Protein AF-A0A922CLA3-F1 (afdb_monomer_lite)

Structure (mmCIF, N/CA/C/O backbone):
data_AF-A0A922CLA3-F1
#
_entry.id   AF-A0A922CLA3-F1
#
loop_
_atom_site.group_PDB
_atom_site.id
_atom_site.type_symbol
_atom_site.label_atom_id
_atom_site.label_alt_id
_atom_site.label_comp_id
_atom_site.label_asym_id
_atom_site.label_entity_id
_atom_site.label_seq_id
_atom_site.pdbx_PDB_ins_code
_atom_site.Cartn_x
_atom_site.Cartn_y
_atom_site.Cartn_z
_atom_site.occupancy
_atom_site.B_iso_or_equiv
_atom_site.auth_seq_id
_atom_site.auth_comp_id
_atom_site.auth_asym_id
_atom_site.auth_atom_id
_atom_site.pdbx_PDB_model_num
ATOM 1 N N . MET A 1 1 ? 15.092 7.344 -37.671 1.00 90.12 1 MET A N 1
ATOM 2 C CA . MET A 1 1 ? 14.649 6.435 -38.753 1.00 90.12 1 MET A CA 1
ATOM 3 C C . MET A 1 1 ? 13.758 7.236 -39.688 1.00 90.12 1 MET A C 1
ATOM 5 O O . MET A 1 1 ? 13.088 8.133 -39.199 1.00 90.12 1 MET A O 1
ATOM 9 N N . VAL A 1 2 ? 13.781 6.970 -40.990 1.00 88.94 2 VAL A N 1
ATOM 10 C CA . VAL A 1 2 ? 12.986 7.691 -41.993 1.00 88.94 2 VAL A CA 1
ATOM 11 C C . VAL A 1 2 ? 11.979 6.716 -42.583 1.00 88.94 2 VAL A C 1
ATOM 13 O O . VAL A 1 2 ? 12.380 5.687 -43.119 1.00 88.94 2 VAL A O 1
ATOM 16 N N . ILE A 1 3 ? 10.694 7.032 -42.455 1.00 90.81 3 ILE A N 1
ATOM 17 C CA . ILE A 1 3 ? 9.591 6.263 -43.033 1.00 90.81 3 ILE A CA 1
ATOM 18 C C . ILE A 1 3 ? 9.003 7.113 -44.151 1.00 90.81 3 ILE A C 1
ATOM 20 O O . ILE A 1 3 ? 8.610 8.253 -43.905 1.00 90.81 3 ILE A O 1
ATOM 24 N N . THR A 1 4 ? 9.012 6.605 -45.378 1.00 87.69 4 THR A N 1
ATOM 25 C CA . THR A 1 4 ? 8.625 7.393 -46.548 1.00 87.69 4 THR A CA 1
ATOM 26 C C . THR A 1 4 ? 8.202 6.500 -47.709 1.00 87.69 4 THR A C 1
ATOM 28 O O . THR A 1 4 ? 8.642 5.361 -47.817 1.00 87.69 4 THR A O 1
ATOM 31 N N . ASP A 1 5 ? 7.343 7.012 -48.575 1.00 86.06 5 ASP A N 1
ATOM 32 C CA . ASP A 1 5 ? 6.986 6.446 -49.877 1.00 86.06 5 ASP A CA 1
ATOM 33 C C . ASP A 1 5 ? 7.819 7.057 -51.022 1.00 86.06 5 ASP A C 1
ATOM 35 O O . ASP A 1 5 ? 7.966 6.451 -52.085 1.00 86.06 5 ASP A O 1
ATOM 39 N N . TYR A 1 6 ? 8.399 8.245 -50.807 1.00 81.94 6 TYR A N 1
ATOM 40 C CA . TYR A 1 6 ? 9.125 8.999 -51.820 1.00 81.94 6 TYR A CA 1
ATOM 41 C C . TYR A 1 6 ? 10.128 10.000 -51.234 1.00 81.94 6 TYR A C 1
ATOM 43 O O . TYR A 1 6 ? 9.833 10.743 -50.299 1.00 81.94 6 TYR A O 1
ATOM 51 N N . VAL A 1 7 ? 11.293 10.123 -51.879 1.00 77.69 7 VAL A N 1
ATOM 52 C CA . VAL A 1 7 ? 12.273 11.166 -51.555 1.00 77.69 7 VAL A CA 1
ATOM 53 C C . VAL A 1 7 ? 12.514 12.085 -52.761 1.00 77.69 7 VAL A C 1
ATOM 55 O O . VAL A 1 7 ? 12.816 11.591 -53.852 1.00 77.69 7 VAL A O 1
ATOM 58 N N . PRO A 1 8 ? 12.421 13.422 -52.583 1.00 67.88 8 PRO A N 1
ATOM 59 C CA . PRO A 1 8 ? 12.459 14.390 -53.683 1.00 67.88 8 PRO A CA 1
ATOM 60 C C . PRO A 1 8 ? 13.831 14.583 -54.350 1.00 67.88 8 PRO A C 1
ATOM 62 O O . PRO A 1 8 ? 13.905 15.296 -55.348 1.00 67.88 8 PRO A O 1
ATOM 65 N N . GLY A 1 9 ? 14.912 13.974 -53.845 1.00 72.88 9 GLY A N 1
ATOM 66 C CA . GLY A 1 9 ? 16.235 14.048 -54.472 1.00 72.88 9 GLY A CA 1
ATOM 67 C C . GLY A 1 9 ? 17.403 13.653 -53.562 1.00 72.88 9 GLY A C 1
ATOM 68 O O . GLY A 1 9 ? 17.223 13.048 -52.506 1.00 72.88 9 GLY A O 1
ATOM 69 N N . ASN A 1 10 ? 18.622 14.003 -53.983 1.00 72.12 10 ASN A N 1
ATOM 70 C CA . ASN A 1 10 ? 19.859 13.679 -53.271 1.00 72.12 10 ASN A CA 1
ATOM 71 C C . ASN A 1 10 ? 20.066 14.585 -52.035 1.00 72.12 10 ASN A C 1
ATOM 73 O O . ASN A 1 10 ? 20.251 15.790 -52.174 1.00 72.12 10 ASN A O 1
ATOM 77 N N . LEU A 1 11 ? 20.083 13.992 -50.834 1.00 81.19 11 LEU A N 1
ATOM 78 C CA . LEU A 1 11 ? 20.266 14.675 -49.540 1.00 81.19 11 LEU A CA 1
ATOM 79 C C . LEU A 1 11 ? 21.704 14.577 -48.984 1.00 81.19 11 LEU A C 1
ATOM 81 O O . LEU A 1 11 ? 21.925 14.784 -47.790 1.00 81.19 11 LEU A O 1
ATOM 85 N N . THR A 1 12 ? 22.695 14.249 -49.821 1.00 80.50 12 THR A N 1
ATOM 86 C CA . THR A 1 12 ? 24.090 14.033 -49.379 1.00 80.50 12 THR A CA 1
ATOM 87 C C . THR A 1 12 ? 24.672 15.245 -48.642 1.00 80.50 12 THR A C 1
ATOM 89 O O . THR A 1 12 ? 25.288 15.064 -47.596 1.00 80.50 12 THR A O 1
ATOM 92 N N . GLU A 1 13 ? 24.393 16.471 -49.098 1.00 84.00 13 GLU A N 1
ATOM 93 C CA . GLU A 1 13 ? 24.875 17.710 -48.459 1.00 84.00 13 GLU A CA 1
ATOM 94 C C . GLU A 1 13 ? 24.418 17.834 -46.993 1.00 84.00 13 GLU A C 1
ATOM 96 O O . GLU A 1 13 ? 25.174 18.274 -46.125 1.00 84.00 13 GLU A O 1
ATOM 101 N N . VAL A 1 14 ? 23.199 17.379 -46.680 1.00 85.88 14 VAL A N 1
ATOM 102 C CA . VAL A 1 14 ? 22.668 17.383 -45.309 1.00 85.88 14 VAL A CA 1
ATOM 103 C C . VAL A 1 14 ? 23.464 16.419 -44.430 1.00 85.88 14 VAL A C 1
ATOM 105 O O . VAL A 1 14 ? 23.869 16.776 -43.324 1.00 85.88 14 VAL A O 1
ATOM 108 N N . PHE A 1 15 ? 23.739 15.207 -44.916 1.00 87.06 15 PHE A N 1
ATOM 109 C CA . PHE A 1 15 ? 24.507 14.223 -44.153 1.00 87.06 15 PHE A CA 1
ATOM 110 C C . PHE A 1 15 ? 25.978 14.608 -44.008 1.00 87.06 15 PHE A C 1
ATOM 112 O O . PHE A 1 15 ? 26.558 14.368 -42.952 1.00 87.06 15 PHE A O 1
ATOM 119 N N . GLU A 1 16 ? 26.576 15.233 -45.021 1.00 85.44 16 GLU A N 1
ATOM 120 C CA . GLU A 1 16 ? 27.942 15.755 -44.943 1.00 85.44 16 GLU A CA 1
ATOM 121 C C . GLU A 1 16 ? 28.070 16.883 -43.921 1.00 85.44 16 GLU A C 1
ATOM 123 O O . GLU A 1 16 ? 29.053 16.931 -43.187 1.00 85.44 16 GLU A O 1
ATOM 128 N N . LYS A 1 17 ? 27.063 17.755 -43.817 1.00 86.81 17 LYS A N 1
ATOM 129 C CA . LYS A 1 17 ? 27.070 18.866 -42.864 1.00 86.81 17 LYS A CA 1
ATOM 130 C C . LYS A 1 17 ? 26.775 18.440 -41.424 1.00 86.81 17 LYS A C 1
ATOM 132 O O . LYS A 1 17 ? 27.372 18.990 -40.506 1.00 86.81 17 LYS A O 1
ATOM 137 N N . TYR A 1 18 ? 25.835 17.514 -41.223 1.00 87.06 18 TYR A N 1
ATOM 138 C CA . TYR A 1 18 ? 25.288 17.204 -39.892 1.00 87.06 18 TYR A CA 1
ATOM 139 C C . TYR A 1 18 ? 25.674 15.824 -39.339 1.00 87.06 18 TYR A C 1
ATOM 141 O O . TYR A 1 18 ? 25.479 15.582 -38.154 1.00 87.06 18 TYR A O 1
ATOM 149 N N . ASN A 1 19 ? 26.198 14.907 -40.160 1.00 86.88 19 ASN A N 1
ATOM 150 C CA . ASN A 1 19 ? 26.481 13.519 -39.763 1.00 86.88 19 ASN A CA 1
ATOM 151 C C . ASN A 1 19 ? 27.881 13.035 -40.194 1.00 86.88 19 ASN A C 1
ATOM 153 O O . ASN A 1 19 ? 28.112 11.840 -40.433 1.00 86.88 19 ASN A O 1
ATOM 157 N N . ARG A 1 20 ? 28.819 13.975 -40.347 1.00 87.19 20 ARG A N 1
ATOM 158 C CA . ARG A 1 20 ? 30.242 13.723 -40.592 1.00 87.19 20 ARG A CA 1
ATOM 159 C C . ARG A 1 20 ? 31.055 14.612 -39.664 1.00 87.19 20 ARG A C 1
ATOM 161 O O . ARG A 1 20 ? 31.146 15.816 -39.867 1.00 87.19 20 ARG A O 1
ATOM 168 N N . GLU A 1 21 ? 31.671 14.006 -38.662 1.00 82.50 21 GLU A N 1
ATOM 169 C CA . GLU A 1 21 ? 32.607 14.688 -37.769 1.00 82.50 21 GLU A CA 1
ATOM 170 C C . GLU A 1 21 ? 34.016 14.165 -38.039 1.00 82.50 21 GLU A C 1
ATOM 172 O O . GLU A 1 21 ? 34.193 12.983 -38.316 1.00 82.50 21 GLU A O 1
ATOM 177 N N . VAL A 1 22 ? 35.039 15.017 -38.001 1.00 79.50 22 VAL A N 1
ATOM 178 C CA . VAL A 1 22 ? 36.434 14.573 -38.155 1.00 79.50 22 VAL A CA 1
ATOM 179 C C . VAL A 1 22 ? 37.109 14.668 -36.795 1.00 79.50 22 VAL A C 1
ATOM 181 O O . VAL A 1 22 ? 37.394 15.763 -36.323 1.00 79.50 22 VAL A O 1
ATOM 184 N N . ILE A 1 23 ? 37.363 13.515 -36.177 1.00 76.50 23 ILE A N 1
ATOM 185 C CA . ILE A 1 23 ? 38.057 13.390 -34.889 1.00 76.50 23 ILE A CA 1
ATOM 186 C C . ILE A 1 23 ? 39.348 12.607 -35.154 1.00 76.50 23 ILE A C 1
ATOM 188 O O . ILE A 1 23 ? 39.311 11.548 -35.782 1.00 76.50 23 ILE A O 1
ATOM 192 N N . ASP A 1 24 ? 40.501 13.155 -34.761 1.00 72.31 24 ASP A N 1
ATOM 193 C CA . ASP A 1 24 ? 41.833 12.551 -34.953 1.00 72.31 24 ASP A CA 1
ATOM 194 C C . ASP A 1 24 ? 42.132 12.084 -36.394 1.00 72.31 24 ASP A C 1
ATOM 196 O O . ASP A 1 24 ? 42.705 11.020 -36.635 1.00 72.31 24 ASP A O 1
ATOM 200 N N . GLY A 1 25 ? 41.707 12.867 -37.392 1.00 73.19 25 GLY A N 1
ATOM 201 C CA . GLY A 1 25 ? 41.922 12.558 -38.813 1.00 73.19 25 GLY A CA 1
ATOM 202 C C . GLY A 1 25 ? 41.062 11.409 -39.360 1.00 73.19 25 GLY A C 1
ATOM 203 O O . GLY A 1 25 ? 41.213 11.035 -40.523 1.00 73.19 25 GLY A O 1
ATOM 204 N N . LYS A 1 26 ? 40.133 10.865 -38.563 1.00 72.94 26 LYS A N 1
ATOM 205 C CA . LYS A 1 26 ? 39.146 9.865 -38.983 1.00 72.94 26 LYS A CA 1
ATOM 206 C C . LYS A 1 26 ? 37.756 10.499 -39.075 1.00 72.94 26 LYS A C 1
ATOM 208 O O . LYS A 1 26 ? 37.297 11.158 -38.149 1.00 72.94 26 LYS A O 1
ATOM 213 N N . THR A 1 27 ? 37.043 10.234 -40.170 1.00 76.56 27 THR A N 1
ATOM 214 C CA . THR A 1 27 ? 35.623 10.601 -40.293 1.00 76.56 27 THR A CA 1
ATOM 215 C C . THR A 1 27 ? 34.768 9.696 -39.407 1.00 76.56 27 THR A C 1
ATOM 217 O O . THR A 1 27 ? 34.723 8.481 -39.618 1.00 76.56 27 THR A O 1
ATOM 220 N N . TYR A 1 28 ? 34.115 10.280 -38.416 1.00 79.88 28 TYR A N 1
ATOM 221 C CA . TYR A 1 28 ? 33.148 9.687 -37.509 1.00 79.88 28 TYR A CA 1
ATOM 222 C C . TYR A 1 28 ? 31.722 9.970 -38.004 1.00 79.88 28 TYR A C 1
ATOM 224 O O . TYR A 1 28 ? 31.437 11.039 -38.545 1.00 79.88 28 TYR A O 1
ATOM 232 N N . ILE A 1 29 ? 30.841 8.978 -37.864 1.00 84.06 29 ILE A N 1
ATOM 233 C CA . ILE A 1 29 ? 29.429 9.062 -38.259 1.00 84.06 29 ILE A CA 1
ATOM 234 C C . ILE A 1 29 ? 28.610 8.815 -36.987 1.00 84.06 29 ILE A C 1
ATOM 236 O O . ILE A 1 29 ? 28.449 7.649 -36.618 1.00 84.06 29 ILE A O 1
ATOM 240 N N . PRO A 1 30 ? 28.157 9.872 -36.289 1.00 82.25 30 PRO A N 1
ATOM 241 C CA . PRO A 1 30 ? 27.473 9.737 -35.003 1.00 82.25 30 PRO A CA 1
ATOM 242 C C . PRO A 1 30 ? 26.071 9.125 -35.121 1.00 82.25 30 PRO A C 1
ATOM 244 O O . PRO A 1 30 ? 25.646 8.380 -34.240 1.00 82.25 30 PRO A O 1
ATOM 247 N N . VAL A 1 31 ? 25.342 9.426 -36.199 1.00 88.50 31 VAL A N 1
ATOM 248 C CA . VAL A 1 31 ? 23.928 9.069 -36.356 1.00 88.50 31 VAL A CA 1
ATOM 249 C C . VAL A 1 31 ? 23.759 7.960 -37.390 1.00 88.50 31 VAL A C 1
ATOM 251 O O . VAL A 1 31 ? 24.240 8.054 -38.521 1.00 88.50 31 VAL A O 1
ATOM 254 N N . ARG A 1 32 ? 23.003 6.921 -37.022 1.00 88.69 32 ARG A N 1
ATOM 255 C CA . ARG A 1 32 ? 22.585 5.853 -37.938 1.00 88.69 32 ARG A CA 1
ATOM 256 C C . ARG A 1 32 ? 21.263 6.203 -38.610 1.00 88.69 32 ARG A C 1
ATOM 258 O O . ARG A 1 32 ? 20.298 6.559 -37.932 1.00 88.69 32 ARG A O 1
ATOM 265 N N . VAL A 1 33 ? 21.186 6.055 -39.931 1.00 89.19 33 VAL A N 1
ATOM 266 C CA . VAL A 1 33 ? 19.959 6.355 -40.692 1.00 89.19 33 VAL A CA 1
ATOM 267 C C . VAL A 1 33 ? 19.370 5.072 -41.258 1.00 89.19 33 VAL A C 1
ATOM 269 O O . VAL A 1 33 ? 19.901 4.494 -42.195 1.00 89.19 33 VAL A O 1
ATOM 272 N N . PHE A 1 34 ? 18.249 4.637 -40.690 1.00 90.75 34 PHE A N 1
ATOM 273 C CA . PHE A 1 34 ? 17.437 3.545 -41.227 1.00 90.75 34 PHE A CA 1
ATOM 274 C C . PHE A 1 34 ? 16.342 4.117 -42.113 1.00 90.75 34 PHE A C 1
ATOM 276 O O . PHE A 1 34 ? 15.695 5.086 -41.706 1.00 90.75 34 PHE A O 1
ATOM 283 N N . THR A 1 35 ? 16.130 3.521 -43.280 1.00 89.25 35 THR A N 1
ATOM 284 C CA . THR A 1 35 ? 15.131 3.974 -44.251 1.00 89.25 35 THR A CA 1
ATOM 285 C C . THR A 1 35 ? 14.123 2.866 -44.524 1.00 89.25 35 THR A C 1
ATOM 287 O O . THR A 1 35 ? 14.508 1.790 -44.990 1.00 89.25 35 THR A O 1
ATOM 290 N N . TYR A 1 36 ? 12.851 3.157 -44.265 1.00 89.75 36 TYR A N 1
ATOM 291 C CA . TYR A 1 36 ? 11.713 2.282 -44.515 1.00 89.75 36 TYR A CA 1
ATOM 292 C C . TYR A 1 36 ? 10.907 2.848 -45.675 1.00 89.75 36 TYR A C 1
ATOM 294 O O . TYR A 1 36 ? 10.292 3.909 -45.548 1.00 89.75 36 TYR A O 1
ATOM 302 N N . LEU A 1 37 ? 10.947 2.146 -46.802 1.00 88.00 37 LEU A N 1
ATOM 303 C CA . LEU A 1 37 ? 10.179 2.476 -47.989 1.00 88.00 37 LEU A CA 1
ATOM 304 C C . LEU A 1 37 ? 8.825 1.776 -47.910 1.00 88.00 37 LEU A C 1
ATOM 306 O O . LEU A 1 37 ? 8.794 0.548 -47.876 1.00 88.00 37 LEU A O 1
ATOM 310 N N . ILE A 1 38 ? 7.729 2.528 -47.844 1.00 89.06 38 ILE A N 1
ATOM 311 C CA . ILE A 1 38 ? 6.375 1.967 -47.748 1.00 89.06 38 ILE A CA 1
ATOM 312 C C . ILE A 1 38 ? 5.672 2.088 -49.096 1.00 89.06 38 ILE A C 1
ATOM 314 O O . ILE A 1 38 ? 5.647 3.159 -49.694 1.00 89.06 38 ILE A O 1
ATOM 318 N N . GLY A 1 39 ? 5.051 0.998 -49.540 1.00 80.19 39 GLY A N 1
ATOM 319 C CA . GLY A 1 39 ? 4.170 0.991 -50.704 1.00 80.19 39 GLY A CA 1
ATOM 320 C C . GLY A 1 39 ? 4.643 0.067 -51.821 1.00 80.19 39 GLY A C 1
ATOM 321 O O . GLY A 1 39 ? 5.803 -0.340 -51.898 1.00 80.19 39 GLY A O 1
ATOM 322 N N . LYS A 1 40 ? 3.705 -0.297 -52.699 1.00 76.19 40 LYS A N 1
ATOM 323 C CA . LYS A 1 40 ? 3.958 -1.215 -53.821 1.00 76.19 40 LYS A CA 1
ATOM 324 C C . LYS A 1 40 ? 4.574 -0.512 -55.030 1.00 76.19 40 LYS A C 1
ATOM 326 O O . LYS A 1 40 ? 5.424 -1.089 -55.697 1.00 76.19 40 LYS A O 1
ATOM 331 N N . GLU A 1 41 ? 4.168 0.729 -55.282 1.00 69.19 41 GLU A N 1
ATOM 332 C CA . GLU A 1 41 ? 4.629 1.544 -56.406 1.00 69.19 41 GLU A CA 1
ATOM 333 C C . GLU A 1 41 ? 5.439 2.718 -55.872 1.00 69.19 41 GLU A C 1
ATOM 335 O O . GLU A 1 41 ? 4.895 3.741 -55.470 1.00 69.19 41 GLU A O 1
ATOM 340 N N . VAL A 1 42 ? 6.754 2.535 -55.827 1.00 69.25 42 VAL A N 1
ATOM 341 C CA . VAL A 1 42 ? 7.683 3.496 -55.234 1.00 69.25 42 VAL A CA 1
ATOM 342 C C . VAL A 1 42 ? 8.764 3.860 -56.243 1.00 69.25 42 VAL A C 1
ATOM 344 O O . VAL A 1 42 ? 9.304 3.004 -56.944 1.00 69.25 42 VAL A O 1
ATOM 347 N N . THR A 1 43 ? 9.078 5.148 -56.331 1.00 68.06 43 THR A N 1
ATOM 348 C CA . THR A 1 43 ? 10.138 5.683 -57.195 1.00 68.06 43 THR A CA 1
ATOM 349 C C . THR A 1 43 ? 11.346 6.092 -56.352 1.00 68.06 43 THR A C 1
ATOM 351 O O . THR A 1 43 ? 11.192 6.429 -55.182 1.00 68.06 43 THR A O 1
ATOM 354 N N . ASN A 1 44 ? 12.544 6.110 -56.944 1.00 71.94 44 ASN A N 1
ATOM 355 C CA . ASN A 1 44 ? 13.799 6.516 -56.283 1.00 71.94 44 ASN A CA 1
ATOM 356 C C . ASN A 1 44 ? 14.266 5.587 -55.135 1.00 71.94 44 ASN A C 1
ATOM 358 O O . ASN A 1 44 ? 14.768 6.030 -54.100 1.00 71.94 44 ASN A O 1
ATOM 362 N N . VAL A 1 45 ? 14.121 4.266 -55.318 1.00 79.19 45 VAL A N 1
ATOM 363 C CA . VAL A 1 45 ? 14.573 3.240 -54.350 1.00 79.19 45 VAL A CA 1
ATOM 364 C C . VAL A 1 45 ? 16.080 3.335 -54.084 1.00 79.19 45 VAL A C 1
ATOM 366 O O . VAL A 1 45 ? 16.536 3.158 -52.953 1.00 79.19 45 VAL A O 1
ATOM 369 N N . ASN A 1 46 ? 16.864 3.631 -55.125 1.00 79.88 46 ASN A N 1
ATOM 370 C CA . ASN A 1 46 ? 18.319 3.682 -55.038 1.00 79.88 46 ASN A CA 1
ATOM 371 C C . ASN A 1 46 ? 18.783 4.818 -54.130 1.00 79.88 46 ASN A C 1
ATOM 373 O O . ASN A 1 46 ? 19.657 4.610 -53.298 1.00 79.88 46 ASN A O 1
ATOM 377 N N . GLU A 1 47 ? 18.191 5.998 -54.253 1.00 80.69 47 GLU A N 1
ATOM 378 C CA . GLU A 1 47 ? 18.512 7.181 -53.465 1.00 80.69 47 GLU A CA 1
ATOM 379 C C . GLU A 1 47 ? 18.256 6.919 -51.981 1.00 80.69 47 GLU A C 1
ATOM 381 O O . GLU A 1 47 ? 19.129 7.164 -51.152 1.00 80.69 47 GLU A O 1
ATOM 386 N N . ILE A 1 48 ? 17.102 6.336 -51.651 1.00 82.00 48 ILE A N 1
ATOM 387 C CA . ILE A 1 48 ? 16.724 5.975 -50.278 1.00 82.00 48 ILE A CA 1
ATOM 388 C C . ILE A 1 48 ? 17.687 4.928 -49.711 1.00 82.00 48 ILE A C 1
ATOM 390 O O . ILE A 1 48 ? 18.187 5.067 -48.593 1.00 82.00 48 ILE A O 1
ATOM 394 N N . ARG A 1 49 ? 18.020 3.909 -50.506 1.00 83.88 49 ARG A N 1
ATOM 395 C CA . ARG A 1 49 ? 19.002 2.894 -50.128 1.00 83.88 49 ARG A CA 1
ATOM 396 C C . ARG A 1 49 ? 20.375 3.512 -49.872 1.00 83.88 49 ARG A C 1
ATOM 398 O O . ARG A 1 49 ? 20.978 3.246 -48.835 1.00 83.88 49 ARG A O 1
ATOM 405 N N . TRP A 1 50 ? 20.842 4.385 -50.763 1.00 83.69 50 TRP A N 1
ATOM 406 C CA . TRP A 1 50 ? 22.100 5.115 -50.613 1.00 83.69 50 TRP A CA 1
ATOM 407 C C . TRP A 1 50 ? 22.140 5.934 -49.320 1.00 83.69 50 TRP A C 1
ATOM 409 O O . TRP A 1 50 ? 23.163 5.924 -48.635 1.00 83.69 50 TRP A O 1
ATOM 419 N N . MET A 1 51 ? 21.033 6.573 -48.929 1.00 84.69 51 MET A N 1
ATOM 420 C CA . MET A 1 51 ? 20.945 7.309 -47.662 1.00 84.69 51 MET A CA 1
ATOM 421 C C . MET A 1 51 ? 21.178 6.410 -46.446 1.00 84.69 51 MET A C 1
ATOM 423 O O . MET A 1 51 ? 21.906 6.807 -45.533 1.00 84.69 51 MET A O 1
ATOM 427 N N . ALA A 1 52 ? 20.619 5.198 -46.431 1.00 86.69 52 ALA A N 1
ATOM 428 C CA . ALA A 1 52 ? 20.873 4.248 -45.352 1.00 86.69 52 ALA A CA 1
ATOM 429 C C . ALA A 1 52 ? 22.316 3.728 -45.364 1.00 86.69 52 ALA A C 1
ATOM 431 O O . ALA A 1 52 ? 22.980 3.718 -44.321 1.00 86.69 52 ALA A O 1
ATOM 432 N N . CYS A 1 53 ? 22.833 3.348 -46.537 1.00 83.69 53 CYS A N 1
ATOM 433 C CA . CYS A 1 53 ? 24.170 2.766 -46.654 1.00 83.69 53 CYS A CA 1
ATOM 434 C C . CYS A 1 53 ? 25.272 3.769 -46.278 1.00 83.69 53 CYS A C 1
ATOM 436 O O . CYS A 1 53 ? 26.205 3.421 -45.554 1.00 83.69 53 CYS A O 1
ATOM 438 N N . LEU A 1 54 ? 25.146 5.034 -46.697 1.00 84.00 54 LEU A N 1
ATOM 439 C CA . LEU A 1 54 ? 26.107 6.091 -46.360 1.00 84.00 54 LEU A CA 1
ATOM 440 C C . LEU A 1 54 ? 26.153 6.399 -44.860 1.00 84.00 54 LEU A C 1
ATOM 442 O O . LEU A 1 54 ? 27.155 6.919 -44.374 1.00 84.00 54 LEU A O 1
ATOM 446 N N . ASN A 1 55 ? 25.089 6.102 -44.121 1.00 86.00 55 ASN A N 1
ATOM 447 C CA . ASN A 1 55 ? 24.955 6.438 -42.708 1.00 86.00 55 ASN A CA 1
ATOM 448 C C . ASN A 1 55 ? 24.884 5.193 -41.813 1.00 86.00 55 ASN A C 1
ATOM 450 O O . ASN A 1 55 ? 24.276 5.245 -40.747 1.00 86.00 55 ASN A O 1
ATOM 454 N N . ARG A 1 56 ? 25.493 4.072 -42.233 1.00 83.56 56 ARG A N 1
ATOM 455 C CA . ARG A 1 56 ? 25.627 2.834 -41.431 1.00 83.56 56 ARG A CA 1
ATOM 456 C C . ARG A 1 56 ? 24.305 2.297 -40.864 1.00 83.56 56 ARG A C 1
ATOM 458 O O . ARG A 1 56 ? 24.275 1.714 -39.776 1.00 83.56 56 ARG A O 1
ATOM 465 N N . GLY A 1 57 ? 23.208 2.543 -41.570 1.00 86.44 57 GLY A N 1
ATOM 466 C CA . GLY A 1 57 ? 21.902 2.015 -41.213 1.00 86.44 57 GLY A CA 1
ATOM 467 C C . GLY A 1 57 ? 21.533 0.806 -42.057 1.00 86.44 57 GLY A C 1
ATOM 468 O O . GLY A 1 57 ? 22.390 0.051 -42.519 1.00 86.44 57 GLY A O 1
ATOM 469 N N . TYR A 1 58 ? 20.231 0.627 -42.246 1.00 86.94 58 TYR A N 1
ATOM 470 C CA . TYR A 1 58 ? 19.673 -0.468 -43.025 1.00 86.94 58 TYR A CA 1
ATOM 471 C C . TYR A 1 58 ? 18.499 0.029 -43.864 1.00 86.94 58 TYR A C 1
ATOM 473 O O . TYR A 1 58 ? 17.717 0.870 -43.410 1.00 86.94 58 TYR A O 1
ATOM 481 N N . PHE A 1 59 ? 18.410 -0.488 -45.087 1.00 88.06 59 PHE A N 1
ATOM 482 C CA . PHE A 1 59 ? 17.309 -0.233 -46.005 1.00 88.06 59 PHE A CA 1
ATOM 483 C C . PHE A 1 59 ? 16.304 -1.380 -45.934 1.00 88.06 59 PHE A C 1
ATOM 485 O O . PHE A 1 59 ? 16.693 -2.550 -45.953 1.00 88.06 59 PHE A O 1
ATOM 492 N N . VAL A 1 60 ? 15.025 -1.024 -45.868 1.00 87.50 60 VAL A N 1
ATOM 493 C CA . VAL A 1 60 ? 13.906 -1.953 -45.762 1.00 87.50 60 VAL A CA 1
ATOM 494 C C . VAL A 1 60 ? 12.776 -1.473 -46.670 1.00 87.50 60 VAL A C 1
ATOM 496 O O . VAL A 1 60 ? 12.372 -0.315 -46.588 1.00 87.50 60 VAL A O 1
ATOM 499 N N . HIS A 1 61 ? 12.247 -2.364 -47.508 1.00 87.12 61 HIS A N 1
ATOM 500 C CA . HIS A 1 61 ? 11.039 -2.120 -48.300 1.00 87.12 61 HIS A CA 1
ATOM 501 C C . HIS A 1 61 ? 9.880 -2.906 -47.683 1.00 87.12 61 HIS A C 1
ATOM 503 O O . HIS A 1 61 ? 10.001 -4.109 -47.471 1.00 87.12 61 HIS A O 1
ATOM 509 N N . ILE A 1 62 ? 8.799 -2.203 -47.348 1.00 86.94 62 ILE A N 1
ATOM 510 C CA . ILE A 1 62 ? 7.560 -2.737 -46.785 1.00 86.94 62 ILE A CA 1
ATOM 511 C C . ILE A 1 62 ? 6.472 -2.628 -47.858 1.00 86.94 62 ILE A C 1
ATOM 513 O O . ILE A 1 62 ? 6.013 -1.529 -48.189 1.00 86.94 62 ILE A O 1
ATOM 517 N N . HIS A 1 63 ? 6.050 -3.765 -48.408 1.00 84.69 63 HIS A N 1
ATOM 518 C CA . HIS A 1 63 ? 5.017 -3.805 -49.447 1.00 84.69 63 HIS A CA 1
ATOM 519 C C . HIS A 1 63 ? 3.598 -3.911 -48.879 1.00 84.69 63 HIS A C 1
ATOM 521 O O . HIS A 1 63 ? 2.628 -3.555 -49.559 1.00 84.69 63 HIS A O 1
ATOM 527 N N . SER A 1 64 ? 3.475 -4.439 -47.663 1.00 83.88 64 SER A N 1
ATOM 528 C CA . SER A 1 64 ? 2.217 -4.827 -47.033 1.00 83.88 64 SER A CA 1
ATOM 529 C C . SER A 1 64 ? 2.273 -4.639 -45.514 1.00 83.88 64 SER A C 1
ATOM 531 O O . SER A 1 64 ? 3.347 -4.467 -44.936 1.00 83.88 64 SER A O 1
ATOM 533 N N . VAL A 1 65 ? 1.111 -4.646 -44.856 1.00 86.50 65 VAL A N 1
ATOM 534 C CA . VAL A 1 65 ? 1.024 -4.461 -43.396 1.00 86.50 65 VAL A CA 1
ATOM 535 C C . VAL A 1 65 ? 1.574 -5.690 -42.666 1.00 86.50 65 VAL A C 1
ATOM 537 O O . VAL A 1 65 ? 2.204 -5.559 -41.621 1.00 86.50 65 VAL A O 1
ATOM 540 N N . GLU A 1 66 ? 1.415 -6.876 -43.253 1.00 84.88 66 GLU A N 1
ATOM 541 C CA . GLU A 1 66 ? 1.878 -8.151 -42.700 1.00 84.88 66 GLU A CA 1
ATOM 542 C C . GLU A 1 66 ? 3.412 -8.222 -42.612 1.00 84.88 66 GLU A C 1
ATOM 544 O O . GLU A 1 66 ? 3.962 -8.843 -41.704 1.00 84.88 66 GLU A O 1
ATOM 549 N N . GLU A 1 67 ? 4.121 -7.545 -43.519 1.00 83.81 67 GLU A N 1
ATOM 550 C CA . GLU A 1 67 ? 5.585 -7.485 -43.514 1.00 83.81 67 GLU A CA 1
ATOM 551 C C . GLU A 1 67 ? 6.147 -6.553 -42.431 1.00 83.81 67 GLU A C 1
ATOM 553 O O . GLU A 1 67 ? 7.301 -6.722 -42.030 1.00 83.81 67 GLU A O 1
ATOM 558 N N . VAL A 1 68 ? 5.363 -5.584 -41.935 1.00 86.38 68 VAL A N 1
ATOM 559 C CA . VAL A 1 68 ? 5.836 -4.511 -41.037 1.00 86.38 68 VAL A CA 1
ATOM 560 C C . VAL A 1 68 ? 6.572 -5.082 -39.830 1.00 86.38 68 VAL A C 1
ATOM 562 O O . VAL A 1 68 ? 7.695 -4.669 -39.548 1.00 86.38 68 VAL A O 1
ATOM 565 N N . GLN A 1 69 ? 5.985 -6.067 -39.147 1.00 85.00 69 GLN A N 1
ATOM 566 C CA . GLN A 1 69 ? 6.560 -6.624 -37.922 1.00 85.00 69 GLN A CA 1
ATOM 567 C C . GLN A 1 69 ? 7.935 -7.263 -38.170 1.00 85.00 69 GLN A C 1
ATOM 569 O O . GLN A 1 69 ? 8.884 -7.006 -37.431 1.00 85.00 69 GLN A O 1
ATOM 574 N N . GLN A 1 70 ? 8.077 -8.048 -39.239 1.00 84.94 70 GLN A N 1
ATOM 575 C CA . GLN A 1 70 ? 9.338 -8.719 -39.571 1.00 84.94 70 GLN A CA 1
ATOM 576 C C . GLN A 1 70 ? 10.397 -7.739 -40.082 1.00 84.94 70 GLN A C 1
ATOM 578 O O . GLN A 1 70 ? 11.586 -7.881 -39.798 1.00 84.94 70 GLN A O 1
ATOM 583 N N . GLN A 1 71 ? 9.970 -6.751 -40.863 1.00 85.50 71 GLN A N 1
ATOM 584 C CA . GLN A 1 71 ? 10.844 -5.797 -41.531 1.00 85.50 71 GLN A CA 1
ATOM 585 C C . GLN A 1 71 ? 11.377 -4.729 -40.570 1.00 85.50 71 GLN A C 1
ATOM 587 O O . GLN A 1 71 ? 12.561 -4.392 -40.630 1.00 85.50 71 GLN A O 1
ATOM 592 N N . VAL A 1 72 ? 10.541 -4.243 -39.646 1.00 87.25 72 VAL A N 1
ATOM 593 C CA . VAL A 1 72 ? 10.939 -3.250 -38.641 1.00 87.25 72 VAL A CA 1
ATOM 594 C C . VAL A 1 72 ? 11.985 -3.822 -37.695 1.00 87.25 72 VAL A C 1
ATOM 596 O O . VAL A 1 72 ? 12.965 -3.136 -37.449 1.00 87.25 72 VAL A O 1
ATOM 599 N N . LEU A 1 73 ? 11.868 -5.078 -37.242 1.00 86.12 73 LEU A N 1
ATOM 600 C CA . LEU A 1 73 ? 12.801 -5.692 -36.278 1.00 86.12 73 LEU A CA 1
ATOM 601 C C . LEU A 1 73 ? 14.239 -5.883 -36.803 1.00 86.12 73 LEU A C 1
ATOM 603 O O . LEU A 1 73 ? 15.170 -6.028 -36.008 1.00 86.12 73 LEU A O 1
ATOM 607 N N . LYS A 1 74 ? 14.473 -5.810 -38.122 1.00 84.69 74 LYS A N 1
ATOM 608 C CA . LYS A 1 74 ? 15.807 -6.008 -38.730 1.00 84.69 74 LYS A CA 1
ATOM 609 C C . LYS A 1 74 ? 16.855 -4.984 -38.289 1.00 84.69 74 LYS A C 1
ATOM 611 O O . LYS A 1 74 ? 18.052 -5.264 -38.373 1.00 84.69 74 LYS A O 1
ATOM 616 N N . TYR A 1 75 ? 16.440 -3.815 -37.798 1.00 87.31 75 TYR A N 1
ATOM 617 C CA . TYR A 1 75 ? 17.366 -2.796 -37.295 1.00 87.31 75 TYR A CA 1
ATOM 618 C C . TYR A 1 75 ? 18.207 -3.277 -36.098 1.00 87.31 75 TYR A C 1
ATOM 620 O O . TYR A 1 75 ? 19.342 -2.821 -35.944 1.00 87.31 75 TYR A O 1
ATOM 628 N N . ILE A 1 76 ? 17.693 -4.221 -35.294 1.00 88.19 76 ILE A N 1
ATOM 629 C CA . ILE A 1 76 ? 18.361 -4.755 -34.094 1.00 88.19 76 ILE A CA 1
ATOM 630 C C . ILE A 1 76 ? 19.707 -5.379 -34.465 1.00 88.19 76 ILE A C 1
ATOM 632 O O . ILE A 1 76 ? 20.722 -5.065 -33.845 1.00 88.19 76 ILE A O 1
ATOM 636 N N . ASN A 1 77 ? 19.749 -6.172 -35.540 1.00 83.94 77 ASN A N 1
ATOM 637 C CA . ASN A 1 77 ? 20.981 -6.807 -36.014 1.00 83.94 77 ASN A CA 1
ATOM 638 C C . ASN A 1 77 ? 22.055 -5.786 -36.403 1.00 83.94 77 ASN A C 1
ATOM 640 O O . ASN A 1 77 ? 23.240 -6.053 -36.239 1.00 83.94 77 ASN A O 1
ATOM 644 N N . VAL A 1 78 ? 21.663 -4.605 -36.890 1.00 84.88 78 VAL A N 1
ATOM 645 C CA . VAL A 1 78 ? 22.607 -3.539 -37.255 1.00 84.88 78 VAL A CA 1
ATOM 646 C C . VAL A 1 78 ? 23.090 -2.772 -36.028 1.00 84.88 78 VAL A C 1
ATOM 648 O O . VAL A 1 78 ? 24.277 -2.466 -35.944 1.00 84.88 78 VAL A O 1
ATOM 651 N N . ILE A 1 79 ? 22.203 -2.489 -35.069 1.00 87.62 79 ILE A N 1
ATOM 652 C CA . ILE A 1 79 ? 22.574 -1.832 -33.805 1.00 87.62 79 ILE A CA 1
ATOM 653 C C . ILE A 1 79 ? 23.463 -2.737 -32.948 1.00 87.62 79 ILE A C 1
ATOM 655 O O . ILE A 1 79 ? 24.342 -2.230 -32.261 1.00 87.62 79 ILE A O 1
ATOM 659 N N . ALA A 1 80 ? 23.290 -4.058 -33.017 1.00 85.75 80 ALA A N 1
ATOM 660 C CA . ALA A 1 80 ? 24.102 -5.002 -32.259 1.00 85.75 80 ALA A CA 1
ATOM 661 C C . ALA A 1 80 ? 25.563 -5.077 -32.745 1.00 85.75 80 ALA A C 1
ATOM 663 O O . ALA A 1 80 ? 26.435 -5.393 -31.943 1.00 85.75 80 ALA A O 1
ATOM 664 N N . ARG A 1 81 ? 25.870 -4.756 -34.015 1.00 84.50 81 ARG A N 1
ATOM 665 C CA . ARG A 1 81 ? 27.208 -4.949 -34.628 1.00 84.50 81 ARG A CA 1
ATOM 666 C C . ARG A 1 81 ? 28.389 -4.447 -33.781 1.00 84.50 81 ARG A C 1
ATOM 668 O O . ARG A 1 81 ? 29.341 -5.212 -33.635 1.00 84.50 81 ARG A O 1
ATOM 675 N N . PRO A 1 82 ? 28.386 -3.224 -33.208 1.00 85.06 82 PRO A N 1
ATOM 676 C CA . PRO A 1 82 ? 29.498 -2.751 -32.383 1.00 85.06 82 PRO A CA 1
ATOM 677 C C . PRO A 1 82 ? 29.730 -3.614 -31.143 1.00 85.06 82 PRO A C 1
ATOM 679 O O . PRO A 1 82 ? 30.878 -3.871 -30.796 1.00 85.06 82 PRO A O 1
ATOM 682 N N . MET A 1 83 ? 28.651 -4.091 -30.516 1.00 84.69 83 MET A N 1
ATOM 683 C CA . MET A 1 83 ? 28.712 -4.981 -29.357 1.00 84.69 83 MET A CA 1
ATOM 684 C C . MET A 1 83 ? 29.355 -6.320 -29.729 1.00 84.69 83 MET A C 1
ATOM 686 O O . MET A 1 83 ? 30.209 -6.807 -28.998 1.00 84.69 83 MET A O 1
ATOM 690 N N . ILE A 1 84 ? 29.014 -6.881 -30.894 1.00 82.88 84 ILE A N 1
ATOM 691 C CA . ILE A 1 84 ? 29.601 -8.155 -31.334 1.00 82.88 84 ILE A CA 1
ATOM 692 C C . ILE A 1 84 ? 31.077 -7.996 -31.723 1.00 82.88 84 ILE A C 1
ATOM 694 O O . ILE A 1 84 ? 31.912 -8.846 -31.416 1.00 82.88 84 ILE A O 1
ATOM 698 N N . LEU A 1 85 ? 31.415 -6.889 -32.391 1.00 81.50 85 LEU A N 1
ATOM 699 C CA . LEU A 1 85 ? 32.775 -6.601 -32.857 1.00 81.50 85 LEU A CA 1
ATOM 700 C C . LEU A 1 85 ? 33.768 -6.314 -31.725 1.00 81.50 85 LEU A C 1
ATOM 702 O O . LEU A 1 85 ? 34.964 -6.546 -31.918 1.00 81.50 85 LEU A O 1
ATOM 706 N N . GLU A 1 86 ? 33.288 -5.829 -30.577 1.00 82.56 86 GLU A N 1
ATOM 707 C CA . GLU A 1 86 ? 34.097 -5.649 -29.367 1.00 82.56 86 GLU A CA 1
ATOM 708 C C . GLU A 1 86 ? 34.691 -6.987 -28.887 1.00 82.56 86 GLU A C 1
ATOM 710 O O . GLU A 1 86 ? 35.785 -7.010 -28.320 1.00 82.56 86 GLU A O 1
ATOM 715 N N . GLY A 1 87 ? 34.001 -8.109 -29.138 1.00 74.38 87 GLY A N 1
ATOM 716 C CA . GLY A 1 87 ? 34.473 -9.456 -28.801 1.00 74.38 87 GLY A CA 1
ATOM 717 C C . GLY A 1 87 ? 34.607 -9.716 -27.297 1.00 74.38 87 GLY A C 1
ATOM 718 O O . GLY A 1 87 ? 35.350 -10.611 -26.895 1.00 74.38 87 GLY A O 1
ATOM 719 N N . LYS A 1 88 ? 33.929 -8.913 -26.470 1.00 78.00 88 LYS A N 1
ATOM 720 C CA . LYS A 1 88 ? 33.813 -9.098 -25.019 1.00 78.00 88 LYS A CA 1
ATOM 721 C C . LYS A 1 88 ? 32.445 -9.676 -24.688 1.00 78.00 88 LYS A C 1
ATOM 723 O O . LYS A 1 88 ? 31.463 -9.332 -25.341 1.00 78.00 88 LYS A O 1
ATOM 728 N N . ASP A 1 89 ? 32.388 -10.493 -23.641 1.00 73.75 89 ASP A N 1
ATOM 729 C CA . ASP A 1 89 ? 31.117 -10.978 -23.110 1.00 73.75 89 ASP A CA 1
ATOM 730 C C . ASP A 1 89 ? 30.286 -9.784 -22.604 1.00 73.75 89 ASP A C 1
ATOM 732 O O . ASP A 1 89 ? 30.765 -9.032 -21.746 1.00 73.75 89 ASP A O 1
ATOM 736 N N . PRO A 1 90 ? 29.069 -9.570 -23.132 1.00 76.38 90 PRO A N 1
ATOM 737 C CA . PRO A 1 90 ? 28.211 -8.488 -22.680 1.00 76.38 90 PRO A CA 1
ATOM 738 C C . PRO A 1 90 ? 27.664 -8.794 -21.279 1.00 76.38 90 PRO A C 1
ATOM 740 O O . PRO A 1 90 ? 27.449 -9.964 -20.938 1.00 76.38 90 PRO A O 1
ATOM 743 N N . PRO A 1 91 ? 27.423 -7.760 -20.454 1.00 77.88 91 PRO A N 1
ATOM 744 C CA . PRO A 1 91 ? 26.839 -7.959 -19.139 1.00 77.88 91 PRO A CA 1
ATOM 745 C C . PRO A 1 91 ? 25.397 -8.488 -19.253 1.00 77.88 91 PRO A C 1
ATOM 747 O O . PRO A 1 91 ? 24.676 -8.124 -20.190 1.00 77.88 91 PRO A O 1
ATOM 750 N N . PRO A 1 92 ? 24.943 -9.325 -18.302 1.00 85.50 92 PRO A N 1
ATOM 751 C CA . PRO A 1 92 ? 23.544 -9.725 -18.230 1.00 85.50 92 PRO A CA 1
ATOM 752 C C . PRO A 1 92 ? 22.662 -8.495 -18.001 1.00 85.50 92 PRO A C 1
ATOM 754 O O . PRO A 1 92 ? 22.949 -7.659 -17.144 1.00 85.50 92 PRO A O 1
ATOM 757 N N . THR A 1 93 ? 21.583 -8.384 -18.771 1.00 87.62 93 THR A N 1
ATOM 758 C CA . THR A 1 93 ? 20.641 -7.262 -18.677 1.00 87.62 93 THR A CA 1
ATOM 759 C C . THR A 1 93 ? 19.333 -7.730 -18.062 1.00 87.62 93 THR A C 1
ATOM 761 O O . THR A 1 93 ? 18.821 -8.780 -18.439 1.00 87.62 93 THR A O 1
ATOM 764 N N . TRP A 1 94 ? 18.794 -6.943 -17.134 1.00 90.00 94 TRP A N 1
ATOM 765 C CA . TRP A 1 94 ? 17.523 -7.222 -16.469 1.00 90.00 94 TRP A CA 1
ATOM 766 C C . TRP A 1 94 ? 16.404 -6.386 -17.084 1.00 90.00 94 TRP A C 1
ATOM 768 O O . TRP A 1 94 ? 16.599 -5.200 -17.366 1.00 90.00 94 TRP A O 1
ATOM 778 N N . THR A 1 95 ? 15.233 -6.986 -17.277 1.00 90.31 95 THR A N 1
ATOM 779 C CA . THR A 1 95 ? 14.019 -6.255 -17.651 1.00 90.31 95 THR A CA 1
ATOM 780 C C . THR A 1 95 ? 13.348 -5.646 -16.421 1.00 90.31 95 THR A C 1
ATOM 782 O O . THR A 1 95 ? 13.554 -6.092 -15.292 1.00 90.31 95 THR A O 1
ATOM 785 N N . HIS A 1 96 ? 12.489 -4.649 -16.637 1.00 89.38 96 HIS A N 1
ATOM 786 C CA . HIS A 1 96 ? 11.513 -4.246 -15.615 1.00 89.38 96 HIS A CA 1
ATOM 787 C C . HIS A 1 96 ? 10.489 -5.369 -15.380 1.00 89.38 96 HIS A C 1
ATOM 789 O O . HIS A 1 96 ? 10.529 -6.399 -16.065 1.00 89.38 96 HIS A O 1
ATOM 795 N N . ALA A 1 97 ? 9.589 -5.166 -14.416 1.00 88.19 97 ALA A N 1
ATOM 796 C CA . ALA A 1 97 ? 8.491 -6.089 -14.151 1.00 88.19 97 ALA A CA 1
ATOM 797 C C . ALA A 1 97 ? 7.673 -6.346 -15.428 1.00 88.19 97 ALA A C 1
ATOM 799 O O . ALA A 1 97 ? 7.319 -5.416 -16.155 1.00 88.19 97 ALA A O 1
ATOM 800 N N . ASN A 1 98 ? 7.392 -7.613 -15.705 1.00 87.06 98 ASN A N 1
ATOM 801 C CA . ASN A 1 98 ? 6.559 -8.063 -16.812 1.00 87.06 98 ASN A CA 1
ATOM 802 C C . ASN A 1 98 ? 5.717 -9.264 -16.363 1.00 87.06 98 ASN A C 1
ATOM 804 O O . ASN A 1 98 ? 6.015 -9.878 -15.343 1.00 87.06 98 ASN A O 1
ATOM 808 N N . ILE A 1 99 ? 4.683 -9.622 -17.118 1.00 81.62 99 ILE A N 1
ATOM 809 C CA . ILE A 1 99 ? 3.853 -10.795 -16.825 1.00 81.62 99 ILE A CA 1
ATOM 810 C C . ILE A 1 99 ? 4.290 -11.960 -17.693 1.00 81.62 99 ILE A C 1
ATOM 812 O O . ILE A 1 99 ? 4.385 -11.832 -18.916 1.00 81.62 99 ILE A O 1
ATOM 816 N N . ASP A 1 100 ? 4.438 -13.124 -17.070 1.00 75.94 100 ASP A N 1
ATOM 817 C CA . ASP A 1 100 ? 4.509 -14.383 -17.798 1.00 75.94 100 ASP A CA 1
ATOM 818 C C . ASP A 1 100 ? 3.138 -15.084 -17.817 1.00 75.94 100 ASP A C 1
ATOM 820 O O . ASP A 1 100 ? 2.729 -15.781 -16.881 1.00 75.94 100 ASP A O 1
ATOM 824 N N . TYR A 1 101 ? 2.418 -14.919 -18.931 1.00 66.94 101 TYR A N 1
ATOM 825 C CA . TYR A 1 101 ? 1.139 -15.595 -19.177 1.00 66.94 101 TYR A CA 1
ATOM 826 C C . TYR A 1 101 ? 1.289 -17.117 -19.357 1.00 66.94 101 TYR A C 1
ATOM 828 O O . TYR A 1 101 ? 0.337 -17.873 -19.134 1.00 66.94 101 TYR A O 1
ATOM 836 N N . THR A 1 102 ? 2.473 -17.598 -19.744 1.00 65.44 102 THR A N 1
ATOM 837 C CA . THR A 1 102 ? 2.723 -19.028 -19.973 1.00 65.44 102 THR A CA 1
ATOM 838 C C . THR A 1 102 ? 2.926 -19.788 -18.665 1.00 65.44 102 THR A C 1
ATOM 840 O O . THR A 1 102 ? 2.462 -20.926 -18.546 1.00 65.44 102 THR A O 1
ATOM 843 N N . ARG A 1 103 ? 3.495 -19.134 -17.638 1.00 60.47 103 ARG A N 1
ATOM 844 C CA . ARG A 1 103 ? 3.657 -19.678 -16.278 1.00 60.47 103 ARG A CA 1
ATOM 845 C C . ARG A 1 103 ? 2.363 -20.261 -15.730 1.00 60.47 103 ARG A C 1
ATOM 847 O O . ARG A 1 103 ? 2.347 -21.341 -15.155 1.00 60.47 103 ARG A O 1
ATOM 854 N N . THR A 1 104 ? 1.260 -19.549 -15.923 1.00 54.78 104 THR A N 1
ATOM 855 C CA . THR A 1 104 ? -0.007 -19.875 -15.255 1.00 54.78 104 THR A CA 1
ATOM 856 C C . THR A 1 104 ? -0.877 -20.850 -16.022 1.00 54.78 104 THR A C 1
ATOM 858 O O . THR A 1 104 ? -1.522 -21.702 -15.417 1.00 54.78 104 THR A O 1
ATOM 861 N N . THR A 1 105 ? -0.829 -20.810 -17.350 1.00 55.00 105 THR A N 1
ATOM 862 C CA . THR A 1 105 ? -1.565 -21.758 -18.192 1.00 55.00 105 THR A CA 1
ATOM 863 C C . THR A 1 105 ? -0.963 -23.164 -18.147 1.00 55.00 105 THR A C 1
ATOM 865 O O . THR A 1 105 ? -1.720 -24.136 -18.113 1.00 55.00 105 THR A O 1
ATOM 868 N N . HIS A 1 106 ? 0.369 -23.288 -18.084 1.00 53.25 106 HIS A N 1
ATOM 869 C CA . HIS A 1 106 ? 1.056 -24.584 -18.104 1.00 53.25 106 HIS A CA 1
ATOM 870 C C . HIS A 1 106 ? 1.375 -25.185 -16.728 1.00 53.25 106 HIS A C 1
ATOM 872 O O . HIS A 1 106 ? 1.338 -26.409 -16.614 1.00 53.25 106 HIS A O 1
ATOM 878 N N . TRP A 1 107 ? 1.672 -24.374 -15.704 1.00 52.59 107 TRP A N 1
ATOM 879 C CA . TRP A 1 107 ? 2.242 -24.868 -14.437 1.00 52.59 107 TRP A CA 1
ATOM 880 C C . TRP A 1 107 ? 1.344 -24.681 -13.203 1.00 52.59 107 TRP A C 1
ATOM 882 O O . TRP A 1 107 ? 1.796 -24.951 -12.099 1.00 52.59 107 TRP A O 1
ATOM 892 N N . ASP A 1 108 ? 0.095 -24.224 -13.374 1.00 53.19 108 ASP A N 1
ATOM 893 C CA . ASP A 1 108 ? -0.905 -24.061 -12.292 1.00 53.19 108 ASP A CA 1
ATOM 894 C C . ASP A 1 108 ? -0.407 -23.273 -11.060 1.00 53.19 108 ASP A C 1
ATOM 896 O O . ASP A 1 108 ? -0.861 -23.465 -9.938 1.00 53.19 108 ASP A O 1
ATOM 900 N N . VAL A 1 109 ? 0.534 -22.344 -11.266 1.00 52.53 109 VAL A N 1
ATOM 901 C CA . VAL A 1 109 ? 1.224 -21.632 -10.170 1.00 52.53 109 VAL A CA 1
ATOM 902 C C . VAL A 1 109 ? 0.353 -20.567 -9.490 1.00 52.53 109 VAL A C 1
ATOM 904 O O . VAL A 1 109 ? 0.779 -19.967 -8.513 1.00 52.53 109 VAL A O 1
ATOM 907 N N . SER A 1 110 ? -0.850 -20.303 -10.004 1.00 50.44 110 SER A N 1
ATOM 908 C CA . SER A 1 110 ? -1.810 -19.379 -9.398 1.00 50.44 110 SER A CA 1
ATOM 909 C C . SER A 1 110 ? -3.182 -20.053 -9.343 1.00 50.44 110 SER A C 1
ATOM 911 O O . SER A 1 110 ? -3.595 -20.639 -10.350 1.00 50.44 110 SER A O 1
ATOM 913 N N . PRO A 1 111 ? -3.903 -19.963 -8.207 1.00 49.59 111 PRO A N 1
ATOM 914 C CA . PRO A 1 111 ? -5.232 -20.553 -8.059 1.00 49.59 111 PRO A CA 1
ATOM 915 C C . PRO A 1 111 ? -6.259 -19.981 -9.051 1.00 49.59 111 PRO A C 1
ATOM 917 O O . PRO A 1 111 ? -7.263 -20.639 -9.321 1.00 49.59 111 PRO A O 1
ATOM 920 N N . ASP A 1 112 ? -6.004 -18.798 -9.628 1.00 53.84 112 ASP A N 1
ATOM 921 C CA . ASP A 1 112 ? -6.848 -18.168 -10.647 1.00 53.84 112 ASP A CA 1
ATOM 922 C C . ASP A 1 112 ? -6.111 -18.124 -12.005 1.00 53.84 112 ASP A C 1
ATOM 924 O O . ASP A 1 112 ? -5.428 -17.164 -12.391 1.00 53.84 112 ASP A O 1
ATOM 928 N N . LYS A 1 113 ? -6.235 -19.222 -12.762 1.00 53.38 113 LYS A N 1
ATOM 929 C CA . LYS A 1 113 ? -5.609 -19.401 -14.087 1.00 53.38 113 LYS A CA 1
ATOM 930 C C . LYS A 1 113 ? -5.960 -18.272 -15.064 1.00 53.38 113 LYS A C 1
ATOM 932 O O . LYS A 1 113 ? -5.101 -17.851 -15.838 1.00 53.38 113 LYS A O 1
ATOM 937 N N . ASP A 1 114 ? -7.173 -17.730 -14.955 1.00 53.38 114 ASP A N 1
ATOM 938 C CA . ASP A 1 114 ? -7.762 -16.794 -15.917 1.00 53.38 114 ASP A CA 1
ATOM 939 C C . ASP A 1 114 ? -7.567 -15.302 -15.582 1.00 53.38 114 ASP A C 1
ATOM 941 O O . ASP A 1 114 ? -7.882 -14.455 -16.420 1.00 53.38 114 ASP A O 1
ATOM 945 N N . LYS A 1 115 ? -7.036 -14.942 -14.401 1.00 54.84 115 LYS A N 1
ATOM 946 C CA . LYS A 1 115 ? -6.832 -13.530 -14.012 1.00 54.84 115 LYS A CA 1
ATOM 947 C C . LYS A 1 115 ? -5.357 -13.145 -13.989 1.00 54.84 115 LYS A C 1
ATOM 949 O O . LYS A 1 115 ? -4.573 -13.903 -13.432 1.00 54.84 115 LYS A O 1
ATOM 954 N N . PRO A 1 116 ? -4.928 -12.019 -14.580 1.00 56.44 116 PRO A N 1
ATOM 955 C CA . PRO A 1 116 ? -3.584 -11.504 -14.342 1.00 56.44 116 PRO A CA 1
ATOM 956 C C . PRO A 1 116 ? -3.478 -11.099 -12.862 1.00 56.44 116 PRO A C 1
ATOM 958 O O . PRO A 1 116 ? -4.310 -10.335 -12.387 1.00 56.44 116 PRO A O 1
ATOM 961 N N . ASP A 1 117 ? -2.508 -11.655 -12.140 1.00 63.66 117 ASP A N 1
ATOM 962 C CA . ASP A 1 117 ? -2.328 -11.465 -10.693 1.00 63.66 117 ASP A CA 1
ATOM 963 C C . ASP A 1 117 ? -0.865 -11.099 -10.395 1.00 63.66 117 ASP A C 1
ATOM 965 O O . ASP A 1 117 ? 0.013 -11.356 -11.227 1.00 63.66 117 ASP A O 1
ATOM 969 N N . GLU A 1 118 ? -0.596 -10.518 -9.228 1.00 63.50 118 GLU A N 1
ATOM 970 C CA . GLU A 1 118 ? 0.732 -10.098 -8.749 1.00 63.50 118 GLU A CA 1
ATOM 971 C C . GLU A 1 118 ? 1.724 -11.253 -8.717 1.00 63.50 118 GLU A C 1
ATOM 973 O O . GLU A 1 118 ? 2.875 -11.110 -9.139 1.00 63.50 118 GLU A O 1
ATOM 978 N N . ASP A 1 119 ? 1.234 -12.443 -8.379 1.00 64.75 119 ASP A N 1
ATOM 979 C CA . ASP A 1 119 ? 1.992 -13.689 -8.415 1.00 64.75 119 ASP A CA 1
ATOM 980 C C . ASP A 1 119 ? 2.534 -14.022 -9.812 1.00 64.75 119 ASP A C 1
ATOM 982 O O . ASP A 1 119 ? 3.433 -14.850 -9.959 1.00 64.75 119 ASP A O 1
ATOM 986 N N . LYS A 1 120 ? 2.011 -13.414 -10.882 1.00 72.19 120 LYS A N 1
ATOM 987 C CA . LYS A 1 120 ? 2.441 -13.665 -12.268 1.00 72.19 120 LYS A CA 1
ATOM 988 C C . LYS A 1 120 ? 3.558 -12.726 -12.726 1.00 72.19 120 LYS A C 1
ATOM 990 O O . LYS A 1 120 ? 4.049 -12.891 -13.845 1.00 72.19 120 LYS A O 1
ATOM 995 N N . LEU A 1 121 ? 3.967 -11.773 -11.888 1.00 84.50 121 LEU A N 1
ATOM 996 C CA . LEU A 1 121 ? 5.017 -10.823 -12.224 1.00 84.50 121 LEU A CA 1
ATOM 997 C C . LEU A 1 121 ? 6.405 -11.462 -12.151 1.00 84.50 121 LEU A C 1
ATOM 999 O O . LEU A 1 121 ? 6.785 -12.128 -11.183 1.00 84.50 121 LEU A O 1
ATOM 1003 N N . VAL A 1 122 ? 7.187 -11.215 -13.194 1.00 88.94 122 VAL A N 1
ATOM 1004 C CA . VAL A 1 122 ? 8.552 -11.695 -13.373 1.00 88.94 122 VAL A CA 1
ATOM 1005 C C . VAL A 1 122 ? 9.463 -10.555 -13.826 1.00 88.94 122 VAL A C 1
ATOM 1007 O O . VAL A 1 122 ? 9.034 -9.587 -14.453 1.00 88.94 122 VAL A O 1
ATOM 1010 N N . THR A 1 123 ? 10.749 -10.682 -13.531 1.00 91.75 123 THR A N 1
ATOM 1011 C CA . THR A 1 123 ? 11.821 -9.937 -14.197 1.00 91.75 123 THR A CA 1
ATOM 1012 C C . THR A 1 123 ? 12.712 -10.933 -14.930 1.00 91.75 123 THR A C 1
ATOM 1014 O O . THR A 1 123 ? 13.025 -12.000 -14.401 1.00 91.75 123 THR A O 1
ATOM 1017 N N . SER A 1 124 ? 13.103 -10.617 -16.159 1.00 91.56 124 SER A N 1
ATOM 1018 C CA . SER A 1 124 ? 13.879 -11.513 -17.012 1.00 91.56 124 SER A CA 1
ATOM 1019 C C . SER A 1 124 ? 15.332 -11.062 -17.069 1.00 91.56 124 SER A C 1
ATOM 1021 O O . SER A 1 124 ? 15.624 -9.883 -17.288 1.00 91.56 124 SER A O 1
ATOM 1023 N N . VAL A 1 125 ? 16.258 -12.008 -16.929 1.00 91.75 125 VAL A N 1
ATOM 1024 C CA . VAL A 1 125 ? 17.693 -11.786 -17.156 1.00 91.75 125 VAL A CA 1
ATOM 1025 C C . VAL A 1 125 ? 18.048 -12.296 -18.535 1.00 91.75 125 VAL A C 1
ATOM 1027 O O . VAL A 1 125 ? 17.834 -13.471 -18.816 1.00 91.75 125 VAL A O 1
ATOM 1030 N N . ALA A 1 126 ? 18.622 -11.443 -19.376 1.00 90.94 126 ALA A N 1
ATOM 1031 C CA . ALA A 1 126 ? 18.911 -11.743 -20.770 1.00 90.94 126 ALA A CA 1
ATOM 1032 C C . ALA A 1 126 ? 20.393 -11.551 -21.126 1.00 90.94 126 ALA A C 1
ATOM 1034 O O . ALA A 1 126 ? 21.041 -10.597 -20.684 1.00 90.94 126 ALA A O 1
ATOM 1035 N N . ILE A 1 127 ? 20.918 -12.448 -21.967 1.00 88.94 127 ILE A N 1
ATOM 1036 C CA . ILE A 1 127 ? 22.263 -12.390 -22.555 1.00 88.94 127 ILE A CA 1
ATOM 1037 C C . ILE A 1 127 ? 22.155 -12.658 -24.068 1.00 88.94 127 ILE A C 1
ATOM 1039 O O . ILE A 1 127 ? 21.545 -13.651 -24.475 1.00 88.94 127 ILE A O 1
ATOM 1043 N N . PRO A 1 128 ? 22.739 -11.808 -24.931 1.00 88.38 128 PRO A N 1
ATOM 1044 C CA . PRO A 1 128 ? 22.758 -12.046 -26.372 1.00 88.38 128 PRO A CA 1
ATOM 1045 C C . PRO A 1 128 ? 23.762 -13.147 -26.758 1.00 88.38 128 PRO A C 1
ATOM 1047 O O . PRO A 1 128 ? 24.852 -13.249 -26.196 1.00 88.38 128 PRO A O 1
ATOM 1050 N N . ALA A 1 129 ? 23.403 -13.949 -27.760 1.00 87.12 129 ALA A N 1
ATOM 1051 C CA . ALA A 1 129 ? 24.246 -14.977 -28.358 1.00 87.12 129 ALA A CA 1
ATOM 1052 C C . ALA A 1 129 ? 24.710 -14.540 -29.752 1.00 87.12 129 ALA A C 1
ATOM 1054 O O . ALA A 1 129 ? 23.908 -14.108 -30.584 1.00 87.12 129 ALA A O 1
ATOM 1055 N N . PHE A 1 130 ? 26.006 -14.674 -30.020 1.00 83.88 130 PHE A N 1
ATOM 1056 C CA . PHE A 1 130 ? 26.626 -14.193 -31.251 1.00 83.88 130 PHE A CA 1
ATOM 1057 C C . PHE A 1 130 ? 27.211 -15.325 -32.082 1.00 83.88 130 PHE A C 1
ATOM 1059 O O . PHE A 1 130 ? 27.736 -16.299 -31.540 1.00 83.88 130 PHE A O 1
ATOM 1066 N N . ASP A 1 131 ? 27.179 -15.154 -33.401 1.00 79.56 131 ASP A N 1
ATOM 1067 C CA . ASP A 1 131 ? 27.911 -16.012 -34.323 1.00 79.56 131 ASP A CA 1
ATOM 1068 C C . ASP A 1 131 ? 29.303 -15.433 -34.591 1.00 79.56 131 ASP A C 1
ATOM 1070 O O . ASP A 1 131 ? 29.466 -14.451 -35.318 1.00 79.56 131 ASP A O 1
ATOM 1074 N N . TYR A 1 132 ? 30.318 -16.058 -33.997 1.00 70.50 132 TYR A N 1
ATOM 1075 C CA . TYR A 1 132 ? 31.722 -15.723 -34.242 1.00 70.50 132 TYR A CA 1
ATOM 1076 C C . TYR A 1 132 ? 32.348 -16.533 -35.392 1.00 70.50 132 TYR A C 1
ATOM 1078 O O . TYR A 1 132 ? 33.479 -16.250 -35.793 1.00 70.50 132 TYR A O 1
ATOM 1086 N N . GLY A 1 133 ? 31.666 -17.573 -35.886 1.00 59.88 133 GLY A N 1
ATOM 1087 C CA . GLY A 1 133 ? 32.263 -18.640 -36.690 1.00 59.88 133 GLY A CA 1
ATOM 1088 C C . GLY A 1 133 ? 31.981 -18.566 -38.189 1.00 59.88 133 GLY A C 1
ATOM 1089 O O . GLY A 1 133 ? 32.830 -18.985 -38.974 1.00 59.88 133 GLY A O 1
ATOM 1090 N N . SER A 1 134 ? 30.833 -18.032 -38.609 1.00 53.88 134 SER A N 1
ATOM 1091 C CA . SER A 1 134 ? 30.352 -18.268 -39.979 1.00 53.88 134 SER A CA 1
ATOM 1092 C C . SER A 1 134 ? 31.043 -17.433 -41.074 1.00 53.88 134 SER A C 1
ATOM 1094 O O . SER A 1 134 ? 31.161 -17.901 -42.202 1.00 53.88 134 SER A O 1
ATOM 1096 N N . ASN A 1 135 ? 31.612 -16.248 -40.784 1.00 52.78 135 ASN A N 1
ATOM 1097 C CA . ASN A 1 135 ? 32.032 -15.318 -41.853 1.00 52.78 135 ASN A CA 1
ATOM 1098 C C . ASN A 1 135 ? 33.388 -14.600 -41.672 1.00 52.78 135 ASN A C 1
ATOM 1100 O O . ASN A 1 135 ? 33.495 -13.387 -41.863 1.00 52.78 135 ASN A O 1
ATOM 1104 N N . GLN A 1 136 ? 34.489 -15.338 -41.462 1.00 52.38 136 GLN A N 1
ATOM 1105 C CA . GLN A 1 136 ? 35.847 -14.756 -41.585 1.00 52.38 136 GLN A CA 1
ATOM 1106 C C . GLN A 1 136 ? 36.154 -14.173 -42.984 1.00 52.38 136 GLN A C 1
ATOM 1108 O O . GLN A 1 136 ? 37.062 -13.356 -43.122 1.00 52.38 136 GLN A O 1
ATOM 1113 N N . LYS A 1 137 ? 35.411 -14.570 -44.030 1.00 50.38 137 LYS A N 1
ATOM 1114 C CA . LYS A 1 137 ? 35.615 -14.104 -45.416 1.00 50.38 137 LYS A CA 1
ATOM 1115 C C . LYS A 1 137 ? 34.791 -12.867 -45.804 1.00 50.38 137 LYS A C 1
ATOM 1117 O O . LYS A 1 137 ? 35.168 -12.195 -46.758 1.00 50.38 137 LYS A O 1
ATOM 1122 N N . GLN A 1 138 ? 33.704 -12.558 -45.088 1.00 52.88 138 GLN A N 1
ATOM 1123 C CA . GLN A 1 138 ? 32.760 -11.481 -45.441 1.00 52.88 138 GLN A CA 1
ATOM 1124 C C . GLN A 1 138 ? 32.697 -10.339 -44.411 1.00 52.88 138 GLN A C 1
ATOM 1126 O O . GLN A 1 138 ? 32.026 -9.343 -44.665 1.00 52.88 138 GLN A O 1
ATOM 1131 N N . ASN A 1 139 ? 33.420 -10.445 -43.283 1.00 56.31 139 ASN A N 1
ATOM 1132 C CA . ASN A 1 139 ? 33.350 -9.500 -42.154 1.00 56.31 139 ASN A CA 1
ATOM 1133 C C . ASN A 1 139 ? 31.911 -9.245 -41.661 1.00 56.31 139 ASN A C 1
ATOM 1135 O O . ASN A 1 139 ? 31.653 -8.201 -41.071 1.00 56.31 139 ASN A O 1
ATOM 1139 N N . ASP A 1 140 ? 30.976 -10.166 -41.903 1.00 61.62 140 ASP A N 1
ATOM 1140 C CA . ASP A 1 140 ? 29.602 -10.025 -41.431 1.00 61.62 140 ASP A CA 1
ATOM 1141 C C . ASP A 1 140 ? 29.457 -10.703 -40.074 1.00 61.62 140 ASP A C 1
ATOM 1143 O O . ASP A 1 140 ? 29.981 -11.797 -39.852 1.00 61.62 140 ASP A O 1
ATOM 1147 N N . VAL A 1 141 ? 28.788 -10.018 -39.155 1.00 67.31 141 VAL A N 1
ATOM 1148 C CA . VAL A 1 141 ? 28.681 -10.425 -37.758 1.00 67.31 141 VAL A CA 1
ATOM 1149 C C . VAL A 1 141 ? 27.221 -10.317 -37.350 1.00 67.31 141 VAL A C 1
ATOM 1151 O O . VAL A 1 141 ? 26.614 -9.252 -37.485 1.00 67.31 141 VAL A O 1
ATOM 1154 N N . ILE A 1 142 ? 26.654 -11.431 -36.886 1.00 74.56 142 ILE A N 1
ATOM 1155 C CA . ILE A 1 142 ? 25.209 -11.598 -36.720 1.00 74.56 142 ILE A CA 1
ATOM 1156 C C . ILE A 1 142 ? 24.884 -11.966 -35.268 1.00 74.56 142 ILE A C 1
ATOM 1158 O O . ILE A 1 142 ? 25.574 -12.763 -34.627 1.00 74.56 142 ILE A O 1
ATOM 1162 N N . LEU A 1 143 ? 23.810 -11.365 -34.756 1.00 83.56 143 LEU A N 1
ATOM 1163 C CA . LEU A 1 143 ? 23.154 -11.775 -33.520 1.00 83.56 143 LEU A CA 1
ATOM 1164 C C . LEU A 1 143 ? 22.334 -13.042 -33.809 1.00 83.56 143 LEU A C 1
ATOM 1166 O O . LEU A 1 143 ? 21.394 -12.988 -34.598 1.00 83.56 143 LEU A O 1
ATOM 1170 N N . LEU A 1 144 ? 22.683 -14.168 -33.184 1.00 85.56 144 LEU A N 1
ATOM 1171 C CA . LEU A 1 144 ? 21.935 -15.426 -33.322 1.00 85.56 144 LEU A CA 1
ATOM 1172 C C . LEU A 1 144 ? 20.588 -15.351 -32.603 1.00 85.56 144 LEU A C 1
ATOM 1174 O O . LEU A 1 144 ? 19.587 -15.872 -33.085 1.00 85.56 144 LEU A O 1
ATOM 1178 N N . GLY A 1 145 ? 20.575 -14.706 -31.438 1.00 87.69 145 GLY A N 1
ATOM 1179 C CA . GLY A 1 145 ? 19.393 -14.570 -30.602 1.00 87.69 145 GLY A CA 1
ATOM 1180 C C . GLY A 1 145 ? 19.743 -14.073 -29.207 1.00 87.69 145 GLY A C 1
ATOM 1181 O O . GLY A 1 145 ? 20.860 -13.622 -28.951 1.00 87.69 145 GLY A O 1
ATOM 1182 N N . VAL A 1 146 ? 18.778 -14.164 -28.298 1.00 89.31 146 VAL A N 1
ATOM 1183 C CA . VAL A 1 146 ? 18.927 -13.787 -26.891 1.00 89.31 146 VAL A CA 1
ATOM 1184 C C . VAL A 1 146 ? 18.487 -14.968 -26.041 1.00 89.31 146 VAL A C 1
ATOM 1186 O O . VAL A 1 146 ? 17.397 -15.498 -26.239 1.00 89.31 146 VAL A O 1
ATOM 1189 N N . ALA A 1 147 ? 19.342 -15.389 -25.114 1.00 90.81 147 ALA A N 1
ATOM 1190 C CA . ALA A 1 147 ? 18.984 -16.354 -24.087 1.00 90.81 147 ALA A CA 1
ATOM 1191 C C . ALA A 1 147 ? 18.501 -15.588 -22.854 1.00 90.81 147 ALA A C 1
ATOM 1193 O O . ALA A 1 147 ? 19.177 -14.659 -22.410 1.00 90.81 147 ALA A O 1
ATOM 1194 N N . GLY A 1 148 ? 17.344 -15.968 -22.318 1.00 90.50 148 GLY A N 1
ATOM 1195 C CA . GLY A 1 148 ? 16.754 -15.336 -21.145 1.00 90.50 148 GLY A CA 1
ATOM 1196 C C . GLY A 1 148 ? 16.269 -16.356 -20.123 1.00 90.50 148 GLY A C 1
ATOM 1197 O O . GLY A 1 148 ? 15.967 -17.493 -20.480 1.00 90.50 148 GLY A O 1
ATOM 1198 N N . THR A 1 149 ? 16.209 -15.949 -18.859 1.00 89.06 149 THR A N 1
ATOM 1199 C CA . THR A 1 149 ? 15.550 -16.700 -17.785 1.00 89.06 149 THR A CA 1
ATOM 1200 C C . THR A 1 149 ? 14.702 -15.756 -16.946 1.00 89.06 149 THR A C 1
ATOM 1202 O O . THR A 1 149 ? 15.144 -14.648 -16.634 1.00 89.06 149 THR A O 1
ATOM 1205 N N . ASP A 1 150 ? 13.516 -16.212 -16.556 1.00 88.44 150 ASP A N 1
ATOM 1206 C CA . ASP A 1 150 ? 12.577 -15.425 -15.760 1.00 88.44 150 ASP A CA 1
ATOM 1207 C C . ASP A 1 150 ? 12.769 -15.683 -14.267 1.00 88.44 150 ASP A C 1
ATOM 1209 O O . ASP A 1 150 ? 12.998 -16.812 -13.826 1.00 88.44 150 ASP A O 1
ATOM 1213 N N . VAL A 1 151 ? 12.678 -14.612 -13.485 1.00 87.81 151 VAL A N 1
ATOM 1214 C CA . VAL A 1 151 ? 12.756 -14.621 -12.026 1.00 87.81 151 VAL A CA 1
ATOM 1215 C C . VAL A 1 151 ? 11.441 -14.055 -11.484 1.00 87.81 151 VAL A C 1
ATOM 1217 O O . VAL A 1 151 ? 11.162 -12.876 -11.708 1.00 87.81 151 VAL A O 1
ATOM 1220 N N . PRO A 1 152 ? 10.622 -14.856 -10.777 1.00 86.31 152 PRO A N 1
ATOM 1221 C CA . PRO A 1 152 ? 9.396 -14.366 -10.152 1.00 86.31 152 PRO A CA 1
ATOM 1222 C C . PRO A 1 152 ? 9.684 -13.272 -9.124 1.00 86.31 152 PRO A C 1
ATOM 1224 O O . PRO A 1 152 ? 10.582 -13.430 -8.293 1.00 86.31 152 PRO A O 1
ATOM 1227 N N . ILE A 1 153 ? 8.906 -12.188 -9.153 1.00 88.19 153 ILE A N 1
ATOM 1228 C CA . ILE A 1 153 ? 9.060 -11.083 -8.196 1.00 88.19 153 ILE A CA 1
ATOM 1229 C C . ILE A 1 153 ? 8.725 -11.547 -6.776 1.00 88.19 153 ILE A C 1
ATOM 1231 O O . ILE A 1 153 ? 9.445 -11.192 -5.850 1.00 88.19 153 ILE A O 1
ATOM 1235 N N . ASP A 1 154 ? 7.732 -12.423 -6.608 1.00 81.75 154 ASP A N 1
ATOM 1236 C CA . ASP A 1 154 ? 7.410 -13.054 -5.319 1.00 81.75 154 ASP A CA 1
ATOM 1237 C C . ASP A 1 154 ? 8.625 -13.775 -4.691 1.00 81.75 154 ASP A C 1
ATOM 1239 O O . ASP A 1 154 ? 8.912 -13.646 -3.500 1.00 81.75 154 ASP A O 1
ATOM 1243 N N . SER A 1 155 ? 9.436 -14.461 -5.503 1.00 81.62 155 SER A N 1
ATOM 1244 C CA . SER A 1 155 ? 10.673 -15.084 -5.016 1.00 81.62 155 SER A CA 1
ATOM 1245 C C . SER A 1 155 ? 11.684 -14.053 -4.510 1.00 81.62 155 SER A C 1
ATOM 1247 O O . SER A 1 155 ? 12.419 -14.342 -3.570 1.00 81.62 155 SER A O 1
ATOM 1249 N N . ILE A 1 156 ? 11.731 -12.858 -5.110 1.00 86.69 156 ILE A N 1
ATOM 1250 C CA . ILE A 1 156 ? 12.580 -11.745 -4.660 1.00 86.69 156 ILE A CA 1
ATOM 1251 C C . ILE A 1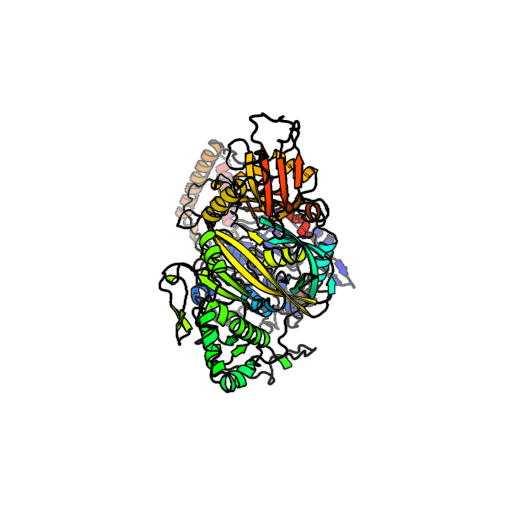 156 ? 12.002 -11.129 -3.377 1.00 86.69 156 ILE A C 1
ATOM 1253 O O . ILE A 1 156 ? 12.753 -10.872 -2.438 1.00 86.69 156 ILE A O 1
ATOM 1257 N N . ALA A 1 157 ? 10.680 -10.954 -3.305 1.00 84.81 157 ALA A N 1
ATOM 1258 C CA . ALA A 1 157 ? 9.966 -10.438 -2.137 1.00 84.81 157 ALA A CA 1
ATOM 1259 C C . ALA A 1 157 ? 10.254 -11.270 -0.881 1.00 84.81 157 ALA A C 1
ATOM 1261 O O . ALA A 1 157 ? 10.614 -10.733 0.167 1.00 84.81 157 ALA A O 1
ATOM 1262 N N . LYS A 1 158 ? 10.207 -12.599 -1.015 1.00 81.12 158 LYS A N 1
ATOM 1263 C CA . LYS A 1 158 ? 10.518 -13.550 0.061 1.00 81.12 158 LYS A CA 1
ATOM 1264 C C . LYS A 1 158 ? 11.947 -13.412 0.605 1.00 81.12 158 LYS A C 1
ATOM 1266 O O . LYS A 1 158 ? 12.175 -13.681 1.784 1.00 81.12 158 LYS A O 1
ATOM 1271 N N . LEU A 1 159 ? 12.905 -12.970 -0.216 1.00 83.00 159 LEU A N 1
ATOM 1272 C CA . LEU A 1 159 ? 14.292 -12.725 0.208 1.00 83.00 159 LEU A CA 1
ATOM 1273 C C . LEU A 1 159 ? 14.470 -11.405 0.959 1.00 83.00 159 LEU A C 1
ATOM 1275 O O . LEU A 1 159 ? 15.461 -11.249 1.665 1.00 83.00 159 LEU A O 1
ATOM 1279 N N . ALA A 1 160 ? 13.526 -10.472 0.838 1.00 81.38 160 ALA A N 1
ATOM 1280 C CA . ALA A 1 160 ? 13.590 -9.182 1.515 1.00 81.38 160 ALA A CA 1
ATOM 1281 C C . ALA A 1 160 ? 13.210 -9.248 3.011 1.00 81.38 160 ALA A C 1
ATOM 1283 O O . ALA A 1 160 ? 13.232 -8.222 3.683 1.00 81.38 160 ALA A O 1
ATOM 1284 N N . GLN A 1 161 ? 12.869 -10.445 3.515 1.00 79.50 161 GLN A N 1
ATOM 1285 C CA . GLN A 1 161 ? 12.573 -10.773 4.919 1.00 79.50 161 GLN A CA 1
ATOM 1286 C C . GLN A 1 161 ? 11.702 -9.729 5.659 1.00 79.50 161 GLN A C 1
ATOM 1288 O O . GLN A 1 161 ? 12.148 -9.158 6.654 1.00 79.50 161 GLN A O 1
ATOM 1293 N N . PRO A 1 162 ? 10.432 -9.515 5.246 1.00 79.06 162 PRO A N 1
ATOM 1294 C CA . PRO A 1 162 ? 9.560 -8.493 5.845 1.00 79.06 162 PRO A CA 1
ATOM 1295 C C . PRO A 1 162 ? 9.406 -8.604 7.369 1.00 79.06 162 PRO A C 1
ATOM 1297 O O . PRO A 1 162 ? 9.371 -7.596 8.065 1.00 79.06 162 PRO A O 1
ATOM 1300 N N . HIS A 1 163 ? 9.393 -9.830 7.900 1.00 83.62 163 HIS A N 1
ATOM 1301 C CA . HIS A 1 163 ? 9.259 -10.099 9.335 1.00 83.62 163 HIS A CA 1
ATOM 1302 C C . HIS A 1 163 ? 10.350 -9.460 10.211 1.00 83.62 163 HIS A C 1
ATOM 1304 O O . HIS A 1 163 ? 10.072 -9.126 11.358 1.00 83.62 163 HIS A O 1
ATOM 1310 N N . GLN A 1 164 ? 11.563 -9.250 9.684 1.00 85.12 164 GLN A N 1
ATOM 1311 C CA . GLN A 1 164 ? 12.659 -8.607 10.424 1.00 85.12 164 GLN A CA 1
ATOM 1312 C C . GLN A 1 164 ? 12.516 -7.082 10.492 1.00 85.12 164 GLN A C 1
ATOM 1314 O O . GLN A 1 164 ? 13.054 -6.446 11.392 1.00 85.12 164 GLN A O 1
ATOM 1319 N N . LEU A 1 165 ? 11.795 -6.479 9.540 1.00 88.12 165 LEU A N 1
ATOM 1320 C CA . LEU A 1 165 ? 11.584 -5.028 9.488 1.00 88.12 165 LEU A CA 1
ATOM 1321 C C . LEU A 1 165 ? 10.549 -4.560 10.520 1.00 88.12 165 LEU A C 1
ATOM 1323 O O . LEU A 1 165 ? 10.489 -3.375 10.847 1.00 88.12 165 LEU A O 1
ATOM 1327 N N . GLY A 1 166 ? 9.741 -5.492 11.031 1.00 87.38 166 GLY A N 1
ATOM 1328 C CA . GLY A 1 166 ? 8.684 -5.216 11.989 1.00 87.38 166 GLY A CA 1
ATOM 1329 C C . GLY A 1 166 ? 7.491 -4.473 11.383 1.00 87.38 166 GLY A C 1
ATOM 1330 O O . GLY A 1 166 ? 7.321 -4.342 10.174 1.00 87.38 166 GLY A O 1
ATOM 1331 N N . VAL A 1 167 ? 6.612 -4.000 12.260 1.00 89.94 167 VAL A N 1
ATOM 1332 C CA . VAL A 1 167 ? 5.341 -3.365 11.882 1.00 89.94 167 VAL A CA 1
ATOM 1333 C C . VAL A 1 167 ? 5.612 -1.988 11.284 1.00 89.94 167 VAL A C 1
ATOM 1335 O O . VAL A 1 167 ? 6.459 -1.259 11.791 1.00 89.94 167 VAL A O 1
ATOM 1338 N N . ASN A 1 168 ? 4.880 -1.602 10.236 1.00 91.50 168 ASN A N 1
ATOM 1339 C CA . ASN A 1 168 ? 5.056 -0.339 9.496 1.00 91.50 168 ASN A CA 1
ATOM 1340 C C . ASN A 1 168 ? 6.441 -0.149 8.839 1.00 91.50 168 ASN A C 1
ATOM 1342 O O . ASN A 1 168 ? 6.633 0.839 8.130 1.00 91.50 168 ASN A O 1
ATOM 1346 N N . GLY A 1 169 ? 7.379 -1.080 9.033 1.00 92.06 169 GLY A N 1
ATOM 1347 C CA . GLY A 1 169 ? 8.616 -1.176 8.275 1.00 92.06 169 GLY A CA 1
ATOM 1348 C C . GLY A 1 169 ? 8.388 -1.935 6.971 1.00 92.06 169 GLY A C 1
ATOM 1349 O O . GLY A 1 169 ? 7.571 -2.851 6.907 1.00 92.06 169 GLY A O 1
ATOM 1350 N N . TYR A 1 170 ? 9.079 -1.541 5.908 1.00 92.31 170 TYR A N 1
ATOM 1351 C CA . TYR A 1 170 ? 8.956 -2.200 4.609 1.00 92.31 170 TYR A CA 1
ATOM 1352 C C . TYR A 1 170 ? 10.226 -2.065 3.782 1.00 92.31 170 TYR A C 1
ATOM 1354 O O . TYR A 1 170 ? 11.039 -1.157 3.972 1.00 92.31 170 TYR A O 1
ATOM 1362 N N . SER A 1 171 ? 10.393 -2.998 2.853 1.00 93.75 171 SER A N 1
ATOM 1363 C CA . SER A 1 171 ? 11.455 -2.980 1.859 1.00 93.75 171 SER A CA 1
ATOM 1364 C C . SER A 1 171 ? 10.890 -2.626 0.493 1.00 93.75 171 SER A C 1
ATOM 1366 O O . SER A 1 171 ? 9.705 -2.809 0.210 1.00 93.75 171 SER A O 1
ATOM 1368 N N . PHE A 1 172 ? 11.753 -2.097 -0.360 1.00 94.62 172 PHE A N 1
ATOM 1369 C CA . PHE A 1 172 ? 11.411 -1.766 -1.728 1.00 94.62 172 PHE A CA 1
ATOM 1370 C C . PHE A 1 172 ? 12.626 -1.900 -2.639 1.00 94.62 172 PHE A C 1
ATOM 1372 O O . PHE A 1 172 ? 13.778 -1.796 -2.209 1.00 94.62 172 PHE A O 1
ATOM 1379 N N . ILE A 1 173 ? 12.371 -2.142 -3.922 1.00 94.88 173 ILE A N 1
ATOM 1380 C CA . ILE A 1 173 ? 13.416 -2.288 -4.937 1.00 94.88 173 ILE A CA 1
ATOM 1381 C C . ILE A 1 173 ? 13.117 -1.342 -6.091 1.00 94.88 173 ILE A C 1
ATOM 1383 O O . ILE A 1 173 ? 12.011 -1.330 -6.630 1.00 94.88 173 ILE A O 1
ATOM 1387 N N . VAL A 1 174 ? 14.127 -0.568 -6.480 1.00 95.00 174 VAL A N 1
ATOM 1388 C CA . VAL A 1 174 ? 14.042 0.461 -7.519 1.00 95.00 174 VAL A CA 1
ATOM 1389 C C . VAL A 1 174 ? 15.037 0.156 -8.633 1.00 95.00 174 VAL A C 1
ATOM 1391 O O . VAL A 1 174 ? 16.180 -0.223 -8.385 1.00 95.00 174 VAL A O 1
ATOM 1394 N N . SER A 1 175 ? 14.619 0.335 -9.880 1.00 93.88 175 SER A N 1
ATOM 1395 C CA . SER A 1 175 ? 15.486 0.232 -11.056 1.00 93.88 175 SER A CA 1
ATOM 1396 C C . SER A 1 175 ? 16.393 1.454 -11.239 1.00 93.88 175 SER A C 1
ATOM 1398 O O . SER A 1 175 ? 16.170 2.532 -10.689 1.00 93.88 175 SER A O 1
ATOM 1400 N N . ASN A 1 176 ? 17.380 1.331 -12.126 1.00 91.50 176 ASN A N 1
ATOM 1401 C CA . ASN A 1 176 ? 18.238 2.431 -12.582 1.00 91.50 176 ASN A CA 1
ATOM 1402 C C . ASN A 1 176 ? 17.477 3.588 -13.271 1.00 91.50 176 ASN A C 1
ATOM 1404 O O . ASN A 1 176 ? 18.068 4.637 -13.534 1.00 91.50 176 ASN A O 1
ATOM 1408 N N . ASN A 1 177 ? 16.191 3.406 -13.585 1.00 91.94 177 ASN A N 1
ATOM 1409 C CA . ASN A 1 177 ? 15.326 4.454 -14.126 1.00 91.94 177 ASN A CA 1
ATOM 1410 C C . ASN A 1 177 ? 14.486 5.160 -13.054 1.00 91.94 177 ASN A C 1
ATOM 1412 O O . ASN A 1 177 ? 13.976 6.241 -13.341 1.00 91.94 177 ASN A O 1
ATOM 1416 N N . GLY A 1 178 ? 14.368 4.590 -11.851 1.00 92.94 178 GLY A N 1
ATOM 1417 C CA . GLY A 1 178 ? 13.462 5.051 -10.792 1.00 92.94 178 GLY A CA 1
ATOM 1418 C C . GLY A 1 178 ? 12.157 4.257 -10.681 1.00 92.94 178 GLY A C 1
ATOM 1419 O O . GLY A 1 178 ? 11.389 4.510 -9.761 1.00 92.94 178 GLY A O 1
ATOM 1420 N N . TYR A 1 179 ? 11.918 3.285 -11.570 1.00 94.06 179 TYR A N 1
ATOM 1421 C CA . TYR A 1 179 ? 10.718 2.443 -11.522 1.00 94.06 179 TYR A CA 1
ATOM 1422 C C . TYR A 1 179 ? 10.791 1.398 -10.416 1.00 94.06 179 TYR A C 1
ATOM 1424 O O . TYR A 1 179 ? 11.862 0.825 -10.186 1.00 94.06 179 TYR A O 1
ATOM 1432 N N . LEU A 1 180 ? 9.654 1.140 -9.782 1.00 93.50 180 LEU A N 1
ATOM 1433 C CA . LEU A 1 180 ? 9.500 0.150 -8.727 1.00 93.50 180 LEU A CA 1
ATOM 1434 C C . LEU A 1 180 ? 9.458 -1.264 -9.306 1.00 93.50 180 LEU A C 1
ATOM 1436 O O . LEU A 1 180 ? 8.716 -1.553 -10.240 1.00 93.50 180 LEU A O 1
ATOM 1440 N N . LEU A 1 181 ? 10.259 -2.149 -8.720 1.00 92.00 181 LEU A N 1
ATOM 1441 C CA . LEU A 1 181 ? 10.129 -3.593 -8.900 1.00 92.00 181 LEU A CA 1
ATOM 1442 C C . LEU A 1 181 ? 9.298 -4.210 -7.767 1.00 92.00 181 LEU A C 1
ATOM 1444 O O . LEU A 1 181 ? 8.564 -5.162 -7.999 1.00 92.00 181 LEU A O 1
ATOM 1448 N N . LEU A 1 182 ? 9.432 -3.672 -6.551 1.00 90.62 182 LEU A N 1
ATOM 1449 C CA . LEU A 1 182 ? 8.743 -4.148 -5.354 1.00 90.62 182 LEU A CA 1
ATOM 1450 C C . LEU A 1 182 ? 8.455 -2.977 -4.415 1.00 90.62 182 LEU A C 1
ATOM 1452 O O . LEU A 1 182 ? 9.365 -2.197 -4.125 1.00 90.62 182 LEU A O 1
ATOM 1456 N N . HIS A 1 183 ? 7.208 -2.868 -3.953 1.00 92.00 183 HIS A N 1
ATOM 1457 C CA . HIS A 1 183 ? 6.761 -1.917 -2.934 1.00 92.00 183 HIS A CA 1
ATOM 1458 C C . HIS A 1 183 ? 5.386 -2.345 -2.378 1.00 92.00 183 HIS A C 1
ATOM 1460 O O . HIS A 1 183 ? 4.535 -2.699 -3.190 1.00 92.00 183 HIS A O 1
ATOM 1466 N N . PRO A 1 184 ? 5.093 -2.234 -1.065 1.00 89.00 184 PRO A N 1
ATOM 1467 C CA . PRO A 1 184 ? 3.779 -2.617 -0.508 1.00 89.00 184 PRO A CA 1
ATOM 1468 C C . PRO A 1 184 ? 2.582 -1.811 -1.036 1.00 89.00 184 PRO A C 1
ATOM 1470 O O . PRO A 1 184 ? 1.436 -2.216 -0.901 1.00 89.00 184 PRO A O 1
ATOM 1473 N N . LEU A 1 185 ? 2.854 -0.623 -1.573 1.00 90.44 185 LEU A N 1
ATOM 1474 C CA . LEU A 1 185 ? 1.854 0.316 -2.099 1.00 90.44 185 LEU A CA 1
ATOM 1475 C C . LEU A 1 185 ? 1.835 0.367 -3.640 1.00 90.44 185 LEU A C 1
ATOM 1477 O O . LEU A 1 185 ? 1.192 1.242 -4.222 1.00 90.44 185 LEU A O 1
ATOM 1481 N N . LEU A 1 186 ? 2.568 -0.527 -4.311 1.00 90.19 186 LEU A N 1
ATOM 1482 C CA . LEU A 1 186 ? 2.473 -0.697 -5.760 1.00 90.19 186 LEU A CA 1
ATOM 1483 C C . LEU A 1 186 ? 1.168 -1.439 -6.072 1.00 90.19 186 LEU A C 1
ATOM 1485 O O . LEU A 1 186 ? 0.963 -2.542 -5.584 1.00 90.19 186 LEU A O 1
ATOM 1489 N N . ILE A 1 187 ? 0.296 -0.836 -6.877 1.00 87.62 187 ILE A N 1
ATOM 1490 C CA . ILE A 1 187 ? -0.981 -1.419 -7.289 1.00 87.62 187 ILE A CA 1
ATOM 1491 C C . ILE A 1 187 ? -0.824 -1.895 -8.724 1.00 87.62 187 ILE A C 1
ATOM 1493 O O . ILE A 1 187 ? -0.692 -1.101 -9.653 1.00 87.62 187 ILE A O 1
ATOM 1497 N N . THR A 1 188 ? -0.859 -3.204 -8.919 1.00 82.44 188 THR A N 1
ATOM 1498 C CA . THR A 1 188 ? -0.653 -3.789 -10.249 1.00 82.44 188 THR A CA 1
ATOM 1499 C C . THR A 1 188 ? -1.977 -4.143 -10.925 1.00 82.44 188 THR A C 1
ATOM 1501 O O . THR A 1 188 ? -2.076 -4.115 -12.154 1.00 82.44 188 THR A O 1
ATOM 1504 N N . THR A 1 189 ? -3.021 -4.419 -10.135 1.00 82.06 189 THR A N 1
ATOM 1505 C CA . THR A 1 189 ? -4.349 -4.804 -10.617 1.00 82.06 189 THR A CA 1
ATOM 1506 C C . THR A 1 189 ? -5.453 -3.964 -9.973 1.00 82.06 189 THR A C 1
ATOM 1508 O O . THR A 1 189 ? -5.407 -3.627 -8.792 1.00 82.06 189 THR A O 1
ATOM 1511 N N . ILE A 1 190 ? -6.472 -3.611 -10.759 1.00 81.25 190 ILE A N 1
ATOM 1512 C CA . ILE A 1 190 ? -7.714 -2.970 -10.304 1.00 81.25 190 ILE A CA 1
ATOM 1513 C C . ILE A 1 190 ? -8.884 -3.746 -10.909 1.00 81.25 190 ILE A C 1
ATOM 1515 O O . ILE A 1 190 ? -8.877 -4.063 -12.095 1.00 81.25 190 ILE A O 1
ATOM 1519 N N . ASN A 1 191 ? -9.892 -4.092 -10.100 1.00 77.81 191 ASN A N 1
ATOM 1520 C CA . ASN A 1 191 ? -11.039 -4.921 -10.514 1.00 77.81 191 ASN A CA 1
ATOM 1521 C C . ASN A 1 191 ? -10.655 -6.280 -11.141 1.00 77.81 191 ASN A C 1
ATOM 1523 O O . ASN A 1 191 ? -11.418 -6.857 -11.913 1.00 77.81 191 ASN A O 1
ATOM 1527 N N . GLY A 1 192 ? -9.476 -6.818 -10.804 1.00 71.88 192 GLY A N 1
ATOM 1528 C CA . GLY A 1 192 ? -8.948 -8.045 -11.415 1.00 71.88 192 GLY A CA 1
ATOM 1529 C C . GLY A 1 192 ? -8.453 -7.865 -12.855 1.00 71.88 192 GLY A C 1
ATOM 1530 O O . GLY A 1 192 ? -8.246 -8.857 -13.554 1.00 71.88 192 GLY A O 1
ATOM 1531 N N . VAL A 1 193 ? -8.277 -6.618 -13.298 1.00 78.62 193 VAL A N 1
ATOM 1532 C CA . VAL A 1 193 ? -7.652 -6.238 -14.566 1.00 78.62 193 VAL A CA 1
ATOM 1533 C C . VAL A 1 193 ? -6.310 -5.588 -14.259 1.00 78.62 193 VAL A C 1
ATOM 1535 O O . VAL A 1 193 ? -6.191 -4.780 -13.339 1.00 78.62 193 VAL A O 1
ATOM 1538 N N . MET A 1 194 ? -5.283 -5.958 -15.014 1.00 77.19 194 MET A N 1
ATOM 1539 C CA . MET A 1 194 ? -3.963 -5.372 -14.842 1.00 77.19 194 MET A CA 1
ATOM 1540 C C . MET A 1 194 ? -3.933 -3.940 -15.366 1.00 77.19 194 MET A C 1
ATOM 1542 O O . MET A 1 194 ? -4.485 -3.660 -16.428 1.00 77.19 194 MET A O 1
ATOM 1546 N N . GLN A 1 195 ? -3.285 -3.045 -14.627 1.00 82.50 195 GLN A N 1
ATOM 1547 C CA . GLN A 1 195 ? -3.062 -1.683 -15.101 1.00 82.50 195 GLN A CA 1
ATOM 1548 C C . GLN A 1 195 ? -2.108 -1.687 -16.298 1.00 82.50 195 GLN A C 1
ATOM 1550 O O . GLN A 1 195 ? -1.188 -2.493 -16.333 1.00 82.50 195 GLN A O 1
ATOM 1555 N N . ASP A 1 196 ? -2.249 -0.755 -17.239 1.00 81.19 196 ASP A N 1
ATOM 1556 C CA . ASP A 1 196 ? -1.349 -0.676 -18.401 1.00 81.19 196 ASP A CA 1
ATOM 1557 C C . ASP A 1 196 ? 0.065 -0.181 -18.036 1.00 81.19 196 ASP A C 1
ATOM 1559 O O . ASP A 1 196 ? 1.049 -0.536 -18.683 1.00 81.19 196 ASP A O 1
ATOM 1563 N N . ASN A 1 197 ? 0.186 0.642 -16.990 1.00 84.50 197 ASN A N 1
ATOM 1564 C CA . ASN A 1 197 ? 1.421 1.326 -16.591 1.00 84.50 197 ASN A CA 1
ATOM 1565 C C . ASN A 1 197 ? 2.151 0.681 -15.399 1.00 84.50 197 ASN A C 1
ATOM 1567 O O . ASN A 1 197 ? 3.121 1.271 -14.915 1.00 84.50 197 ASN A O 1
ATOM 1571 N N . TYR A 1 198 ? 1.737 -0.512 -14.955 1.00 84.56 198 TYR A N 1
ATOM 1572 C CA . TYR A 1 198 ? 2.288 -1.223 -13.788 1.00 84.56 198 TYR A CA 1
ATOM 1573 C C . TYR A 1 198 ? 3.826 -1.338 -13.784 1.00 84.56 198 TYR A C 1
ATOM 1575 O O . TYR A 1 198 ? 4.458 -1.260 -12.736 1.00 84.56 198 TYR A O 1
ATOM 1583 N N . ASN A 1 199 ? 4.452 -1.479 -14.958 1.00 87.75 199 ASN A N 1
ATOM 1584 C CA . ASN A 1 199 ? 5.903 -1.647 -15.117 1.00 87.75 199 ASN A CA 1
ATOM 1585 C C . ASN A 1 199 ? 6.703 -0.329 -15.157 1.00 87.75 199 ASN A C 1
ATOM 1587 O O . ASN A 1 199 ? 7.925 -0.347 -15.326 1.00 87.75 199 ASN A O 1
ATOM 1591 N N . SER A 1 200 ? 6.015 0.808 -15.056 1.00 88.88 200 SER A N 1
ATOM 1592 C CA . SER A 1 200 ? 6.577 2.152 -15.231 1.00 88.88 200 SER A CA 1
ATOM 1593 C C . SER A 1 200 ? 6.247 3.105 -14.081 1.00 88.88 200 SER A C 1
ATOM 1595 O O . SER A 1 200 ? 6.520 4.299 -14.192 1.00 88.88 200 SER A O 1
ATOM 1597 N N . VAL A 1 201 ? 5.693 2.580 -12.982 1.00 91.75 201 VAL A N 1
ATOM 1598 C CA . VAL A 1 201 ? 5.409 3.351 -11.766 1.00 91.75 201 VAL A CA 1
ATOM 1599 C C . VAL A 1 201 ? 6.727 3.751 -11.105 1.00 91.75 201 VAL A C 1
ATOM 1601 O O . VAL A 1 201 ? 7.555 2.897 -10.770 1.00 91.75 201 VAL A O 1
ATOM 1604 N N . ASP A 1 202 ? 6.952 5.053 -10.945 1.00 93.44 202 ASP A N 1
ATOM 1605 C CA . ASP A 1 202 ? 8.154 5.596 -10.309 1.00 93.44 202 ASP A CA 1
ATOM 1606 C C . ASP A 1 202 ? 8.040 5.560 -8.779 1.00 93.44 202 ASP A C 1
ATOM 1608 O O . ASP A 1 202 ? 6.957 5.692 -8.212 1.00 93.44 202 ASP A O 1
ATOM 1612 N N . PHE A 1 203 ? 9.175 5.454 -8.090 1.00 94.00 203 PHE A N 1
ATOM 1613 C CA . PHE A 1 203 ? 9.256 5.536 -6.630 1.00 94.00 203 PHE A CA 1
ATOM 1614 C C . PHE A 1 203 ? 8.526 6.765 -6.056 1.00 94.00 203 PHE A C 1
ATOM 1616 O O . PHE A 1 203 ? 7.846 6.668 -5.036 1.00 94.00 203 PHE A O 1
ATOM 1623 N N . VAL A 1 204 ? 8.610 7.913 -6.736 1.00 93.00 204 VAL A N 1
ATOM 1624 C CA . VAL A 1 204 ? 7.978 9.170 -6.283 1.00 93.00 204 VAL A CA 1
ATOM 1625 C C . VAL A 1 204 ? 6.463 9.222 -6.474 1.00 93.00 204 VAL A C 1
ATOM 1627 O O . VAL A 1 204 ? 5.822 10.148 -5.990 1.00 93.00 204 VAL A O 1
ATOM 1630 N N . GLU A 1 205 ? 5.887 8.270 -7.208 1.00 90.88 205 GLU A N 1
ATOM 1631 C CA . GLU A 1 205 ? 4.435 8.140 -7.373 1.00 90.88 205 GLU A CA 1
ATOM 1632 C C . GLU A 1 205 ? 3.797 7.322 -6.244 1.00 90.88 205 GLU A C 1
ATOM 1634 O O . GLU A 1 205 ? 2.574 7.239 -6.147 1.00 90.88 205 GLU A O 1
ATOM 1639 N N . VAL A 1 206 ? 4.613 6.705 -5.394 1.00 92.25 206 VAL A N 1
ATOM 1640 C CA . VAL A 1 206 ? 4.140 5.836 -4.319 1.00 92.25 206 VAL A CA 1
ATOM 1641 C C . VAL A 1 206 ? 4.514 6.413 -2.960 1.00 92.25 206 VAL A C 1
ATOM 1643 O O . VAL A 1 206 ? 3.653 6.536 -2.092 1.00 92.25 206 VAL A O 1
ATOM 1646 N N . GLU A 1 207 ? 5.766 6.840 -2.793 1.00 91.06 207 GLU A N 1
ATOM 1647 C CA . GLU A 1 207 ? 6.242 7.433 -1.544 1.00 91.06 207 GLU A CA 1
ATOM 1648 C C . GLU A 1 207 ? 5.902 8.920 -1.422 1.00 91.06 207 GLU A C 1
ATOM 1650 O O . GLU A 1 207 ? 6.318 9.742 -2.243 1.00 91.06 207 GLU A O 1
ATOM 1655 N N . GLN A 1 208 ? 5.179 9.277 -0.355 1.00 89.50 208 GLN A N 1
ATOM 1656 C CA . GLN A 1 208 ? 4.692 10.638 -0.109 1.00 89.50 208 GLN A CA 1
ATOM 1657 C C . GLN A 1 208 ? 5.274 11.230 1.179 1.00 89.50 208 GLN A C 1
ATOM 1659 O O . GLN A 1 208 ? 5.008 10.777 2.294 1.00 89.50 208 GLN A O 1
ATOM 1664 N N . VAL A 1 209 ? 6.065 12.291 1.016 1.00 90.19 209 VAL A N 1
ATOM 1665 C CA . VAL A 1 209 ? 6.665 13.068 2.110 1.00 90.19 209 VAL A CA 1
ATOM 1666 C C . VAL A 1 209 ? 5.714 14.194 2.522 1.00 90.19 209 VAL A C 1
ATOM 1668 O O . VAL A 1 209 ? 5.053 14.794 1.683 1.00 90.19 209 VAL A O 1
ATOM 1671 N N . ASP A 1 210 ? 5.666 14.506 3.817 1.00 89.69 210 ASP A N 1
ATOM 1672 C CA . ASP A 1 210 ? 4.893 15.629 4.368 1.00 89.69 210 ASP A CA 1
ATOM 1673 C C . ASP A 1 210 ? 5.643 16.960 4.154 1.00 89.69 210 ASP A C 1
ATOM 1675 O O . ASP A 1 210 ? 6.269 17.500 5.074 1.00 89.69 210 ASP A O 1
ATOM 1679 N N . ASP A 1 211 ? 5.665 17.452 2.910 1.00 86.44 211 ASP A N 1
ATOM 1680 C CA . ASP A 1 211 ? 6.315 18.710 2.509 1.00 86.44 211 ASP A CA 1
ATOM 1681 C C . ASP A 1 211 ? 5.331 19.839 2.144 1.00 86.44 211 ASP A C 1
ATOM 1683 O O . ASP A 1 211 ? 5.755 20.973 1.901 1.00 86.44 211 ASP A O 1
ATOM 1687 N N . GLY A 1 212 ? 4.027 19.546 2.151 1.00 82.88 212 GLY A N 1
ATOM 1688 C CA . GLY A 1 212 ? 2.955 20.487 1.826 1.00 82.88 212 GLY A CA 1
ATOM 1689 C C . GLY A 1 212 ? 2.915 20.917 0.358 1.00 82.88 212 GLY A C 1
ATOM 1690 O O . GLY A 1 212 ? 2.287 21.932 0.049 1.00 82.88 212 GLY A O 1
ATOM 1691 N N . LYS A 1 213 ? 3.603 20.200 -0.539 1.00 87.06 213 LYS A N 1
ATOM 1692 C CA . LYS A 1 213 ? 3.575 20.476 -1.978 1.00 87.06 213 LYS A CA 1
ATOM 1693 C C . LYS A 1 213 ? 2.352 19.862 -2.654 1.00 87.06 213 LYS A C 1
ATOM 1695 O O . LYS A 1 213 ? 1.727 18.935 -2.142 1.00 87.06 213 LYS A O 1
ATOM 1700 N N . GLY A 1 214 ? 1.993 20.425 -3.807 1.00 84.38 214 GLY A N 1
ATOM 1701 C CA . GLY A 1 214 ? 0.849 19.970 -4.588 1.00 84.38 214 GLY A CA 1
ATOM 1702 C C . GLY A 1 214 ? 1.121 18.703 -5.404 1.00 84.38 214 GLY A C 1
ATOM 1703 O O . GLY A 1 214 ? 2.210 18.128 -5.399 1.00 84.38 214 GLY A O 1
ATOM 1704 N N . SER A 1 215 ? 0.111 18.294 -6.172 1.00 84.62 215 SER A N 1
ATOM 1705 C CA . SER A 1 215 ? 0.199 17.160 -7.098 1.00 84.62 215 SER A CA 1
ATOM 1706 C C . SER A 1 215 ? 1.390 17.303 -8.050 1.00 84.62 215 SER A C 1
ATOM 1708 O O . SER A 1 215 ? 1.529 18.330 -8.711 1.00 84.62 215 SER A O 1
ATOM 1710 N N . ARG A 1 216 ? 2.200 16.244 -8.181 1.00 85.88 216 ARG A N 1
ATOM 1711 C CA . ARG A 1 216 ? 3.391 16.162 -9.054 1.00 85.88 216 ARG A CA 1
ATOM 1712 C C . ARG A 1 216 ? 4.486 17.207 -8.762 1.00 85.88 216 ARG A C 1
ATOM 1714 O O . ARG A 1 216 ? 5.448 17.304 -9.520 1.00 85.88 216 ARG A O 1
ATOM 1721 N N . GLU A 1 217 ? 4.411 17.934 -7.648 1.00 88.06 217 GLU A N 1
ATOM 1722 C CA . GLU A 1 217 ? 5.456 18.859 -7.205 1.00 88.06 217 GLU A CA 1
ATOM 1723 C C . GLU A 1 217 ? 6.375 18.178 -6.187 1.00 88.06 217 GLU A C 1
ATOM 1725 O O . GLU A 1 217 ? 6.078 18.082 -5.003 1.00 88.06 217 GLU A O 1
ATOM 1730 N N . LEU A 1 218 ? 7.533 17.701 -6.639 1.00 88.31 218 LEU A N 1
ATOM 1731 C CA . LEU A 1 218 ? 8.409 16.895 -5.787 1.00 88.31 218 LEU A CA 1
ATOM 1732 C C . LEU A 1 218 ? 9.205 17.739 -4.774 1.00 88.31 218 LEU A C 1
ATOM 1734 O O . LEU A 1 218 ? 9.856 18.733 -5.123 1.00 88.31 218 LEU A O 1
ATOM 1738 N N . GLY A 1 219 ? 9.202 17.320 -3.509 1.00 88.94 219 GLY A N 1
ATOM 1739 C CA . GLY A 1 219 ? 10.077 17.810 -2.441 1.00 88.94 219 GLY A CA 1
ATOM 1740 C C . GLY A 1 219 ? 11.566 17.576 -2.694 1.00 88.94 219 GLY A C 1
ATOM 1741 O O . GLY A 1 219 ? 11.954 16.648 -3.396 1.00 88.94 219 GLY A O 1
ATOM 1742 N N . GLU A 1 220 ? 12.427 18.380 -2.069 1.00 90.88 220 GLU A N 1
ATOM 1743 C CA . GLU A 1 220 ? 13.884 18.172 -2.149 1.00 90.88 220 GLU A CA 1
ATOM 1744 C C . GLU A 1 220 ? 14.295 16.832 -1.513 1.00 90.88 220 GLU A C 1
ATOM 1746 O O . GLU A 1 220 ? 15.119 16.107 -2.061 1.00 90.88 220 GLU A O 1
ATOM 1751 N N . GLN A 1 221 ? 13.656 16.455 -0.397 1.00 91.31 221 GLN A N 1
ATOM 1752 C CA . GLN A 1 221 ? 13.948 15.207 0.318 1.00 91.31 221 GLN A CA 1
ATOM 1753 C C . GLN A 1 221 ? 13.657 13.965 -0.533 1.00 91.31 221 GLN A C 1
ATOM 1755 O O . GLN A 1 221 ? 14.502 13.077 -0.625 1.00 91.31 221 GLN A O 1
ATOM 1760 N N . ILE A 1 222 ? 12.489 13.913 -1.185 1.00 92.00 222 ILE A N 1
ATOM 1761 C CA . ILE A 1 222 ? 12.110 12.772 -2.028 1.00 92.00 222 ILE A CA 1
ATOM 1762 C C . ILE A 1 222 ? 12.950 12.720 -3.313 1.00 92.00 222 ILE A C 1
ATOM 1764 O O . ILE A 1 222 ? 13.353 11.639 -3.744 1.00 92.00 222 ILE A O 1
ATOM 1768 N N . GLN A 1 223 ? 13.292 13.878 -3.892 1.00 92.38 223 GLN A N 1
ATOM 1769 C CA . GLN A 1 223 ? 14.187 13.952 -5.049 1.00 92.38 223 GLN A CA 1
ATOM 1770 C C . GLN A 1 223 ? 15.585 13.425 -4.723 1.00 92.38 223 GLN A C 1
ATOM 1772 O O . GLN A 1 223 ? 16.142 12.666 -5.517 1.00 92.38 223 GLN A O 1
ATOM 1777 N N . GLU A 1 224 ? 16.143 13.790 -3.567 1.00 93.19 224 GLU A N 1
ATOM 1778 C CA . GLU A 1 224 ? 17.469 13.332 -3.147 1.00 93.19 224 GLU A CA 1
ATOM 1779 C C . GLU A 1 224 ? 17.478 11.838 -2.800 1.00 93.19 224 GLU A C 1
ATOM 1781 O O . GLU A 1 224 ? 18.392 11.113 -3.207 1.00 93.19 224 GLU A O 1
ATOM 1786 N N . LEU A 1 225 ? 16.425 11.347 -2.136 1.00 93.44 225 LEU A N 1
ATOM 1787 C CA . LEU A 1 225 ? 16.249 9.921 -1.858 1.00 93.44 225 LEU A CA 1
ATOM 1788 C C . LEU A 1 225 ? 16.193 9.115 -3.162 1.00 93.44 225 LEU A C 1
ATOM 1790 O O . LEU A 1 225 ? 16.975 8.182 -3.362 1.00 93.44 225 LEU A O 1
ATOM 1794 N N . ARG A 1 226 ? 15.344 9.536 -4.107 1.00 94.62 226 ARG A N 1
ATOM 1795 C CA . ARG A 1 226 ? 15.238 8.922 -5.436 1.00 94.62 226 ARG A CA 1
ATOM 1796 C C . ARG A 1 226 ? 16.562 8.989 -6.199 1.00 94.62 226 ARG A C 1
ATOM 1798 O O . ARG A 1 226 ? 16.962 8.010 -6.826 1.00 94.62 226 ARG A O 1
ATOM 1805 N N . ARG A 1 227 ? 17.260 10.130 -6.168 1.00 94.44 227 ARG A N 1
ATOM 1806 C CA . ARG A 1 227 ? 18.566 10.308 -6.824 1.00 94.44 227 ARG A CA 1
ATOM 1807 C C . ARG A 1 227 ? 19.590 9.318 -6.280 1.00 94.44 227 ARG A C 1
ATOM 1809 O O . ARG A 1 227 ? 20.307 8.707 -7.072 1.00 94.44 227 ARG A O 1
ATOM 1816 N N . SER A 1 228 ? 19.642 9.152 -4.964 1.00 94.38 228 SER A N 1
ATOM 1817 C CA . SER A 1 228 ? 20.568 8.234 -4.300 1.00 94.38 228 SER A CA 1
ATOM 1818 C C . SER A 1 228 ? 20.285 6.777 -4.673 1.00 94.38 228 SER A C 1
ATOM 1820 O O . SER A 1 228 ? 21.209 6.054 -5.052 1.00 94.38 228 SER A O 1
ATOM 1822 N N . LEU A 1 229 ? 19.006 6.385 -4.691 1.00 94.50 229 LEU A N 1
ATOM 1823 C CA . LEU A 1 229 ? 18.547 5.066 -5.139 1.00 94.50 229 LEU A CA 1
ATOM 1824 C C . LEU A 1 229 ? 18.931 4.791 -6.597 1.00 94.50 229 LEU A C 1
ATOM 1826 O O . LEU A 1 229 ? 19.542 3.767 -6.898 1.00 94.50 229 LEU A O 1
ATOM 1830 N N . VAL A 1 230 ? 18.639 5.724 -7.505 1.00 94.62 230 VAL A N 1
ATOM 1831 C CA . VAL A 1 230 ? 18.919 5.570 -8.941 1.00 94.62 230 VAL A CA 1
ATOM 1832 C C . VAL A 1 230 ? 20.415 5.526 -9.239 1.00 94.62 230 VAL A C 1
ATOM 1834 O O . VAL A 1 230 ? 20.858 4.734 -10.073 1.00 94.62 230 VAL A O 1
ATOM 1837 N N . MET A 1 231 ? 21.210 6.361 -8.567 1.00 92.88 231 MET A N 1
ATOM 1838 C CA . MET A 1 231 ? 22.663 6.349 -8.734 1.00 92.88 231 MET A CA 1
ATOM 1839 C C . MET A 1 231 ? 23.319 5.119 -8.094 1.00 92.88 231 MET A C 1
ATOM 1841 O O . MET A 1 231 ? 24.441 4.781 -8.472 1.00 92.88 231 MET A O 1
ATOM 1845 N N . GLY A 1 232 ? 22.616 4.416 -7.201 1.00 89.81 232 GLY A N 1
ATOM 1846 C CA . GLY A 1 232 ? 23.145 3.267 -6.468 1.00 89.81 232 GLY A CA 1
ATOM 1847 C C . GLY A 1 232 ? 24.169 3.679 -5.414 1.00 89.81 232 GLY A C 1
ATOM 1848 O O . GLY A 1 232 ? 25.184 3.012 -5.250 1.00 89.81 232 GLY A O 1
ATOM 1849 N N . ILE A 1 233 ? 23.942 4.817 -4.756 1.00 91.25 233 ILE A N 1
ATOM 1850 C CA . ILE A 1 233 ? 24.796 5.296 -3.667 1.00 91.25 233 ILE A CA 1
ATOM 1851 C C . ILE A 1 233 ? 24.411 4.541 -2.397 1.00 91.25 233 ILE A C 1
ATOM 1853 O O . ILE A 1 233 ? 23.239 4.505 -2.042 1.00 91.25 233 ILE A O 1
ATOM 1857 N N . ASP A 1 234 ? 25.393 3.979 -1.698 1.00 93.12 234 ASP A N 1
ATOM 1858 C CA . ASP A 1 234 ? 25.180 3.384 -0.380 1.00 93.12 234 ASP A CA 1
ATOM 1859 C C . ASP A 1 234 ? 25.008 4.502 0.658 1.00 93.12 234 ASP A C 1
ATOM 1861 O O . ASP A 1 234 ? 25.886 5.358 0.808 1.00 93.12 234 ASP A O 1
ATOM 1865 N N . GLY A 1 235 ? 23.894 4.506 1.388 1.00 93.75 235 GLY A N 1
ATOM 1866 C CA . GLY A 1 235 ? 23.628 5.570 2.349 1.00 93.75 235 GLY A CA 1
ATOM 1867 C C . GLY A 1 235 ? 22.373 5.378 3.186 1.00 93.75 235 GLY A C 1
ATOM 1868 O O . GLY A 1 235 ? 21.682 4.360 3.122 1.00 93.75 235 GLY A O 1
ATOM 1869 N N . ASN A 1 236 ? 22.105 6.386 4.010 1.00 95.00 236 ASN A N 1
ATOM 1870 C CA . ASN A 1 236 ? 20.894 6.482 4.804 1.00 95.00 236 ASN A CA 1
ATOM 1871 C C . ASN A 1 236 ? 20.362 7.918 4.833 1.00 95.00 236 ASN A C 1
ATOM 1873 O O . ASN A 1 236 ? 21.100 8.891 4.675 1.00 95.00 236 ASN A O 1
ATOM 1877 N N . MET A 1 237 ? 19.059 8.044 5.045 1.00 94.56 237 MET A N 1
ATOM 1878 C CA . MET A 1 237 ? 18.365 9.310 5.241 1.00 94.56 237 MET A CA 1
ATOM 1879 C C . MET A 1 237 ? 17.439 9.155 6.438 1.00 94.56 237 MET A C 1
ATOM 1881 O O . MET A 1 237 ? 16.518 8.349 6.415 1.00 94.56 237 MET A O 1
ATOM 1885 N N . THR A 1 238 ? 17.703 9.915 7.498 1.00 93.19 238 THR A N 1
ATOM 1886 C CA . THR A 1 238 ? 16.955 9.801 8.756 1.00 93.19 238 THR A CA 1
ATOM 1887 C C . THR A 1 238 ? 15.986 10.961 8.938 1.00 93.19 238 THR A C 1
ATOM 1889 O O . THR A 1 238 ? 16.204 12.058 8.416 1.00 93.19 238 THR A O 1
ATOM 1892 N N . LYS A 1 239 ? 14.947 10.750 9.749 1.00 92.44 239 LYS A N 1
ATOM 1893 C CA . LYS A 1 239 ? 13.941 11.755 10.140 1.00 92.44 239 LYS A CA 1
ATOM 1894 C C . LYS A 1 239 ? 13.115 12.294 8.971 1.00 92.44 239 LYS A C 1
ATOM 1896 O O . LYS A 1 239 ? 12.699 13.456 9.004 1.00 92.44 239 LYS A O 1
ATOM 1901 N N . ILE A 1 240 ? 12.865 11.467 7.963 1.00 93.62 240 ILE A N 1
ATOM 1902 C CA . ILE A 1 240 ? 11.989 11.839 6.854 1.00 93.62 240 ILE A CA 1
ATOM 1903 C C . ILE A 1 240 ? 10.551 11.782 7.354 1.00 93.62 240 ILE A C 1
ATOM 1905 O O . ILE A 1 240 ? 10.120 10.774 7.913 1.00 93.62 240 ILE A O 1
ATOM 1909 N N . LYS A 1 241 ? 9.823 12.891 7.213 1.00 93.38 241 LYS A N 1
ATOM 1910 C CA . LYS A 1 241 ? 8.409 12.959 7.590 1.00 93.38 241 LYS A CA 1
ATOM 1911 C C . LYS A 1 241 ? 7.587 12.382 6.448 1.00 93.38 241 LYS A C 1
ATOM 1913 O O . LYS A 1 241 ? 7.576 12.955 5.364 1.00 93.38 241 LYS A O 1
ATOM 1918 N N . VAL A 1 242 ? 6.931 11.259 6.692 1.00 92.19 242 VAL A N 1
ATOM 1919 C CA . VAL A 1 242 ? 6.150 10.531 5.691 1.00 92.19 242 VAL A CA 1
ATOM 1920 C C . VAL A 1 242 ? 4.676 10.618 6.063 1.00 92.19 242 VAL A C 1
ATOM 1922 O O . VAL A 1 242 ? 4.306 10.545 7.243 1.00 92.19 242 VAL A O 1
ATOM 1925 N N . LEU A 1 243 ? 3.839 10.783 5.045 1.00 91.62 243 LEU A N 1
ATOM 1926 C CA . LEU A 1 243 ? 2.394 10.671 5.156 1.00 91.62 243 LEU A CA 1
ATOM 1927 C C . LEU A 1 243 ? 2.014 9.192 5.048 1.00 91.62 243 LEU A C 1
ATOM 1929 O O . LEU A 1 243 ? 1.795 8.670 3.959 1.00 91.62 243 LEU A O 1
ATOM 1933 N N . TYR A 1 244 ? 1.959 8.503 6.188 1.00 91.88 244 TYR A N 1
ATOM 1934 C CA . TYR A 1 244 ? 1.640 7.080 6.216 1.00 91.88 244 TYR A CA 1
ATOM 1935 C C . TYR A 1 244 ? 0.133 6.875 6.154 1.00 91.88 244 TYR A C 1
ATOM 1937 O O . TYR A 1 244 ? -0.581 7.109 7.133 1.00 91.88 244 TYR A O 1
ATOM 1945 N N . HIS A 1 245 ? -0.349 6.450 4.992 1.00 91.50 245 HIS A N 1
ATOM 1946 C CA . HIS A 1 245 ? -1.745 6.101 4.789 1.00 91.50 245 HIS A CA 1
ATOM 1947 C C . HIS A 1 245 ? -1.963 4.590 4.916 1.00 91.50 245 HIS A C 1
ATOM 1949 O O . HIS A 1 245 ? -1.152 3.778 4.474 1.00 91.50 245 HIS A O 1
ATOM 1955 N N . TYR A 1 246 ? -3.096 4.203 5.488 1.00 89.38 246 TYR A N 1
ATOM 1956 C CA . TYR A 1 246 ? -3.512 2.809 5.634 1.00 89.38 246 TYR A CA 1
ATOM 1957 C C . TYR A 1 246 ? -5.029 2.696 5.461 1.00 89.38 246 TYR A C 1
ATOM 1959 O O . TYR A 1 246 ? -5.720 3.710 5.318 1.00 89.38 246 TYR A O 1
ATOM 1967 N N . ASP A 1 247 ? -5.538 1.461 5.427 1.00 86.56 247 ASP A N 1
ATOM 1968 C CA . ASP A 1 247 ? -6.964 1.185 5.210 1.00 86.56 247 ASP A CA 1
ATOM 1969 C C . ASP A 1 247 ? -7.453 1.760 3.864 1.00 86.56 247 ASP A C 1
ATOM 1971 O O . ASP A 1 247 ? -8.355 2.587 3.809 1.00 86.56 247 ASP A O 1
ATOM 1975 N N . ASN A 1 248 ? -6.769 1.401 2.767 1.00 85.38 248 ASN A N 1
ATOM 1976 C CA . ASN A 1 248 ? -7.082 1.846 1.399 1.00 85.38 248 ASN A CA 1
ATOM 1977 C C . ASN A 1 248 ? -7.159 3.379 1.232 1.00 85.38 248 ASN A C 1
ATOM 1979 O O . ASN A 1 248 ? -8.111 3.906 0.656 1.00 85.38 248 ASN A O 1
ATOM 1983 N N . MET A 1 249 ? -6.163 4.102 1.762 1.00 87.44 249 MET A N 1
ATOM 1984 C CA . MET A 1 249 ? -6.104 5.575 1.754 1.00 87.44 249 MET A CA 1
ATOM 1985 C C . MET A 1 249 ? -7.310 6.248 2.437 1.00 87.44 249 MET A C 1
ATOM 1987 O O . MET A 1 249 ? -7.714 7.346 2.057 1.00 87.44 249 MET A O 1
ATOM 1991 N N . ARG A 1 250 ? -7.902 5.612 3.456 1.00 89.25 250 ARG A N 1
ATOM 1992 C CA . ARG A 1 250 ? -8.985 6.209 4.259 1.00 89.25 250 ARG A CA 1
ATOM 1993 C C . ARG A 1 250 ? -8.483 6.854 5.537 1.00 89.25 250 ARG A C 1
ATOM 1995 O O . ARG A 1 250 ? -9.069 7.847 5.965 1.00 89.25 250 ARG A O 1
ATOM 2002 N N . ARG A 1 251 ? -7.410 6.324 6.123 1.00 91.12 251 ARG A N 1
ATOM 2003 C CA . ARG A 1 251 ? -6.772 6.846 7.335 1.00 91.12 251 ARG A CA 1
ATOM 2004 C C . ARG A 1 251 ? -5.331 7.237 7.054 1.00 91.12 251 ARG A C 1
ATOM 2006 O O . ARG A 1 251 ? -4.681 6.670 6.177 1.00 91.12 251 ARG A O 1
ATOM 2013 N N . ILE A 1 252 ? -4.838 8.209 7.812 1.00 92.62 252 ILE A N 1
ATOM 2014 C CA . ILE A 1 252 ? -3.486 8.738 7.663 1.00 92.62 252 ILE A CA 1
ATOM 2015 C C . ILE A 1 252 ? -2.867 9.062 9.016 1.00 92.62 252 ILE A C 1
ATOM 2017 O O . ILE A 1 252 ? -3.555 9.387 9.984 1.00 92.62 252 ILE A O 1
ATOM 2021 N N . SER A 1 253 ? -1.548 8.965 9.098 1.00 91.12 253 SER A N 1
ATOM 2022 C CA . SER A 1 253 ? -0.770 9.361 10.263 1.00 91.12 253 SER A CA 1
ATOM 2023 C C . SER A 1 253 ? 0.543 9.999 9.829 1.00 91.12 253 SER A C 1
ATOM 2025 O O . SER A 1 253 ? 1.199 9.540 8.895 1.00 91.12 253 SER A O 1
ATOM 2027 N N . ARG A 1 254 ? 0.943 11.067 10.526 1.00 91.56 254 ARG A N 1
ATOM 2028 C CA . ARG A 1 254 ? 2.255 11.694 10.336 1.00 91.56 254 ARG A CA 1
ATOM 2029 C C . ARG A 1 254 ? 3.301 10.903 11.103 1.00 91.56 254 ARG A C 1
ATOM 2031 O O . ARG A 1 254 ? 3.311 10.915 12.335 1.00 91.56 254 ARG A O 1
ATOM 2038 N N . VAL A 1 255 ? 4.190 10.241 10.379 1.00 91.75 255 VAL A N 1
ATOM 2039 C CA . VAL A 1 255 ? 5.237 9.393 10.959 1.00 91.75 255 VAL A CA 1
ATOM 2040 C C . VAL A 1 255 ? 6.618 9.848 10.505 1.00 91.75 255 VAL A C 1
ATOM 2042 O O . VAL A 1 255 ? 6.771 10.582 9.529 1.00 91.75 255 VAL A O 1
ATOM 2045 N N . GLN A 1 256 ? 7.644 9.442 11.251 1.00 93.62 256 GLN A N 1
ATOM 2046 C CA . GLN A 1 256 ? 9.039 9.677 10.886 1.00 93.62 256 GLN A CA 1
ATOM 2047 C C . GLN A 1 256 ? 9.705 8.350 10.571 1.00 93.62 256 GLN A C 1
ATOM 2049 O O . GLN A 1 256 ? 9.749 7.469 11.433 1.00 93.62 256 GLN A O 1
ATOM 2054 N N . HIS A 1 257 ? 10.214 8.234 9.351 1.00 94.06 257 HIS A N 1
ATOM 2055 C CA . HIS A 1 257 ? 10.902 7.048 8.867 1.00 94.06 257 HIS A CA 1
ATOM 2056 C C . HIS A 1 257 ? 12.387 7.341 8.653 1.00 94.06 257 HIS A C 1
ATOM 2058 O O . HIS A 1 257 ? 12.787 8.455 8.288 1.00 94.06 257 HIS A O 1
ATOM 2064 N N . ASP A 1 258 ? 13.188 6.313 8.894 1.00 95.06 258 ASP A N 1
ATOM 2065 C CA . ASP A 1 258 ? 14.603 6.259 8.579 1.00 95.06 258 ASP A CA 1
ATOM 2066 C C . ASP A 1 258 ? 14.788 5.295 7.399 1.00 95.06 258 ASP A C 1
ATOM 2068 O O . ASP A 1 258 ? 14.441 4.116 7.470 1.00 95.06 258 ASP A O 1
ATOM 2072 N N . TYR A 1 259 ? 15.305 5.825 6.292 1.00 95.12 259 TYR A N 1
ATOM 2073 C CA . TYR A 1 259 ? 15.545 5.099 5.052 1.00 95.12 259 TYR A CA 1
ATOM 2074 C C . TYR A 1 259 ? 17.000 4.654 4.972 1.00 95.12 259 TYR A C 1
ATOM 2076 O O . TYR A 1 259 ? 17.914 5.462 5.156 1.00 95.12 259 TYR A O 1
ATOM 2084 N N . PHE A 1 260 ? 17.223 3.395 4.616 1.00 94.81 260 PHE A N 1
ATOM 2085 C CA . PHE A 1 260 ? 18.546 2.846 4.326 1.00 94.81 260 PHE A CA 1
ATOM 2086 C C . PHE A 1 260 ? 18.515 2.230 2.938 1.00 94.81 260 PHE A C 1
ATOM 2088 O O . PHE A 1 260 ? 17.578 1.509 2.610 1.00 94.81 260 PHE A O 1
ATOM 2095 N N . PHE A 1 261 ? 19.514 2.514 2.109 1.00 94.81 261 PHE A N 1
ATOM 2096 C CA . PHE A 1 261 ? 19.509 2.063 0.723 1.00 94.81 261 PHE A CA 1
ATOM 2097 C C . PHE A 1 261 ? 20.909 1.733 0.213 1.00 94.81 261 PHE A C 1
ATOM 2099 O O . PHE A 1 261 ? 21.918 2.281 0.669 1.00 94.81 261 PHE A O 1
ATOM 2106 N N . LYS A 1 262 ? 20.958 0.788 -0.727 1.00 94.00 262 LYS A N 1
ATOM 2107 C CA . LYS A 1 262 ? 22.189 0.211 -1.267 1.00 94.00 262 LYS A CA 1
ATOM 2108 C C . LYS A 1 262 ? 21.968 -0.368 -2.662 1.00 94.00 262 LYS A C 1
ATOM 2110 O O . LYS A 1 262 ? 20.902 -0.911 -2.959 1.00 94.00 262 LYS A O 1
ATOM 2115 N N . GLN A 1 263 ? 22.987 -0.299 -3.519 1.00 92.38 263 GLN A N 1
ATOM 2116 C CA . GLN A 1 263 ? 22.942 -0.969 -4.819 1.00 92.38 263 GLN A CA 1
ATOM 2117 C C . GLN A 1 263 ? 23.054 -2.495 -4.681 1.00 92.38 263 GLN A C 1
ATOM 2119 O O . GLN A 1 263 ? 23.921 -3.014 -3.972 1.00 92.38 263 GLN A O 1
ATOM 2124 N N . LEU A 1 264 ? 22.244 -3.222 -5.453 1.00 89.88 264 LEU A N 1
ATOM 2125 C CA . LEU A 1 264 ? 22.384 -4.664 -5.632 1.00 89.88 264 LEU A CA 1
ATOM 2126 C C . LEU A 1 264 ? 23.448 -4.952 -6.705 1.00 89.88 264 LEU A C 1
ATOM 2128 O O . LEU A 1 264 ? 23.217 -4.792 -7.907 1.00 89.88 264 LEU A O 1
ATOM 2132 N N . VAL A 1 265 ? 24.642 -5.353 -6.261 1.00 85.44 265 VAL A N 1
ATOM 2133 C CA . VAL A 1 265 ? 25.813 -5.595 -7.123 1.00 85.44 265 VAL A CA 1
ATOM 2134 C C . VAL A 1 265 ? 25.501 -6.635 -8.206 1.00 85.44 265 VAL A C 1
ATOM 2136 O O . VAL A 1 265 ? 24.960 -7.698 -7.919 1.00 85.44 265 VAL A O 1
ATOM 2139 N N . GLY A 1 266 ? 25.870 -6.341 -9.458 1.00 81.69 266 GLY A N 1
ATOM 2140 C CA . GLY A 1 266 ? 25.604 -7.216 -10.610 1.00 81.69 266 GLY A CA 1
ATOM 2141 C C . GLY A 1 266 ? 24.198 -7.078 -11.206 1.00 81.69 266 GLY A C 1
ATOM 2142 O O . GLY A 1 266 ? 23.855 -7.804 -12.139 1.00 81.69 266 GLY A O 1
ATOM 2143 N N . THR A 1 267 ? 23.391 -6.143 -10.700 1.00 88.06 267 THR A N 1
ATOM 2144 C CA . THR A 1 267 ? 22.061 -5.823 -11.230 1.00 88.06 267 THR A CA 1
ATOM 2145 C C . THR A 1 267 ? 21.906 -4.306 -11.417 1.00 88.06 267 THR A C 1
ATOM 2147 O O . THR A 1 267 ? 22.643 -3.524 -10.801 1.00 88.06 267 THR A O 1
ATOM 2150 N N . PRO A 1 268 ? 20.951 -3.846 -12.248 1.00 89.44 268 PRO A N 1
ATOM 2151 C CA . PRO A 1 268 ? 20.645 -2.422 -12.360 1.00 89.44 268 PRO A CA 1
ATOM 2152 C C . PRO A 1 268 ? 19.835 -1.883 -11.173 1.00 89.44 268 PRO A C 1
ATOM 2154 O O . PRO A 1 268 ? 19.586 -0.677 -11.126 1.00 89.44 268 PRO A O 1
ATOM 2157 N N . PHE A 1 269 ? 19.424 -2.748 -10.244 1.00 92.88 269 PHE A N 1
ATOM 2158 C CA . PHE A 1 269 ? 18.527 -2.420 -9.147 1.00 92.88 269 PHE A CA 1
ATOM 2159 C C . PHE A 1 269 ? 19.268 -1.904 -7.909 1.00 92.88 269 PHE A C 1
ATOM 2161 O O . PHE A 1 269 ? 20.427 -2.240 -7.643 1.00 92.88 269 PHE A O 1
ATOM 2168 N N . SER A 1 270 ? 18.551 -1.116 -7.121 1.00 94.50 270 SER A N 1
ATOM 2169 C CA . SER A 1 270 ? 18.924 -0.690 -5.778 1.00 94.50 270 SER A CA 1
ATOM 2170 C C . SER A 1 270 ? 17.812 -1.091 -4.818 1.00 94.50 270 SER A C 1
ATOM 2172 O O . SER A 1 270 ? 16.633 -0.989 -5.155 1.00 94.50 270 SER A O 1
ATOM 2174 N N . MET A 1 271 ? 18.184 -1.551 -3.630 1.00 94.06 271 MET A N 1
ATOM 2175 C CA . MET A 1 271 ? 17.249 -1.928 -2.575 1.00 94.06 271 MET A CA 1
ATOM 2176 C C . MET A 1 271 ? 17.227 -0.840 -1.508 1.00 94.06 271 MET A C 1
ATOM 2178 O O . MET A 1 271 ? 18.273 -0.289 -1.154 1.00 94.06 271 MET A O 1
ATOM 2182 N N . GLY A 1 272 ? 16.038 -0.548 -0.997 1.00 94.12 272 GLY A N 1
ATOM 2183 C CA . GLY A 1 272 ? 15.828 0.311 0.153 1.00 94.12 272 GLY A CA 1
ATOM 2184 C C . GLY A 1 272 ? 14.996 -0.386 1.223 1.00 94.12 272 GLY A C 1
ATOM 2185 O O . GLY A 1 272 ? 14.186 -1.265 0.928 1.00 94.12 272 GLY A O 1
ATOM 2186 N N . ILE A 1 273 ? 15.209 0.013 2.470 1.00 94.38 273 ILE A N 1
ATOM 2187 C CA . ILE A 1 273 ? 14.360 -0.317 3.613 1.00 94.38 273 ILE A CA 1
ATOM 2188 C C . ILE A 1 273 ? 13.939 0.979 4.299 1.00 94.38 273 ILE A C 1
ATOM 2190 O O . ILE A 1 273 ? 14.718 1.932 4.382 1.00 94.38 273 ILE A O 1
ATOM 2194 N N . SER A 1 274 ? 12.701 1.005 4.769 1.00 94.00 274 SER A N 1
ATOM 2195 C CA . SER A 1 274 ? 12.075 2.117 5.474 1.00 94.00 274 SER A CA 1
ATOM 2196 C C . SER A 1 274 ? 11.673 1.618 6.856 1.00 94.00 274 SER A C 1
ATOM 2198 O O . SER A 1 274 ? 10.903 0.663 6.953 1.00 94.00 274 SER A O 1
ATOM 2200 N N . LEU A 1 275 ? 12.228 2.213 7.916 1.00 94.12 275 LEU A N 1
ATOM 2201 C CA . LEU A 1 275 ? 11.983 1.805 9.302 1.00 94.12 275 LEU A CA 1
ATOM 2202 C C . LEU A 1 275 ? 11.386 2.957 10.127 1.00 94.12 275 LEU A C 1
ATOM 2204 O O . LEU A 1 275 ? 11.888 4.084 10.058 1.00 94.12 275 LEU A O 1
ATOM 2208 N N . PRO A 1 276 ? 10.353 2.711 10.951 1.00 93.25 276 PRO A N 1
ATOM 2209 C CA . PRO A 1 276 ? 9.790 3.731 11.829 1.00 93.25 276 PRO A CA 1
ATOM 2210 C C . PRO A 1 276 ? 10.728 4.048 13.007 1.00 93.25 276 PRO A C 1
ATOM 2212 O O . PRO A 1 276 ? 11.102 3.179 13.791 1.00 93.25 276 PRO A O 1
ATOM 2215 N N . ARG A 1 277 ? 11.046 5.331 13.210 1.00 88.19 277 ARG A N 1
ATOM 2216 C CA . ARG A 1 277 ? 12.141 5.808 14.086 1.00 88.19 277 ARG A CA 1
ATOM 2217 C C . ARG A 1 277 ? 12.007 5.552 15.604 1.00 88.19 277 ARG A C 1
ATOM 2219 O O . ARG A 1 277 ? 12.904 5.908 16.361 1.00 88.19 277 ARG A O 1
ATOM 2226 N N . ARG A 1 278 ? 10.878 5.034 16.090 1.00 84.75 278 ARG A N 1
ATOM 2227 C CA . ARG A 1 278 ? 10.643 4.844 17.539 1.00 84.75 278 ARG A CA 1
ATOM 2228 C C . ARG A 1 278 ? 10.626 3.391 18.004 1.00 84.75 278 ARG A C 1
ATOM 2230 O O . ARG A 1 278 ? 10.793 3.165 19.192 1.00 84.75 278 ARG A O 1
ATOM 2237 N N . TYR A 1 279 ? 10.325 2.466 17.103 1.00 87.94 279 TYR A N 1
ATOM 2238 C CA . TYR A 1 279 ? 10.122 1.054 17.435 1.00 87.94 279 TYR A CA 1
ATOM 2239 C C . TYR A 1 279 ? 10.566 0.110 16.310 1.00 87.94 279 TYR A C 1
ATOM 2241 O O . TYR A 1 279 ? 10.412 -1.100 16.437 1.00 87.94 279 TYR A O 1
ATOM 2249 N N . GLY A 1 280 ? 11.051 0.652 15.186 1.00 85.69 280 GLY A N 1
ATOM 2250 C CA . GLY A 1 280 ? 11.539 -0.119 14.044 1.00 85.69 280 GLY A CA 1
ATOM 2251 C C . GLY A 1 280 ? 13.047 -0.361 14.068 1.00 85.69 280 GLY A C 1
ATOM 2252 O O . GLY A 1 280 ? 13.549 -1.100 13.233 1.00 85.69 280 GLY A O 1
ATOM 2253 N N . ASP A 1 281 ? 13.784 0.259 14.994 1.00 85.38 281 ASP A N 1
ATOM 2254 C CA . ASP A 1 281 ? 15.224 0.056 15.191 1.00 85.38 281 ASP A CA 1
ATOM 2255 C C . ASP A 1 281 ? 15.547 -1.086 16.170 1.00 85.38 281 ASP A C 1
ATOM 2257 O O . ASP A 1 281 ? 16.717 -1.426 16.362 1.00 85.38 281 ASP A O 1
ATOM 2261 N N . THR A 1 282 ? 14.524 -1.693 16.776 1.00 85.88 282 THR A N 1
ATOM 2262 C CA . THR A 1 282 ? 14.660 -2.724 17.805 1.00 85.88 282 THR A CA 1
ATOM 2263 C C . THR A 1 282 ? 13.821 -3.956 17.487 1.00 85.88 282 THR A C 1
ATOM 2265 O O . THR A 1 282 ? 12.609 -3.876 17.297 1.00 85.88 282 THR A O 1
ATOM 2268 N N . GLU A 1 283 ? 14.456 -5.127 17.503 1.00 83.44 283 GLU A N 1
ATOM 2269 C CA . GLU A 1 283 ? 13.813 -6.425 17.275 1.00 83.44 283 GLU A CA 1
ATOM 2270 C C . GLU A 1 283 ? 13.718 -7.237 18.576 1.00 83.44 283 GLU A C 1
ATOM 2272 O O . GLU A 1 283 ? 14.584 -7.164 19.455 1.00 83.44 283 GLU A O 1
ATOM 2277 N N . LEU A 1 284 ? 12.664 -8.048 18.694 1.00 80.19 284 LEU A N 1
ATOM 2278 C CA . LEU A 1 284 ? 12.492 -8.987 19.798 1.00 80.19 284 LEU A CA 1
ATOM 2279 C C . LEU A 1 284 ? 13.245 -10.287 19.526 1.00 80.19 284 LEU A C 1
ATOM 2281 O O . LEU A 1 284 ? 12.734 -11.198 18.883 1.00 80.19 284 LEU A O 1
ATOM 2285 N N . LEU A 1 285 ? 14.445 -10.393 20.091 1.00 78.19 285 LEU A N 1
ATOM 2286 C CA . LEU A 1 285 ? 15.240 -11.615 20.029 1.00 78.19 285 LEU A CA 1
ATOM 2287 C C . LEU A 1 285 ? 15.062 -12.461 21.290 1.00 78.19 285 LEU A C 1
ATOM 2289 O O . LEU A 1 285 ? 15.217 -11.997 22.424 1.00 78.19 285 LEU A O 1
ATOM 2293 N N . LEU A 1 286 ? 14.793 -13.747 21.086 1.00 73.94 286 LEU A N 1
ATOM 2294 C CA . LEU A 1 286 ? 14.759 -14.728 22.163 1.00 73.94 286 LEU A CA 1
ATOM 2295 C C . LEU A 1 286 ? 16.195 -15.047 22.606 1.00 73.94 286 LEU A C 1
ATOM 2297 O O . LEU A 1 286 ? 16.993 -15.562 21.827 1.00 73.94 286 LEU A O 1
ATOM 2301 N N . LYS A 1 287 ? 16.527 -14.736 23.869 1.00 66.00 287 LYS A N 1
ATOM 2302 C CA . LYS A 1 287 ? 17.852 -15.022 24.462 1.00 66.00 287 LYS A CA 1
ATOM 2303 C C . LYS A 1 287 ? 18.136 -16.521 24.572 1.00 66.00 287 LYS A C 1
ATOM 2305 O O . LYS A 1 287 ? 19.277 -16.940 24.392 1.00 66.00 287 LYS A O 1
ATOM 2310 N N . ASP A 1 288 ? 17.099 -17.302 24.858 1.00 57.75 288 ASP A N 1
ATOM 2311 C CA . ASP A 1 288 ? 17.185 -18.751 25.002 1.00 57.75 288 ASP A CA 1
ATOM 2312 C C . ASP A 1 288 ? 16.753 -19.433 23.708 1.00 57.75 288 ASP A C 1
ATOM 2314 O O . ASP A 1 288 ? 15.881 -18.950 22.990 1.00 57.75 288 ASP A O 1
ATOM 2318 N N . ASN A 1 289 ? 17.345 -20.588 23.412 1.00 53.69 289 ASN A N 1
ATOM 2319 C CA . ASN A 1 289 ? 16.937 -21.403 22.280 1.00 53.69 289 ASN A CA 1
ATOM 2320 C C . ASN A 1 289 ? 15.581 -22.049 22.634 1.00 53.69 289 ASN A C 1
ATOM 2322 O O . ASN A 1 289 ? 15.578 -22.977 23.441 1.00 53.69 289 ASN A O 1
ATOM 2326 N N . PRO A 1 290 ? 14.421 -21.655 22.067 1.00 51.91 290 PRO A N 1
ATOM 2327 C CA . PRO A 1 290 ? 13.155 -22.320 22.390 1.00 51.91 290 PRO A CA 1
ATOM 2328 C C . PRO A 1 290 ? 13.142 -23.786 21.922 1.00 51.91 290 PRO A C 1
ATOM 2330 O O . PRO A 1 290 ? 12.267 -24.554 22.316 1.00 51.91 290 PRO A O 1
ATOM 2333 N N . LEU A 1 291 ? 14.149 -24.213 21.143 1.00 48.44 291 LEU A N 1
ATOM 2334 C CA . LEU A 1 291 ? 14.463 -25.617 20.865 1.00 48.44 291 LEU A CA 1
ATOM 2335 C C . LEU A 1 291 ? 15.047 -26.392 22.061 1.00 48.44 291 LEU A C 1
ATOM 2337 O O . LEU A 1 291 ? 15.184 -27.614 21.981 1.00 48.44 291 LEU A O 1
ATOM 2341 N N . GLU A 1 292 ? 15.253 -25.756 23.217 1.00 49.16 292 GLU A N 1
ATOM 2342 C CA . GLU A 1 292 ? 15.130 -26.432 24.515 1.00 49.16 292 GLU A CA 1
ATOM 2343 C C . GLU A 1 292 ? 13.712 -27.003 24.739 1.00 49.16 292 GLU A C 1
ATOM 2345 O O . GLU A 1 292 ? 13.436 -27.600 25.768 1.00 49.16 292 GLU A O 1
ATOM 2350 N N . ALA A 1 293 ? 12.822 -26.981 23.743 1.00 46.06 293 ALA A N 1
ATOM 2351 C CA . ALA A 1 293 ? 11.796 -28.002 23.536 1.00 46.06 293 ALA A CA 1
ATOM 2352 C C . ALA A 1 293 ? 12.344 -29.450 23.597 1.00 46.06 293 ALA A C 1
ATOM 2354 O O . ALA A 1 293 ? 11.584 -30.357 23.940 1.00 46.06 293 ALA A O 1
ATOM 2355 N N . LYS A 1 294 ? 13.652 -29.681 23.372 1.00 46.12 294 LYS A N 1
ATOM 2356 C CA . LYS A 1 294 ? 14.335 -30.921 23.797 1.00 46.12 294 LYS A CA 1
ATOM 2357 C C . LYS A 1 294 ? 14.176 -31.180 25.301 1.00 46.12 294 LYS A C 1
ATOM 2359 O O . LYS A 1 294 ? 13.808 -32.286 25.677 1.00 46.12 294 LYS A O 1
ATOM 2364 N N . GLN A 1 295 ? 14.365 -30.159 26.139 1.00 40.06 295 GLN A N 1
ATOM 2365 C CA . GLN A 1 295 ? 14.101 -30.226 27.577 1.00 40.06 295 GLN A CA 1
ATOM 2366 C C . GLN A 1 295 ? 12.607 -30.112 27.910 1.00 40.06 295 GLN A C 1
ATOM 2368 O O . GLN A 1 295 ? 12.181 -30.692 28.893 1.00 40.06 295 GLN A O 1
ATOM 2373 N N . GLY A 1 296 ? 11.774 -29.447 27.103 1.00 41.16 296 GLY A N 1
ATOM 2374 C CA . GLY A 1 296 ? 10.315 -29.415 27.291 1.00 41.16 296 GLY A CA 1
ATOM 2375 C C . GLY A 1 296 ? 9.672 -30.805 27.211 1.00 41.16 296 GLY A C 1
ATOM 2376 O O . GLY A 1 296 ? 8.869 -31.169 28.063 1.00 41.16 296 GLY A O 1
ATOM 2377 N N . LYS A 1 297 ? 10.093 -31.652 26.267 1.00 47.06 297 LYS A N 1
ATOM 2378 C CA . LYS A 1 297 ? 9.651 -33.057 26.230 1.00 47.06 297 LYS A CA 1
ATOM 2379 C C . LYS A 1 297 ? 10.150 -33.855 27.447 1.00 47.06 297 LYS A C 1
ATOM 2381 O O . LYS A 1 297 ? 9.438 -34.738 27.915 1.00 47.06 297 LYS A O 1
ATOM 2386 N N . GLU A 1 298 ? 11.327 -33.514 27.981 1.00 41.94 298 GLU A N 1
ATOM 2387 C CA . GLU A 1 298 ? 11.910 -34.123 29.192 1.00 41.94 298 GLU A CA 1
ATOM 2388 C C . GLU A 1 298 ? 11.353 -33.555 30.521 1.00 41.94 298 GLU A C 1
ATOM 2390 O O . GLU A 1 298 ? 11.382 -34.260 31.528 1.00 41.94 298 GLU A O 1
ATOM 2395 N N . LEU A 1 299 ? 10.815 -32.327 30.545 1.00 40.66 299 LEU A N 1
ATOM 2396 C CA . LEU A 1 299 ? 10.343 -31.609 31.745 1.00 40.66 299 LEU A CA 1
ATOM 2397 C C . LEU A 1 299 ? 8.812 -31.498 31.842 1.00 40.66 299 LEU A C 1
ATOM 2399 O O . LEU A 1 299 ? 8.280 -31.530 32.949 1.00 40.66 299 LEU A O 1
ATOM 2403 N N . THR A 1 300 ? 8.096 -31.344 30.722 1.00 45.75 300 THR A N 1
ATOM 2404 C CA . THR A 1 300 ? 6.635 -31.111 30.678 1.00 45.75 300 THR A CA 1
ATOM 2405 C C . THR A 1 300 ? 5.856 -32.156 29.874 1.00 45.75 300 THR A C 1
ATOM 2407 O O . THR A 1 300 ? 4.651 -32.283 30.078 1.00 45.75 300 THR A O 1
ATOM 2410 N N . GLY A 1 301 ? 6.509 -32.924 28.992 1.00 53.34 301 GLY A N 1
ATOM 2411 C CA . GLY A 1 301 ? 5.889 -34.019 28.230 1.00 53.34 301 GLY A CA 1
ATOM 2412 C C . GLY A 1 301 ? 4.954 -33.594 27.084 1.00 53.34 301 GLY A C 1
ATOM 2413 O O . GLY A 1 301 ? 4.256 -34.448 26.542 1.00 53.34 301 GLY A O 1
ATOM 2414 N N . ILE A 1 302 ? 4.930 -32.309 26.708 1.00 59.03 302 ILE A N 1
ATOM 2415 C CA . ILE A 1 302 ? 4.048 -31.746 25.663 1.00 59.03 302 ILE A CA 1
ATOM 2416 C C . ILE A 1 302 ? 4.824 -31.599 24.344 1.00 59.03 302 ILE A C 1
ATOM 2418 O O . ILE A 1 302 ? 5.959 -31.114 24.345 1.00 59.03 302 ILE A O 1
ATOM 2422 N N . ASN A 1 303 ? 4.231 -31.998 23.212 1.00 74.19 303 ASN A N 1
ATOM 2423 C CA . ASN A 1 303 ? 4.853 -31.863 21.892 1.00 74.19 303 ASN A CA 1
ATOM 2424 C C . ASN A 1 303 ? 4.625 -30.458 21.309 1.00 74.19 303 ASN A C 1
ATOM 2426 O O . ASN A 1 303 ? 3.595 -29.833 21.533 1.00 74.19 303 ASN A O 1
ATOM 2430 N N . VAL A 1 304 ? 5.555 -29.975 20.475 1.00 77.06 304 VAL A N 1
ATOM 2431 C CA . VAL A 1 304 ? 5.443 -28.657 19.808 1.00 77.06 304 VAL A CA 1
ATOM 2432 C C . VAL A 1 304 ? 4.169 -28.542 18.958 1.00 77.06 304 VAL A C 1
ATOM 2434 O O . VAL A 1 304 ? 3.551 -27.483 18.907 1.00 77.06 304 VAL A O 1
ATOM 2437 N N . THR A 1 305 ? 3.743 -29.644 18.336 1.00 83.50 305 THR A N 1
ATOM 2438 C CA . THR A 1 305 ? 2.507 -29.731 17.542 1.00 83.50 305 THR A CA 1
ATOM 2439 C C . THR A 1 305 ? 1.247 -29.455 18.357 1.00 83.50 305 THR A C 1
ATOM 2441 O O . THR A 1 305 ? 0.241 -29.030 17.797 1.00 83.50 305 THR A O 1
ATOM 2444 N N . ASP A 1 306 ? 1.283 -29.671 19.674 1.00 84.81 306 ASP A N 1
ATOM 2445 C CA . ASP A 1 306 ? 0.108 -29.510 20.532 1.00 84.81 306 ASP A CA 1
ATOM 2446 C C . ASP A 1 306 ? -0.280 -28.034 20.678 1.00 84.81 306 ASP A C 1
ATOM 2448 O O . ASP A 1 306 ? -1.463 -27.712 20.779 1.00 84.81 306 ASP A O 1
ATOM 2452 N N . TYR A 1 307 ? 0.691 -27.121 20.564 1.00 86.50 307 TYR A N 1
ATOM 2453 C CA . TYR A 1 307 ? 0.422 -25.684 20.554 1.00 86.50 307 TYR A CA 1
ATOM 2454 C C . TYR A 1 307 ? -0.381 -25.242 19.325 1.00 86.50 307 TYR A C 1
ATOM 2456 O O . TYR A 1 307 ? -1.057 -24.221 19.384 1.00 86.50 307 TYR A O 1
ATOM 2464 N N . PHE A 1 308 ? -0.355 -25.999 18.226 1.00 89.31 308 PHE A N 1
ATOM 2465 C CA . PHE A 1 308 ? -1.015 -25.665 16.957 1.00 89.31 308 PHE A CA 1
ATOM 2466 C C . PHE A 1 308 ? -2.328 -26.441 16.749 1.00 89.31 308 PHE A C 1
ATOM 2468 O O . PHE A 1 308 ? -2.789 -26.615 15.628 1.00 89.31 308 PHE A O 1
ATOM 2475 N N . ARG A 1 309 ? -2.952 -26.940 17.822 1.00 88.44 309 ARG A N 1
ATOM 2476 C CA . ARG A 1 309 ? -4.201 -27.724 17.735 1.00 88.44 309 ARG A CA 1
ATOM 2477 C C . ARG A 1 309 ? -5.477 -26.895 17.620 1.00 88.44 309 ARG A C 1
ATOM 2479 O O . ARG A 1 309 ? -6.520 -27.450 17.271 1.00 88.44 309 ARG A O 1
ATOM 2486 N N . PHE A 1 310 ? -5.398 -25.608 17.929 1.00 88.62 310 PHE A N 1
ATOM 2487 C CA . PHE A 1 310 ? -6.529 -24.678 18.009 1.00 88.62 310 PHE A CA 1
ATOM 2488 C C . PHE A 1 310 ? -6.524 -23.705 16.829 1.00 88.62 310 PHE A C 1
ATOM 2490 O O . PHE A 1 310 ? -5.572 -23.692 16.064 1.00 88.62 310 PHE A O 1
ATOM 2497 N N . SER A 1 311 ? -7.556 -22.875 16.692 1.00 92.00 311 SER A N 1
ATOM 2498 C CA . SER A 1 311 ? -7.654 -21.828 15.666 1.00 92.00 311 SER A CA 1
ATOM 2499 C C . SER A 1 311 ? -6.370 -20.990 15.527 1.00 92.00 311 SER A C 1
ATOM 2501 O O . SER A 1 311 ? -6.043 -20.195 16.413 1.00 92.00 311 SER A O 1
ATOM 2503 N N . TYR A 1 312 ? -5.657 -21.149 14.406 1.00 93.06 312 TYR A N 1
ATOM 2504 C CA . TYR A 1 312 ? -4.497 -20.330 14.054 1.00 93.06 312 TYR A CA 1
ATOM 2505 C C . TYR A 1 312 ? -4.372 -20.112 12.541 1.00 93.06 312 TYR A C 1
ATOM 2507 O O . TYR A 1 312 ? -4.833 -20.923 11.731 1.00 93.06 312 TYR A O 1
ATOM 2515 N N . ARG A 1 313 ? -3.710 -19.021 12.168 1.00 93.12 313 ARG A N 1
ATOM 2516 C CA . ARG A 1 313 ? -3.177 -18.744 10.829 1.00 93.12 313 ARG A CA 1
ATOM 2517 C C . ARG A 1 313 ? -1.759 -18.215 10.961 1.00 93.12 313 ARG A C 1
ATOM 2519 O O . ARG A 1 313 ? -1.379 -17.722 12.027 1.00 93.12 313 ARG A O 1
ATOM 2526 N N . ILE A 1 314 ? -0.996 -18.356 9.890 1.00 93.38 314 ILE A N 1
ATOM 2527 C CA . ILE A 1 314 ? 0.341 -17.781 9.759 1.00 93.38 314 ILE A CA 1
ATOM 2528 C C . ILE A 1 314 ? 0.370 -16.871 8.540 1.00 93.38 314 ILE A C 1
ATOM 2530 O O . ILE A 1 314 ? -0.418 -17.070 7.616 1.00 93.38 314 ILE A O 1
ATOM 2534 N N . HIS A 1 315 ? 1.293 -15.917 8.526 1.00 92.25 315 HIS A N 1
ATOM 2535 C CA . HIS A 1 315 ? 1.463 -15.038 7.379 1.00 92.25 315 HIS A CA 1
ATOM 2536 C C . HIS A 1 315 ? 1.826 -15.863 6.126 1.00 92.25 315 HIS A C 1
ATOM 2538 O O . HIS A 1 315 ? 2.841 -16.569 6.152 1.00 92.25 315 HIS A O 1
ATOM 2544 N N . PRO A 1 316 ? 1.042 -15.801 5.033 1.00 86.81 316 PRO A N 1
ATOM 2545 C CA . PRO A 1 316 ? 1.232 -16.676 3.873 1.00 86.81 316 PRO A CA 1
ATOM 2546 C C . PRO A 1 316 ? 2.503 -16.356 3.078 1.00 86.81 316 PRO A C 1
ATOM 2548 O O . PRO A 1 316 ? 3.160 -17.266 2.574 1.00 86.81 316 PRO A O 1
ATOM 2551 N N . ASP A 1 317 ? 2.887 -15.079 3.012 1.00 84.31 317 ASP A N 1
ATOM 2552 C CA . ASP A 1 317 ? 4.036 -14.646 2.204 1.00 84.31 317 ASP A CA 1
ATOM 2553 C C . ASP A 1 317 ? 5.393 -14.897 2.874 1.00 84.31 317 ASP A C 1
ATOM 2555 O O . ASP A 1 317 ? 6.447 -14.789 2.242 1.00 84.31 317 ASP A O 1
ATOM 2559 N N . TRP A 1 318 ? 5.398 -15.249 4.162 1.00 87.94 318 TRP A N 1
ATOM 2560 C CA . TRP A 1 318 ? 6.624 -15.431 4.929 1.00 87.94 318 TRP A CA 1
ATOM 2561 C C . TRP A 1 318 ? 7.157 -16.856 4.810 1.00 87.94 318 TRP A C 1
ATOM 2563 O O . TRP A 1 318 ? 6.416 -17.837 4.811 1.00 87.94 318 TRP A O 1
ATOM 2573 N N . VAL A 1 319 ? 8.484 -16.985 4.758 1.00 87.44 319 VAL A N 1
ATOM 2574 C CA . VAL A 1 319 ? 9.143 -18.290 4.638 1.00 87.44 319 VAL A CA 1
ATOM 2575 C C . VAL A 1 319 ? 9.659 -18.760 5.997 1.00 87.44 319 VAL A C 1
ATOM 2577 O O . VAL A 1 319 ? 10.771 -18.426 6.414 1.00 87.44 319 VAL A O 1
ATOM 2580 N N . TYR A 1 320 ? 8.847 -19.572 6.677 1.00 87.88 320 TYR A N 1
ATOM 2581 C CA . TYR A 1 320 ? 9.220 -20.242 7.928 1.00 87.88 320 TYR A CA 1
ATOM 2582 C C . TYR A 1 320 ? 10.193 -21.399 7.670 1.00 87.88 320 TYR A C 1
ATOM 2584 O O . TYR A 1 320 ? 11.344 -21.363 8.099 1.00 87.88 320 TYR A O 1
ATOM 2592 N N . CYS A 1 321 ? 9.731 -22.404 6.929 1.00 86.44 321 CYS A N 1
ATOM 2593 C CA . CYS A 1 321 ? 10.507 -23.534 6.432 1.00 86.44 321 CYS A CA 1
ATOM 2594 C C . CYS A 1 321 ? 9.940 -23.935 5.073 1.00 86.44 321 CYS A C 1
ATOM 2596 O O . CYS A 1 321 ? 8.724 -24.067 4.950 1.00 86.44 321 CYS A O 1
ATOM 2598 N N . LYS A 1 322 ? 10.803 -24.135 4.077 1.00 85.50 322 LYS A N 1
ATOM 2599 C CA . LYS A 1 322 ? 10.394 -24.481 2.713 1.00 85.50 322 LYS A CA 1
ATOM 2600 C C . LYS A 1 322 ? 11.401 -25.421 2.064 1.00 85.50 322 LYS A C 1
ATOM 2602 O O . LYS A 1 322 ? 12.604 -25.340 2.328 1.00 85.50 322 LYS A O 1
ATOM 2607 N N . TYR A 1 323 ? 10.914 -26.332 1.226 1.00 83.25 323 TYR A N 1
ATOM 2608 C CA . TYR A 1 323 ? 11.791 -27.166 0.403 1.00 83.25 323 TYR A CA 1
ATOM 2609 C C . TYR A 1 323 ? 12.425 -26.333 -0.706 1.00 83.25 323 TYR A C 1
ATOM 2611 O O . TYR A 1 323 ? 11.790 -25.444 -1.270 1.00 83.25 323 TYR A O 1
ATOM 2619 N N . HIS A 1 324 ? 13.681 -26.630 -1.034 1.00 77.62 324 HIS A N 1
ATOM 2620 C CA . HIS A 1 324 ? 14.370 -25.964 -2.135 1.00 77.62 324 HIS A CA 1
ATOM 2621 C C . HIS A 1 324 ? 13.725 -26.313 -3.482 1.00 77.62 324 HIS A C 1
ATOM 2623 O O . HIS A 1 324 ? 13.538 -25.443 -4.330 1.00 77.62 324 HIS A O 1
ATOM 2629 N N . TYR A 1 325 ? 13.338 -27.580 -3.643 1.00 75.81 325 TYR A N 1
ATOM 2630 C CA . TYR A 1 325 ? 12.565 -28.063 -4.778 1.00 75.81 325 TYR A CA 1
ATOM 2631 C C . TYR A 1 325 ? 11.132 -28.340 -4.333 1.00 75.81 325 TYR A C 1
ATOM 2633 O O . TYR A 1 325 ? 10.903 -29.135 -3.426 1.00 75.81 325 TYR A O 1
ATOM 2641 N N . LEU A 1 326 ? 10.160 -27.685 -4.969 1.00 73.00 326 LEU A N 1
ATOM 2642 C CA . LEU A 1 326 ? 8.742 -27.893 -4.657 1.00 73.00 326 LEU A CA 1
ATOM 2643 C C . LEU A 1 326 ? 8.165 -29.146 -5.320 1.00 73.00 326 LEU A C 1
ATOM 2645 O O . LEU A 1 326 ? 7.178 -29.683 -4.828 1.00 73.00 326 LEU A O 1
ATOM 2649 N N . GLU A 1 327 ? 8.798 -29.645 -6.385 1.00 74.56 327 GLU A N 1
ATOM 2650 C CA . GLU A 1 327 ? 8.357 -30.840 -7.108 1.00 74.56 327 GLU A CA 1
ATOM 2651 C C . GLU A 1 327 ? 8.228 -32.051 -6.167 1.00 74.56 327 GLU A C 1
ATOM 2653 O O . GLU A 1 327 ? 9.221 -32.618 -5.710 1.00 74.56 327 GLU A O 1
ATOM 2658 N N . GLY A 1 328 ? 6.988 -32.469 -5.890 1.00 74.00 328 GLY A N 1
ATOM 2659 C CA . GLY A 1 328 ? 6.682 -33.583 -4.981 1.00 74.00 328 GLY A CA 1
ATOM 2660 C C . GLY A 1 328 ? 6.562 -33.209 -3.496 1.00 74.00 328 GLY A C 1
ATOM 2661 O O . GLY A 1 328 ? 6.246 -34.077 -2.680 1.00 74.00 328 GLY A O 1
ATOM 2662 N N . HIS A 1 329 ? 6.752 -31.936 -3.142 1.00 77.50 329 HIS A N 1
ATOM 2663 C CA . HIS A 1 329 ? 6.610 -31.396 -1.784 1.00 77.50 329 HIS A CA 1
ATOM 2664 C C . HIS A 1 329 ? 5.508 -30.330 -1.652 1.00 77.50 329 HIS A C 1
ATOM 2666 O O . HIS A 1 329 ? 5.382 -29.695 -0.602 1.00 77.50 329 HIS A O 1
ATOM 2672 N N . GLU A 1 330 ? 4.681 -30.171 -2.684 1.00 78.06 330 GLU A N 1
ATOM 2673 C CA . GLU A 1 330 ? 3.554 -29.238 -2.720 1.00 78.06 330 GLU A CA 1
ATOM 2674 C C . GLU A 1 330 ? 2.583 -29.442 -1.542 1.00 78.06 330 GLU A C 1
ATOM 2676 O O . GLU A 1 330 ? 2.382 -30.546 -1.014 1.00 78.06 330 GLU A O 1
ATOM 2681 N N . SER A 1 331 ? 2.020 -28.329 -1.078 1.00 79.56 331 SER A N 1
ATOM 2682 C CA . SER A 1 331 ? 1.058 -28.275 0.019 1.00 79.56 331 SER A CA 1
ATOM 2683 C C . SER A 1 331 ? -0.035 -27.277 -0.336 1.00 79.56 331 SER A C 1
ATOM 2685 O O . SER A 1 331 ? 0.262 -26.227 -0.894 1.00 79.56 331 SER A O 1
ATOM 2687 N N . ASP A 1 332 ? -1.280 -27.596 0.019 1.00 78.56 332 ASP A N 1
ATOM 2688 C CA . ASP A 1 332 ? -2.435 -26.768 -0.347 1.00 78.56 332 ASP A CA 1
ATOM 2689 C C . ASP A 1 332 ? -2.448 -25.417 0.386 1.00 78.56 332 ASP A C 1
ATOM 2691 O O . ASP A 1 332 ? -2.932 -24.423 -0.146 1.00 78.56 332 ASP A O 1
ATOM 2695 N N . THR A 1 333 ? -1.942 -25.379 1.627 1.00 84.19 333 THR A N 1
ATOM 2696 C CA . THR A 1 333 ? -1.907 -24.165 2.456 1.00 84.19 333 THR A CA 1
ATOM 2697 C C . THR A 1 333 ? -0.583 -24.047 3.221 1.00 84.19 333 THR A C 1
ATOM 2699 O O . THR A 1 333 ? 0.022 -25.078 3.560 1.00 84.19 333 THR A O 1
ATOM 2702 N N . PRO A 1 334 ? -0.134 -22.816 3.546 1.00 87.38 334 PRO A N 1
ATOM 2703 C CA . PRO A 1 334 ? 1.111 -22.596 4.286 1.00 87.38 334 PRO A CA 1
ATOM 2704 C C . PRO A 1 334 ? 1.083 -23.238 5.682 1.00 87.38 334 PRO A C 1
ATOM 2706 O O . PRO A 1 334 ? 2.111 -23.685 6.190 1.00 87.38 334 PRO A O 1
ATOM 2709 N N . GLU A 1 335 ? -0.094 -23.382 6.302 1.00 89.56 335 GLU A N 1
ATOM 2710 C CA . GLU A 1 335 ? -0.218 -24.047 7.603 1.00 89.56 335 GLU A CA 1
ATOM 2711 C C . GLU A 1 335 ? 0.064 -25.548 7.534 1.00 89.56 335 GLU A C 1
ATOM 2713 O O . GLU A 1 335 ? 0.664 -26.090 8.462 1.00 89.56 335 GLU A O 1
ATOM 2718 N N . ILE A 1 336 ? -0.351 -26.219 6.452 1.00 89.38 336 ILE A N 1
ATOM 2719 C CA . ILE A 1 336 ? -0.075 -27.647 6.240 1.00 89.38 336 ILE A CA 1
ATOM 2720 C C . ILE A 1 336 ? 1.419 -27.850 5.977 1.00 89.38 336 ILE A C 1
ATOM 2722 O O . ILE A 1 336 ? 2.014 -28.798 6.497 1.00 89.38 336 ILE A O 1
ATOM 2726 N N . GLU A 1 337 ? 2.035 -26.956 5.198 1.00 89.00 337 GLU A N 1
ATOM 2727 C CA . GLU A 1 337 ? 3.481 -26.963 4.971 1.00 89.00 337 GLU A CA 1
ATOM 2728 C C . GLU A 1 337 ? 4.235 -26.836 6.301 1.00 89.00 337 GLU A C 1
ATOM 2730 O O . GLU A 1 337 ? 5.035 -27.711 6.646 1.00 89.00 337 GLU A O 1
ATOM 2735 N N . LEU A 1 338 ? 3.899 -25.823 7.106 1.00 89.25 338 LEU A N 1
ATOM 2736 C CA . LEU A 1 338 ? 4.473 -25.633 8.435 1.00 89.25 338 LEU A CA 1
ATOM 2737 C C . LEU A 1 338 ? 4.249 -26.860 9.332 1.00 89.25 338 LEU A C 1
ATOM 2739 O O . LEU A 1 338 ? 5.186 -27.312 9.992 1.00 89.25 338 LEU A O 1
ATOM 2743 N N . TRP A 1 339 ? 3.043 -27.437 9.342 1.00 89.25 339 TRP A N 1
ATOM 2744 C CA . TRP A 1 339 ? 2.726 -28.612 10.159 1.00 89.25 339 TRP A CA 1
ATOM 2745 C C . TRP A 1 339 ? 3.657 -29.791 9.858 1.00 89.25 339 TRP A C 1
ATOM 2747 O O . TRP A 1 339 ? 4.191 -30.407 10.785 1.00 89.25 339 TRP A O 1
ATOM 2757 N N . LYS A 1 340 ? 3.930 -30.078 8.576 1.00 88.19 340 LYS A N 1
ATOM 2758 C CA . LYS A 1 340 ? 4.876 -31.134 8.164 1.00 88.19 340 LYS A CA 1
ATOM 2759 C C . LYS A 1 340 ? 6.265 -30.908 8.777 1.00 88.19 340 LYS A C 1
ATOM 2761 O O . LYS A 1 340 ? 6.883 -31.861 9.260 1.00 88.19 340 LYS A O 1
ATOM 2766 N N . PHE A 1 341 ? 6.744 -29.664 8.801 1.00 86.00 341 PHE A N 1
ATOM 2767 C CA . PHE A 1 341 ? 8.029 -29.313 9.411 1.00 86.00 341 PHE A CA 1
ATOM 2768 C C . PHE A 1 341 ? 8.000 -29.401 10.940 1.00 86.00 341 PHE A C 1
ATOM 2770 O O . PHE A 1 341 ? 8.937 -29.946 11.525 1.00 86.00 341 PHE A O 1
ATOM 2777 N N . LEU A 1 342 ? 6.920 -28.966 11.595 1.00 84.44 342 LEU A N 1
ATOM 2778 C CA . LEU A 1 342 ? 6.743 -29.083 13.049 1.00 84.44 342 LEU A CA 1
ATOM 2779 C C . LEU A 1 342 ? 6.733 -30.546 13.519 1.00 84.44 342 LEU A C 1
ATOM 2781 O O . LEU A 1 342 ? 7.329 -30.877 14.549 1.00 84.44 342 LEU A O 1
ATOM 2785 N N . VAL A 1 343 ? 6.125 -31.449 12.745 1.00 84.94 343 VAL A N 1
ATOM 2786 C CA . VAL A 1 343 ? 6.164 -32.892 13.021 1.00 84.94 343 VAL A CA 1
ATOM 2787 C C . VAL A 1 343 ? 7.601 -33.415 12.949 1.00 84.94 343 VAL A C 1
ATOM 2789 O O . VAL A 1 343 ? 8.039 -34.100 13.876 1.00 84.94 343 VAL A O 1
ATOM 2792 N N . ARG A 1 344 ? 8.373 -33.061 11.914 1.00 81.06 344 ARG A N 1
ATOM 2793 C CA . ARG A 1 344 ? 9.790 -33.470 11.787 1.00 81.06 344 ARG A CA 1
ATOM 2794 C C . ARG A 1 344 ? 10.674 -32.878 12.888 1.00 81.06 344 ARG A C 1
ATOM 2796 O O . ARG A 1 344 ? 11.528 -33.574 13.434 1.00 81.06 344 ARG A O 1
ATOM 2803 N N . LEU A 1 345 ? 10.418 -31.628 13.273 1.00 78.19 345 LEU A N 1
ATOM 2804 C CA . LEU A 1 345 ? 11.035 -30.964 14.425 1.00 78.19 345 LEU A CA 1
ATOM 2805 C C . LEU A 1 345 ? 10.805 -31.752 15.719 1.00 78.19 345 LEU A C 1
ATOM 2807 O O . LEU A 1 345 ? 11.747 -31.993 16.471 1.00 78.19 345 LEU A O 1
ATOM 2811 N N . SER A 1 346 ? 9.577 -32.222 15.958 1.00 73.31 346 SER A N 1
ATOM 2812 C CA . SER A 1 346 ? 9.235 -32.989 17.166 1.00 73.31 346 SER A CA 1
ATOM 2813 C C . SER A 1 346 ? 9.926 -34.362 17.258 1.00 73.31 346 SER A C 1
ATOM 2815 O O . SER A 1 346 ? 10.141 -34.867 18.367 1.00 73.31 346 SER A O 1
ATOM 2817 N N . HIS A 1 347 ? 10.304 -34.941 16.112 1.00 73.25 347 HIS A N 1
ATOM 2818 C CA . HIS A 1 347 ? 11.056 -36.197 16.003 1.00 73.25 347 HIS A CA 1
ATOM 2819 C C . HIS A 1 347 ? 12.583 -35.994 16.008 1.00 73.25 347 HIS A C 1
ATOM 2821 O O . HIS A 1 347 ? 13.321 -36.969 16.075 1.00 73.25 347 HIS A O 1
ATOM 2827 N N . SER A 1 348 ? 13.069 -34.743 16.042 1.00 68.31 348 SER A N 1
ATOM 2828 C CA . SER A 1 348 ? 14.496 -34.385 15.909 1.00 68.31 348 SER A CA 1
ATOM 2829 C C . SER A 1 348 ? 15.137 -34.780 14.570 1.00 68.31 348 SER A C 1
ATOM 2831 O O . SER A 1 348 ? 16.361 -34.853 14.476 1.00 68.31 348 SER A O 1
ATOM 2833 N N . ASP A 1 349 ? 14.325 -34.976 13.529 1.00 68.62 349 ASP A N 1
ATOM 2834 C CA . ASP A 1 349 ? 14.786 -35.319 12.175 1.00 68.62 349 ASP A CA 1
ATOM 2835 C C . ASP A 1 349 ? 15.188 -34.078 11.357 1.00 68.62 349 ASP A C 1
ATOM 2837 O O . ASP A 1 349 ? 15.757 -34.189 10.271 1.00 68.62 349 ASP A O 1
ATOM 2841 N N . LEU A 1 350 ? 14.873 -32.883 11.868 1.00 72.38 350 LEU A N 1
ATOM 2842 C CA . LEU A 1 350 ? 15.060 -31.606 11.186 1.00 72.38 350 LEU A CA 1
ATOM 2843 C C . LEU A 1 350 ? 16.166 -30.772 11.850 1.00 72.38 350 LEU A C 1
ATOM 2845 O O . LEU A 1 350 ? 16.164 -30.567 13.064 1.00 72.38 350 LEU A O 1
ATOM 2849 N N . ASN A 1 351 ? 17.069 -30.228 11.039 1.00 72.50 351 ASN A N 1
ATOM 2850 C CA . ASN A 1 351 ? 18.048 -29.226 11.424 1.00 72.50 351 ASN A CA 1
ATOM 2851 C C . ASN A 1 351 ? 17.653 -27.859 10.839 1.00 72.50 351 ASN A C 1
ATOM 2853 O O . ASN A 1 351 ? 17.877 -27.600 9.660 1.00 72.50 351 ASN A O 1
ATOM 2857 N N . ILE A 1 352 ? 17.102 -26.969 11.669 1.00 71.25 352 ILE A N 1
ATOM 2858 C CA . ILE A 1 352 ? 16.639 -25.639 11.228 1.00 71.25 352 ILE A CA 1
ATOM 2859 C C . ILE A 1 352 ? 17.755 -24.616 11.003 1.00 71.25 352 ILE A C 1
ATOM 2861 O O . ILE A 1 352 ? 17.476 -23.517 10.545 1.00 71.25 352 ILE A O 1
ATOM 2865 N N . THR A 1 353 ? 19.006 -24.967 11.306 1.00 72.06 353 THR A N 1
ATOM 2866 C CA . THR A 1 353 ? 20.162 -24.080 11.076 1.00 72.06 353 THR A CA 1
ATOM 2867 C C . THR A 1 353 ? 20.570 -24.012 9.598 1.00 72.06 353 THR A C 1
ATOM 2869 O O . THR A 1 353 ? 21.450 -23.238 9.223 1.00 72.06 353 THR A O 1
ATOM 2872 N N . ILE A 1 354 ? 19.957 -24.839 8.742 1.00 70.25 354 ILE A N 1
ATOM 2873 C CA . ILE A 1 354 ? 20.215 -24.846 7.303 1.00 70.25 354 ILE A CA 1
ATOM 2874 C C . ILE A 1 354 ? 19.572 -23.602 6.679 1.00 70.25 354 ILE A C 1
ATOM 2876 O O . ILE A 1 354 ? 18.348 -23.496 6.580 1.00 70.25 354 ILE A O 1
ATOM 2880 N N . LYS A 1 355 ? 20.421 -22.675 6.231 1.00 66.69 355 LYS A N 1
ATOM 2881 C CA . LYS A 1 355 ? 20.028 -21.470 5.493 1.00 66.69 355 LYS A CA 1
ATOM 2882 C C . LYS A 1 355 ? 20.011 -21.722 3.985 1.00 66.69 355 LYS A C 1
ATOM 2884 O O . LYS A 1 355 ? 20.822 -22.491 3.472 1.00 66.69 355 LYS A O 1
ATOM 2889 N N . GLN A 1 356 ? 19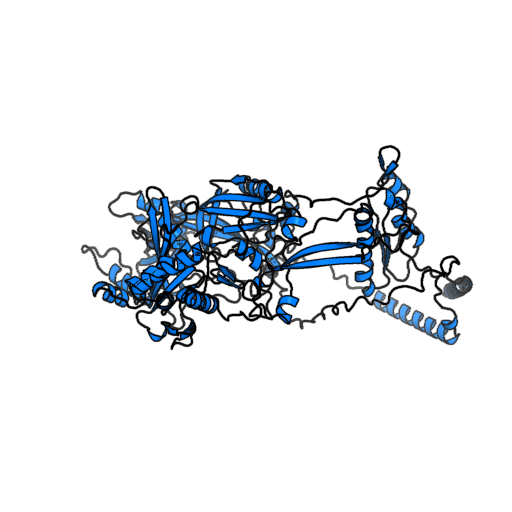.125 -21.018 3.275 1.00 63.47 356 GLN A N 1
ATOM 2890 C CA . GLN A 1 356 ? 19.028 -21.066 1.807 1.00 63.47 356 GLN A CA 1
ATOM 2891 C C . GLN A 1 356 ? 20.313 -20.572 1.127 1.00 63.47 356 GLN A C 1
ATOM 2893 O O . GLN A 1 356 ? 20.737 -21.118 0.110 1.00 63.47 356 GLN A O 1
ATOM 2898 N N . TYR A 1 357 ? 20.939 -19.554 1.715 1.00 60.97 357 TYR A N 1
ATOM 2899 C CA . TYR A 1 357 ? 22.201 -18.975 1.277 1.00 60.97 357 TYR A CA 1
ATOM 2900 C C . TYR A 1 357 ? 23.162 -18.964 2.466 1.00 60.97 357 TYR A C 1
ATOM 2902 O O . TYR A 1 357 ? 22.770 -18.625 3.582 1.00 60.97 357 TYR A O 1
ATOM 2910 N N . MET A 1 358 ? 24.410 -19.378 2.248 1.00 56.31 358 MET A N 1
ATOM 2911 C CA . MET A 1 358 ? 25.442 -19.304 3.285 1.00 56.31 358 MET A CA 1
ATOM 2912 C C . MET A 1 358 ? 25.831 -17.838 3.509 1.00 56.31 358 MET A C 1
ATOM 2914 O O . MET A 1 358 ? 25.969 -17.097 2.539 1.00 56.31 358 MET A O 1
ATOM 2918 N N . ASP A 1 359 ? 26.070 -17.441 4.764 1.00 53.06 359 ASP A N 1
ATOM 2919 C CA . ASP A 1 359 ? 26.451 -16.071 5.169 1.00 53.06 359 ASP A CA 1
ATOM 2920 C C . ASP A 1 359 ? 27.840 -15.625 4.649 1.00 53.06 359 ASP A C 1
ATOM 2922 O O . ASP A 1 359 ? 28.421 -14.655 5.141 1.00 53.06 359 ASP A O 1
ATOM 2926 N N . GLU A 1 360 ? 28.429 -16.331 3.680 1.00 47.75 360 GLU A N 1
ATOM 2927 C CA . GLU A 1 360 ? 29.745 -15.993 3.156 1.00 47.75 360 GLU A CA 1
ATOM 2928 C C . GLU A 1 360 ? 29.668 -14.728 2.298 1.00 47.75 360 GLU A C 1
ATOM 2930 O O . GLU A 1 360 ? 29.490 -14.750 1.080 1.00 47.75 360 GLU A O 1
ATOM 2935 N N . ALA A 1 361 ? 29.891 -13.606 2.979 1.00 40.03 361 ALA A N 1
ATOM 2936 C CA . ALA A 1 361 ? 30.429 -12.371 2.443 1.00 40.03 361 ALA A CA 1
ATOM 2937 C C . ALA A 1 361 ? 31.794 -12.631 1.776 1.00 40.03 361 ALA A C 1
ATOM 2939 O O . ALA A 1 361 ? 32.846 -12.216 2.263 1.00 40.03 361 ALA A O 1
ATOM 2940 N N . VAL A 1 362 ? 31.803 -13.320 0.635 1.00 42.03 362 VAL A N 1
ATOM 2941 C CA . VAL A 1 362 ? 32.938 -13.277 -0.280 1.00 42.03 362 VAL A CA 1
ATOM 2942 C C . VAL A 1 362 ? 32.835 -11.942 -1.003 1.00 42.03 362 VAL A C 1
ATOM 2944 O O . VAL A 1 362 ? 32.066 -11.772 -1.945 1.00 42.03 362 VAL A O 1
ATOM 2947 N N . SER A 1 363 ? 33.630 -10.978 -0.543 1.00 44.41 363 SER A N 1
ATOM 2948 C CA . SER A 1 363 ? 33.772 -9.621 -1.089 1.00 44.41 363 SER A CA 1
ATOM 2949 C C . SER A 1 363 ? 34.276 -9.560 -2.542 1.00 44.41 363 SER A C 1
ATOM 2951 O O . SER A 1 363 ? 34.562 -8.483 -3.062 1.00 44.41 363 SER A O 1
ATOM 2953 N N . THR A 1 364 ? 34.365 -10.698 -3.227 1.00 42.00 364 THR A N 1
ATOM 2954 C CA . THR A 1 364 ? 34.780 -10.828 -4.620 1.00 42.00 364 THR A CA 1
ATOM 2955 C C . THR A 1 364 ? 33.909 -11.861 -5.331 1.00 42.00 364 THR A C 1
ATOM 2957 O O . THR A 1 364 ? 34.246 -13.042 -5.436 1.00 42.00 364 THR A O 1
ATOM 2960 N N . TRP A 1 365 ? 32.776 -11.403 -5.873 1.00 43.19 365 TRP A N 1
ATOM 2961 C CA . TRP A 1 365 ? 31.998 -12.189 -6.829 1.00 43.19 365 TRP A CA 1
ATOM 2962 C C . TRP A 1 365 ? 32.915 -12.627 -7.978 1.00 43.19 365 TRP A C 1
ATOM 2964 O O . TRP A 1 365 ? 33.432 -11.809 -8.737 1.00 43.19 365 TRP A O 1
ATOM 2974 N N . THR A 1 366 ? 33.164 -13.929 -8.083 1.00 50.91 366 THR A N 1
ATOM 2975 C CA . THR A 1 366 ? 33.893 -14.526 -9.200 1.00 50.91 366 THR A CA 1
ATOM 2976 C C . THR A 1 366 ? 33.073 -15.689 -9.736 1.00 50.91 366 THR A C 1
ATOM 2978 O O . THR A 1 366 ? 32.644 -16.571 -8.998 1.00 50.91 366 THR A O 1
ATOM 2981 N N . LYS A 1 367 ? 32.867 -15.729 -11.056 1.00 45.62 367 LYS A N 1
ATOM 2982 C CA . LYS A 1 367 ? 32.091 -16.782 -11.742 1.00 45.62 367 LYS A CA 1
ATOM 2983 C C . LYS A 1 367 ? 32.579 -18.203 -11.393 1.00 45.62 367 LYS A C 1
ATOM 2985 O O . LYS A 1 367 ? 31.800 -19.148 -11.406 1.00 45.62 367 LYS A O 1
ATOM 2990 N N . GLN A 1 368 ? 33.857 -18.347 -11.032 1.00 46.25 368 GLN A N 1
ATOM 2991 C CA . GLN A 1 368 ? 34.493 -19.608 -10.634 1.00 46.25 368 GLN A CA 1
ATOM 2992 C C . GLN A 1 368 ? 34.223 -20.050 -9.188 1.00 46.25 368 GLN A C 1
ATOM 2994 O O . GLN A 1 368 ? 34.174 -21.253 -8.949 1.00 46.25 368 GLN A O 1
ATOM 2999 N N . THR A 1 369 ? 34.023 -19.136 -8.234 1.00 49.41 369 THR A N 1
ATOM 3000 C CA . THR A 1 369 ? 33.683 -19.505 -6.845 1.00 49.41 369 THR A CA 1
ATOM 3001 C C . THR A 1 369 ? 32.213 -19.892 -6.719 1.00 49.41 369 THR A C 1
ATOM 3003 O O . THR A 1 369 ? 31.883 -20.820 -5.989 1.00 49.41 369 THR A O 1
ATOM 3006 N N . HIS A 1 370 ? 31.339 -19.260 -7.505 1.00 49.66 370 HIS A N 1
ATOM 3007 C CA . HIS A 1 370 ? 29.896 -19.499 -7.457 1.00 49.66 370 HIS A CA 1
ATOM 3008 C C . HIS A 1 370 ? 29.421 -20.684 -8.326 1.00 49.66 370 HIS A C 1
ATOM 3010 O O . HIS A 1 370 ? 28.414 -21.311 -8.008 1.00 49.66 370 HIS A O 1
ATOM 3016 N N . CYS A 1 371 ? 30.124 -21.021 -9.415 1.00 48.16 371 CYS A N 1
ATOM 3017 C CA . CYS A 1 371 ? 29.764 -22.143 -10.302 1.00 48.16 371 CYS A CA 1
ATOM 3018 C C . CYS A 1 371 ? 30.728 -23.348 -10.220 1.00 48.16 371 CYS A C 1
ATOM 3020 O O . CYS A 1 371 ? 30.624 -24.255 -11.041 1.00 48.16 371 CYS A O 1
ATOM 3022 N N . GLY A 1 372 ? 31.682 -23.351 -9.280 1.00 50.62 372 GLY A N 1
ATOM 3023 C CA . GLY A 1 372 ? 32.674 -24.423 -9.099 1.00 50.62 372 GLY A CA 1
ATOM 3024 C C . GLY A 1 372 ? 32.360 -25.404 -7.957 1.00 50.62 372 GLY A C 1
ATOM 3025 O O . GLY A 1 372 ? 31.278 -25.386 -7.375 1.00 50.62 372 GLY A O 1
ATOM 3026 N N . ASN A 1 373 ? 33.355 -26.225 -7.590 1.00 44.66 373 ASN A N 1
ATOM 3027 C CA . ASN A 1 373 ? 33.301 -27.324 -6.600 1.00 44.66 373 ASN A CA 1
ATOM 3028 C C . ASN A 1 373 ? 32.927 -26.929 -5.147 1.00 44.66 373 ASN A C 1
ATOM 3030 O O . ASN A 1 373 ? 33.011 -27.766 -4.251 1.00 44.66 373 ASN A O 1
ATOM 3034 N N . ALA A 1 374 ? 32.569 -25.669 -4.890 1.00 48.62 374 ALA A N 1
ATOM 3035 C CA . ALA A 1 374 ? 32.155 -25.169 -3.578 1.00 48.62 374 ALA A CA 1
ATOM 3036 C C . ALA A 1 374 ? 30.641 -25.312 -3.323 1.00 48.62 374 ALA A C 1
ATOM 3038 O O . ALA A 1 374 ? 30.189 -25.107 -2.199 1.00 48.62 374 ALA A O 1
ATOM 3039 N N . ARG A 1 375 ? 29.844 -25.677 -4.337 1.00 51.12 375 ARG A N 1
ATOM 3040 C CA . ARG A 1 375 ? 28.414 -25.950 -4.161 1.00 51.12 375 ARG A CA 1
ATOM 3041 C C . ARG A 1 375 ? 28.186 -27.412 -3.806 1.00 51.12 375 ARG A C 1
ATOM 3043 O O . ARG A 1 375 ? 28.463 -28.303 -4.603 1.00 51.12 375 ARG A O 1
ATOM 3050 N N . ARG A 1 376 ? 27.631 -27.649 -2.617 1.00 55.97 376 ARG A N 1
ATOM 3051 C CA . ARG A 1 376 ? 26.898 -28.883 -2.330 1.00 55.97 376 ARG A CA 1
ATOM 3052 C C . ARG A 1 376 ? 25.740 -28.948 -3.328 1.00 55.97 376 ARG A C 1
ATOM 3054 O O . ARG A 1 376 ? 24.912 -28.041 -3.338 1.00 55.97 376 ARG A O 1
ATOM 3061 N N . GLU A 1 377 ? 25.720 -29.958 -4.195 1.00 59.59 377 GLU A N 1
ATOM 3062 C CA . GLU A 1 377 ? 24.544 -30.230 -5.025 1.00 59.59 377 GLU A CA 1
ATOM 3063 C C . GLU A 1 377 ? 23.366 -30.471 -4.082 1.00 59.59 377 GLU A C 1
ATOM 3065 O O . GLU A 1 377 ? 23.425 -31.361 -3.228 1.00 59.59 377 GLU A O 1
ATOM 3070 N N . LEU A 1 378 ? 22.353 -29.610 -4.178 1.00 66.94 378 LEU A N 1
ATOM 3071 C CA . LEU A 1 378 ? 21.175 -29.705 -3.332 1.00 66.94 378 LEU A CA 1
ATOM 3072 C C . LEU A 1 378 ? 20.329 -30.888 -3.813 1.00 66.94 378 LEU A C 1
ATOM 3074 O O . LEU A 1 378 ? 20.031 -31.015 -5.002 1.00 66.94 378 LEU A O 1
ATOM 3078 N N . GLY A 1 379 ? 19.986 -31.784 -2.895 1.00 71.56 379 GLY A N 1
ATOM 3079 C CA . GLY A 1 379 ? 19.088 -32.904 -3.143 1.00 71.56 379 GLY A CA 1
ATOM 3080 C C . GLY A 1 379 ? 17.632 -32.453 -3.260 1.00 71.56 379 GLY A C 1
ATOM 3081 O O . GLY A 1 379 ? 17.277 -31.341 -2.881 1.00 71.56 379 GLY A O 1
ATOM 3082 N N . LYS A 1 380 ? 16.761 -33.344 -3.749 1.00 74.75 380 LYS A N 1
ATOM 3083 C CA . LYS A 1 380 ? 15.318 -33.063 -3.873 1.00 74.75 380 LYS A CA 1
ATOM 3084 C C . LYS A 1 380 ? 14.651 -32.754 -2.528 1.00 74.75 380 LYS A C 1
ATOM 3086 O O . LYS A 1 380 ? 13.850 -31.835 -2.454 1.00 74.75 380 LYS A O 1
ATOM 3091 N N . ASP A 1 381 ? 15.046 -33.476 -1.479 1.00 78.94 381 ASP A N 1
ATOM 3092 C CA . ASP A 1 381 ? 14.520 -33.316 -0.117 1.00 78.94 381 ASP A CA 1
ATOM 3093 C C . ASP A 1 381 ? 15.245 -32.228 0.703 1.00 78.94 381 ASP A C 1
ATOM 3095 O O . ASP A 1 381 ? 15.017 -32.114 1.913 1.00 78.94 381 ASP A O 1
ATOM 3099 N N . ASP A 1 382 ? 16.140 -31.444 0.088 1.00 81.06 382 ASP A N 1
ATOM 3100 C CA . ASP A 1 382 ? 16.808 -30.352 0.791 1.00 81.06 382 ASP A CA 1
ATOM 3101 C C . ASP A 1 382 ? 15.818 -29.210 1.060 1.00 81.06 382 ASP A C 1
ATOM 3103 O O . ASP A 1 382 ? 15.003 -28.825 0.219 1.00 81.06 382 ASP A O 1
ATOM 3107 N N . TYR A 1 383 ? 15.900 -28.654 2.264 1.00 82.50 383 TYR A N 1
ATOM 3108 C CA . TYR A 1 383 ? 15.032 -27.590 2.754 1.00 82.50 383 TYR A CA 1
ATOM 3109 C C . TYR A 1 383 ? 15.863 -26.502 3.422 1.00 82.50 383 TYR A C 1
ATOM 3111 O O . TYR A 1 383 ? 17.027 -26.703 3.775 1.00 82.50 383 TYR A O 1
ATOM 3119 N N . TYR A 1 384 ? 15.235 -25.354 3.629 1.00 83.38 384 TYR A N 1
ATOM 3120 C CA . TYR A 1 384 ? 15.791 -24.260 4.404 1.00 83.38 384 TYR A CA 1
ATOM 3121 C C . TYR A 1 384 ? 14.728 -23.693 5.338 1.00 83.38 384 TYR A C 1
ATOM 3123 O O . TYR A 1 384 ? 13.532 -23.747 5.045 1.00 83.38 384 TYR A O 1
ATOM 3131 N N . CYS A 1 385 ? 15.173 -23.164 6.472 1.00 82.81 385 CYS A N 1
ATOM 3132 C CA . CYS A 1 385 ? 14.306 -22.535 7.457 1.00 82.81 385 CYS A CA 1
ATOM 3133 C C . CYS A 1 385 ? 14.893 -21.203 7.911 1.00 82.81 385 CYS A C 1
ATOM 3135 O O . CYS A 1 385 ? 16.112 -21.041 7.991 1.00 82.81 385 CYS A O 1
ATOM 3137 N N . THR A 1 386 ? 14.015 -20.273 8.267 1.00 84.12 386 THR A N 1
ATOM 3138 C CA . THR A 1 386 ? 14.399 -19.058 8.982 1.00 84.12 386 THR A CA 1
ATOM 3139 C C . THR A 1 386 ? 14.378 -19.369 10.473 1.00 84.12 386 THR A C 1
ATOM 3141 O O . THR A 1 386 ? 13.319 -19.410 11.098 1.00 84.12 386 THR A O 1
ATOM 3144 N N . GLU A 1 387 ? 15.555 -19.656 11.032 1.00 79.94 387 GLU A N 1
ATOM 3145 C CA . GLU A 1 387 ? 15.703 -20.135 12.409 1.00 79.94 387 GLU A CA 1
ATOM 3146 C C . GLU A 1 387 ? 15.024 -19.210 13.433 1.00 79.94 387 GLU A C 1
ATOM 3148 O O . GLU A 1 387 ? 14.234 -19.688 14.250 1.00 79.94 387 GLU A O 1
ATOM 3153 N N . ASP A 1 388 ? 15.283 -17.904 13.365 1.00 81.50 388 ASP A N 1
ATOM 3154 C CA . ASP A 1 388 ? 14.771 -16.930 14.338 1.00 81.50 388 ASP A CA 1
ATOM 3155 C C . ASP A 1 388 ? 13.245 -16.797 14.273 1.00 81.50 388 ASP A C 1
ATOM 3157 O O . ASP A 1 388 ? 12.569 -16.869 15.301 1.00 81.50 388 ASP A O 1
ATOM 3161 N N . LEU A 1 389 ? 12.684 -16.754 13.062 1.00 86.94 389 LEU A N 1
ATOM 3162 C CA . LEU A 1 389 ? 11.241 -16.687 12.846 1.00 86.94 389 LEU A CA 1
ATOM 3163 C C . LEU A 1 389 ? 10.516 -17.941 13.365 1.00 86.94 389 LEU A C 1
ATOM 3165 O O . LEU A 1 389 ? 9.490 -17.836 14.036 1.00 86.94 389 LEU A O 1
ATOM 3169 N N . VAL A 1 390 ? 11.047 -19.141 13.099 1.00 86.19 390 VAL A N 1
ATOM 3170 C CA . VAL A 1 390 ? 10.453 -20.401 13.588 1.00 86.19 390 VAL A CA 1
ATOM 3171 C C . VAL A 1 390 ? 10.514 -20.477 15.114 1.00 86.19 390 VAL A C 1
ATOM 3173 O O . VAL A 1 390 ? 9.548 -20.896 15.756 1.00 86.19 390 VAL A O 1
ATOM 3176 N N . LYS A 1 391 ? 11.632 -20.055 15.713 1.00 83.00 391 LYS A N 1
ATOM 3177 C CA . LYS A 1 391 ? 11.792 -19.975 17.170 1.00 83.00 391 LYS A CA 1
ATOM 3178 C C . LYS A 1 391 ? 10.756 -19.044 17.795 1.00 83.00 391 LYS A C 1
ATOM 3180 O O . LYS A 1 391 ? 10.096 -19.439 18.759 1.00 83.00 391 LYS A O 1
ATOM 3185 N N . GLN A 1 392 ? 10.599 -17.849 17.234 1.00 86.06 392 GLN A N 1
ATOM 3186 C CA . GLN A 1 392 ? 9.635 -16.858 17.695 1.00 86.06 392 GLN A CA 1
ATOM 3187 C C . GLN A 1 392 ? 8.198 -17.361 17.543 1.00 86.06 392 GLN A C 1
ATOM 3189 O O . GLN A 1 392 ? 7.425 -17.292 18.494 1.00 86.06 392 GLN A O 1
ATOM 3194 N N . LEU A 1 393 ? 7.868 -17.990 16.412 1.00 89.19 393 LEU A N 1
ATOM 3195 C CA . LEU A 1 393 ? 6.551 -18.575 16.171 1.00 89.19 393 LEU A CA 1
ATOM 3196 C C . LEU A 1 393 ? 6.182 -19.639 17.214 1.00 89.19 393 LEU A C 1
ATOM 3198 O O . LEU A 1 393 ? 5.074 -19.639 17.749 1.00 89.19 393 LEU A O 1
ATOM 3202 N N . VAL A 1 394 ? 7.101 -20.561 17.517 1.00 86.94 394 VAL A N 1
ATOM 3203 C CA . VAL A 1 394 ? 6.865 -21.618 18.516 1.00 86.94 394 VAL A CA 1
ATOM 3204 C C . VAL A 1 394 ? 6.730 -21.029 19.921 1.00 86.94 394 VAL A C 1
ATOM 3206 O O . VAL A 1 394 ? 5.907 -21.500 20.710 1.00 86.94 394 VAL A O 1
ATOM 3209 N N . PHE A 1 395 ? 7.513 -20.000 20.242 1.00 86.12 395 PHE A N 1
ATOM 3210 C CA . PHE A 1 395 ? 7.421 -19.292 21.515 1.00 86.12 395 PHE A CA 1
ATOM 3211 C C . PHE A 1 395 ? 6.073 -18.574 21.674 1.00 86.12 395 PHE A C 1
ATOM 3213 O O . PHE A 1 395 ? 5.379 -18.792 22.670 1.00 86.12 395 PHE A O 1
ATOM 3220 N N . ASP A 1 396 ? 5.653 -17.814 20.666 1.00 89.69 396 ASP A N 1
ATOM 3221 C CA . ASP A 1 396 ? 4.371 -17.106 20.643 1.00 89.69 396 ASP A CA 1
ATOM 3222 C C . ASP A 1 396 ? 3.191 -18.080 20.709 1.00 89.69 396 ASP A C 1
ATOM 3224 O O . ASP A 1 396 ? 2.220 -17.869 21.445 1.00 89.69 396 ASP A O 1
ATOM 3228 N N . ALA A 1 397 ? 3.290 -19.205 19.995 1.00 89.62 397 ALA A N 1
ATOM 3229 C CA . ALA A 1 397 ? 2.312 -20.281 20.053 1.00 89.62 397 ALA A CA 1
ATOM 3230 C C . ALA A 1 397 ? 2.213 -20.869 21.466 1.00 89.62 397 ALA A C 1
ATOM 3232 O O . ALA A 1 397 ? 1.111 -21.039 21.992 1.00 89.62 397 ALA A O 1
ATOM 3233 N N . LYS A 1 398 ? 3.344 -21.138 22.124 1.00 86.44 398 LYS A N 1
ATOM 3234 C CA . LYS A 1 398 ? 3.376 -21.640 23.504 1.00 86.44 398 LYS A CA 1
ATOM 3235 C C . LYS A 1 398 ? 2.720 -20.660 24.480 1.00 86.44 398 LYS A C 1
ATOM 3237 O O . LYS A 1 398 ? 1.933 -21.097 25.316 1.00 86.44 398 LYS A O 1
ATOM 3242 N N . LEU A 1 399 ? 3.016 -19.364 24.371 1.00 87.81 399 LEU A N 1
ATOM 3243 C CA . LEU A 1 399 ? 2.463 -18.336 25.260 1.00 87.81 399 LEU A CA 1
ATOM 3244 C C . LEU A 1 399 ? 0.960 -18.131 25.068 1.00 87.81 399 LEU A C 1
ATOM 3246 O O . LEU A 1 399 ? 0.228 -17.991 26.044 1.00 87.81 399 LEU A O 1
ATOM 3250 N N . SER A 1 400 ? 0.489 -18.135 23.824 1.00 90.38 400 SER A N 1
ATOM 3251 C CA . SER A 1 400 ? -0.919 -17.879 23.509 1.00 90.38 400 SER A CA 1
ATOM 3252 C C . SER A 1 400 ? -1.823 -19.103 23.705 1.00 90.38 400 SER A C 1
ATOM 3254 O O . SER A 1 400 ? -3.027 -18.946 23.877 1.00 90.38 400 SER A O 1
ATOM 3256 N N . THR A 1 401 ? -1.292 -20.332 23.710 1.00 88.88 401 THR A N 1
ATOM 3257 C CA . THR A 1 401 ? -2.112 -21.565 23.789 1.00 88.88 401 THR A CA 1
ATOM 3258 C C . THR A 1 401 ? -3.039 -21.630 25.006 1.00 88.88 401 THR A C 1
ATOM 3260 O O . THR A 1 401 ? -4.237 -21.825 24.790 1.00 88.88 401 THR A O 1
ATOM 3263 N N . PRO A 1 402 ? -2.574 -21.407 26.251 1.00 88.19 402 PRO A N 1
ATOM 3264 C CA . PRO A 1 402 ? -3.438 -21.509 27.429 1.00 88.19 402 PRO A CA 1
ATOM 3265 C C . PRO A 1 402 ? -4.649 -20.570 27.379 1.00 88.19 402 PRO A C 1
ATOM 3267 O O . PRO A 1 402 ? -5.728 -20.931 27.836 1.00 88.19 402 PRO A O 1
ATOM 3270 N N . TYR A 1 403 ? -4.486 -19.388 26.775 1.00 88.12 403 TYR A N 1
ATOM 3271 C CA . TYR A 1 403 ? -5.537 -18.377 26.690 1.00 88.12 403 TYR A CA 1
ATOM 3272 C C . TYR A 1 403 ? -6.605 -18.692 25.642 1.00 88.12 403 TYR A C 1
ATOM 3274 O O . TYR A 1 403 ? -7.724 -18.204 25.780 1.00 88.12 403 TYR A O 1
ATOM 3282 N N . PHE A 1 404 ? -6.281 -19.467 24.601 1.00 89.19 404 PHE A N 1
ATOM 3283 C CA . PHE A 1 404 ? -7.179 -19.774 23.476 1.00 89.19 404 PHE A CA 1
ATOM 3284 C C . PHE A 1 404 ? -7.694 -21.219 23.475 1.00 89.19 404 PHE A C 1
ATOM 3286 O O . PHE A 1 404 ? -8.701 -21.491 22.828 1.00 89.19 404 PHE A O 1
ATOM 3293 N N . GLU A 1 405 ? -7.069 -22.127 24.231 1.00 82.56 405 GLU A N 1
ATOM 3294 C CA . GLU A 1 405 ? -7.599 -23.474 24.476 1.00 82.56 405 GLU A CA 1
ATOM 3295 C C . GLU A 1 405 ? -8.932 -23.414 25.237 1.00 82.56 405 GLU A C 1
ATOM 3297 O O . GLU A 1 405 ? -9.904 -24.078 24.869 1.00 82.56 405 GLU A O 1
ATOM 3302 N N . LYS A 1 406 ? -8.976 -22.609 26.303 1.00 82.00 406 LYS A N 1
ATOM 3303 C CA . LYS A 1 406 ? -10.173 -22.318 27.097 1.00 82.00 406 LYS A CA 1
ATOM 3304 C C . LYS A 1 406 ? -10.160 -20.854 27.502 1.00 82.00 406 LYS A C 1
ATOM 3306 O O . LYS A 1 406 ? -9.103 -20.272 27.724 1.00 82.00 406 LYS A O 1
ATOM 3311 N N . TRP A 1 407 ? -11.342 -20.260 27.611 1.00 84.38 407 TRP A N 1
ATOM 3312 C CA . TRP A 1 407 ? -11.473 -18.925 28.176 1.00 84.38 407 TRP A CA 1
ATOM 3313 C C . TRP A 1 407 ? -11.740 -19.022 29.679 1.00 84.38 407 TRP A C 1
ATOM 3315 O O . TRP A 1 407 ? -12.879 -19.236 30.091 1.00 84.38 407 TRP A O 1
ATOM 3325 N N . ASP A 1 408 ? -10.684 -18.906 30.486 1.00 83.38 408 ASP A N 1
ATOM 3326 C CA . ASP A 1 408 ? -10.778 -18.847 31.952 1.00 83.38 408 ASP A CA 1
ATOM 3327 C C . ASP A 1 408 ? -11.036 -17.400 32.401 1.00 83.38 408 ASP A C 1
ATOM 3329 O O . ASP A 1 408 ? -10.165 -16.734 32.955 1.00 83.38 408 ASP A O 1
ATOM 3333 N N . ALA A 1 409 ? -12.206 -16.876 32.025 1.00 84.12 409 ALA A N 1
ATOM 3334 C CA . ALA A 1 409 ? -12.636 -15.530 32.390 1.00 84.12 409 ALA A CA 1
ATOM 3335 C C . ALA A 1 409 ? -13.315 -15.504 33.758 1.00 84.12 409 ALA A C 1
ATOM 3337 O O . ALA A 1 409 ? -14.062 -16.414 34.124 1.00 84.12 409 ALA A O 1
ATOM 3338 N N . THR A 1 410 ? -13.109 -14.405 34.471 1.00 91.50 410 THR A N 1
ATOM 3339 C CA . THR A 1 410 ? -13.878 -14.037 35.659 1.00 91.50 410 THR A CA 1
ATOM 3340 C C . THR A 1 410 ? -15.355 -13.818 35.315 1.00 91.50 410 THR A C 1
ATOM 3342 O O . THR A 1 410 ? -15.709 -13.518 34.172 1.00 91.50 410 THR A O 1
ATOM 3345 N N . ASP A 1 411 ? -16.235 -13.934 36.314 1.00 90.88 411 ASP A N 1
ATOM 3346 C CA . ASP A 1 411 ? -17.673 -13.696 36.125 1.00 90.88 411 ASP A CA 1
ATOM 3347 C C . ASP A 1 411 ? -17.945 -12.287 35.561 1.00 90.88 411 ASP A C 1
ATOM 3349 O O . ASP A 1 411 ? -18.809 -12.118 34.701 1.00 90.88 411 ASP A O 1
ATOM 3353 N N . GLU A 1 412 ? -17.160 -11.286 35.979 1.00 91.31 412 GLU A N 1
ATOM 3354 C CA . GLU A 1 412 ? -17.252 -9.907 35.482 1.00 91.31 412 GLU A CA 1
ATOM 3355 C C . GLU A 1 412 ? -16.904 -9.795 33.990 1.00 91.31 412 GLU A C 1
ATOM 3357 O O . GLU A 1 412 ? -17.608 -9.118 33.240 1.00 91.31 412 GLU A O 1
ATOM 3362 N N . GLU A 1 413 ? -15.854 -10.481 33.531 1.00 90.19 413 GLU A N 1
ATOM 3363 C CA . GLU A 1 413 ? -15.461 -10.502 32.116 1.00 90.19 413 GLU A CA 1
ATOM 3364 C C . GLU A 1 413 ? -16.509 -11.203 31.248 1.00 90.19 413 GLU A C 1
ATOM 3366 O O . GLU A 1 413 ? -16.813 -10.742 30.145 1.00 90.19 413 GLU A O 1
ATOM 3371 N N . TRP A 1 414 ? -17.106 -12.285 31.751 1.00 89.44 414 TRP A N 1
ATOM 3372 C CA . TRP A 1 414 ? -18.214 -12.969 31.084 1.00 89.44 414 TRP A CA 1
ATOM 3373 C C . TRP A 1 414 ? -19.455 -12.087 30.975 1.00 89.44 414 TRP A C 1
ATOM 3375 O O . TRP A 1 414 ? -20.066 -12.013 29.904 1.00 89.44 414 TRP A O 1
ATOM 3385 N N . GLU A 1 415 ? -19.826 -11.399 32.056 1.00 91.06 415 GLU A N 1
ATOM 3386 C CA . GLU A 1 415 ? -20.932 -10.442 32.043 1.00 91.06 415 GLU A CA 1
ATOM 3387 C C . GLU A 1 415 ? -20.663 -9.302 31.058 1.00 91.06 415 GLU A C 1
ATOM 3389 O O . GLU A 1 415 ? -21.550 -8.938 30.285 1.00 91.06 415 GLU A O 1
ATOM 3394 N N . LEU A 1 416 ? -19.434 -8.779 31.023 1.00 90.38 416 LEU A N 1
ATOM 3395 C CA . LEU A 1 416 ? -19.037 -7.717 30.105 1.00 90.38 416 LEU A CA 1
ATOM 3396 C C . LEU A 1 416 ? -19.091 -8.177 28.643 1.00 90.38 416 LEU A C 1
ATOM 3398 O O . LEU A 1 416 ? -19.691 -7.500 27.807 1.00 90.38 416 LEU A O 1
ATOM 3402 N N . ALA A 1 417 ? -18.526 -9.343 28.330 1.00 91.19 417 ALA A N 1
ATOM 3403 C CA . ALA A 1 417 ? -18.545 -9.892 26.977 1.00 91.19 417 ALA A CA 1
ATOM 3404 C C . ALA A 1 417 ? -19.972 -10.157 26.494 1.00 91.19 417 ALA A C 1
ATOM 3406 O O . ALA A 1 417 ? -20.300 -9.883 25.340 1.00 91.19 417 ALA A O 1
ATOM 3407 N N . LYS A 1 418 ? -20.843 -10.645 27.382 1.00 91.31 418 LYS A N 1
ATOM 3408 C CA . LYS A 1 418 ? -22.262 -10.848 27.079 1.00 91.31 418 LYS A CA 1
ATOM 3409 C C . LYS A 1 418 ? -22.984 -9.524 26.859 1.00 91.31 418 LYS A C 1
ATOM 3411 O O . LYS A 1 418 ? -23.801 -9.426 25.952 1.00 91.31 418 LYS A O 1
ATOM 3416 N N . LYS A 1 419 ? -22.664 -8.510 27.660 1.00 90.31 419 LYS A N 1
ATOM 3417 C CA . LYS A 1 419 ? -23.272 -7.180 27.593 1.00 90.31 419 LYS A CA 1
ATOM 3418 C C . LYS A 1 419 ? -22.982 -6.448 26.288 1.00 90.31 419 LYS A C 1
ATOM 3420 O O . LYS A 1 419 ? -23.861 -5.775 25.776 1.00 90.31 419 LYS A O 1
ATOM 3425 N N . TYR A 1 420 ? -21.768 -6.572 25.762 1.00 89.75 420 TYR A N 1
ATOM 3426 C CA . TYR A 1 420 ? -21.389 -5.967 24.481 1.00 89.75 420 TYR A CA 1
ATOM 3427 C C . TYR A 1 420 ? -21.544 -6.930 23.293 1.00 89.75 420 TYR A C 1
ATOM 3429 O O . TYR A 1 420 ? -21.244 -6.552 22.165 1.00 89.75 420 TYR A O 1
ATOM 3437 N N . ASN A 1 421 ? -22.010 -8.163 23.533 1.00 92.44 421 ASN A N 1
ATOM 3438 C CA . ASN A 1 421 ? -22.052 -9.252 22.555 1.00 92.44 421 ASN A CA 1
ATOM 3439 C C . ASN A 1 421 ? -20.730 -9.383 21.779 1.00 92.44 421 ASN A C 1
ATOM 3441 O O . ASN A 1 421 ? -20.659 -9.212 20.560 1.00 92.44 421 ASN A O 1
ATOM 3445 N N . VAL A 1 422 ? -19.658 -9.642 22.527 1.00 92.75 422 VAL A N 1
ATOM 3446 C CA . VAL A 1 422 ? -18.322 -9.872 21.979 1.00 92.75 422 VAL A CA 1
ATOM 3447 C C . VAL A 1 422 ? -18.306 -11.210 21.244 1.00 92.75 422 VAL A C 1
ATOM 3449 O O . VAL A 1 422 ? -18.403 -12.278 21.846 1.00 92.75 422 VAL A O 1
ATOM 3452 N N . THR A 1 423 ? -18.190 -11.149 19.924 1.00 90.88 423 THR A N 1
ATOM 3453 C CA . THR A 1 423 ? -18.268 -12.315 19.040 1.00 90.88 423 THR A CA 1
ATOM 3454 C C . THR A 1 423 ? -16.958 -13.099 19.040 1.00 90.88 423 THR A C 1
ATOM 3456 O O . THR A 1 423 ? -16.951 -14.304 19.312 1.00 90.88 423 THR A O 1
ATOM 3459 N N . VAL A 1 424 ? -15.847 -12.403 18.793 1.00 93.19 424 VAL A N 1
ATOM 3460 C CA . VAL A 1 424 ? -14.504 -12.960 18.625 1.00 93.19 424 VAL A CA 1
ATOM 3461 C C . VAL A 1 424 ? -13.534 -12.207 19.511 1.00 93.19 424 VAL A C 1
ATOM 3463 O O . VAL A 1 424 ? -13.555 -10.984 19.559 1.00 93.19 424 VAL A O 1
ATOM 3466 N N . ARG A 1 425 ? -12.631 -12.938 20.159 1.00 94.06 425 ARG A N 1
ATOM 3467 C CA . ARG A 1 425 ? -11.379 -12.392 20.698 1.00 94.06 425 ARG A CA 1
ATOM 3468 C C . ARG A 1 425 ? -10.212 -12.925 19.884 1.00 94.06 425 ARG A C 1
ATOM 3470 O O . ARG A 1 425 ? -10.244 -14.092 19.485 1.00 94.06 425 ARG A O 1
ATOM 3477 N N . PHE A 1 426 ? -9.192 -12.112 19.659 1.00 95.44 426 PHE A N 1
ATOM 3478 C CA . PHE A 1 426 ? -8.055 -12.473 18.822 1.00 95.44 426 PHE A CA 1
ATOM 3479 C C . PHE A 1 426 ? -6.736 -11.893 19.337 1.00 95.44 426 PHE A C 1
ATOM 3481 O O . PHE A 1 426 ? -6.700 -10.961 20.142 1.00 95.44 426 PHE A O 1
ATOM 3488 N N . ILE A 1 427 ? -5.643 -12.485 18.868 1.00 95.75 427 ILE A N 1
ATOM 3489 C CA . ILE A 1 427 ? -4.276 -11.998 19.035 1.00 95.75 427 ILE A CA 1
ATOM 3490 C C . ILE A 1 427 ? -3.528 -12.205 17.720 1.00 95.75 427 ILE A C 1
ATOM 3492 O O . ILE A 1 427 ? -3.592 -13.292 17.144 1.00 95.75 427 ILE A O 1
ATOM 3496 N N . ALA A 1 428 ? -2.801 -11.189 17.269 1.00 96.19 428 ALA A N 1
ATOM 3497 C CA . ALA A 1 428 ? -1.749 -11.350 16.273 1.00 96.19 428 ALA A CA 1
ATOM 3498 C C . ALA A 1 428 ? -0.405 -10.979 16.884 1.00 96.19 428 ALA A C 1
ATOM 3500 O O . ALA A 1 428 ? -0.301 -10.001 17.626 1.00 96.19 428 ALA A O 1
ATOM 3501 N N . THR A 1 429 ? 0.624 -11.758 16.582 1.00 93.19 429 THR A N 1
ATOM 3502 C CA . THR A 1 429 ? 1.976 -11.540 17.098 1.00 93.19 429 THR A CA 1
ATOM 3503 C C . THR A 1 429 ? 2.940 -11.158 15.982 1.00 93.19 429 THR A C 1
ATOM 3505 O O . THR A 1 429 ? 2.668 -11.364 14.796 1.00 93.19 429 THR A O 1
ATOM 3508 N N . SER A 1 430 ? 4.093 -10.609 16.361 1.00 89.88 430 SER A N 1
ATOM 3509 C CA . SER A 1 430 ? 5.134 -10.198 15.416 1.00 89.88 430 SER A CA 1
ATOM 3510 C C . SER A 1 430 ? 5.762 -11.354 14.625 1.00 89.88 430 SER A C 1
ATOM 3512 O O . SER A 1 430 ? 6.325 -11.106 13.565 1.00 89.88 430 SER A O 1
ATOM 3514 N N . SER A 1 431 ? 5.605 -12.616 15.053 1.00 89.81 431 SER A N 1
ATOM 3515 C CA . SER A 1 431 ? 6.024 -13.798 14.274 1.00 89.81 431 SER A CA 1
ATOM 3516 C C . SER A 1 431 ? 5.065 -14.188 13.144 1.00 89.81 431 SER A C 1
ATOM 3518 O O . SER A 1 431 ? 5.276 -15.206 12.480 1.00 89.81 431 SER A O 1
ATOM 3520 N N . GLY A 1 432 ? 4.011 -13.402 12.908 1.00 92.56 432 GLY A N 1
ATOM 3521 C CA . GLY A 1 432 ? 3.011 -13.666 11.874 1.00 92.56 432 GLY A CA 1
ATOM 3522 C C . GLY A 1 432 ? 1.916 -14.641 12.316 1.00 92.56 432 GLY A C 1
ATOM 3523 O O . GLY A 1 432 ? 1.107 -15.060 11.494 1.00 92.56 432 GLY A O 1
ATOM 3524 N N . LEU A 1 433 ? 1.872 -15.017 13.600 1.00 93.94 433 LEU A N 1
ATOM 3525 C CA . LEU A 1 433 ? 0.836 -15.879 14.165 1.00 93.94 433 LEU A CA 1
ATOM 3526 C C . LEU A 1 433 ? -0.422 -15.073 14.473 1.00 93.94 433 LEU A C 1
ATOM 3528 O O . LEU A 1 433 ? -0.383 -14.169 15.304 1.00 93.94 433 LEU A O 1
ATOM 3532 N N . THR A 1 434 ? -1.552 -15.482 13.904 1.00 95.44 434 THR A N 1
ATOM 3533 C CA . THR A 1 434 ? -2.876 -14.964 14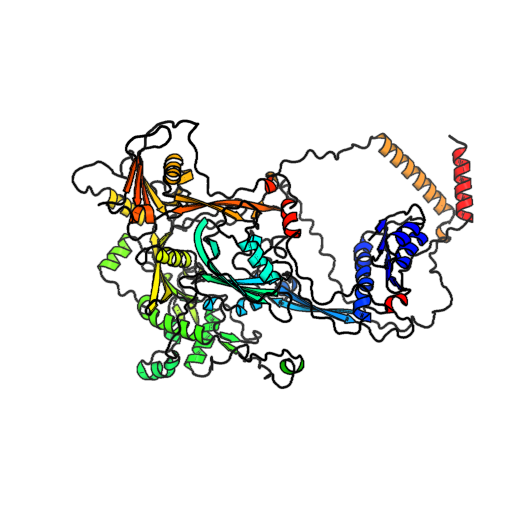.270 1.00 95.44 434 THR A CA 1
ATOM 3534 C C . THR A 1 434 ? -3.707 -16.073 14.902 1.00 95.44 434 THR A C 1
ATOM 3536 O O . THR A 1 434 ? -3.817 -17.166 14.345 1.00 95.44 434 THR A O 1
ATOM 3539 N N . ARG A 1 435 ? -4.305 -15.812 16.067 1.00 94.25 435 ARG A N 1
ATOM 3540 C CA . ARG A 1 435 ? -5.218 -16.727 16.770 1.00 94.25 435 ARG A CA 1
ATOM 3541 C C . ARG A 1 435 ? -6.503 -16.027 17.141 1.00 94.25 435 ARG A C 1
ATOM 3543 O O . ARG A 1 435 ? -6.500 -14.847 17.473 1.00 94.25 435 ARG A O 1
ATOM 3550 N N . TRP A 1 436 ? -7.591 -16.783 17.143 1.00 94.19 436 TRP A N 1
ATOM 3551 C CA . TRP A 1 436 ? -8.908 -16.273 17.499 1.00 94.19 436 TRP A CA 1
ATOM 3552 C C . TRP A 1 436 ? -9.733 -17.323 18.232 1.00 94.19 436 TRP A C 1
ATOM 3554 O O . TRP A 1 436 ? -9.474 -18.525 18.156 1.00 94.19 436 TRP A O 1
ATOM 3564 N N . HIS A 1 437 ? -10.746 -16.858 18.949 1.00 93.12 437 HIS A N 1
ATOM 3565 C CA . HIS A 1 437 ? -11.714 -17.704 19.626 1.00 93.12 437 HIS A CA 1
ATOM 3566 C C . HIS A 1 437 ? -13.087 -17.032 19.615 1.00 93.12 437 HIS A C 1
ATOM 3568 O O . HIS A 1 437 ? -13.265 -15.962 20.201 1.00 93.12 437 HIS A O 1
ATOM 3574 N N . TYR A 1 438 ? -14.063 -17.685 18.986 1.00 92.31 438 TYR A N 1
ATOM 3575 C CA . TYR A 1 438 ? -15.471 -17.310 19.051 1.00 92.31 438 TYR A CA 1
ATOM 3576 C C . TYR A 1 438 ? -16.037 -17.689 20.419 1.00 92.31 438 TYR A C 1
ATOM 3578 O O . TYR A 1 438 ? -15.948 -18.847 20.833 1.00 92.31 438 TYR A O 1
ATOM 3586 N N . ILE A 1 439 ? -16.598 -16.711 21.131 1.00 90.00 439 ILE A N 1
ATOM 3587 C CA . ILE A 1 439 ? -17.062 -16.879 22.517 1.00 90.00 439 ILE A CA 1
ATOM 3588 C C . ILE A 1 439 ? -18.433 -17.559 22.557 1.00 90.00 439 ILE A C 1
ATOM 3590 O O . ILE A 1 439 ? -18.623 -18.532 23.284 1.00 90.00 439 ILE A O 1
ATOM 3594 N N . PHE A 1 440 ? -19.377 -17.061 21.756 1.00 88.94 440 PHE A N 1
ATOM 3595 C CA . PHE A 1 440 ? -20.770 -17.523 21.753 1.00 88.94 440 PHE A CA 1
ATOM 3596 C C . PHE A 1 440 ? -21.090 -18.525 20.634 1.00 88.94 440 PHE A C 1
ATOM 3598 O O . PHE A 1 440 ? -22.184 -19.084 20.615 1.00 88.94 440 PHE A O 1
ATOM 3605 N N . ASP A 1 441 ? -20.140 -18.786 19.730 1.00 87.69 441 ASP A N 1
ATOM 3606 C CA . ASP A 1 441 ? -20.311 -19.696 18.593 1.00 87.69 441 ASP A CA 1
ATOM 3607 C C . ASP A 1 441 ? -19.134 -20.684 18.476 1.00 87.69 441 ASP A C 1
ATOM 3609 O O . ASP A 1 441 ? -18.205 -20.483 17.688 1.00 87.69 441 ASP A O 1
ATOM 3613 N N . PRO A 1 442 ? -19.137 -21.774 19.263 1.00 85.81 442 PRO A N 1
ATOM 3614 C CA . PRO A 1 442 ? -18.036 -22.729 19.265 1.00 85.81 442 PRO A CA 1
ATOM 3615 C C . PRO A 1 442 ? -17.906 -23.510 17.949 1.00 85.81 442 PRO A C 1
ATOM 3617 O O . PRO A 1 442 ? -16.850 -24.090 17.712 1.00 85.81 442 PRO A O 1
ATOM 3620 N N . THR A 1 443 ? -18.929 -23.518 17.085 1.00 87.38 443 THR A N 1
ATOM 3621 C CA . THR A 1 443 ? -18.910 -24.250 15.802 1.00 87.38 443 THR A CA 1
ATOM 3622 C C . THR A 1 443 ? -17.939 -23.642 14.786 1.00 87.38 443 THR A C 1
ATOM 3624 O O . THR A 1 443 ? -17.446 -24.334 13.891 1.00 87.38 443 THR A O 1
ATOM 3627 N N . LYS A 1 444 ? -17.627 -22.351 14.958 1.00 87.75 444 LYS A N 1
ATOM 3628 C CA . LYS A 1 444 ? -16.654 -21.589 14.165 1.00 87.75 444 LYS A CA 1
ATOM 3629 C C . LYS A 1 444 ? -15.214 -21.729 14.665 1.00 87.75 444 LYS A C 1
ATOM 3631 O O . LYS A 1 444 ? -14.293 -21.272 13.990 1.00 87.75 444 LYS A O 1
ATOM 3636 N N . ASN A 1 445 ? -14.997 -22.339 15.832 1.00 90.00 445 ASN A N 1
ATOM 3637 C CA . ASN A 1 445 ? -13.654 -22.580 16.353 1.00 90.00 445 ASN A CA 1
ATOM 3638 C C . ASN A 1 445 ? -13.054 -23.829 15.704 1.00 90.00 445 ASN A C 1
ATOM 3640 O O . ASN A 1 445 ? -13.622 -24.919 15.768 1.00 90.00 445 ASN A O 1
ATOM 3644 N N . GLU A 1 446 ? -11.888 -23.670 15.086 1.00 89.94 446 GLU A N 1
ATOM 3645 C CA . GLU A 1 446 ? -11.245 -24.732 14.324 1.00 89.94 446 GLU A CA 1
ATOM 3646 C C . GLU A 1 446 ? -10.419 -25.644 15.236 1.00 89.94 446 GLU A C 1
ATOM 3648 O O . GLU A 1 446 ? -9.837 -25.215 16.239 1.00 89.94 446 GLU A O 1
ATOM 3653 N N . ARG A 1 447 ? -10.331 -26.921 14.856 1.00 88.06 447 ARG A N 1
ATOM 3654 C CA . ARG A 1 447 ? -9.413 -27.888 15.466 1.00 88.06 447 ARG A CA 1
ATOM 3655 C C . ARG A 1 447 ? -8.545 -28.548 14.413 1.00 88.06 447 ARG A C 1
ATOM 3657 O O . ARG A 1 447 ? -9.025 -28.894 13.334 1.00 88.06 447 ARG A O 1
ATOM 3664 N N . VAL A 1 448 ? -7.280 -28.765 14.749 1.00 88.25 448 VAL A N 1
ATOM 3665 C CA . VAL A 1 448 ? -6.296 -29.360 13.839 1.00 88.25 448 VAL A CA 1
ATOM 3666 C C . VAL A 1 448 ? -6.045 -30.820 14.203 1.00 88.25 448 VAL A C 1
ATOM 3668 O O . VAL A 1 448 ? -5.729 -31.164 15.348 1.00 88.25 448 VAL A O 1
ATOM 3671 N N . ASN A 1 449 ? -6.219 -31.704 13.222 1.00 87.62 449 ASN A N 1
ATOM 3672 C CA . ASN A 1 449 ? -5.995 -33.136 13.390 1.00 87.62 449 ASN A CA 1
ATOM 3673 C C . ASN A 1 449 ? -4.498 -33.499 13.306 1.00 87.62 449 ASN A C 1
ATOM 3675 O O . ASN A 1 449 ? -3.649 -32.651 13.050 1.00 87.62 449 ASN A O 1
ATOM 3679 N N . ASP A 1 450 ? -4.153 -34.772 13.521 1.00 85.06 450 ASP A N 1
ATOM 3680 C CA . ASP A 1 450 ? -2.746 -35.224 13.539 1.00 85.06 450 ASP A CA 1
ATOM 3681 C C . ASP A 1 450 ? -2.024 -35.031 12.196 1.00 85.06 450 ASP A C 1
ATOM 3683 O O . ASP A 1 450 ? -0.798 -34.943 12.134 1.00 85.06 450 ASP A O 1
ATOM 3687 N N . THR A 1 451 ? -2.794 -34.931 11.115 1.00 83.00 451 THR A N 1
ATOM 3688 C CA . THR A 1 451 ? -2.302 -34.699 9.755 1.00 83.00 451 THR A CA 1
ATOM 3689 C C . THR A 1 451 ? -2.168 -33.215 9.393 1.00 83.00 451 THR A C 1
ATOM 3691 O O . THR A 1 451 ? -1.744 -32.917 8.282 1.00 83.00 451 THR A O 1
ATOM 3694 N N . GLY A 1 452 ? -2.508 -32.289 10.298 1.00 82.31 452 GLY A N 1
ATOM 3695 C CA . GLY A 1 452 ? -2.436 -30.842 10.057 1.00 82.31 452 GLY A CA 1
ATOM 3696 C C . GLY A 1 452 ? -3.656 -30.2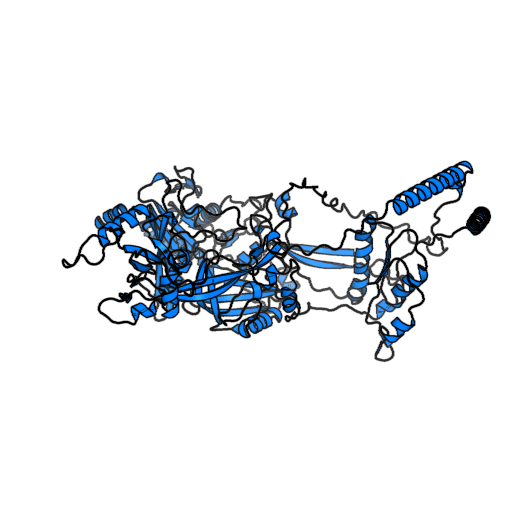59 9.342 1.00 82.31 452 GLY A C 1
ATOM 3697 O O . GLY A 1 452 ? -3.727 -29.053 9.124 1.00 82.31 452 GLY A O 1
ATOM 3698 N N . TYR A 1 453 ? -4.644 -31.090 9.002 1.00 86.69 453 TYR A N 1
ATOM 3699 C CA . TYR A 1 453 ? -5.890 -30.624 8.407 1.00 86.69 453 TYR A CA 1
ATOM 3700 C C . TYR A 1 453 ? -6.793 -30.012 9.473 1.00 86.69 453 TYR A C 1
ATOM 3702 O O . TYR A 1 453 ? -7.005 -30.565 10.559 1.00 86.69 453 TYR A O 1
ATOM 3710 N N . ARG A 1 454 ? -7.348 -28.858 9.115 1.00 87.31 454 ARG A N 1
ATOM 3711 C CA . ARG A 1 454 ? -8.263 -28.079 9.941 1.00 87.31 454 ARG A CA 1
ATOM 3712 C C . ARG A 1 454 ? -9.680 -28.597 9.743 1.00 87.31 454 ARG A C 1
ATOM 3714 O O . ARG A 1 454 ? -10.137 -28.742 8.612 1.00 87.31 454 ARG A O 1
ATOM 3721 N N . HIS A 1 455 ? -10.372 -28.853 10.841 1.00 84.31 455 HIS A N 1
ATOM 3722 C CA . HIS A 1 455 ? -11.786 -29.187 10.850 1.00 84.31 455 HIS A CA 1
ATOM 3723 C C . HIS A 1 455 ? -12.563 -28.080 11.559 1.00 84.31 455 HIS A C 1
ATOM 3725 O O . HIS A 1 455 ? -12.210 -27.685 12.674 1.00 84.31 455 HIS A O 1
ATOM 3731 N N . LYS A 1 456 ? -13.639 -27.623 10.921 1.00 81.38 456 LYS A N 1
ATOM 3732 C CA . LYS A 1 456 ? -14.669 -26.769 11.515 1.00 81.38 456 LYS A CA 1
ATOM 3733 C C . LYS A 1 456 ? -16.041 -27.294 11.127 1.00 81.38 456 LYS A C 1
ATOM 3735 O O . LYS A 1 456 ? -16.215 -27.798 10.021 1.00 81.38 456 LYS A O 1
ATOM 3740 N N . ASP A 1 457 ? -16.992 -27.167 12.044 1.00 83.75 457 ASP A N 1
ATOM 3741 C CA . ASP A 1 457 ? -18.380 -27.568 11.801 1.00 83.75 457 ASP A CA 1
ATOM 3742 C C . ASP A 1 457 ? -19.112 -26.518 10.945 1.00 83.75 457 ASP A C 1
ATOM 3744 O O . ASP A 1 457 ? -20.074 -26.828 10.242 1.00 83.75 457 ASP A O 1
ATOM 3748 N N . TYR A 1 458 ? -18.629 -25.271 10.976 1.00 85.38 458 TYR A N 1
ATOM 3749 C CA . TYR A 1 458 ? -19.148 -24.163 10.185 1.00 85.38 458 TYR A CA 1
ATOM 3750 C C . TYR A 1 458 ? -18.583 -24.152 8.747 1.00 85.38 458 TYR A C 1
ATOM 3752 O O . TYR A 1 458 ? -17.364 -24.094 8.574 1.00 85.38 458 TYR A O 1
ATOM 3760 N N . PRO A 1 459 ? -19.429 -24.143 7.697 1.00 82.56 459 PRO A N 1
ATOM 3761 C CA . PRO A 1 459 ? -18.973 -24.212 6.305 1.00 82.56 459 PRO A CA 1
ATOM 3762 C C . PRO A 1 459 ? -18.423 -22.887 5.746 1.00 82.56 459 PRO A C 1
ATOM 3764 O O . PRO A 1 459 ? -17.791 -22.894 4.692 1.00 82.56 459 PRO A O 1
ATOM 3767 N N . GLY A 1 460 ? -18.674 -21.752 6.405 1.00 85.19 460 GLY A N 1
ATOM 3768 C CA . GLY A 1 460 ? -18.259 -20.431 5.926 1.00 85.19 460 GLY A CA 1
ATOM 3769 C C . GLY A 1 460 ? -16.841 -20.023 6.342 1.00 85.19 460 GLY A C 1
ATOM 3770 O O . GLY A 1 460 ? -16.125 -20.748 7.042 1.00 85.19 460 GLY A O 1
ATOM 3771 N N . LYS A 1 461 ? -16.432 -18.821 5.922 1.00 86.75 461 LYS A N 1
ATOM 3772 C CA . LYS A 1 461 ? -15.157 -18.212 6.328 1.00 86.75 461 LYS A CA 1
ATOM 3773 C C . LYS A 1 461 ? -15.175 -17.853 7.815 1.00 86.75 461 LYS A C 1
ATOM 3775 O O . LYS A 1 461 ? -16.208 -17.452 8.347 1.00 86.75 461 LYS A O 1
ATOM 3780 N N . VAL A 1 462 ? -14.036 -18.022 8.476 1.00 90.31 462 VAL A N 1
ATOM 3781 C CA . VAL A 1 462 ? -13.826 -17.610 9.876 1.00 90.31 462 VAL A CA 1
ATOM 3782 C C . VAL A 1 462 ? -12.881 -16.413 9.942 1.00 90.31 462 VAL A C 1
ATOM 3784 O O . VAL A 1 462 ? -12.266 -16.068 8.938 1.00 90.31 462 VAL A O 1
ATOM 3787 N N . PHE A 1 463 ? -12.731 -15.811 11.123 1.00 91.12 463 PHE A N 1
ATOM 3788 C CA . PHE A 1 463 ? -11.871 -14.645 11.359 1.00 91.12 463 PHE A CA 1
ATOM 3789 C C . PHE A 1 463 ? -10.485 -14.758 10.697 1.00 91.12 463 PHE A C 1
ATOM 3791 O O . PHE A 1 463 ? -10.100 -13.878 9.937 1.00 91.12 463 PHE A O 1
ATOM 3798 N N . GLY A 1 464 ? -9.767 -15.870 10.894 1.00 88.19 464 GLY A N 1
ATOM 3799 C CA . GLY A 1 464 ? -8.445 -16.061 10.285 1.00 88.19 464 GLY A CA 1
ATOM 3800 C C . GLY A 1 464 ? -8.445 -16.220 8.757 1.00 88.19 464 GLY A C 1
ATOM 3801 O O . GLY A 1 464 ? -7.421 -15.999 8.129 1.00 88.19 464 GLY A O 1
ATOM 3802 N N . ASP A 1 465 ? -9.569 -16.579 8.130 1.00 89.25 465 ASP A N 1
ATOM 3803 C CA . ASP A 1 465 ? -9.671 -16.609 6.658 1.00 89.25 465 ASP A CA 1
ATOM 3804 C C . ASP A 1 465 ? -9.831 -15.198 6.062 1.00 89.25 465 ASP A C 1
ATOM 3806 O O . ASP A 1 465 ? -9.709 -15.025 4.849 1.00 89.25 465 ASP A O 1
ATOM 3810 N N . ILE A 1 466 ? -10.167 -14.213 6.903 1.00 88.25 466 ILE A N 1
ATOM 3811 C CA . ILE A 1 466 ? -10.337 -12.801 6.543 1.00 88.25 466 ILE A CA 1
ATOM 3812 C C . ILE A 1 466 ? -9.076 -12.017 6.922 1.00 88.25 466 ILE A C 1
ATOM 3814 O O . ILE A 1 466 ? -8.583 -11.246 6.105 1.00 88.25 466 ILE A O 1
ATOM 3818 N N . TYR A 1 467 ? -8.545 -12.256 8.125 1.00 90.94 467 TYR A N 1
ATOM 3819 C CA . TYR A 1 467 ? -7.388 -11.562 8.693 1.00 90.94 467 TYR A CA 1
ATOM 3820 C C . TYR A 1 467 ? -6.201 -12.519 8.871 1.00 90.94 467 TYR A C 1
ATOM 3822 O O . TYR A 1 467 ? -5.990 -13.086 9.949 1.00 90.94 467 TYR A O 1
ATOM 3830 N N . TYR A 1 468 ? -5.449 -12.745 7.794 1.00 89.19 468 TYR A N 1
ATOM 3831 C CA . TYR A 1 468 ? -4.293 -13.650 7.769 1.00 89.19 468 TYR A CA 1
ATOM 3832 C C . TYR A 1 468 ? -2.938 -12.926 7.689 1.00 89.19 468 TYR A C 1
ATOM 3834 O O . TYR A 1 468 ? -1.904 -13.570 7.863 1.00 89.19 468 TYR A O 1
ATOM 3842 N N . ASN A 1 469 ? -2.919 -11.604 7.489 1.00 89.81 469 ASN A N 1
ATOM 3843 C CA . ASN A 1 469 ? -1.697 -10.824 7.259 1.00 89.81 469 ASN A CA 1
ATOM 3844 C C . ASN A 1 469 ? -1.016 -10.338 8.552 1.00 89.81 469 ASN A C 1
ATOM 3846 O O . ASN A 1 469 ? -0.032 -9.602 8.507 1.00 89.81 469 ASN A O 1
ATOM 3850 N N . ALA A 1 470 ? -1.518 -10.744 9.724 1.00 92.19 470 ALA A N 1
ATOM 3851 C CA . ALA A 1 470 ? -0.940 -10.466 11.042 1.00 92.19 470 ALA A CA 1
ATOM 3852 C C . ALA A 1 470 ? -0.505 -8.994 11.250 1.00 92.19 470 ALA A C 1
ATOM 3854 O O . ALA A 1 470 ? -1.345 -8.139 11.521 1.00 92.19 470 ALA A O 1
ATOM 3855 N N . ILE A 1 471 ? 0.797 -8.686 11.145 1.00 91.81 471 ILE A N 1
ATOM 3856 C CA . ILE A 1 471 ? 1.341 -7.334 11.372 1.00 91.81 471 ILE A CA 1
ATOM 3857 C C . ILE A 1 471 ? 0.918 -6.313 10.310 1.00 91.81 471 ILE A C 1
ATOM 3859 O O . ILE A 1 471 ? 0.992 -5.106 10.551 1.00 91.81 471 ILE A O 1
ATOM 3863 N N . GLU A 1 472 ? 0.493 -6.771 9.133 1.00 91.06 472 GLU A N 1
ATOM 3864 C CA . GLU A 1 472 ? 0.094 -5.886 8.041 1.00 91.06 472 GLU A CA 1
ATOM 3865 C C . GLU A 1 472 ? -1.388 -5.493 8.103 1.00 91.06 472 GLU A C 1
ATOM 3867 O O . GLU A 1 472 ? -1.817 -4.609 7.351 1.00 91.06 472 GLU A O 1
ATOM 3872 N N . GLU A 1 473 ? -2.147 -6.090 9.025 1.00 93.06 473 GLU A N 1
ATOM 3873 C CA . GLU A 1 473 ? -3.563 -5.807 9.230 1.00 93.06 473 GLU A CA 1
ATOM 3874 C C . GLU A 1 473 ? -3.807 -4.360 9.667 1.00 93.06 473 GLU A C 1
ATOM 3876 O O . GLU A 1 473 ? -3.033 -3.755 10.419 1.00 93.06 473 GLU A O 1
ATOM 3881 N N . THR A 1 474 ? -4.929 -3.791 9.225 1.00 92.38 474 THR A N 1
ATOM 3882 C CA . THR A 1 474 ? -5.263 -2.378 9.469 1.00 92.38 474 THR A CA 1
ATOM 3883 C C . THR A 1 474 ? -5.393 -2.063 10.957 1.00 92.38 474 THR A C 1
ATOM 3885 O O . THR A 1 474 ? -4.869 -1.049 11.418 1.00 92.38 474 THR A O 1
ATOM 3888 N N . TRP A 1 475 ? -6.032 -2.947 11.724 1.00 93.56 475 TRP A N 1
ATOM 3889 C CA . TRP A 1 475 ? -6.183 -2.818 13.173 1.00 93.56 475 TRP A CA 1
ATOM 3890 C C . TRP A 1 475 ? -4.855 -3.006 13.918 1.00 93.56 475 TRP A C 1
ATOM 3892 O O . TRP A 1 475 ? -4.633 -2.347 14.932 1.00 93.56 475 TRP A O 1
ATOM 3902 N N . TYR A 1 476 ? -3.933 -3.828 13.400 1.00 95.12 476 TYR A N 1
ATOM 3903 C CA . TYR A 1 476 ? -2.601 -3.985 13.987 1.00 95.12 476 TYR A CA 1
ATOM 3904 C C . TYR A 1 476 ? -1.813 -2.681 13.838 1.00 95.12 476 TYR A C 1
ATOM 3906 O O . TYR A 1 476 ? -1.325 -2.117 14.823 1.00 95.12 476 TYR A O 1
ATOM 3914 N N . LYS A 1 477 ? -1.739 -2.164 12.605 1.00 94.06 477 LYS A N 1
ATOM 3915 C CA . LYS A 1 477 ? -1.066 -0.899 12.277 1.00 94.06 477 LYS A CA 1
ATOM 3916 C C . LYS A 1 477 ? -1.647 0.261 13.082 1.00 94.06 477 LYS A C 1
ATOM 3918 O O . LYS A 1 477 ? -0.891 1.023 13.682 1.00 94.06 477 LYS A O 1
ATOM 3923 N N . ALA A 1 478 ? -2.976 0.362 13.152 1.00 94.00 478 ALA A N 1
ATOM 3924 C CA . ALA A 1 478 ? -3.662 1.410 13.900 1.00 94.00 478 ALA A CA 1
ATOM 3925 C C . ALA A 1 478 ? -3.351 1.354 15.405 1.00 94.00 478 ALA A C 1
ATOM 3927 O O . ALA A 1 478 ? -3.027 2.386 15.990 1.00 94.00 478 ALA A O 1
ATOM 3928 N N . ALA A 1 479 ? -3.386 0.167 16.024 1.00 95.38 479 ALA A N 1
ATOM 3929 C CA . ALA A 1 479 ? -3.073 -0.006 17.444 1.00 95.38 479 ALA A CA 1
ATOM 3930 C C . ALA A 1 479 ? -1.631 0.407 17.776 1.00 95.38 479 ALA A C 1
ATOM 3932 O O . ALA A 1 479 ? -1.398 1.124 18.749 1.00 95.38 479 ALA A O 1
ATOM 3933 N N . VAL A 1 480 ? -0.665 0.016 16.937 1.00 94.75 480 VAL A N 1
ATOM 3934 C CA . VAL A 1 480 ? 0.744 0.413 17.093 1.00 94.75 480 VAL A CA 1
ATOM 3935 C C . VAL A 1 480 ? 0.912 1.924 16.954 1.00 94.75 480 VAL A C 1
ATOM 3937 O O . VAL A 1 480 ? 1.585 2.537 17.777 1.00 94.75 480 VAL A O 1
ATOM 3940 N N . LEU A 1 481 ? 0.285 2.548 15.952 1.00 93.12 481 LEU A N 1
ATOM 3941 C CA . LEU A 1 481 ? 0.359 4.000 15.751 1.00 93.12 481 LEU A CA 1
ATOM 3942 C C . LEU A 1 481 ? -0.259 4.775 16.922 1.00 93.12 481 LEU A C 1
ATOM 3944 O O . LEU A 1 481 ? 0.314 5.768 17.369 1.00 93.12 481 LEU A O 1
ATOM 3948 N N . GLN A 1 482 ? -1.391 4.306 17.444 1.00 92.62 482 GLN A N 1
ATOM 3949 C CA . GLN A 1 482 ? -2.089 4.940 18.556 1.00 92.62 482 GLN A CA 1
ATOM 3950 C C . GLN A 1 482 ? -1.309 4.816 19.881 1.00 92.62 482 GLN A C 1
ATOM 3952 O O . GLN A 1 482 ? -1.245 5.792 20.634 1.00 92.62 482 GLN A O 1
ATOM 3957 N N . HIS A 1 483 ? -0.629 3.688 20.133 1.00 92.69 483 HIS A N 1
ATOM 3958 C CA . HIS A 1 483 ? 0.264 3.517 21.295 1.00 92.69 483 HIS A CA 1
ATOM 3959 C C . HIS A 1 483 ? 1.356 4.591 21.354 1.00 92.69 483 HIS A C 1
ATOM 3961 O O . HIS A 1 483 ? 1.697 5.090 22.425 1.00 92.69 483 HIS A O 1
ATOM 3967 N N . MET A 1 484 ? 1.860 5.019 20.190 1.00 89.12 484 MET A N 1
ATOM 3968 C CA . MET A 1 484 ? 2.877 6.074 20.107 1.00 89.12 484 MET A CA 1
ATOM 3969 C C . MET A 1 484 ? 2.370 7.458 20.529 1.00 89.12 484 MET A C 1
ATOM 3971 O O . MET A 1 484 ? 3.194 8.347 20.781 1.00 89.12 484 MET A O 1
ATOM 3975 N N . ILE A 1 485 ? 1.048 7.649 20.564 1.00 87.94 485 ILE A N 1
ATOM 3976 C CA . ILE A 1 485 ? 0.383 8.853 21.067 1.00 87.94 485 ILE A CA 1
ATOM 3977 C C . ILE A 1 485 ? 0.086 8.673 22.558 1.00 87.94 485 ILE A C 1
ATOM 3979 O O . ILE A 1 485 ? 0.549 9.467 23.375 1.00 87.94 485 ILE A O 1
ATOM 3983 N N . THR A 1 486 ? -0.655 7.619 22.916 1.00 86.75 486 THR A N 1
ATOM 3984 C CA . THR A 1 486 ? -1.015 7.291 24.304 1.00 86.75 486 THR A CA 1
ATOM 3985 C C . THR A 1 486 ? -0.882 5.778 24.561 1.00 86.75 486 THR A C 1
ATOM 3987 O O . THR A 1 486 ? -1.658 5.005 23.998 1.00 86.75 486 THR A O 1
ATOM 3990 N N . PRO A 1 487 ? 0.047 5.331 25.434 1.00 87.44 487 PRO A N 1
ATOM 3991 C CA . PRO A 1 487 ? 0.347 3.902 25.616 1.00 87.44 487 PRO A CA 1
ATOM 3992 C C . PRO A 1 487 ? -0.810 3.034 26.130 1.00 87.44 487 PRO A C 1
ATOM 3994 O O . PRO A 1 487 ? -0.886 1.855 25.820 1.00 87.44 487 PRO A O 1
ATOM 3997 N N . GLU A 1 488 ? -1.717 3.599 26.929 1.00 87.56 488 GLU A N 1
ATOM 3998 C CA . GLU A 1 488 ? -2.849 2.857 27.515 1.00 87.56 488 GLU A CA 1
ATOM 3999 C C . GLU A 1 488 ? -4.122 2.933 26.659 1.00 87.56 488 GLU A C 1
ATOM 4001 O O . GLU A 1 488 ? -5.202 2.554 27.113 1.00 87.56 488 GLU A O 1
ATOM 4006 N N . SER A 1 489 ? -4.034 3.475 25.441 1.00 90.31 489 SER A N 1
ATOM 4007 C CA . SER A 1 489 ? -5.226 3.743 24.644 1.00 90.31 489 SER A CA 1
ATOM 4008 C C . SER A 1 489 ? -5.663 2.570 23.773 1.00 90.31 489 SER A C 1
ATOM 4010 O O . SER A 1 489 ? -4.865 1.864 23.159 1.00 90.31 489 SER A O 1
ATOM 4012 N N . LEU A 1 490 ? -6.978 2.388 23.710 1.00 94.00 490 LEU A N 1
ATOM 4013 C CA . LEU A 1 490 ? -7.643 1.418 22.856 1.00 94.00 490 LEU A CA 1
ATOM 4014 C C . LEU A 1 490 ? -7.986 2.052 21.504 1.00 94.00 490 LEU A C 1
ATOM 4016 O O . LEU A 1 490 ? -8.517 3.163 21.444 1.00 94.00 490 LEU A O 1
ATOM 4020 N N . VAL A 1 491 ? -7.755 1.324 20.416 1.00 95.25 491 VAL A N 1
ATOM 4021 C CA . VAL A 1 491 ? -8.251 1.712 19.092 1.00 95.25 491 VAL A CA 1
ATOM 4022 C C . VAL A 1 491 ? -9.577 1.023 18.843 1.00 95.25 491 VAL A C 1
ATOM 4024 O O . VAL A 1 491 ? -9.646 -0.203 18.843 1.00 95.25 491 VAL A O 1
ATOM 4027 N N . ILE A 1 492 ? -10.615 1.813 18.602 1.00 94.62 492 ILE A N 1
ATOM 4028 C CA . ILE A 1 492 ? -11.922 1.346 18.156 1.00 94.62 492 ILE A CA 1
ATOM 4029 C C . ILE A 1 492 ? -12.099 1.802 16.711 1.00 94.62 492 ILE A C 1
ATOM 4031 O O . ILE A 1 492 ? -11.977 2.990 16.397 1.00 94.62 492 ILE A O 1
ATOM 4035 N N . ALA A 1 493 ? -12.369 0.846 15.829 1.00 92.19 493 ALA A N 1
ATOM 4036 C CA . ALA A 1 493 ? -12.519 1.080 14.405 1.00 92.19 493 ALA A CA 1
ATOM 4037 C C . ALA A 1 493 ? -13.736 0.335 13.853 1.00 92.19 493 ALA A C 1
ATOM 4039 O O . ALA A 1 493 ? -14.011 -0.810 14.214 1.00 92.19 493 ALA A O 1
ATOM 4040 N N . THR A 1 494 ? -14.442 0.996 12.942 1.00 90.31 494 THR A N 1
ATOM 4041 C CA . THR A 1 494 ? -15.467 0.389 12.093 1.00 90.31 494 THR A CA 1
ATOM 4042 C C . THR A 1 494 ? -14.902 0.115 10.700 1.00 90.31 494 THR A C 1
ATOM 4044 O O . THR A 1 494 ? -13.979 0.823 10.270 1.00 90.31 494 THR A O 1
ATOM 4047 N N . PRO A 1 495 ? -15.432 -0.893 9.984 1.00 85.81 495 PRO A N 1
ATOM 4048 C CA . PRO A 1 495 ? -15.115 -1.099 8.579 1.00 85.81 495 PRO A CA 1
ATOM 4049 C C . PRO A 1 495 ? -15.566 0.118 7.765 1.00 85.81 495 PRO A C 1
ATOM 4051 O O . PRO A 1 495 ? -16.683 0.614 7.926 1.00 85.81 495 PRO A O 1
ATOM 4054 N N . LEU A 1 496 ? -14.684 0.613 6.896 1.00 85.94 496 LEU A N 1
ATOM 4055 C CA . LEU A 1 496 ? -14.951 1.791 6.075 1.00 85.94 496 LEU A CA 1
ATOM 4056 C C . LEU A 1 496 ? -15.321 1.389 4.639 1.00 85.94 496 LEU A C 1
ATOM 4058 O O . LEU A 1 496 ? -14.676 0.511 4.060 1.00 85.94 496 LEU A O 1
ATOM 4062 N N . PRO A 1 497 ? -16.312 2.053 4.014 1.00 82.94 497 PRO A N 1
ATOM 4063 C CA . PRO A 1 497 ? -16.602 1.840 2.605 1.00 82.94 497 PRO A CA 1
ATOM 4064 C C . PRO A 1 497 ? -15.467 2.336 1.712 1.00 82.94 497 PRO A C 1
ATOM 4066 O O . PRO A 1 497 ? -14.885 3.405 1.931 1.00 82.94 497 PRO A O 1
ATOM 4069 N N . ILE A 1 498 ? -15.241 1.604 0.623 1.00 81.19 498 ILE A N 1
ATOM 4070 C CA . ILE A 1 498 ? -14.400 2.057 -0.484 1.00 81.19 498 ILE A CA 1
ATOM 4071 C C . ILE A 1 498 ? -15.156 3.146 -1.261 1.00 81.19 498 ILE A C 1
ATOM 4073 O O . ILE A 1 498 ? -16.194 2.891 -1.882 1.00 81.19 498 ILE A O 1
ATOM 4077 N N . LEU A 1 499 ? -14.634 4.375 -1.222 1.00 81.19 499 LEU A N 1
ATOM 4078 C CA . LEU A 1 499 ? -15.270 5.536 -1.858 1.00 81.19 499 LEU A CA 1
ATOM 4079 C C . LEU A 1 499 ? -14.964 5.694 -3.349 1.00 81.19 499 LEU A C 1
ATOM 4081 O O . LEU A 1 499 ? -15.616 6.513 -3.993 1.00 81.19 499 LEU A O 1
ATOM 4085 N N . ASP A 1 500 ? -13.990 4.960 -3.885 1.00 78.06 500 ASP A N 1
ATOM 4086 C CA . ASP A 1 500 ? -13.707 4.990 -5.319 1.00 78.06 500 ASP A CA 1
ATOM 4087 C C . ASP A 1 500 ? -14.871 4.345 -6.084 1.00 78.06 500 ASP A C 1
ATOM 4089 O O . ASP A 1 500 ? -15.318 3.243 -5.748 1.00 78.06 500 ASP A O 1
ATOM 4093 N N . ASP A 1 501 ? -15.416 5.059 -7.063 1.00 77.88 501 ASP A N 1
ATOM 4094 C CA . ASP A 1 501 ? -16.582 4.615 -7.828 1.00 77.88 501 ASP A CA 1
ATOM 4095 C C . ASP A 1 501 ? -16.209 3.549 -8.866 1.00 77.88 501 ASP A C 1
ATOM 4097 O O . ASP A 1 501 ? -17.072 2.773 -9.267 1.00 77.88 501 ASP A O 1
ATOM 4101 N N . ILE A 1 502 ? -14.934 3.466 -9.263 1.00 78.81 502 ILE A N 1
ATOM 4102 C CA . ILE A 1 502 ? -14.463 2.496 -10.261 1.00 78.81 502 ILE A CA 1
ATOM 4103 C C . ILE A 1 502 ? -14.389 1.091 -9.680 1.00 78.81 502 ILE A C 1
ATOM 4105 O O . ILE A 1 502 ? -14.513 0.116 -10.415 1.00 78.81 502 ILE A O 1
ATOM 4109 N N . ILE A 1 503 ? -14.200 0.961 -8.367 1.00 78.19 503 ILE A N 1
ATOM 4110 C CA . ILE A 1 503 ? -14.068 -0.345 -7.726 1.00 78.19 503 ILE A CA 1
ATOM 4111 C C . ILE A 1 503 ? -15.440 -1.030 -7.676 1.00 78.19 503 ILE A C 1
ATOM 4113 O O . ILE A 1 503 ? -16.315 -0.643 -6.898 1.00 78.19 503 ILE A O 1
ATOM 4117 N N . GLU A 1 504 ? -15.616 -2.072 -8.494 1.00 73.44 504 GLU A N 1
ATOM 4118 C CA . GLU A 1 504 ? -16.900 -2.769 -8.668 1.00 73.44 504 GLU A CA 1
ATOM 4119 C C . GLU A 1 504 ? -17.259 -3.639 -7.455 1.00 73.44 504 GLU A C 1
ATOM 4121 O O . GLU A 1 504 ? -18.414 -3.707 -7.032 1.00 73.44 504 GLU A O 1
ATOM 4126 N N . LYS A 1 505 ? -16.262 -4.319 -6.877 1.00 68.94 505 LYS A N 1
ATOM 4127 C CA . LYS A 1 505 ? -16.440 -5.234 -5.741 1.00 68.94 505 LYS A CA 1
ATOM 4128 C C . LYS A 1 505 ? -16.063 -4.543 -4.443 1.00 68.94 505 LYS A C 1
ATOM 4130 O O . LYS A 1 505 ? -14.944 -4.681 -3.954 1.00 68.94 505 LYS A O 1
ATOM 4135 N N . LYS A 1 506 ? -17.012 -3.805 -3.877 1.00 72.94 506 LYS A N 1
ATOM 4136 C CA . LYS A 1 506 ? -16.845 -3.191 -2.558 1.00 72.94 506 LYS A CA 1
ATOM 4137 C C . LYS A 1 506 ? -17.154 -4.226 -1.470 1.00 72.94 506 LYS A C 1
ATOM 4139 O O . LYS A 1 506 ? -18.178 -4.906 -1.580 1.00 72.94 506 LYS A O 1
ATOM 4144 N N . PRO A 1 507 ? -16.299 -4.381 -0.445 1.00 69.25 507 PRO A N 1
ATOM 4145 C CA . PRO A 1 507 ? -16.616 -5.248 0.679 1.00 69.25 507 PRO A CA 1
ATOM 4146 C C . PRO A 1 507 ? -17.887 -4.730 1.373 1.00 69.25 507 PRO A C 1
ATOM 4148 O O . PRO A 1 507 ? -18.026 -3.514 1.550 1.00 69.25 507 PRO A O 1
ATOM 4151 N N . PRO A 1 508 ? -18.836 -5.614 1.730 1.00 69.06 508 PRO A N 1
ATOM 4152 C CA . PRO A 1 508 ? -20.016 -5.201 2.475 1.00 69.06 508 PRO A CA 1
ATOM 4153 C C . PRO A 1 508 ? -19.601 -4.720 3.871 1.00 69.06 508 PRO A C 1
ATOM 4155 O O . PRO A 1 508 ? -18.760 -5.337 4.519 1.00 69.06 508 PRO A O 1
ATOM 4158 N N . ILE A 1 509 ? -20.185 -3.605 4.318 1.00 77.19 509 ILE A N 1
ATOM 4159 C CA . ILE A 1 509 ? -19.988 -3.077 5.681 1.00 77.19 509 ILE A CA 1
ATOM 4160 C C . ILE A 1 509 ? -20.807 -3.897 6.685 1.00 77.19 509 ILE A C 1
ATOM 4162 O O . ILE A 1 509 ? -20.402 -4.091 7.828 1.00 77.19 509 ILE A O 1
ATOM 4166 N N . GLU A 1 510 ? -21.983 -4.354 6.255 1.00 80.00 510 GLU A N 1
ATOM 4167 C CA . GLU A 1 510 ? -22.898 -5.128 7.081 1.00 80.00 510 GLU A CA 1
ATOM 4168 C C . GLU A 1 510 ? -22.625 -6.625 6.954 1.00 80.00 510 GLU A C 1
ATOM 4170 O O . GLU A 1 510 ? -22.371 -7.149 5.866 1.00 80.00 510 GLU A O 1
ATOM 4175 N N . ASN A 1 511 ? -22.736 -7.314 8.083 1.00 75.50 511 ASN A N 1
ATOM 4176 C CA . ASN A 1 511 ? -22.709 -8.764 8.157 1.00 75.50 511 ASN A CA 1
ATOM 4177 C C . ASN A 1 511 ? -23.965 -9.371 7.517 1.00 75.50 511 ASN A C 1
ATOM 4179 O O . ASN A 1 511 ? -24.956 -8.682 7.280 1.00 75.50 511 ASN A O 1
ATOM 4183 N N . GLU A 1 512 ? -23.966 -10.695 7.334 1.00 72.94 512 GLU A N 1
ATOM 4184 C CA . GLU A 1 512 ? -25.141 -11.450 6.860 1.00 72.94 512 GLU A CA 1
ATOM 4185 C C . GLU A 1 512 ? -26.403 -11.196 7.709 1.00 72.94 512 GLU A C 1
ATOM 4187 O O . GLU A 1 512 ? -27.515 -11.209 7.184 1.00 72.94 512 GLU A O 1
ATOM 4192 N N . ASP A 1 513 ? -26.224 -10.895 8.999 1.00 72.38 513 ASP A N 1
ATOM 4193 C CA . ASP A 1 513 ? -27.299 -10.582 9.948 1.00 72.38 513 ASP A CA 1
ATOM 4194 C C . ASP A 1 513 ? -27.807 -9.127 9.861 1.00 72.38 513 ASP A C 1
ATOM 4196 O O . ASP A 1 513 ? -28.712 -8.739 10.601 1.00 72.38 513 ASP A O 1
ATOM 4200 N N . GLY A 1 514 ? -27.229 -8.295 8.987 1.00 78.50 514 GLY A N 1
ATOM 4201 C CA . GLY A 1 514 ? -27.574 -6.877 8.883 1.00 78.50 514 GLY A CA 1
ATOM 4202 C C . GLY A 1 514 ? -27.105 -6.051 10.084 1.00 78.50 514 GLY A C 1
ATOM 4203 O O . GLY A 1 514 ? -27.726 -5.043 10.403 1.00 78.50 514 GLY A O 1
ATOM 4204 N N . ASP A 1 515 ? -26.028 -6.453 10.764 1.00 85.38 515 ASP A N 1
ATOM 4205 C CA . ASP A 1 515 ? -25.338 -5.699 11.829 1.00 85.38 515 ASP A CA 1
ATOM 4206 C C . ASP A 1 515 ? -23.914 -5.321 11.379 1.00 85.38 515 ASP A C 1
ATOM 4208 O O . ASP A 1 515 ? -23.424 -5.855 10.388 1.00 85.38 515 ASP A O 1
ATOM 4212 N N . ILE A 1 516 ? -23.250 -4.393 12.070 1.00 88.31 516 ILE A N 1
ATOM 4213 C CA . ILE A 1 516 ? -21.875 -3.960 11.774 1.00 88.31 516 ILE A CA 1
ATOM 4214 C C . ILE A 1 516 ? -20.940 -4.520 12.848 1.00 88.31 516 ILE A C 1
ATOM 4216 O O . ILE A 1 516 ? -21.202 -4.374 14.045 1.00 88.31 516 ILE A O 1
ATOM 4220 N N . THR A 1 517 ? -19.837 -5.145 12.435 1.00 90.12 517 THR A N 1
ATOM 4221 C CA . THR A 1 517 ? -18.756 -5.514 13.356 1.00 90.12 517 THR A CA 1
ATOM 4222 C C . THR A 1 517 ? -17.918 -4.292 13.708 1.00 90.12 517 THR A C 1
ATOM 4224 O O . THR A 1 517 ? -17.464 -3.549 12.839 1.00 90.12 517 THR A O 1
ATOM 4227 N N . ILE A 1 518 ? -17.695 -4.084 15.003 1.00 92.94 518 ILE A N 1
ATOM 4228 C CA . ILE A 1 518 ? -16.739 -3.096 15.500 1.00 92.94 518 ILE A CA 1
ATOM 4229 C C . ILE A 1 518 ? -15.528 -3.842 16.041 1.00 92.94 518 ILE A C 1
ATOM 4231 O O . ILE A 1 518 ? -15.678 -4.771 16.839 1.00 92.94 518 ILE A O 1
ATOM 4235 N N . THR A 1 519 ? -14.336 -3.415 15.638 1.00 94.44 519 THR A N 1
ATOM 4236 C CA . THR A 1 519 ? -13.075 -3.995 16.095 1.00 94.44 519 THR A CA 1
ATOM 4237 C C . THR A 1 519 ? -12.451 -3.080 17.140 1.00 94.44 519 THR A C 1
ATOM 4239 O O . THR A 1 519 ? -12.195 -1.903 16.882 1.00 94.44 519 THR A O 1
ATOM 4242 N N . ALA A 1 520 ? -12.190 -3.631 18.324 1.00 95.62 520 ALA A N 1
ATOM 4243 C CA . ALA A 1 520 ? -11.362 -3.010 19.347 1.00 95.62 520 ALA A CA 1
ATOM 4244 C C . ALA A 1 520 ? -9.992 -3.692 19.369 1.00 95.62 520 ALA A C 1
ATOM 4246 O O . ALA A 1 520 ? -9.912 -4.915 19.486 1.00 95.62 520 ALA A O 1
ATOM 4247 N N . SER A 1 521 ? -8.918 -2.913 19.281 1.00 96.44 521 SER A N 1
ATOM 4248 C CA . SER A 1 521 ? -7.541 -3.409 19.240 1.00 96.44 521 SER A CA 1
ATOM 4249 C C . SER A 1 521 ? -6.627 -2.630 20.179 1.00 96.44 521 SER A C 1
ATOM 4251 O O . SER A 1 521 ? -6.697 -1.402 20.253 1.00 96.44 521 SER A O 1
ATOM 4253 N N . TYR A 1 522 ? -5.744 -3.350 20.862 1.00 96.38 522 TYR A N 1
ATOM 4254 C CA . TYR A 1 522 ? -4.778 -2.833 21.823 1.00 96.38 522 TYR A CA 1
ATOM 4255 C C . TYR A 1 522 ? -3.395 -3.429 21.551 1.00 96.38 522 TYR A C 1
ATOM 4257 O O . TYR A 1 522 ? -3.247 -4.648 21.424 1.00 96.38 522 TYR A O 1
ATOM 4265 N N . ALA A 1 523 ? -2.378 -2.574 21.465 1.00 95.69 523 ALA A N 1
ATOM 4266 C CA . ALA A 1 523 ? -1.014 -3.003 21.193 1.00 95.69 523 ALA A CA 1
ATOM 4267 C C . ALA A 1 523 ? -0.255 -3.311 22.487 1.00 95.69 523 ALA A C 1
ATOM 4269 O O . ALA A 1 523 ? -0.223 -2.523 23.426 1.00 95.69 523 ALA A O 1
ATOM 4270 N N . ILE A 1 524 ? 0.393 -4.471 22.519 1.00 93.69 524 ILE A N 1
ATOM 4271 C CA . ILE A 1 524 ? 1.265 -4.904 23.604 1.00 93.69 524 ILE A CA 1
ATOM 4272 C C . ILE A 1 524 ? 2.702 -4.666 23.165 1.00 93.69 524 ILE A C 1
ATOM 4274 O O . ILE A 1 524 ? 3.220 -5.334 22.264 1.00 93.69 524 ILE A O 1
ATOM 4278 N N . PHE A 1 525 ? 3.357 -3.737 23.847 1.00 92.06 525 PHE A N 1
ATOM 4279 C CA . PHE A 1 525 ? 4.768 -3.451 23.661 1.00 92.06 525 PHE A CA 1
ATOM 4280 C C . PHE A 1 525 ? 5.598 -4.099 24.764 1.00 92.06 525 PHE A C 1
ATOM 4282 O O . PHE A 1 525 ? 5.220 -4.119 25.938 1.00 92.06 525 PHE A O 1
ATOM 4289 N N . TYR A 1 526 ? 6.750 -4.632 24.377 1.00 89.06 526 TYR A N 1
ATOM 4290 C CA . TYR A 1 526 ? 7.760 -5.091 25.313 1.00 89.06 526 TYR A CA 1
ATOM 4291 C C . TYR A 1 526 ? 8.806 -3.996 25.486 1.00 89.06 526 TYR A C 1
ATOM 4293 O O . TYR A 1 526 ? 9.356 -3.492 24.506 1.00 89.06 526 TYR A O 1
ATOM 4301 N N . LYS A 1 527 ? 9.078 -3.641 26.741 1.00 87.62 527 LYS A N 1
ATOM 4302 C CA . LYS A 1 527 ? 10.018 -2.584 27.100 1.00 87.62 527 LYS A CA 1
ATOM 4303 C C . LYS A 1 527 ? 11.228 -3.170 27.815 1.00 87.62 527 LYS A C 1
ATOM 4305 O O . LYS A 1 527 ? 11.084 -3.753 28.889 1.00 87.62 527 LYS A O 1
ATOM 4310 N N . ASP A 1 528 ? 12.412 -2.961 27.247 1.00 84.31 528 ASP A N 1
ATOM 4311 C CA . ASP A 1 528 ? 13.698 -3.276 27.873 1.00 84.31 528 ASP A CA 1
ATOM 4312 C C . ASP A 1 528 ? 14.515 -1.988 28.021 1.00 84.31 528 ASP A C 1
ATOM 4314 O O . ASP A 1 528 ? 15.086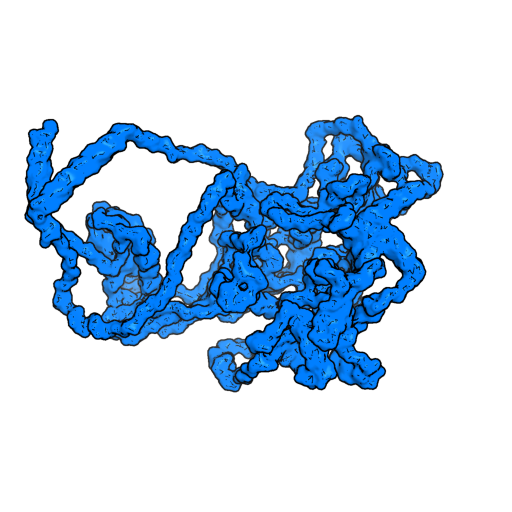 -1.454 27.068 1.00 84.31 528 ASP A O 1
ATOM 4318 N N . ASN A 1 529 ? 14.562 -1.465 29.247 1.00 83.62 529 ASN A N 1
ATOM 4319 C CA . ASN A 1 529 ? 15.174 -0.177 29.580 1.00 83.62 529 ASN A CA 1
ATOM 4320 C C . ASN A 1 529 ? 14.537 1.005 28.817 1.00 83.62 529 ASN A C 1
ATOM 4322 O O . ASN A 1 529 ? 13.391 1.373 29.088 1.00 83.62 529 ASN A O 1
ATOM 4326 N N . GLU A 1 530 ? 15.296 1.629 27.913 1.00 83.25 530 GLU A N 1
ATOM 4327 C CA . GLU A 1 530 ? 14.865 2.762 27.084 1.00 83.25 530 GLU A CA 1
ATOM 4328 C C . GLU A 1 530 ? 14.250 2.322 25.750 1.00 83.25 530 GLU A C 1
ATOM 4330 O O . GLU A 1 530 ? 13.642 3.145 25.070 1.00 83.25 530 GLU A O 1
ATOM 4335 N N . PHE A 1 531 ? 14.382 1.043 25.392 1.00 84.38 531 PHE A N 1
ATOM 4336 C CA . PHE A 1 531 ? 13.911 0.499 24.125 1.00 84.38 531 PHE A CA 1
ATOM 4337 C C . PHE A 1 531 ? 12.543 -0.154 24.279 1.00 84.38 531 PHE A C 1
ATOM 4339 O O . PHE A 1 531 ? 12.261 -0.815 25.283 1.00 84.38 531 PHE A O 1
ATOM 4346 N N . GLU A 1 532 ? 11.698 0.021 23.269 1.00 88.31 532 GLU A N 1
ATOM 4347 C CA . GLU A 1 532 ? 10.334 -0.486 23.255 1.00 88.31 532 GLU A CA 1
ATOM 4348 C C . GLU A 1 532 ? 9.998 -1.027 21.858 1.00 88.31 532 GLU A C 1
ATOM 4350 O O . GLU A 1 532 ? 10.160 -0.323 20.865 1.00 88.31 532 GLU A O 1
ATOM 4355 N N . THR A 1 533 ? 9.524 -2.273 21.776 1.00 89.62 533 THR A N 1
ATOM 4356 C CA . THR A 1 533 ? 9.183 -2.938 20.504 1.00 89.62 533 THR A CA 1
ATOM 4357 C C . THR A 1 533 ? 7.774 -3.530 20.576 1.00 89.62 533 THR A C 1
ATOM 4359 O O . THR A 1 533 ? 7.425 -4.134 21.599 1.00 89.62 533 THR A O 1
ATOM 4362 N N . PRO A 1 534 ? 6.951 -3.414 19.515 1.00 92.06 534 PRO A N 1
ATOM 4363 C CA . PRO A 1 534 ? 5.648 -4.068 19.461 1.00 92.06 534 PRO A CA 1
ATOM 4364 C C . PRO A 1 534 ? 5.811 -5.594 19.450 1.00 92.06 534 PRO A C 1
ATOM 4366 O O . PRO A 1 534 ? 6.429 -6.162 18.551 1.00 92.06 534 PRO A O 1
ATOM 4369 N N . ALA A 1 535 ? 5.233 -6.267 20.443 1.00 91.00 535 ALA A N 1
ATOM 4370 C CA . ALA A 1 535 ? 5.279 -7.724 20.559 1.00 91.00 535 ALA A CA 1
ATOM 4371 C C . ALA A 1 535 ? 4.051 -8.388 19.926 1.00 91.00 535 ALA A C 1
ATOM 4373 O O . ALA A 1 535 ? 4.163 -9.377 19.203 1.00 91.00 535 ALA A O 1
ATOM 4374 N N . SER A 1 536 ? 2.864 -7.854 20.212 1.00 93.88 536 SER A N 1
ATOM 4375 C CA . SER A 1 536 ? 1.600 -8.381 19.695 1.00 93.88 536 SER A CA 1
ATOM 4376 C C . SER A 1 536 ? 0.495 -7.337 19.774 1.00 93.88 536 SER A C 1
ATOM 4378 O O . SER A 1 536 ? 0.614 -6.352 20.500 1.00 93.88 536 SER A O 1
ATOM 4380 N N . VAL A 1 537 ? -0.597 -7.561 19.054 1.00 96.44 537 VAL A N 1
ATOM 4381 C CA . VAL A 1 537 ? -1.836 -6.795 19.181 1.00 96.44 537 VAL A CA 1
ATOM 4382 C C . VAL A 1 537 ? -2.947 -7.763 19.555 1.00 96.44 537 VAL A C 1
ATOM 4384 O O . VAL A 1 537 ? -3.149 -8.787 18.900 1.00 96.44 537 VAL A O 1
ATOM 4387 N N . VAL A 1 538 ? -3.656 -7.437 20.629 1.00 95.81 538 VAL A N 1
ATOM 4388 C CA . VAL A 1 538 ? -4.835 -8.169 21.095 1.00 95.81 538 VAL A CA 1
ATOM 4389 C C . VAL A 1 538 ? -6.080 -7.365 20.785 1.00 95.81 538 VAL A C 1
ATOM 4391 O O . VAL A 1 538 ? -6.047 -6.135 20.747 1.00 95.81 538 VAL A O 1
ATOM 4394 N N . GLY A 1 539 ? -7.195 -8.046 20.582 1.00 95.62 539 GLY A N 1
ATOM 4395 C CA . GLY A 1 539 ? -8.436 -7.358 20.293 1.00 95.62 539 GLY A CA 1
ATOM 4396 C C . GLY A 1 539 ? -9.657 -8.245 20.375 1.00 95.62 539 GLY A C 1
ATOM 4397 O O . GLY A 1 539 ? -9.579 -9.451 20.636 1.00 95.62 539 GLY A O 1
ATOM 4398 N N . PHE A 1 540 ? -10.803 -7.617 20.173 1.00 94.44 540 PHE A N 1
ATOM 4399 C CA . PHE A 1 540 ? -12.076 -8.300 20.081 1.00 94.44 540 PHE A CA 1
ATOM 4400 C C . PHE A 1 540 ? -13.019 -7.598 19.106 1.00 94.44 540 PHE A C 1
ATOM 4402 O O . PHE A 1 540 ? -12.949 -6.385 18.902 1.00 94.44 540 PHE A O 1
ATOM 4409 N N . GLU A 1 541 ? -13.911 -8.382 18.512 1.00 94.12 541 GLU A N 1
ATOM 4410 C CA . GLU A 1 541 ? -14.975 -7.910 17.634 1.00 94.12 541 GLU A CA 1
ATOM 4411 C C . GLU A 1 541 ? -16.316 -8.015 18.346 1.00 94.12 541 GLU A C 1
ATOM 4413 O O . GLU A 1 541 ? -16.651 -9.051 18.931 1.00 94.12 541 GLU A O 1
ATOM 4418 N N . TYR A 1 542 ? -17.107 -6.954 18.287 1.00 93.25 542 TYR A N 1
ATOM 4419 C CA . TYR A 1 542 ? -18.394 -6.878 18.965 1.00 93.25 542 TYR A CA 1
ATOM 4420 C C . TYR A 1 542 ? -19.460 -6.215 18.094 1.00 93.25 542 TYR A C 1
ATOM 4422 O O . TYR A 1 542 ? -19.167 -5.596 17.070 1.00 93.25 542 TYR A O 1
ATOM 4430 N N . SER A 1 543 ? -20.715 -6.411 18.493 1.00 92.44 543 SER A N 1
ATOM 4431 C CA . SER A 1 543 ? -21.896 -5.953 17.760 1.00 92.44 543 SER A CA 1
ATOM 4432 C C . SER A 1 543 ? -22.107 -4.446 17.909 1.00 92.44 543 SER A C 1
ATOM 4434 O O . SER A 1 543 ? -22.130 -3.916 19.026 1.00 92.44 543 SER A O 1
ATOM 4436 N N . TYR A 1 544 ? -22.330 -3.763 16.784 1.00 92.62 544 TYR A N 1
ATOM 4437 C CA . TYR A 1 544 ? -22.695 -2.350 16.771 1.00 92.62 544 TYR A CA 1
ATOM 4438 C C . TYR A 1 544 ? -24.024 -2.091 17.488 1.00 92.62 544 TYR A C 1
ATOM 4440 O O . TYR A 1 544 ? -24.109 -1.154 18.282 1.00 92.62 544 TYR A O 1
ATOM 4448 N N . LEU A 1 545 ? -25.047 -2.924 17.269 1.00 91.56 545 LEU A N 1
ATOM 4449 C CA . LEU A 1 545 ? -26.360 -2.750 17.907 1.00 91.56 545 LEU A CA 1
ATOM 4450 C C . LEU A 1 545 ? -26.264 -2.745 19.438 1.00 91.56 545 LEU A C 1
ATOM 4452 O O . LEU A 1 545 ? -26.796 -1.847 20.088 1.00 91.56 545 LEU A O 1
ATOM 4456 N N . GLN A 1 546 ? -25.532 -3.700 20.014 1.00 91.44 546 GLN A N 1
ATOM 4457 C CA . GLN A 1 546 ? -25.339 -3.777 21.467 1.00 91.44 546 GLN A CA 1
ATOM 4458 C C . GLN A 1 546 ? -24.506 -2.610 22.004 1.00 91.44 546 GLN A C 1
ATOM 4460 O O . GLN A 1 546 ? -24.777 -2.074 23.082 1.00 91.44 546 GLN A O 1
ATOM 4465 N N . PHE A 1 547 ? -23.519 -2.159 21.230 1.00 92.44 547 PHE A N 1
ATOM 4466 C CA . PHE A 1 547 ? -22.757 -0.963 21.565 1.00 92.44 547 PHE A CA 1
ATOM 4467 C C . PHE A 1 547 ? -23.633 0.296 21.586 1.00 92.44 547 PHE A C 1
ATOM 4469 O O . PHE A 1 547 ? -23.535 1.096 22.519 1.00 92.44 547 PHE A O 1
ATOM 4476 N N . TYR A 1 548 ? -24.529 0.440 20.607 1.00 92.44 548 TYR A N 1
ATOM 4477 C CA . TYR A 1 548 ? -25.487 1.538 20.529 1.00 92.44 548 TYR A CA 1
ATOM 4478 C C . TYR A 1 548 ? -26.486 1.519 21.690 1.00 92.44 548 TYR A C 1
ATOM 4480 O O . TYR A 1 548 ? -26.653 2.534 22.367 1.00 92.44 548 TYR A O 1
ATOM 4488 N N . GLU A 1 549 ? -27.101 0.370 21.986 1.00 90.88 549 GLU A N 1
ATOM 4489 C CA . GLU A 1 549 ? -28.009 0.215 23.132 1.00 90.88 549 GLU A CA 1
ATOM 4490 C C . GLU A 1 549 ? -27.321 0.645 24.430 1.00 90.88 549 GLU A C 1
ATOM 4492 O O . GLU A 1 549 ? -27.856 1.446 25.202 1.00 90.88 549 GLU A O 1
ATOM 4497 N N . ARG A 1 550 ? -26.074 0.206 24.629 1.00 89.69 550 ARG A N 1
ATOM 4498 C CA . ARG A 1 550 ? -25.299 0.562 25.812 1.00 89.69 550 ARG A CA 1
ATOM 4499 C C . ARG A 1 550 ? -24.947 2.047 25.875 1.00 89.69 550 ARG A C 1
ATOM 4501 O O . ARG A 1 550 ? -24.990 2.642 26.953 1.00 89.69 550 ARG A O 1
ATOM 4508 N N . PHE A 1 551 ? -24.599 2.652 24.746 1.00 90.06 551 PHE A N 1
ATOM 4509 C CA . PHE A 1 551 ? -24.367 4.090 24.657 1.00 90.06 551 PHE A CA 1
ATOM 4510 C C . PHE A 1 551 ? -25.619 4.880 25.069 1.00 90.06 551 PHE A C 1
ATOM 4512 O O . PHE A 1 551 ? -25.536 5.819 25.867 1.00 90.06 551 PHE A O 1
ATOM 4519 N N . MET A 1 552 ? -26.795 4.452 24.609 1.00 87.56 552 MET A N 1
ATOM 4520 C CA . MET A 1 552 ? -28.073 5.072 24.966 1.00 87.56 552 MET A CA 1
ATOM 4521 C C . MET A 1 552 ? -28.419 4.888 26.452 1.00 87.56 552 MET A C 1
ATOM 4523 O O . MET A 1 552 ? -28.912 5.818 27.087 1.00 87.56 552 MET A O 1
ATOM 4527 N N . GLU A 1 553 ? -28.110 3.735 27.053 1.00 87.12 553 GLU A N 1
ATOM 4528 C CA . GLU A 1 553 ? -28.272 3.527 28.500 1.00 87.12 553 GLU A CA 1
ATOM 4529 C C . GLU A 1 553 ? -27.408 4.483 29.333 1.00 87.12 553 GLU A C 1
ATOM 4531 O O . GLU A 1 553 ? -27.883 5.050 30.319 1.00 87.12 553 GLU A O 1
ATOM 4536 N N . ILE A 1 554 ? -26.137 4.654 28.953 1.00 85.31 554 ILE A N 1
ATOM 4537 C CA . ILE A 1 554 ? -25.181 5.505 29.679 1.00 85.31 554 ILE A CA 1
ATOM 4538 C C . ILE A 1 554 ? -25.595 6.973 29.575 1.00 85.31 554 ILE A C 1
ATOM 4540 O O . ILE A 1 554 ? -25.617 7.677 30.582 1.00 85.31 554 ILE A O 1
ATOM 4544 N N . THR A 1 555 ? -25.972 7.425 28.380 1.00 80.81 555 THR A N 1
ATOM 4545 C CA . THR A 1 555 ? -26.375 8.819 28.132 1.00 80.81 555 THR A CA 1
ATOM 4546 C C . THR A 1 555 ? -27.745 9.175 28.722 1.00 80.81 555 THR A C 1
ATOM 4548 O O . THR A 1 555 ? -28.066 10.354 28.869 1.00 80.81 555 THR A O 1
ATOM 4551 N N . ASN A 1 556 ? -28.554 8.184 29.111 1.00 76.44 556 ASN A N 1
ATOM 4552 C CA . ASN A 1 556 ? -29.819 8.393 29.820 1.00 76.44 556 ASN A CA 1
ATOM 4553 C C . ASN A 1 556 ? -29.638 8.522 31.350 1.00 76.44 556 ASN A C 1
ATOM 4555 O O . ASN A 1 556 ? -30.493 9.080 32.043 1.00 76.44 556 ASN A O 1
ATOM 4559 N N . ALA A 1 557 ? -28.530 8.026 31.908 1.00 66.25 557 ALA A N 1
ATOM 4560 C CA . ALA A 1 557 ? -28.268 8.088 33.342 1.00 66.25 557 ALA A CA 1
ATOM 4561 C C . ALA A 1 557 ? -27.905 9.524 33.773 1.00 66.25 557 ALA A C 1
ATOM 4563 O O . ALA A 1 557 ? -26.759 9.951 33.679 1.00 66.25 557 ALA A O 1
ATOM 4564 N N . SER A 1 558 ? -28.889 10.283 34.269 1.00 54.84 558 SER A N 1
ATOM 4565 C CA . SER A 1 558 ? -28.670 11.637 34.796 1.00 54.84 558 SER A CA 1
ATOM 4566 C C . SER A 1 558 ? -27.747 11.604 36.018 1.00 54.84 558 SER A C 1
ATOM 4568 O O . SER A 1 558 ? -28.133 11.173 37.108 1.00 54.84 558 SER A O 1
ATOM 4570 N N . TRP A 1 559 ? -26.523 12.100 35.849 1.00 47.59 559 TRP A N 1
ATOM 4571 C CA . TRP A 1 559 ? -25.663 12.476 36.961 1.00 47.59 559 TRP A CA 1
ATOM 4572 C C . TRP A 1 559 ? -26.111 13.867 37.430 1.00 47.59 559 TRP A C 1
ATOM 4574 O O . TRP A 1 559 ? -26.128 14.803 36.642 1.00 47.59 559 TRP A O 1
ATOM 4584 N N . SER A 1 560 ? -26.479 14.025 38.705 1.00 45.06 560 SER A N 1
ATOM 4585 C CA . SER A 1 560 ? -26.699 15.341 39.343 1.00 45.06 560 SER A CA 1
ATOM 4586 C C . SER A 1 560 ? -28.016 16.105 39.066 1.00 45.06 560 SER A C 1
ATOM 4588 O O . SER A 1 560 ? -28.074 17.309 39.308 1.00 45.06 560 SER A O 1
ATOM 4590 N N . GLY A 1 561 ? -29.118 15.469 38.656 1.00 44.62 561 GLY A N 1
ATOM 4591 C CA . GLY A 1 561 ? -30.452 16.103 38.734 1.00 44.62 561 GLY A CA 1
ATOM 4592 C C . GLY A 1 561 ? -30.680 17.352 37.859 1.00 44.62 561 GLY A C 1
ATOM 4593 O O . GLY A 1 561 ? -31.758 17.942 37.926 1.00 44.62 561 GLY A O 1
ATOM 4594 N N . THR A 1 562 ? -29.720 17.729 37.013 1.00 48.50 562 THR A N 1
ATOM 4595 C CA . THR A 1 562 ? -29.892 18.651 35.889 1.00 48.50 562 THR A CA 1
ATOM 4596 C C . THR A 1 562 ? -30.099 17.818 34.629 1.00 48.50 562 THR A C 1
ATOM 4598 O O . THR A 1 562 ? -29.308 16.946 34.275 1.00 48.50 562 THR A O 1
ATOM 4601 N N . LYS A 1 563 ? -31.243 18.018 33.979 1.00 53.31 563 LYS A N 1
ATOM 4602 C CA . LYS A 1 563 ? -31.685 17.264 32.803 1.00 53.31 563 LYS A CA 1
ATOM 4603 C C . LYS A 1 563 ? -31.312 18.039 31.532 1.00 53.31 563 LYS A C 1
ATOM 4605 O O . LYS A 1 563 ? -32.197 18.374 30.758 1.00 53.31 563 LYS A O 1
ATOM 4610 N N . GLU A 1 564 ? -30.047 18.436 31.382 1.00 57.78 564 GLU A N 1
ATOM 4611 C CA . GLU A 1 564 ? -29.676 19.458 30.382 1.00 57.78 564 GLU A CA 1
ATOM 4612 C C . GLU A 1 564 ? -29.161 18.901 29.041 1.00 57.78 564 GLU A C 1
ATOM 4614 O O . GLU A 1 564 ? -29.419 19.526 28.015 1.00 57.78 564 GLU A O 1
ATOM 4619 N N . LEU A 1 565 ? -28.559 17.703 28.997 1.00 65.31 565 LEU A N 1
ATOM 4620 C CA . LEU A 1 565 ? -28.109 17.068 27.746 1.00 65.31 565 LEU A CA 1
ATOM 4621 C C . LEU A 1 565 ? -28.471 15.572 27.736 1.00 65.31 565 LEU A C 1
ATOM 4623 O O . LEU A 1 565 ? -27.963 14.806 28.553 1.00 65.31 565 LEU A O 1
ATOM 4627 N N . SER A 1 566 ? -29.361 15.140 26.838 1.00 72.56 566 SER A N 1
ATOM 4628 C CA . SER A 1 566 ? -29.708 13.722 26.659 1.00 72.56 566 SER A CA 1
ATOM 4629 C C . SER A 1 566 ? -29.780 13.370 25.179 1.00 72.56 566 SER A C 1
ATOM 4631 O O . SER A 1 566 ? -30.513 14.006 24.429 1.00 72.56 566 SER A O 1
ATOM 4633 N N . CYS A 1 567 ? -29.079 12.305 24.786 1.00 79.44 567 CYS A N 1
ATOM 4634 C CA . CYS A 1 567 ? -29.076 11.774 23.418 1.00 79.44 567 CYS A CA 1
ATOM 4635 C C . CYS A 1 567 ? -30.377 11.046 23.032 1.00 79.44 567 CYS A C 1
ATOM 4637 O O . CYS A 1 567 ? -30.536 10.618 21.887 1.00 79.44 567 CYS A O 1
ATOM 4639 N N . HIS A 1 568 ? -31.290 10.858 23.992 1.00 78.44 568 HIS A N 1
ATOM 4640 C CA . HIS A 1 568 ? -32.553 10.150 23.785 1.00 78.44 568 HIS A CA 1
ATOM 4641 C C . HIS A 1 568 ? -33.666 11.049 23.233 1.00 78.44 568 HIS A C 1
ATOM 4643 O O . HIS A 1 568 ? -34.586 10.541 22.602 1.00 78.44 568 HIS A O 1
ATOM 4649 N N . GLY A 1 569 ? -33.603 12.359 23.491 1.00 75.25 569 GLY A N 1
ATOM 4650 C CA . GLY A 1 569 ? -34.545 13.321 22.921 1.00 75.25 569 GLY A CA 1
ATOM 4651 C C . GLY A 1 569 ? -34.175 13.706 21.489 1.00 75.25 569 GLY A C 1
ATOM 4652 O O . GLY A 1 569 ? -33.024 13.564 21.083 1.00 75.25 569 GLY A O 1
ATOM 4653 N N . ASP A 1 570 ? -35.143 14.250 20.753 1.00 79.38 570 ASP A N 1
ATOM 4654 C CA . ASP A 1 570 ? -34.938 14.761 19.386 1.00 79.38 570 ASP A CA 1
ATOM 4655 C C . ASP A 1 570 ? -34.201 16.117 19.354 1.00 79.38 570 ASP A C 1
ATOM 4657 O O . ASP A 1 570 ? -33.820 16.598 18.287 1.00 79.38 570 ASP A O 1
ATOM 4661 N N . ASP A 1 571 ? -33.976 16.720 20.528 1.00 82.25 571 ASP A N 1
ATOM 4662 C CA . ASP A 1 571 ? -33.317 18.021 20.697 1.00 82.25 571 ASP A CA 1
ATOM 4663 C C . ASP A 1 571 ? -31.809 17.980 20.384 1.00 82.25 571 ASP A C 1
ATOM 4665 O O . ASP A 1 571 ? -31.212 19.008 20.061 1.00 82.25 571 ASP A O 1
ATOM 4669 N N . TYR A 1 572 ? -31.179 16.806 20.501 1.00 86.25 572 TYR A N 1
ATOM 4670 C CA . TYR A 1 572 ? -29.740 16.625 20.309 1.00 86.25 572 TYR A CA 1
ATOM 4671 C C . TYR A 1 572 ? -29.439 15.379 19.478 1.00 86.25 572 TYR A C 1
ATOM 4673 O O . TYR A 1 572 ? -30.000 14.303 19.712 1.00 86.25 572 TYR A O 1
ATOM 4681 N N . ASP A 1 573 ? -28.471 15.509 18.576 1.00 89.38 573 ASP A N 1
ATOM 4682 C CA . ASP A 1 573 ? -27.882 14.402 17.838 1.00 89.38 573 ASP A CA 1
ATOM 4683 C C . ASP A 1 573 ? -26.485 14.099 18.376 1.00 89.38 573 ASP A C 1
ATOM 4685 O O . ASP A 1 573 ? -25.600 14.957 18.404 1.00 89.38 573 ASP A O 1
ATOM 4689 N N . CYS A 1 574 ? -26.291 12.855 18.808 1.00 91.56 574 CYS A N 1
ATOM 4690 C CA . CYS A 1 574 ? -25.043 12.394 19.398 1.00 91.56 574 CYS A CA 1
ATOM 4691 C C . CYS A 1 574 ? -24.298 11.474 18.436 1.00 91.56 574 CYS A C 1
ATOM 4693 O O . CYS A 1 574 ? -24.843 10.476 17.960 1.00 91.56 574 CYS A O 1
ATOM 4695 N N . TYR A 1 575 ? -23.030 11.795 18.213 1.00 93.94 575 TYR A N 1
ATOM 4696 C CA . TYR A 1 575 ? -22.126 11.086 17.327 1.00 93.94 575 TYR A CA 1
ATOM 4697 C C . TYR A 1 575 ? -20.863 10.694 18.083 1.00 93.94 575 TYR A C 1
ATOM 4699 O O . TYR A 1 575 ? -20.354 11.457 18.902 1.00 93.94 575 TYR A O 1
ATOM 4707 N N . VAL A 1 576 ? -20.317 9.525 17.773 1.00 94.75 576 VAL A N 1
ATOM 4708 C CA . VAL A 1 576 ? -18.954 9.161 18.169 1.00 94.75 576 VAL A CA 1
ATOM 4709 C C . VAL A 1 576 ? -18.142 9.014 16.898 1.00 94.75 576 VAL A C 1
ATOM 4711 O O . VAL A 1 576 ? -18.531 8.248 16.014 1.00 94.75 576 VAL A O 1
ATOM 4714 N N . ILE A 1 577 ? -17.048 9.762 16.795 1.00 95.44 577 ILE A N 1
ATOM 4715 C CA . ILE A 1 577 ? -16.188 9.783 15.612 1.00 95.44 577 ILE A CA 1
ATOM 4716 C C . ILE A 1 577 ? -14.782 9.289 15.947 1.00 95.44 577 ILE A C 1
ATOM 4718 O O . ILE A 1 577 ? -14.314 9.452 17.075 1.00 95.44 577 ILE A O 1
ATOM 4722 N N . ASP A 1 578 ? -14.120 8.671 14.972 1.00 94.06 578 ASP A N 1
ATOM 4723 C CA . ASP A 1 578 ? -12.730 8.239 15.092 1.00 94.06 578 ASP A CA 1
ATOM 4724 C C . ASP A 1 578 ? -11.745 9.408 14.909 1.00 94.06 578 ASP A C 1
ATOM 4726 O O . ASP A 1 578 ? -12.105 10.524 14.519 1.00 94.06 578 ASP A O 1
ATOM 4730 N N . SER A 1 579 ? -10.464 9.140 15.159 1.00 92.31 579 SER A N 1
ATOM 4731 C CA . SER A 1 579 ? -9.370 10.102 14.988 1.00 92.31 579 SER A CA 1
ATOM 4732 C C . SER A 1 579 ? -9.178 10.601 13.549 1.00 92.31 579 SER A C 1
ATOM 4734 O O . SER A 1 579 ? -8.405 11.532 13.330 1.00 92.31 579 SER A O 1
ATOM 4736 N N . SER A 1 580 ? -9.843 9.991 12.566 1.00 93.00 580 SER A N 1
ATOM 4737 C CA . SER A 1 580 ? -9.844 10.400 11.158 1.00 93.00 580 SER A CA 1
ATOM 4738 C C . SER A 1 580 ? -11.150 11.090 10.737 1.00 93.00 580 SER A C 1
ATOM 4740 O O . SER A 1 580 ? -11.295 11.477 9.578 1.00 93.00 580 SER A O 1
ATOM 4742 N N . GLY A 1 581 ? -12.087 11.296 11.669 1.00 93.25 581 GLY A N 1
ATOM 4743 C CA . GLY A 1 581 ? -13.355 11.984 11.436 1.00 93.25 581 GLY A CA 1
ATOM 4744 C C . GLY A 1 581 ? -14.451 11.110 10.818 1.00 93.25 581 GLY A C 1
ATOM 4745 O O . GLY A 1 581 ? -15.427 11.650 10.292 1.00 93.25 581 GLY A O 1
ATOM 4746 N N . TYR A 1 582 ? -14.323 9.781 10.853 1.00 94.25 582 TYR A N 1
ATOM 4747 C CA . TYR A 1 582 ? -15.385 8.855 10.451 1.00 94.25 582 TYR A CA 1
ATOM 4748 C C . TYR A 1 582 ? -16.307 8.524 11.613 1.00 94.25 582 TYR A C 1
ATOM 4750 O O . TYR A 1 582 ? -15.873 8.369 12.751 1.00 94.25 582 TYR A O 1
ATOM 4758 N N . VAL A 1 583 ? -17.594 8.384 11.316 1.00 94.19 583 VAL A N 1
ATOM 4759 C CA . VAL A 1 583 ? -18.607 8.060 12.319 1.00 94.19 583 VAL A CA 1
ATOM 4760 C C . VAL A 1 583 ? -18.517 6.585 12.709 1.00 94.19 583 VAL A C 1
ATOM 4762 O O . VAL A 1 583 ? -18.683 5.694 11.877 1.00 94.19 583 VAL A O 1
ATOM 4765 N N . VAL A 1 584 ? -18.299 6.336 13.996 1.00 93.69 584 VAL A N 1
ATOM 4766 C CA . VAL A 1 584 ? -18.328 5.009 14.628 1.00 93.69 584 VAL A CA 1
ATOM 4767 C C . VAL A 1 584 ? -19.713 4.722 15.208 1.00 93.69 584 VAL A C 1
ATOM 4769 O O . VAL A 1 584 ? -20.193 3.595 15.123 1.00 93.69 584 VAL A O 1
ATOM 4772 N N . LEU A 1 585 ? -20.382 5.738 15.766 1.00 93.12 585 LEU A N 1
ATOM 4773 C CA . LEU A 1 585 ? -21.720 5.623 16.355 1.00 93.12 585 LEU A CA 1
ATOM 4774 C C . LEU A 1 585 ? -22.597 6.816 15.965 1.00 93.12 585 LEU A C 1
ATOM 4776 O O . LEU A 1 585 ? -22.155 7.962 16.029 1.00 93.12 585 LEU A O 1
ATOM 4780 N N . SER A 1 586 ? -23.845 6.533 15.591 1.00 92.62 586 SER A N 1
ATOM 4781 C CA . SER A 1 586 ? -24.900 7.509 15.293 1.00 92.62 586 SER A CA 1
ATOM 4782 C C . SER A 1 586 ? -26.274 6.904 15.609 1.00 92.62 586 SER A C 1
ATOM 4784 O O . SER A 1 586 ? -26.395 5.687 15.718 1.00 92.62 586 SER A O 1
ATOM 4786 N N . ARG A 1 587 ? -27.318 7.735 15.739 1.00 88.44 587 ARG A N 1
ATOM 4787 C CA . ARG A 1 587 ? -28.723 7.290 15.806 1.00 88.44 587 ARG A CA 1
ATOM 4788 C C . ARG A 1 587 ? -29.167 6.598 14.512 1.00 88.44 587 ARG A C 1
ATOM 4790 O O . ARG A 1 587 ? -29.959 5.663 14.572 1.00 88.44 587 ARG A O 1
ATOM 4797 N N . ASN A 1 588 ? -28.672 7.050 13.356 1.00 88.75 588 ASN A N 1
ATOM 4798 C CA . ASN A 1 588 ? -28.928 6.396 12.075 1.00 88.75 588 ASN A CA 1
ATOM 4799 C C . ASN A 1 588 ? -27.753 5.484 11.702 1.00 88.75 588 ASN A C 1
ATOM 4801 O O . ASN A 1 588 ? -26.624 5.952 11.538 1.00 88.75 588 ASN A O 1
ATOM 4805 N N . LYS A 1 589 ? -28.038 4.193 11.524 1.00 86.81 589 LYS A N 1
ATOM 4806 C CA . LYS A 1 589 ? -27.041 3.177 11.188 1.00 86.81 589 LYS A CA 1
ATOM 4807 C C . LYS A 1 589 ? -26.359 3.433 9.837 1.00 86.81 589 LYS A C 1
ATOM 4809 O O . LYS A 1 589 ? -25.158 3.209 9.729 1.00 86.81 589 LYS A O 1
ATOM 4814 N N . ASP A 1 590 ? -27.067 3.995 8.857 1.00 87.06 590 ASP A N 1
ATOM 4815 C CA . ASP A 1 590 ? -26.523 4.258 7.511 1.00 87.06 590 ASP A CA 1
ATOM 4816 C C . ASP A 1 590 ? -25.381 5.291 7.511 1.00 87.06 590 ASP A C 1
ATOM 4818 O O . ASP A 1 590 ? -24.610 5.399 6.558 1.00 87.06 590 ASP A O 1
ATOM 4822 N N . GLN A 1 591 ? -25.268 6.080 8.582 1.00 89.31 591 GLN A N 1
ATOM 4823 C CA . GLN A 1 591 ? -24.221 7.088 8.729 1.00 89.31 591 GLN A CA 1
ATOM 4824 C C . GLN A 1 591 ? -22.897 6.506 9.241 1.00 89.31 591 GLN A C 1
ATOM 4826 O O . GLN A 1 591 ? -21.874 7.185 9.171 1.00 89.31 591 GLN A O 1
ATOM 4831 N N . VAL A 1 592 ? -22.882 5.273 9.753 1.00 90.25 592 VAL A N 1
ATOM 4832 C CA . VAL A 1 592 ? -21.664 4.624 10.258 1.00 90.25 592 VAL A CA 1
ATOM 4833 C C . VAL A 1 592 ? -20.682 4.393 9.105 1.00 90.25 592 VAL A C 1
ATOM 4835 O O . VAL A 1 592 ? -21.060 3.970 8.017 1.00 90.25 592 VAL A O 1
ATOM 4838 N N . GLY A 1 593 ? -19.409 4.727 9.317 1.00 88.12 593 GLY A N 1
ATOM 4839 C CA . GLY A 1 593 ? -18.362 4.681 8.289 1.00 88.12 593 GLY A CA 1
ATOM 4840 C C . GLY A 1 593 ? -18.382 5.862 7.307 1.00 88.12 593 GLY A C 1
ATOM 4841 O O . GLY A 1 593 ? -17.445 6.022 6.518 1.00 88.12 593 GLY A O 1
ATOM 4842 N N . SER A 1 594 ? -19.398 6.730 7.370 1.00 90.81 594 SER A N 1
ATOM 4843 C CA . SER A 1 594 ? -19.419 7.987 6.618 1.00 90.81 594 SER A CA 1
ATOM 4844 C C . SER A 1 594 ? -18.557 9.050 7.297 1.00 90.81 594 SER A C 1
ATOM 4846 O O . SER A 1 594 ? -18.358 9.055 8.513 1.00 90.81 594 SER A O 1
ATOM 4848 N N . PHE A 1 595 ? -18.028 9.974 6.498 1.00 93.38 595 PHE A N 1
ATOM 4849 C CA . PHE A 1 595 ? -17.229 11.081 7.012 1.00 93.38 595 PHE A CA 1
ATOM 4850 C C . PHE A 1 595 ? -18.123 12.119 7.697 1.00 93.38 595 PHE A C 1
ATOM 4852 O O . PHE A 1 595 ? -19.069 12.624 7.088 1.00 93.38 595 PHE A O 1
ATOM 4859 N N . PHE A 1 596 ? -17.811 12.496 8.935 1.00 93.69 596 PHE A N 1
ATOM 4860 C CA . PHE A 1 596 ? -18.657 13.391 9.727 1.00 93.69 596 PHE A CA 1
ATOM 4861 C C . PHE A 1 596 ? -18.862 14.757 9.059 1.00 93.69 596 PHE A C 1
ATOM 4863 O O . PHE A 1 596 ? -19.970 15.289 9.090 1.00 93.69 596 PHE A O 1
ATOM 4870 N N . GLY A 1 597 ? -17.855 15.282 8.352 1.00 90.81 597 GLY A N 1
ATOM 4871 C CA . GLY A 1 597 ? -17.973 16.538 7.604 1.00 90.81 597 GLY A CA 1
ATOM 4872 C C . GLY A 1 597 ? -18.958 16.499 6.426 1.00 90.81 597 GLY A C 1
ATOM 4873 O O . GLY A 1 597 ? -19.365 17.556 5.956 1.00 90.81 597 GLY A O 1
ATOM 4874 N N . THR A 1 598 ? -19.389 15.316 5.962 1.00 90.44 598 THR A N 1
ATOM 4875 C CA . THR A 1 598 ? -20.501 15.201 4.993 1.00 90.44 598 THR A CA 1
ATOM 4876 C C . THR A 1 598 ? -21.878 15.249 5.649 1.00 90.44 598 THR A C 1
ATOM 4878 O O . THR A 1 598 ? -22.838 15.654 5.000 1.00 90.44 598 THR A O 1
ATOM 4881 N N . ILE A 1 599 ? -21.968 14.875 6.928 1.00 90.12 599 ILE A N 1
ATOM 4882 C CA . ILE A 1 599 ? -23.213 14.865 7.705 1.00 90.12 599 ILE A CA 1
ATOM 4883 C C . ILE A 1 599 ? -23.416 16.243 8.343 1.00 90.12 599 ILE A C 1
ATOM 4885 O O . ILE A 1 599 ? -24.392 16.927 8.055 1.00 90.12 599 ILE A O 1
ATOM 4889 N N . ASN A 1 600 ? -22.448 16.686 9.150 1.00 89.88 600 ASN A N 1
ATOM 4890 C CA . ASN A 1 600 ? -22.460 17.956 9.875 1.00 89.88 600 ASN A CA 1
ATOM 4891 C C . ASN A 1 600 ? -21.291 18.848 9.437 1.00 89.88 600 ASN A C 1
ATOM 4893 O O . ASN A 1 600 ? -20.332 19.087 10.173 1.00 89.88 600 ASN A O 1
ATOM 4897 N N . LYS A 1 601 ? -21.399 19.370 8.211 1.00 90.00 601 LYS A N 1
ATOM 4898 C CA . LYS A 1 601 ? -20.397 20.244 7.578 1.00 90.00 601 LYS A CA 1
ATOM 4899 C C . LYS A 1 601 ? -20.023 21.473 8.413 1.00 90.00 601 LYS A C 1
ATOM 4901 O O . LYS A 1 601 ? -18.849 21.808 8.516 1.00 90.00 601 LYS A O 1
ATOM 4906 N N . HIS A 1 602 ? -21.005 22.110 9.045 1.00 88.06 602 HIS A N 1
ATOM 4907 C CA . HIS A 1 602 ? -20.806 23.336 9.818 1.00 88.06 602 HIS A CA 1
ATOM 4908 C C . HIS A 1 602 ? -19.965 23.109 11.081 1.00 88.06 602 HIS A C 1
ATOM 4910 O O . HIS A 1 602 ? -18.972 23.799 11.286 1.00 88.06 602 HIS A O 1
ATOM 4916 N N . VAL A 1 603 ? -20.308 22.092 11.879 1.00 89.69 603 VAL A N 1
ATOM 4917 C CA . VAL A 1 603 ? -19.559 21.731 13.099 1.00 89.69 603 VAL A CA 1
ATOM 4918 C C . VAL A 1 603 ? -18.133 21.325 12.755 1.00 89.69 603 VAL A C 1
ATOM 4920 O O . VAL A 1 603 ? -17.177 21.769 13.386 1.00 89.69 603 VAL A O 1
ATOM 4923 N N . PHE A 1 604 ? -17.976 20.503 11.716 1.00 92.38 604 PHE A N 1
ATOM 4924 C CA . PHE A 1 604 ? -16.653 20.038 11.332 1.00 92.38 604 PHE A CA 1
ATOM 4925 C C . PHE A 1 604 ? -15.775 21.171 10.780 1.00 92.38 604 PHE A C 1
ATOM 4927 O O . PHE A 1 604 ? -14.575 21.182 11.037 1.00 92.38 604 PHE A O 1
ATOM 4934 N N . GLN A 1 605 ? -16.349 22.164 10.089 1.00 90.56 605 GLN A N 1
ATOM 4935 C CA . GLN A 1 605 ? -15.599 23.361 9.701 1.00 90.56 605 GLN A CA 1
ATOM 4936 C C . GLN A 1 605 ? -15.088 24.125 10.927 1.00 90.56 605 GLN A C 1
ATOM 4938 O O . GLN A 1 605 ? -13.929 24.538 10.925 1.00 90.56 605 GLN A O 1
ATOM 4943 N N . THR A 1 606 ? -15.887 24.244 11.992 1.00 89.50 606 THR A N 1
ATOM 4944 C CA . THR A 1 606 ? -15.426 24.853 13.248 1.00 89.50 606 THR A CA 1
ATOM 4945 C C . THR A 1 606 ? -14.267 24.072 13.865 1.00 89.50 606 THR A C 1
ATOM 4947 O O . THR A 1 606 ? -13.306 24.676 14.339 1.00 89.50 606 THR A O 1
ATOM 4950 N N . PHE A 1 607 ? -14.292 22.736 13.810 1.00 91.75 607 PHE A N 1
ATOM 4951 C CA . PHE A 1 607 ? -13.160 21.924 14.266 1.00 91.75 607 PHE A CA 1
ATOM 4952 C C . PHE A 1 607 ? -11.875 22.191 13.477 1.00 91.75 607 PHE A C 1
ATOM 4954 O O . PHE A 1 607 ? -10.796 22.196 14.070 1.00 91.75 607 PHE A O 1
ATOM 4961 N N . LEU A 1 608 ? -11.976 22.442 12.169 1.00 92.06 608 LEU A N 1
ATOM 4962 C CA . LEU A 1 608 ? -10.831 22.846 11.349 1.00 92.06 608 LEU A CA 1
ATOM 4963 C C . LEU A 1 608 ? -10.349 24.253 11.720 1.00 92.06 608 LEU A C 1
ATOM 4965 O O . LEU A 1 608 ? -9.152 24.472 11.871 1.00 92.06 608 LEU A O 1
ATOM 4969 N N . ASP A 1 609 ? -11.268 25.201 11.914 1.00 90.12 609 ASP A N 1
ATOM 4970 C CA . ASP A 1 609 ? -10.928 26.589 12.252 1.00 90.12 609 ASP A CA 1
ATOM 4971 C C . ASP A 1 609 ? -10.276 26.699 13.648 1.00 90.12 609 ASP A C 1
ATOM 4973 O O . ASP A 1 609 ? -9.388 27.530 13.861 1.00 90.12 609 ASP A O 1
ATOM 4977 N N . LYS A 1 610 ? -10.658 25.820 14.587 1.00 88.44 610 LYS A N 1
ATOM 4978 C CA . LYS A 1 610 ? -10.048 25.683 15.922 1.00 88.44 610 LYS A CA 1
ATOM 4979 C C . LYS A 1 610 ? -8.776 24.824 15.954 1.00 88.44 610 LYS A C 1
ATOM 4981 O O . LYS A 1 610 ? -8.140 24.756 17.004 1.00 88.44 610 LYS A O 1
ATOM 4986 N N . ASN A 1 611 ? -8.379 24.204 14.840 1.00 90.69 611 ASN A N 1
ATOM 4987 C CA . ASN A 1 611 ? -7.284 23.224 14.758 1.00 90.69 611 ASN A CA 1
ATOM 4988 C C . ASN A 1 611 ? -7.471 21.993 15.671 1.00 90.69 611 ASN A C 1
ATOM 4990 O O . ASN A 1 611 ? -6.496 21.425 16.155 1.00 90.69 611 ASN A O 1
ATOM 4994 N N . ILE A 1 612 ? -8.717 21.576 15.916 1.00 91.44 612 ILE A N 1
ATOM 4995 C CA . ILE A 1 612 ? -9.021 20.294 16.577 1.00 91.44 612 ILE A CA 1
ATOM 4996 C C . ILE A 1 612 ? -8.730 19.143 15.610 1.00 91.44 612 ILE A C 1
ATOM 4998 O O . ILE A 1 612 ? -8.136 18.131 15.981 1.00 91.44 612 ILE A O 1
ATOM 5002 N N . PHE A 1 613 ? -9.134 19.322 14.353 1.00 93.75 613 PHE A N 1
ATOM 5003 C CA . PHE A 1 613 ? -8.729 18.470 13.246 1.00 93.75 613 PHE A CA 1
ATOM 5004 C C . PHE A 1 613 ? -7.792 19.243 12.331 1.00 93.75 613 PHE A C 1
ATOM 5006 O O . PHE A 1 613 ? -8.030 20.407 12.010 1.00 93.75 613 PHE A O 1
ATOM 5013 N N . ASP A 1 614 ? -6.763 18.554 11.866 1.00 92.69 614 ASP A N 1
ATOM 5014 C CA . ASP A 1 614 ? -5.935 18.987 10.755 1.00 92.69 614 ASP A CA 1
ATOM 5015 C C . ASP A 1 614 ? -6.257 18.144 9.516 1.00 92.69 614 ASP A C 1
ATOM 5017 O O . ASP A 1 614 ? -6.803 17.042 9.625 1.00 92.69 614 ASP A O 1
ATOM 5021 N N . HIS A 1 615 ? -5.935 18.654 8.331 1.00 91.88 615 HIS A N 1
ATOM 5022 C CA . HIS A 1 615 ? -6.133 17.935 7.079 1.00 91.88 615 HIS A CA 1
ATOM 5023 C C . HIS A 1 615 ? -4.881 17.947 6.214 1.00 91.88 615 HIS A C 1
ATOM 5025 O O . HIS A 1 615 ? -4.119 18.911 6.182 1.00 91.88 615 HIS A O 1
ATOM 5031 N N . VAL A 1 616 ? -4.696 16.858 5.480 1.00 92.00 616 VAL A N 1
ATOM 5032 C CA . VAL A 1 616 ? -3.597 16.661 4.539 1.00 92.00 616 VAL A CA 1
ATOM 5033 C C . VAL A 1 616 ? -4.158 16.210 3.199 1.00 92.00 616 VAL A C 1
ATOM 5035 O O . VAL A 1 616 ? -5.123 15.444 3.139 1.00 92.00 616 VAL A O 1
ATOM 5038 N N . GLU A 1 617 ? -3.577 16.719 2.118 1.00 91.19 617 GLU A N 1
ATOM 5039 C CA . GLU A 1 617 ? -3.897 16.283 0.762 1.00 91.19 617 GLU A CA 1
ATOM 5040 C C . GLU A 1 617 ? -2.916 15.178 0.360 1.00 91.19 617 GLU A C 1
ATOM 5042 O O . GLU A 1 617 ? -1.705 15.343 0.465 1.00 91.19 617 GLU A O 1
ATOM 5047 N N . VAL A 1 618 ? -3.461 14.035 -0.042 1.00 91.88 618 VAL A N 1
ATOM 5048 C CA . VAL A 1 618 ? -2.741 12.825 -0.448 1.00 91.88 618 VAL A CA 1
ATOM 5049 C C . VAL A 1 618 ? -3.117 12.527 -1.888 1.00 91.88 618 VAL A C 1
ATOM 5051 O O . VAL A 1 618 ? -4.274 12.698 -2.285 1.00 91.88 618 VAL A O 1
ATOM 5054 N N . PHE A 1 619 ? -2.156 12.059 -2.673 1.00 91.44 619 PHE A N 1
ATOM 5055 C CA . PHE A 1 619 ? -2.353 11.792 -4.091 1.00 91.44 619 PHE A CA 1
ATOM 5056 C C . PHE A 1 619 ? -2.293 10.292 -4.376 1.00 91.44 619 PHE A C 1
ATOM 5058 O O . PHE A 1 619 ? -1.405 9.595 -3.895 1.00 91.44 619 PHE A O 1
ATOM 5065 N N . ASN A 1 620 ? -3.230 9.783 -5.172 1.00 91.62 620 ASN A N 1
ATOM 5066 C CA . ASN A 1 620 ? -3.158 8.439 -5.732 1.00 91.62 620 ASN A CA 1
ATOM 5067 C C . ASN A 1 620 ? -2.859 8.545 -7.231 1.00 91.62 620 ASN A C 1
ATOM 5069 O O . ASN A 1 620 ? -3.752 8.816 -8.032 1.00 91.62 620 ASN A O 1
ATOM 5073 N N . TYR A 1 621 ? -1.593 8.340 -7.590 1.00 90.00 621 TYR A N 1
ATOM 5074 C CA . TYR A 1 621 ? -1.090 8.402 -8.967 1.00 90.00 621 TYR A CA 1
ATOM 5075 C C . TYR A 1 621 ? -1.307 7.098 -9.764 1.00 90.00 621 TYR A C 1
ATOM 5077 O O . TYR A 1 621 ? -0.981 7.030 -10.950 1.00 90.00 621 TYR A O 1
ATOM 5085 N N . GLN A 1 622 ? -1.841 6.058 -9.112 1.00 90.19 622 GLN A N 1
ATOM 5086 C CA . GLN A 1 622 ? -2.146 4.739 -9.683 1.00 90.19 622 GLN A CA 1
ATOM 5087 C C . GLN A 1 622 ? -3.663 4.523 -9.836 1.00 90.19 622 GLN A C 1
ATOM 5089 O O . GLN A 1 622 ? -4.125 3.388 -9.951 1.00 90.19 622 GLN A O 1
ATOM 5094 N N . ALA A 1 623 ? -4.448 5.603 -9.785 1.00 88.75 623 ALA A N 1
ATOM 5095 C CA . ALA A 1 623 ? -5.893 5.553 -9.929 1.00 88.75 623 ALA A CA 1
ATOM 5096 C C . ALA A 1 623 ? -6.317 5.436 -11.402 1.00 88.75 623 ALA A C 1
ATOM 5098 O O . ALA A 1 623 ? -5.549 5.697 -12.335 1.00 88.75 623 ALA A O 1
ATOM 5099 N N . LEU A 1 624 ? -7.576 5.050 -11.599 1.00 88.44 624 LEU A N 1
ATOM 5100 C CA . LEU A 1 624 ? -8.233 5.046 -12.899 1.00 88.44 624 LEU A CA 1
ATOM 5101 C C . LEU A 1 624 ? -9.326 6.119 -12.912 1.00 88.44 624 LEU A C 1
ATOM 5103 O O . LEU A 1 624 ? -9.822 6.511 -11.858 1.00 88.44 624 LEU A O 1
ATOM 5107 N N . CYS A 1 625 ? -9.706 6.583 -14.098 1.00 87.62 625 CYS A N 1
ATOM 5108 C CA . CYS A 1 625 ? -10.797 7.527 -14.318 1.00 87.62 625 CYS A CA 1
ATOM 5109 C C . CYS A 1 625 ? -11.680 7.051 -15.483 1.00 87.62 625 CYS A C 1
ATOM 5111 O O . CYS A 1 625 ? -11.150 6.590 -16.499 1.00 87.62 625 CYS A O 1
ATOM 5113 N N . PRO A 1 626 ? -13.018 7.174 -15.396 1.00 86.50 626 PRO A N 1
ATOM 5114 C CA . PRO A 1 626 ? -13.891 6.963 -16.546 1.00 86.50 626 PRO A CA 1
ATOM 5115 C C . PRO A 1 626 ? -13.708 8.056 -17.604 1.00 86.50 626 PRO A C 1
ATOM 5117 O O . PRO A 1 626 ? -13.415 9.215 -17.296 1.00 86.50 626 PRO A O 1
ATOM 5120 N N . HIS A 1 627 ? -13.943 7.697 -18.868 1.00 82.81 627 HIS A N 1
ATOM 5121 C CA . HIS A 1 627 ? -13.783 8.618 -19.994 1.00 82.81 627 HIS A CA 1
ATOM 5122 C C . HIS A 1 627 ? -14.752 9.813 -19.969 1.00 82.81 627 HIS A C 1
ATOM 5124 O O . HIS A 1 627 ? -14.420 10.871 -20.496 1.00 82.81 627 HIS A O 1
ATOM 5130 N N . SER A 1 628 ? -15.904 9.687 -19.305 1.00 80.00 628 SER A N 1
ATOM 5131 C CA . SER A 1 628 ? -16.914 10.749 -19.178 1.00 80.00 628 SER A CA 1
ATOM 5132 C C . SER A 1 628 ? -16.455 11.990 -18.408 1.00 80.00 628 SER A C 1
ATOM 5134 O O . SER A 1 628 ? -17.124 13.022 -18.453 1.00 80.00 628 SER A O 1
ATOM 5136 N N . ILE A 1 629 ? -15.322 11.920 -17.704 1.00 80.94 629 ILE A N 1
ATOM 5137 C CA . ILE A 1 629 ? -14.779 13.048 -16.936 1.00 80.94 629 ILE A CA 1
ATOM 5138 C C . ILE A 1 629 ? -14.152 14.115 -17.840 1.00 80.94 629 ILE A C 1
ATOM 5140 O O . ILE A 1 629 ? -14.153 15.294 -17.479 1.00 80.94 629 ILE A O 1
ATOM 5144 N N . VAL A 1 630 ? -13.613 13.726 -18.996 1.00 79.62 630 VAL A N 1
ATOM 5145 C CA . VAL A 1 630 ? -12.975 14.665 -19.923 1.00 79.62 630 VAL A CA 1
ATOM 5146 C C . VAL A 1 630 ? -14.029 15.146 -20.923 1.00 79.62 630 VAL A C 1
ATOM 5148 O O . VAL A 1 630 ? -14.708 14.322 -21.538 1.00 79.62 630 VAL A O 1
ATOM 5151 N N . PRO A 1 631 ? -14.195 16.464 -21.115 1.00 73.69 631 PRO A N 1
ATOM 5152 C CA . PRO A 1 631 ? -15.157 16.981 -22.077 1.00 73.69 631 PRO A CA 1
ATOM 5153 C C . PRO A 1 631 ? -14.790 16.526 -23.494 1.00 73.69 631 PRO A C 1
ATOM 5155 O O . PRO A 1 631 ? -13.659 16.727 -23.938 1.00 73.69 631 PRO A O 1
ATOM 5158 N N . GLU A 1 632 ? -15.751 15.936 -24.212 1.00 60.75 632 GLU A N 1
ATOM 5159 C CA . GLU A 1 632 ? -15.584 15.573 -25.620 1.00 60.75 632 GLU A CA 1
ATOM 5160 C C . GLU A 1 632 ? -15.191 16.819 -26.426 1.00 60.75 632 GLU A C 1
ATOM 5162 O O . GLU A 1 632 ? -15.976 17.753 -26.603 1.00 60.75 632 GLU A O 1
ATOM 5167 N N . GLY A 1 633 ? -13.949 16.853 -26.909 1.00 52.38 633 GLY A N 1
ATOM 5168 C CA . GLY A 1 633 ? -13.534 17.853 -27.881 1.00 52.38 633 GLY A CA 1
ATOM 5169 C C . GLY A 1 633 ? -14.325 17.664 -29.174 1.00 52.38 633 GLY A C 1
ATOM 5170 O O . GLY A 1 633 ? -14.418 16.546 -29.686 1.00 52.38 633 GLY A O 1
ATOM 5171 N N . GLU A 1 634 ? -14.878 18.751 -29.721 1.00 41.69 634 GLU A N 1
ATOM 5172 C CA . GLU A 1 634 ? -15.544 18.755 -31.026 1.00 41.69 634 GLU A CA 1
ATOM 5173 C C . GLU A 1 634 ? -14.588 18.211 -32.100 1.00 41.69 634 GLU A C 1
ATOM 5175 O O . GLU A 1 634 ? -13.696 18.897 -32.610 1.00 41.69 634 GLU A O 1
ATOM 5180 N N . SER A 1 635 ? -14.751 16.934 -32.435 1.00 42.84 635 SER A N 1
ATOM 5181 C CA . SER A 1 635 ? -13.920 16.256 -33.417 1.00 42.84 635 SER A CA 1
ATOM 5182 C C . SER A 1 635 ? -14.222 16.817 -34.807 1.00 42.84 635 SER A C 1
ATOM 5184 O O . SER A 1 635 ? -15.205 16.455 -35.449 1.00 42.84 635 SER A O 1
ATOM 5186 N N . CYS A 1 636 ? -13.348 17.694 -35.304 1.00 41.88 636 CYS A N 1
ATOM 5187 C CA . CYS A 1 636 ? -13.397 18.289 -36.646 1.00 41.88 636 CYS A CA 1
ATOM 5188 C C . CYS A 1 636 ? -13.058 17.296 -37.783 1.00 41.88 636 CYS A C 1
ATOM 5190 O O . CYS A 1 636 ? -12.381 17.658 -38.744 1.00 41.88 636 CYS A O 1
ATOM 5192 N N . SER A 1 637 ? -13.503 16.040 -37.699 1.00 45.19 637 SER A N 1
ATOM 5193 C CA . SER A 1 637 ? -13.174 14.994 -38.675 1.00 45.19 637 SER A CA 1
ATOM 5194 C C . SER A 1 637 ? -14.417 14.354 -39.293 1.00 45.19 637 SER A C 1
ATOM 5196 O O . SER A 1 637 ? -14.538 13.140 -39.332 1.00 45.19 637 SER A O 1
ATOM 5198 N N . TRP A 1 638 ? -15.348 15.158 -39.811 1.00 43.03 638 TRP A N 1
ATOM 5199 C CA . TRP A 1 638 ? -16.327 14.685 -40.800 1.00 43.03 638 TRP A CA 1
ATOM 5200 C C . TRP A 1 638 ? -16.388 15.647 -41.986 1.00 43.03 638 TRP A C 1
ATOM 5202 O O . TRP A 1 638 ? -17.298 16.458 -42.142 1.00 43.03 638 TRP A O 1
ATOM 5212 N N . THR A 1 639 ? -15.405 15.539 -42.876 1.00 44.31 639 THR A N 1
ATOM 5213 C CA . THR A 1 639 ? -15.536 16.038 -44.244 1.00 44.31 639 THR A CA 1
ATOM 5214 C C . THR A 1 639 ? -16.318 15.008 -45.060 1.00 44.31 639 THR A C 1
ATOM 5216 O O . THR A 1 639 ? -15.788 14.004 -45.529 1.00 44.31 639 THR A O 1
ATOM 5219 N N . LEU A 1 640 ? -17.622 15.245 -45.223 1.00 57.78 640 LEU A N 1
ATOM 5220 C CA . LEU A 1 640 ? -18.461 14.494 -46.158 1.00 57.78 640 LEU A CA 1
ATOM 5221 C C . LEU A 1 640 ? -17.928 14.695 -47.586 1.00 57.78 640 LEU A C 1
ATOM 5223 O O . LEU A 1 640 ? -18.096 15.758 -48.188 1.00 57.78 640 LEU A O 1
ATOM 5227 N N . ASN A 1 641 ? -17.272 13.670 -48.136 1.00 57.41 641 ASN A N 1
ATOM 5228 C CA . ASN A 1 641 ? -16.861 13.659 -49.537 1.00 57.41 641 ASN A CA 1
ATOM 5229 C C . ASN A 1 641 ? -18.102 13.769 -50.440 1.00 57.41 641 ASN A C 1
ATOM 5231 O O . ASN A 1 641 ? -19.050 12.995 -50.324 1.00 57.41 641 ASN A O 1
ATOM 5235 N N . THR A 1 642 ? -18.100 14.758 -51.339 1.00 65.62 642 THR A N 1
ATOM 5236 C CA . THR A 1 642 ? -19.261 15.073 -52.186 1.00 65.62 642 THR A CA 1
ATOM 5237 C C . THR A 1 642 ? -19.637 13.909 -53.122 1.00 65.62 642 THR A C 1
ATOM 5239 O O . THR A 1 642 ? -18.758 13.218 -53.634 1.00 65.62 642 THR A O 1
ATOM 5242 N N . PRO A 1 643 ? -20.929 13.706 -53.442 1.00 60.03 643 PRO A N 1
ATOM 5243 C CA . PRO A 1 643 ? -21.395 12.587 -54.278 1.00 60.03 643 PRO A CA 1
ATOM 5244 C C . PRO A 1 643 ? -20.763 12.534 -55.684 1.00 60.03 643 PRO A C 1
ATOM 5246 O O . PRO A 1 643 ? -20.729 11.478 -56.317 1.00 60.03 643 PRO A O 1
ATOM 5249 N N . PHE A 1 644 ? -20.197 13.644 -56.164 1.00 63.06 644 PHE A N 1
ATOM 5250 C CA . PHE A 1 644 ? -19.489 13.713 -57.442 1.00 63.06 644 PHE A CA 1
ATOM 5251 C C . PHE A 1 644 ? -18.119 13.020 -57.428 1.00 63.06 644 PHE A C 1
ATOM 5253 O O . PHE A 1 644 ? -17.703 12.499 -58.464 1.00 63.06 644 PHE A O 1
ATOM 5260 N N . THR A 1 645 ? -17.429 12.943 -56.283 1.00 61.62 645 THR A N 1
ATOM 5261 C CA . THR A 1 645 ? -16.153 12.208 -56.192 1.00 61.62 645 THR A CA 1
ATOM 5262 C C . THR A 1 645 ? -16.379 10.699 -56.178 1.00 61.62 645 THR A C 1
ATOM 5264 O O . THR A 1 645 ? -15.602 9.958 -56.782 1.00 61.62 645 THR A O 1
ATOM 5267 N N . ILE A 1 646 ? -17.487 10.244 -55.586 1.00 67.44 646 ILE A N 1
ATOM 5268 C CA . ILE A 1 646 ? -17.919 8.840 -55.606 1.00 67.44 646 ILE A CA 1
ATOM 5269 C C . ILE A 1 646 ? -18.304 8.429 -57.032 1.00 67.44 646 ILE A C 1
ATOM 5271 O O . ILE A 1 646 ? -17.838 7.401 -57.520 1.00 67.44 646 ILE A O 1
ATOM 5275 N N . LEU A 1 647 ? -19.070 9.264 -57.746 1.00 71.94 647 LEU A N 1
ATOM 5276 C CA . LEU A 1 647 ? -19.433 9.004 -59.142 1.00 71.94 647 LEU A CA 1
ATOM 5277 C C . LEU A 1 647 ? -18.205 9.013 -60.070 1.00 71.94 647 LEU A C 1
ATOM 5279 O O . LEU A 1 647 ? -18.074 8.144 -60.930 1.00 71.94 647 LEU A O 1
ATOM 5283 N N . GLY A 1 648 ? -17.272 9.948 -59.867 1.00 71.94 648 GLY A N 1
ATOM 5284 C CA . GLY A 1 648 ? -16.012 9.994 -60.612 1.00 71.94 648 GLY A CA 1
ATOM 5285 C C . GLY A 1 648 ? -15.117 8.780 -60.348 1.00 71.94 648 GLY A C 1
ATOM 5286 O O . GLY A 1 648 ? -14.480 8.269 -61.270 1.00 71.94 648 GLY A O 1
ATOM 5287 N N . SER A 1 649 ? -15.108 8.273 -59.114 1.00 66.38 649 SER A N 1
ATOM 5288 C CA . SER A 1 649 ? -14.358 7.069 -58.737 1.00 66.38 649 SER A CA 1
ATOM 5289 C C . SER A 1 649 ? -14.992 5.800 -59.306 1.00 66.38 649 SER A C 1
ATOM 5291 O O . SER A 1 649 ? -14.271 4.932 -59.792 1.00 66.38 649 SER A O 1
ATOM 5293 N N . LEU A 1 650 ? -16.327 5.726 -59.344 1.00 77.00 650 LEU A N 1
ATOM 5294 C CA . LEU A 1 650 ? -17.065 4.644 -60.000 1.00 77.00 650 LEU A CA 1
ATOM 5295 C C . LEU A 1 650 ? -16.775 4.606 -61.508 1.00 77.00 650 LEU A C 1
ATOM 5297 O O . LEU A 1 650 ? -16.513 3.540 -62.062 1.00 77.00 650 LEU A O 1
ATOM 5301 N N . LEU A 1 651 ? -16.774 5.771 -62.168 1.00 75.12 651 LEU A N 1
ATOM 5302 C CA . LEU A 1 651 ? -16.500 5.865 -63.602 1.00 75.12 651 LEU A CA 1
ATOM 5303 C C . LEU A 1 651 ? -15.047 5.492 -63.926 1.00 75.12 651 LEU A C 1
ATOM 5305 O O . LEU A 1 651 ? -14.804 4.759 -64.883 1.00 75.12 651 LEU A O 1
ATOM 5309 N N . LYS A 1 652 ? -14.091 5.947 -63.100 1.00 72.12 652 LYS A N 1
ATOM 5310 C CA . LYS A 1 652 ? -12.683 5.537 -63.197 1.00 72.12 652 LYS A CA 1
ATOM 5311 C C . LYS A 1 652 ? -12.538 4.032 -63.022 1.00 72.12 652 LYS A C 1
ATOM 5313 O O . LYS A 1 652 ? -11.925 3.398 -63.867 1.00 72.12 652 LYS A O 1
ATOM 5318 N N . TRP A 1 653 ? -13.136 3.455 -61.982 1.00 77.19 653 TRP A N 1
ATOM 5319 C CA . TRP A 1 653 ? -13.081 2.016 -61.727 1.00 77.19 653 TRP A CA 1
ATOM 5320 C C . TRP A 1 653 ? -13.634 1.199 -62.903 1.00 77.19 653 TRP A C 1
ATOM 5322 O O . TRP A 1 653 ? -13.002 0.233 -63.329 1.00 77.19 653 TRP A O 1
ATOM 5332 N N . LEU A 1 654 ? -14.760 1.625 -63.484 1.00 76.81 654 LEU A N 1
ATOM 5333 C CA . LEU A 1 654 ? -15.388 0.939 -64.613 1.00 76.81 654 LEU A CA 1
ATOM 5334 C C . LEU A 1 654 ? -14.527 1.000 -65.887 1.00 76.81 654 LEU A C 1
ATOM 5336 O O . LEU A 1 654 ? -14.397 -0.001 -66.592 1.00 76.81 654 LEU A O 1
ATOM 5340 N N . LEU A 1 655 ? -13.882 2.141 -66.148 1.00 71.81 655 LEU A N 1
ATOM 5341 C CA . LEU A 1 655 ? -12.910 2.296 -67.236 1.00 71.81 655 LEU A CA 1
ATOM 5342 C C . LEU A 1 655 ? -11.668 1.419 -67.031 1.00 71.81 655 LEU A C 1
ATOM 5344 O O . LEU A 1 655 ? -11.225 0.765 -67.974 1.00 71.81 655 LEU A O 1
ATOM 5348 N N . THR A 1 656 ? -11.140 1.341 -65.808 1.00 68.94 656 THR A N 1
ATOM 5349 C CA . THR A 1 656 ? -9.977 0.498 -65.493 1.00 68.94 656 THR A CA 1
ATOM 5350 C C . THR A 1 656 ? -10.293 -0.989 -65.668 1.00 68.94 656 THR A C 1
ATOM 5352 O O . THR A 1 656 ? -9.480 -1.723 -66.222 1.00 68.94 656 THR A O 1
ATOM 5355 N N . GLN A 1 657 ? -11.487 -1.440 -65.269 1.00 70.44 657 GLN A N 1
ATOM 5356 C CA . GLN A 1 657 ? -11.917 -2.834 -65.446 1.00 70.44 657 GLN A CA 1
ATOM 5357 C C . GLN A 1 657 ? -12.121 -3.207 -66.919 1.00 70.44 657 GLN A C 1
ATOM 5359 O O . GLN A 1 657 ? -11.705 -4.282 -67.342 1.00 70.44 657 GLN A O 1
ATOM 5364 N N . MET A 1 658 ? -12.682 -2.303 -67.729 1.00 70.25 658 MET A N 1
ATOM 5365 C CA . MET A 1 658 ? -12.757 -2.474 -69.188 1.00 70.25 658 MET A CA 1
ATOM 5366 C C . MET A 1 658 ? -11.366 -2.631 -69.816 1.00 70.25 658 MET A C 1
ATOM 5368 O O . MET A 1 658 ? -11.165 -3.478 -70.687 1.00 70.25 658 MET A O 1
ATOM 5372 N N . LEU A 1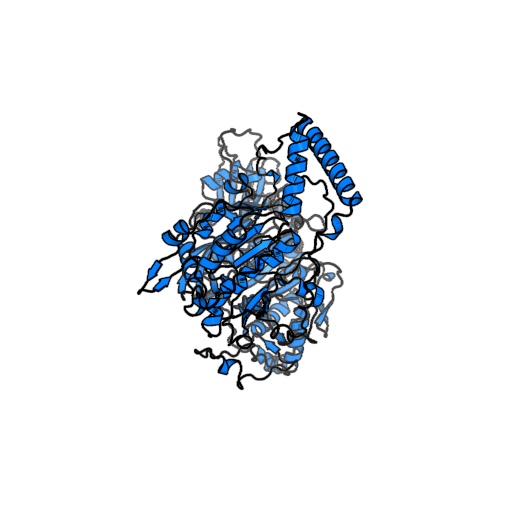 659 ? -10.395 -1.845 -69.349 1.00 65.31 659 LEU A N 1
ATOM 5373 C CA . LEU A 1 659 ? -9.031 -1.853 -69.871 1.00 65.31 659 LEU A CA 1
ATOM 5374 C C . LEU A 1 659 ? -8.262 -3.120 -69.453 1.00 65.31 659 LEU A C 1
ATOM 5376 O O . LEU A 1 659 ? -7.569 -3.710 -70.280 1.00 65.31 659 LEU A O 1
ATOM 5380 N N . LEU A 1 660 ? -8.462 -3.594 -68.218 1.00 61.53 660 LEU A N 1
ATOM 5381 C CA . LEU A 1 660 ? -7.919 -4.864 -67.716 1.00 61.53 660 LEU A CA 1
ATOM 5382 C C . LEU A 1 660 ? -8.549 -6.093 -68.390 1.00 61.53 660 LEU A C 1
ATOM 5384 O O . LEU A 1 660 ? -7.881 -7.103 -68.622 1.00 61.53 660 LEU A O 1
ATOM 5388 N N . PHE A 1 661 ? -9.837 -6.028 -68.729 1.00 68.50 661 PHE A N 1
ATOM 5389 C CA . PHE A 1 661 ? -10.500 -7.097 -69.472 1.00 68.50 661 PHE A CA 1
ATOM 5390 C C . PHE A 1 661 ? -9.984 -7.165 -70.916 1.00 68.50 661 PHE A C 1
ATOM 5392 O O . PHE A 1 661 ? -9.704 -8.249 -71.429 1.00 68.50 661 PHE A O 1
ATOM 5399 N N . ALA A 1 662 ? -9.766 -6.007 -71.548 1.00 62.62 662 ALA A N 1
ATOM 5400 C CA . ALA A 1 662 ? -9.145 -5.925 -72.865 1.00 62.62 662 ALA A CA 1
ATOM 5401 C C . ALA A 1 662 ? -7.698 -6.449 -72.853 1.00 62.62 662 ALA A C 1
ATOM 5403 O O . ALA A 1 662 ? -7.334 -7.218 -73.740 1.00 62.62 662 ALA A O 1
ATOM 5404 N N . SER A 1 663 ? -6.883 -6.116 -71.843 1.00 60.03 663 SER A N 1
ATOM 5405 C CA . SER A 1 663 ? -5.495 -6.598 -71.757 1.00 60.03 663 SER A CA 1
ATOM 5406 C C . SER A 1 663 ? -5.391 -8.115 -71.563 1.00 60.03 663 SER A C 1
ATOM 5408 O O . SER A 1 663 ? -4.481 -8.736 -72.112 1.00 60.03 663 SER A O 1
ATOM 5410 N N . ASN A 1 664 ? -6.343 -8.727 -70.851 1.00 55.97 664 ASN A N 1
ATOM 5411 C CA . ASN A 1 664 ? -6.422 -10.185 -70.707 1.00 55.97 664 ASN A CA 1
ATOM 5412 C C . ASN A 1 664 ? -6.840 -10.889 -72.011 1.00 55.97 664 ASN A C 1
ATOM 5414 O O . ASN A 1 664 ? -6.340 -11.970 -72.309 1.00 55.97 664 ASN A O 1
ATOM 5418 N N . LEU A 1 665 ? -7.696 -10.270 -72.835 1.00 58.47 665 LEU A N 1
ATOM 5419 C CA . LEU A 1 665 ? -8.126 -10.844 -74.119 1.00 58.47 665 LEU A CA 1
ATOM 5420 C C . LEU A 1 665 ? -6.989 -10.926 -75.158 1.00 58.47 665 LEU A C 1
ATOM 5422 O O . LEU A 1 665 ? -7.029 -11.776 -76.045 1.00 58.47 665 LEU A O 1
ATOM 5426 N N . TYR A 1 666 ? -5.977 -10.058 -75.036 1.00 59.47 666 TYR A N 1
ATOM 5427 C CA . TYR A 1 666 ? -4.794 -10.020 -75.907 1.00 59.47 666 TYR A CA 1
ATOM 5428 C C . TYR A 1 666 ? -3.590 -10.820 -75.371 1.00 59.47 666 TYR A C 1
ATOM 5430 O O . TYR A 1 666 ? -2.528 -10.793 -75.992 1.00 59.47 666 TYR A O 1
ATOM 5438 N N . GLY A 1 667 ? -3.734 -11.556 -74.259 1.00 55.25 667 GLY A N 1
ATOM 5439 C CA . GLY A 1 667 ? -2.686 -12.450 -73.739 1.00 55.25 667 GLY A CA 1
ATOM 5440 C C . GLY A 1 667 ? -1.416 -11.736 -73.256 1.00 55.25 667 GLY A C 1
ATOM 5441 O O . GLY A 1 667 ? -0.310 -12.248 -73.438 1.00 55.25 667 GLY A O 1
ATOM 5442 N N . LEU A 1 668 ? -1.560 -10.536 -72.679 1.00 52.47 668 LEU A N 1
ATOM 5443 C CA . LEU A 1 668 ? -0.452 -9.743 -72.119 1.00 52.47 668 LEU A CA 1
ATOM 5444 C C . LEU A 1 668 ? 0.028 -10.231 -70.737 1.00 52.47 668 LEU A C 1
ATOM 5446 O O . LEU A 1 668 ? 1.077 -9.793 -70.271 1.00 52.47 668 LEU A O 1
ATOM 5450 N N . ASP A 1 669 ? -0.692 -11.158 -70.105 1.00 47.53 669 ASP A N 1
ATOM 5451 C CA . ASP A 1 669 ? -0.337 -11.799 -68.829 1.00 47.53 669 ASP A CA 1
ATOM 5452 C C . ASP A 1 669 ? 0.918 -12.688 -68.921 1.00 47.53 669 ASP A C 1
ATOM 5454 O O . ASP A 1 669 ? 1.603 -12.916 -67.925 1.00 47.53 669 ASP A O 1
ATOM 5458 N N . ARG A 1 670 ? 1.283 -13.142 -70.127 1.00 46.09 670 ARG A N 1
ATOM 5459 C CA . ARG A 1 670 ? 2.468 -13.983 -70.370 1.00 46.09 670 ARG A CA 1
ATOM 5460 C C . ARG A 1 670 ? 3.822 -13.273 -70.272 1.00 46.09 670 ARG A C 1
ATOM 5462 O O . ARG A 1 670 ? 4.835 -13.961 -70.377 1.00 46.09 670 ARG A O 1
ATOM 5469 N N . TYR A 1 671 ? 3.869 -11.952 -70.085 1.00 48.19 671 TYR A N 1
ATOM 5470 C CA . TYR A 1 671 ? 5.117 -11.170 -70.143 1.00 48.19 671 TYR A CA 1
ATOM 5471 C C . TYR A 1 671 ? 5.577 -10.560 -68.810 1.00 48.19 671 TYR A C 1
ATOM 5473 O O . TYR A 1 671 ? 6.611 -9.896 -68.782 1.00 48.19 671 TYR A O 1
ATOM 5481 N N . SER A 1 672 ? 4.884 -10.807 -67.696 1.00 40.78 672 SER A N 1
ATOM 5482 C CA . SER A 1 672 ? 5.347 -10.388 -66.367 1.00 40.78 672 SER A CA 1
ATOM 5483 C C . SER A 1 672 ? 5.859 -11.581 -65.560 1.00 40.78 672 SER A C 1
ATOM 5485 O O . SER A 1 672 ? 5.074 -12.309 -64.957 1.00 40.78 672 SER A O 1
ATOM 5487 N N . TYR A 1 673 ? 7.180 -11.751 -65.507 1.00 42.88 673 TYR A N 1
ATOM 5488 C CA . TYR A 1 673 ? 7.843 -12.591 -64.509 1.00 42.88 673 TYR A CA 1
ATOM 5489 C C . TYR A 1 673 ? 8.846 -11.737 -63.731 1.00 42.88 673 TYR A C 1
ATOM 5491 O O . TYR A 1 673 ? 9.603 -10.967 -64.322 1.00 42.88 673 TYR A O 1
ATOM 5499 N N . ALA A 1 674 ? 8.851 -11.873 -62.405 1.00 32.66 674 ALA A N 1
ATOM 5500 C CA . ALA A 1 674 ? 9.904 -11.332 -61.557 1.00 32.66 674 ALA A CA 1
ATOM 5501 C C . ALA A 1 674 ? 11.110 -12.278 -61.628 1.00 32.66 674 ALA A C 1
ATOM 5503 O O . ALA A 1 674 ? 11.010 -13.436 -61.231 1.00 32.66 674 ALA A O 1
ATOM 5504 N N . VAL A 1 675 ? 12.234 -11.793 -62.155 1.00 34.78 675 VAL A N 1
ATOM 5505 C CA . VAL A 1 675 ? 13.511 -12.518 -62.158 1.00 34.78 675 VAL A CA 1
ATOM 5506 C C . VAL A 1 675 ? 14.410 -11.859 -61.106 1.00 34.78 675 VAL A C 1
ATOM 5508 O O . VAL A 1 675 ? 14.589 -10.639 -61.170 1.00 34.78 675 VAL A O 1
ATOM 5511 N N . PRO A 1 676 ? 14.952 -12.599 -60.121 1.00 29.38 676 PRO A N 1
ATOM 5512 C CA . PRO A 1 676 ? 15.994 -12.064 -59.252 1.00 29.38 676 PRO A CA 1
ATOM 5513 C C . PRO A 1 676 ? 17.220 -11.723 -60.107 1.00 29.38 676 PRO A C 1
ATOM 5515 O O . PRO A 1 676 ? 17.607 -12.498 -60.976 1.00 29.38 676 PRO A O 1
ATOM 5518 N N . VAL A 1 677 ? 17.809 -10.543 -59.899 1.00 34.53 677 VAL A N 1
ATOM 5519 C CA . VAL A 1 677 ? 19.044 -10.156 -60.592 1.00 34.53 677 VAL A CA 1
ATOM 5520 C C . VAL A 1 677 ? 20.168 -11.065 -60.101 1.00 34.53 677 VAL A C 1
ATOM 5522 O O . VAL A 1 677 ? 20.656 -10.921 -58.982 1.00 34.53 677 VAL A O 1
ATOM 5525 N N . GLU A 1 678 ? 20.517 -12.018 -60.951 1.00 34.78 678 GLU A N 1
ATOM 5526 C CA . GLU A 1 678 ? 21.684 -12.880 -60.869 1.00 34.78 678 GLU A CA 1
ATOM 5527 C C . GLU A 1 678 ? 22.879 -12.072 -61.395 1.00 34.78 678 GLU A C 1
ATOM 5529 O O . GLU A 1 678 ? 22.970 -11.791 -62.590 1.00 34.78 678 GLU A O 1
ATOM 5534 N N . ASP A 1 679 ? 23.751 -11.620 -60.491 1.00 33.16 679 ASP A N 1
ATOM 5535 C CA . ASP A 1 679 ? 25.119 -11.249 -60.851 1.00 33.16 679 ASP A CA 1
ATOM 5536 C C . ASP A 1 679 ? 26.020 -12.425 -60.453 1.00 33.16 679 ASP A C 1
ATOM 5538 O O . ASP A 1 679 ? 26.171 -12.757 -59.272 1.00 33.16 679 ASP A O 1
ATOM 5542 N N . ASP A 1 680 ? 26.585 -13.062 -61.478 1.00 37.69 680 ASP A N 1
ATOM 5543 C CA . ASP A 1 680 ? 27.561 -14.150 -61.436 1.00 37.69 680 ASP A CA 1
ATOM 5544 C C . ASP A 1 680 ? 28.794 -13.761 -60.596 1.00 37.69 680 ASP A C 1
ATOM 5546 O O . ASP A 1 680 ? 29.794 -13.273 -61.126 1.00 37.69 680 ASP A O 1
ATOM 5550 N N . TYR A 1 681 ? 28.755 -13.983 -59.276 1.00 37.19 681 TYR A N 1
ATOM 5551 C CA . TYR A 1 681 ? 29.963 -14.318 -58.501 1.00 37.19 681 TYR A CA 1
ATOM 5552 C C . TYR A 1 681 ? 29.738 -14.961 -57.118 1.00 37.19 681 TYR A C 1
ATOM 5554 O O . TYR A 1 681 ? 30.690 -15.049 -56.343 1.00 37.19 681 TYR A O 1
ATOM 5562 N N . ILE A 1 682 ? 28.533 -15.428 -56.758 1.00 35.97 682 ILE A N 1
ATOM 5563 C CA . ILE A 1 682 ? 28.325 -16.199 -55.511 1.00 35.97 682 ILE A CA 1
ATOM 5564 C C . ILE A 1 682 ? 27.275 -17.306 -55.725 1.00 35.97 682 ILE A C 1
ATOM 5566 O O . ILE A 1 682 ? 26.229 -17.305 -55.090 1.00 35.97 682 ILE A O 1
ATOM 5570 N N . ASP A 1 683 ? 27.571 -18.280 -56.591 1.00 30.00 683 ASP A N 1
ATOM 5571 C CA . ASP A 1 683 ? 26.799 -19.539 -56.691 1.00 30.00 683 ASP A CA 1
ATOM 5572 C C . ASP A 1 683 ? 27.474 -20.714 -55.945 1.00 30.00 683 ASP A C 1
ATOM 5574 O O . ASP A 1 683 ? 27.192 -21.885 -56.164 1.00 30.00 683 ASP A O 1
ATOM 5578 N N . SER A 1 684 ? 28.410 -20.434 -55.028 1.00 32.31 684 SER A N 1
ATOM 5579 C CA . SER A 1 684 ? 29.119 -21.496 -54.289 1.00 32.31 684 SER A CA 1
ATOM 5580 C C . SER A 1 684 ? 28.996 -21.427 -52.765 1.00 32.31 684 SER A C 1
ATOM 5582 O O . SER A 1 684 ? 29.781 -22.082 -52.084 1.00 32.31 684 SER A O 1
ATOM 5584 N N . ILE A 1 685 ? 28.077 -20.626 -52.205 1.00 38.09 685 ILE A N 1
ATOM 5585 C CA . ILE A 1 685 ? 27.945 -20.476 -50.735 1.00 38.09 685 ILE A CA 1
ATOM 5586 C C . ILE A 1 685 ? 26.513 -20.711 -50.208 1.00 38.09 685 ILE A C 1
ATOM 5588 O O . ILE A 1 685 ? 26.342 -20.902 -49.011 1.00 38.09 685 ILE A O 1
ATOM 5592 N N . TYR A 1 686 ? 25.485 -20.820 -51.057 1.00 32.81 686 TYR A N 1
ATOM 5593 C CA . TYR A 1 686 ? 24.098 -20.976 -50.578 1.00 32.81 686 TYR A CA 1
ATOM 5594 C C . TYR A 1 686 ? 23.547 -22.410 -50.503 1.00 32.81 686 TYR A C 1
ATOM 5596 O O . TYR A 1 686 ? 22.374 -22.579 -50.188 1.00 32.81 686 TYR A O 1
ATOM 5604 N N . ASN A 1 687 ? 24.371 -23.445 -50.703 1.00 29.67 687 ASN A N 1
ATOM 5605 C CA . ASN A 1 687 ? 23.913 -24.841 -50.593 1.00 29.67 687 ASN A CA 1
ATOM 5606 C C . ASN A 1 687 ? 24.249 -25.559 -49.275 1.00 29.67 687 ASN A C 1
ATOM 5608 O O . ASN A 1 687 ? 23.968 -26.746 -49.161 1.00 29.67 687 ASN A O 1
ATOM 5612 N N . GLU A 1 688 ? 24.757 -24.868 -48.251 1.00 33.03 688 GLU A N 1
ATOM 5613 C CA . GLU A 1 688 ? 24.841 -25.433 -46.893 1.00 33.03 688 GLU A CA 1
ATOM 5614 C C . GLU A 1 688 ? 24.405 -24.403 -45.841 1.00 33.03 688 GLU A C 1
ATOM 5616 O O . GLU A 1 688 ? 25.180 -23.941 -45.010 1.00 33.03 688 GLU A O 1
ATOM 5621 N N . GLY A 1 689 ? 23.126 -24.027 -45.885 1.00 28.00 689 GLY A N 1
ATOM 5622 C CA . GLY A 1 689 ? 22.436 -23.509 -44.706 1.00 28.00 689 GLY A CA 1
ATOM 5623 C C . GLY A 1 689 ? 21.914 -24.691 -43.879 1.00 28.00 689 GLY A C 1
ATOM 5624 O O . GLY A 1 689 ? 21.281 -25.579 -44.455 1.00 28.00 689 GLY A O 1
ATOM 5625 N N . PRO A 1 690 ? 22.162 -24.750 -42.559 1.00 28.25 690 PRO A N 1
ATOM 5626 C CA . PRO A 1 690 ? 21.593 -25.788 -41.719 1.00 28.25 690 PRO A CA 1
ATOM 5627 C C . PRO A 1 690 ? 20.070 -25.661 -41.747 1.00 28.25 690 PRO A C 1
ATOM 5629 O O . PRO A 1 690 ? 19.505 -24.598 -41.494 1.00 28.25 690 PRO A O 1
ATOM 5632 N N . THR A 1 691 ? 19.409 -26.768 -42.059 1.00 29.41 691 THR A N 1
ATOM 5633 C CA . THR A 1 691 ? 17.985 -26.980 -41.820 1.00 29.41 691 THR A CA 1
ATOM 5634 C C . THR A 1 691 ? 17.699 -26.767 -40.336 1.00 29.41 691 THR A C 1
ATOM 5636 O O . THR A 1 691 ? 17.928 -27.651 -39.513 1.00 29.41 691 THR A O 1
ATOM 5639 N N . GLY A 1 692 ? 17.233 -25.574 -40.003 1.00 27.83 692 GLY A N 1
ATOM 5640 C CA . GLY A 1 692 ? 16.732 -25.198 -38.694 1.00 27.83 692 GLY A CA 1
ATOM 5641 C C . GLY A 1 692 ? 15.669 -24.141 -38.910 1.00 27.83 692 GLY A C 1
ATOM 5642 O O . GLY A 1 692 ? 15.967 -22.951 -38.945 1.00 27.83 692 GLY A O 1
ATOM 5643 N N . GLU A 1 693 ? 14.438 -24.593 -39.136 1.00 28.39 693 GLU A N 1
ATOM 5644 C CA . GLU A 1 693 ? 13.256 -23.751 -39.001 1.00 28.39 693 GLU A CA 1
ATOM 5645 C C . GLU A 1 693 ? 13.340 -23.008 -37.656 1.00 28.39 693 GLU A C 1
ATOM 5647 O O . GLU A 1 693 ? 13.594 -23.649 -36.630 1.00 28.39 693 GLU A O 1
ATOM 5652 N N . PRO A 1 694 ? 13.114 -21.685 -37.601 1.00 29.84 694 PRO A N 1
ATOM 5653 C CA . PRO A 1 694 ? 12.703 -21.062 -36.360 1.00 29.84 694 PRO A CA 1
ATOM 5654 C C . PRO A 1 694 ? 11.356 -21.693 -36.013 1.00 29.84 694 PRO A C 1
ATOM 5656 O O . PRO A 1 694 ? 10.341 -21.427 -36.661 1.00 29.84 694 PRO A O 1
ATOM 5659 N N . SER A 1 695 ? 11.378 -22.594 -35.038 1.00 29.12 695 SER A N 1
ATOM 5660 C CA . SER A 1 695 ? 10.197 -23.197 -34.445 1.00 29.12 695 SER A CA 1
ATOM 5661 C C . SER A 1 695 ? 9.197 -22.100 -34.092 1.00 29.12 695 SER A C 1
ATOM 5663 O O . SER A 1 695 ? 9.490 -21.242 -33.261 1.00 29.12 695 SER A O 1
ATOM 5665 N N . THR A 1 696 ? 8.049 -22.143 -34.768 1.00 30.95 696 THR A N 1
ATOM 5666 C CA . THR A 1 696 ? 6.741 -21.665 -34.308 1.00 30.95 696 THR A CA 1
ATOM 5667 C C . THR A 1 696 ? 6.786 -20.433 -33.403 1.00 30.95 696 THR A C 1
ATOM 5669 O O . THR A 1 696 ? 6.754 -20.542 -32.177 1.00 30.95 696 THR A O 1
ATOM 5672 N N . LEU A 1 697 ? 6.763 -19.249 -34.018 1.00 32.81 697 LEU A N 1
ATOM 5673 C CA . LEU A 1 697 ? 6.136 -18.102 -33.366 1.00 32.81 697 LEU A CA 1
ATOM 5674 C C . LEU A 1 697 ? 4.702 -18.513 -32.984 1.00 32.81 697 LEU A C 1
ATOM 5676 O O . LEU A 1 697 ? 4.030 -19.149 -33.808 1.00 32.81 697 LEU A O 1
ATOM 5680 N N . PRO A 1 698 ? 4.220 -18.187 -31.771 1.00 33.38 698 PRO A N 1
ATOM 5681 C CA . PRO A 1 698 ? 2.806 -18.342 -31.474 1.00 33.38 698 PRO A CA 1
ATOM 5682 C C . PRO A 1 698 ? 2.005 -17.555 -32.524 1.00 33.38 698 PRO A C 1
ATOM 5684 O O . PRO A 1 698 ? 2.489 -16.526 -33.015 1.00 33.38 698 PRO A O 1
ATOM 5687 N N . PRO A 1 699 ? 0.814 -18.038 -32.922 1.00 31.09 699 PRO A N 1
ATOM 5688 C CA . PRO A 1 699 ? -0.036 -17.292 -33.837 1.00 31.09 699 PRO A CA 1
ATOM 5689 C C . PRO A 1 699 ? -0.233 -15.869 -33.295 1.00 31.09 699 PRO A C 1
ATOM 5691 O O . PRO A 1 699 ? -0.212 -15.685 -32.072 1.00 31.09 699 PRO A O 1
ATOM 5694 N N . PRO A 1 700 ? -0.417 -14.856 -34.166 1.00 30.14 700 PRO A N 1
ATOM 5695 C CA . PRO A 1 700 ? -0.869 -13.555 -33.695 1.00 30.14 700 PRO A CA 1
ATOM 5696 C C . PRO A 1 700 ? -2.075 -13.804 -32.792 1.00 30.14 700 PRO A C 1
ATOM 5698 O O . PRO A 1 700 ? -2.957 -14.579 -33.177 1.00 30.14 700 PRO A O 1
ATOM 5701 N N . MET A 1 701 ? -2.059 -13.229 -31.581 1.00 30.25 701 MET A N 1
ATOM 5702 C CA . MET A 1 701 ? -3.213 -13.280 -30.689 1.00 30.25 701 MET A CA 1
ATOM 5703 C C . MET A 1 701 ? -4.430 -12.970 -31.543 1.00 30.25 701 MET A C 1
ATOM 5705 O O . MET A 1 701 ? -4.490 -11.928 -32.198 1.00 30.25 701 MET A O 1
ATOM 5709 N N . GLU A 1 702 ? -5.335 -13.941 -31.613 1.00 30.05 702 GLU A N 1
ATOM 5710 C CA . GLU A 1 702 ? -6.603 -13.781 -32.287 1.00 30.05 702 GLU A CA 1
ATOM 5711 C C . GLU A 1 702 ? -7.196 -12.502 -31.703 1.00 30.05 702 GLU A C 1
ATOM 5713 O O . GLU A 1 702 ? -7.400 -12.422 -30.488 1.00 30.05 702 GLU A O 1
ATOM 5718 N N . ASN A 1 703 ? -7.365 -11.469 -32.536 1.00 32.41 703 ASN A N 1
ATOM 5719 C CA . ASN A 1 703 ? -8.129 -10.296 -32.153 1.00 32.41 703 ASN A CA 1
ATOM 5720 C C . ASN A 1 703 ? -9.505 -10.845 -31.803 1.00 32.41 703 ASN A C 1
ATOM 5722 O O . ASN A 1 703 ? -10.340 -11.035 -32.691 1.00 32.41 703 ASN A O 1
ATOM 5726 N N . LYS A 1 704 ? -9.724 -11.143 -30.516 1.00 30.59 704 LYS A N 1
ATOM 5727 C CA . LYS A 1 704 ? -11.050 -11.324 -29.965 1.00 30.59 704 LYS A CA 1
ATOM 5728 C C . LYS A 1 704 ? -11.722 -10.014 -30.298 1.00 30.59 704 LYS A C 1
ATOM 5730 O O . LYS A 1 704 ? -11.499 -8.992 -29.656 1.00 30.59 704 LYS A O 1
ATOM 5735 N N . THR A 1 705 ? -12.496 -10.046 -31.370 1.00 31.27 705 THR A N 1
ATOM 5736 C CA . THR A 1 705 ? -13.563 -9.103 -31.613 1.00 31.27 705 THR A CA 1
ATOM 5737 C C . THR A 1 705 ? -14.507 -9.387 -30.462 1.00 31.27 705 THR A C 1
ATOM 5739 O O . THR A 1 705 ? -15.397 -10.228 -30.547 1.00 31.27 705 THR A O 1
ATOM 5742 N N . ILE A 1 706 ? -14.200 -8.782 -29.314 1.00 34.09 706 ILE A N 1
ATOM 5743 C CA . ILE A 1 706 ? -15.143 -8.639 -28.227 1.00 34.09 706 ILE A CA 1
ATOM 5744 C C . ILE A 1 706 ? -16.326 -7.981 -28.931 1.00 34.09 706 ILE A C 1
ATOM 5746 O O . ILE A 1 706 ? -16.132 -6.921 -29.537 1.00 34.09 706 ILE A O 1
ATOM 5750 N N . PRO A 1 707 ? -17.497 -8.635 -29.001 1.00 30.08 707 PRO A N 1
ATOM 5751 C CA . PRO A 1 707 ? -18.665 -7.968 -29.532 1.00 30.08 707 PRO A CA 1
ATOM 5752 C C . PRO A 1 707 ? -18.789 -6.699 -28.707 1.00 30.08 707 PRO A C 1
ATOM 5754 O O . PRO A 1 707 ? -18.882 -6.787 -27.482 1.00 30.08 707 PRO A O 1
ATOM 5757 N N . ALA A 1 708 ? -18.663 -5.550 -29.371 1.00 31.72 708 ALA A N 1
ATOM 5758 C CA . ALA A 1 708 ? -18.868 -4.261 -28.752 1.00 31.72 708 ALA A CA 1
ATOM 5759 C C . ALA A 1 708 ? -20.249 -4.329 -28.102 1.00 31.72 708 ALA A C 1
ATOM 5761 O O . ALA A 1 708 ? -21.274 -4.277 -28.781 1.00 31.72 708 ALA A O 1
ATOM 5762 N N . LYS A 1 709 ? -20.275 -4.552 -26.787 1.00 35.53 709 LYS A N 1
ATOM 5763 C CA . LYS A 1 709 ? -21.386 -4.065 -26.000 1.00 35.53 709 LYS A CA 1
ATOM 5764 C C . LYS A 1 709 ? -21.344 -2.565 -26.218 1.00 35.53 709 LYS A C 1
ATOM 5766 O O . LYS A 1 709 ? -20.291 -1.954 -26.060 1.00 35.53 709 LYS A O 1
ATOM 5771 N N . GLU A 1 710 ? -22.462 -2.021 -26.668 1.00 36.16 710 GLU A N 1
ATOM 5772 C CA . GLU A 1 710 ? -22.735 -0.588 -26.704 1.00 36.16 710 GLU A CA 1
ATOM 5773 C C . GLU A 1 710 ? -22.799 -0.042 -25.265 1.00 36.16 710 GLU A C 1
ATOM 5775 O O . GLU A 1 710 ? -23.815 0.492 -24.833 1.00 36.16 710 GLU A O 1
ATOM 5780 N N . ASP A 1 711 ? -21.725 -0.209 -24.500 1.00 42.03 711 ASP A N 1
ATOM 5781 C CA . ASP A 1 711 ? -21.453 0.615 -23.341 1.00 42.03 711 ASP A CA 1
ATOM 5782 C C . ASP A 1 711 ? -20.624 1.772 -23.914 1.00 42.03 711 ASP A C 1
ATOM 5784 O O . ASP A 1 711 ? -19.511 1.578 -24.398 1.00 42.03 711 ASP A O 1
ATOM 5788 N N . ASN A 1 712 ? -21.214 2.968 -23.982 1.00 47.62 712 ASN A N 1
ATOM 5789 C CA . ASN A 1 712 ? -20.638 4.162 -24.623 1.00 47.62 712 ASN A CA 1
ATOM 5790 C C . ASN A 1 712 ? -19.338 4.682 -23.962 1.00 47.62 712 ASN A C 1
ATOM 5792 O O . ASN A 1 712 ? -18.880 5.774 -24.288 1.00 47.62 712 ASN A O 1
ATOM 5796 N N . GLU A 1 713 ? -18.734 3.931 -23.044 1.00 59.38 713 GLU A N 1
ATOM 5797 C CA . GLU A 1 713 ? -17.513 4.294 -22.337 1.00 59.38 713 GLU A CA 1
ATOM 5798 C C . GLU A 1 713 ? -16.462 3.205 -22.584 1.00 59.38 713 GLU A C 1
ATOM 5800 O O . GLU A 1 713 ? -16.665 2.033 -22.270 1.00 59.38 713 GLU A O 1
ATOM 5805 N N . GLY A 1 714 ? -15.331 3.585 -23.189 1.00 66.56 714 GLY A N 1
ATOM 5806 C CA . GLY A 1 714 ? -14.157 2.712 -23.270 1.00 66.56 714 GLY A CA 1
ATOM 5807 C C . GLY A 1 714 ? -13.646 2.307 -21.876 1.00 66.56 714 GLY A C 1
ATOM 5808 O O . GLY A 1 714 ? -14.099 2.864 -20.871 1.00 66.56 714 GLY A O 1
ATOM 5809 N N . PRO A 1 715 ? -12.696 1.355 -21.784 1.00 77.00 715 PRO A N 1
ATOM 5810 C CA . PRO A 1 715 ? -12.091 0.992 -20.503 1.00 77.00 715 PRO A CA 1
ATOM 5811 C C . PRO A 1 715 ? -11.520 2.240 -19.807 1.00 77.00 715 PRO A C 1
ATOM 5813 O O . PRO A 1 715 ? -11.016 3.128 -20.493 1.00 77.00 715 PRO A O 1
ATOM 5816 N N . PRO A 1 716 ? -11.603 2.341 -18.470 1.00 82.31 716 PRO A N 1
ATOM 5817 C CA . PRO A 1 716 ? -11.133 3.522 -17.754 1.00 82.31 716 PRO A CA 1
ATOM 5818 C C . PRO A 1 716 ? -9.622 3.723 -17.957 1.00 82.31 716 PRO A C 1
ATOM 5820 O O . PRO A 1 716 ? -8.868 2.758 -18.079 1.00 82.31 716 PRO A O 1
ATOM 5823 N N . PHE A 1 717 ? -9.176 4.979 -17.979 1.00 85.25 717 PHE A N 1
ATOM 5824 C CA . PHE A 1 717 ? -7.783 5.351 -18.249 1.00 85.25 717 PHE A CA 1
ATOM 5825 C C . PHE A 1 717 ? -7.035 5.725 -16.959 1.00 85.25 717 PHE A C 1
ATOM 5827 O O . PHE A 1 717 ? -7.654 6.106 -15.968 1.00 85.25 717 PHE A O 1
ATOM 5834 N N . SER A 1 718 ? -5.699 5.633 -16.959 1.00 85.62 718 SER A N 1
ATOM 5835 C CA . SER A 1 718 ? -4.865 6.027 -15.807 1.00 85.62 718 SER A CA 1
ATOM 5836 C C . SER A 1 718 ? -4.951 7.530 -15.541 1.00 85.62 718 SER A C 1
ATOM 5838 O O . SER A 1 718 ? -4.724 8.338 -16.443 1.00 85.62 718 SER A O 1
ATOM 5840 N N . CYS A 1 719 ? -5.220 7.904 -14.291 1.00 87.25 719 CYS A N 1
ATOM 5841 C CA . CYS A 1 719 ? -5.317 9.292 -13.860 1.00 87.25 719 CYS A CA 1
ATOM 5842 C C . CYS A 1 719 ? -4.780 9.500 -12.438 1.00 87.25 719 CYS A C 1
ATOM 5844 O O . CYS A 1 719 ? -4.544 8.554 -11.689 1.00 87.25 719 CYS A O 1
ATOM 5846 N N . ASP A 1 720 ? -4.617 10.767 -12.061 1.00 90.25 720 ASP A N 1
ATOM 5847 C CA . ASP A 1 720 ? -4.170 11.158 -10.729 1.00 90.25 720 ASP A CA 1
ATOM 5848 C C . ASP A 1 720 ? -5.382 11.604 -9.892 1.00 90.25 720 ASP A C 1
ATOM 5850 O O . ASP A 1 720 ? -6.055 12.582 -10.243 1.00 90.25 720 ASP A O 1
ATOM 5854 N N . HIS A 1 721 ? -5.642 10.933 -8.766 1.00 90.75 721 HIS A N 1
ATOM 5855 C CA . HIS A 1 721 ? -6.649 11.336 -7.777 1.00 90.75 721 HIS A CA 1
ATOM 5856 C C . HIS A 1 721 ? -6.018 12.154 -6.641 1.00 90.75 721 HIS A C 1
ATOM 5858 O O . HIS A 1 721 ? -4.947 11.811 -6.147 1.00 90.75 721 HIS A O 1
ATOM 5864 N N . SER A 1 722 ? -6.706 13.196 -6.174 1.00 92.44 722 SER A N 1
ATOM 5865 C CA . SER A 1 722 ? -6.436 13.854 -4.896 1.00 92.44 722 SER A CA 1
ATOM 5866 C C . SER A 1 722 ? -7.488 13.470 -3.856 1.00 92.44 722 SER A C 1
ATOM 5868 O O . SER A 1 722 ? -8.687 13.367 -4.136 1.00 92.44 722 SER A O 1
ATOM 5870 N N . ILE A 1 723 ? -7.021 13.226 -2.637 1.00 92.62 723 ILE A N 1
ATOM 5871 C CA . ILE A 1 723 ? -7.820 12.798 -1.492 1.00 92.62 723 ILE A CA 1
ATOM 5872 C C . ILE A 1 723 ? -7.434 13.685 -0.315 1.00 92.62 723 ILE A C 1
ATOM 5874 O O . ILE A 1 723 ? -6.255 13.900 -0.053 1.00 92.62 723 ILE A O 1
ATOM 5878 N N . ARG A 1 724 ? -8.418 14.200 0.421 1.00 93.00 724 ARG A N 1
ATOM 5879 C CA . ARG A 1 724 ? -8.169 14.965 1.647 1.00 93.00 724 ARG A CA 1
ATOM 5880 C C . ARG A 1 724 ? -8.509 14.108 2.847 1.00 93.00 724 ARG A C 1
ATOM 5882 O O . ARG A 1 724 ? -9.647 13.662 2.974 1.00 93.00 724 ARG A O 1
ATOM 5889 N N . LEU A 1 725 ? -7.518 13.872 3.693 1.00 93.81 725 LEU A N 1
ATOM 5890 C CA . LEU A 1 725 ? -7.630 13.040 4.884 1.00 93.81 725 LEU A CA 1
ATOM 5891 C C . LEU A 1 725 ? -7.397 13.882 6.132 1.00 93.81 725 LEU A C 1
ATOM 5893 O O . LEU A 1 725 ? -6.701 14.894 6.082 1.00 93.81 725 LEU A O 1
ATOM 5897 N N . PHE A 1 726 ? -7.992 13.462 7.245 1.00 94.12 726 PHE A N 1
ATOM 5898 C CA . PHE A 1 726 ? -8.040 14.246 8.473 1.00 94.12 726 PHE A CA 1
ATOM 5899 C C . PHE A 1 726 ? -7.340 13.525 9.623 1.00 94.12 726 PHE A C 1
ATOM 5901 O O . PHE A 1 726 ? -7.337 12.293 9.693 1.00 94.12 726 PHE A O 1
ATOM 5908 N N . ILE A 1 727 ? -6.743 14.311 10.516 1.00 93.38 727 ILE A N 1
ATOM 5909 C CA . ILE A 1 727 ? -6.017 13.847 11.698 1.00 93.38 727 ILE A CA 1
ATOM 5910 C C . ILE A 1 727 ? -6.507 14.655 12.899 1.00 93.38 727 ILE A C 1
ATOM 5912 O O . ILE A 1 727 ? -6.421 15.881 12.900 1.00 93.38 727 ILE A O 1
ATOM 5916 N N . LEU A 1 728 ? -7.007 13.967 13.921 1.00 92.50 728 LEU A N 1
ATOM 5917 C CA . LEU A 1 728 ? -7.363 14.556 15.210 1.00 92.50 728 LEU A CA 1
ATOM 5918 C C . LEU A 1 728 ? -6.100 14.928 15.999 1.00 92.50 728 LEU A C 1
ATOM 5920 O O . LEU A 1 728 ? -5.267 14.059 16.276 1.00 92.50 728 LEU A O 1
ATOM 5924 N N . ASP A 1 729 ? -5.988 16.181 16.440 1.00 90.12 729 ASP A N 1
ATOM 5925 C CA . ASP A 1 729 ? -4.967 16.571 17.414 1.00 90.12 729 ASP A CA 1
ATOM 5926 C C . ASP A 1 729 ? -5.422 16.210 18.835 1.00 90.12 729 ASP A C 1
ATOM 5928 O O . ASP A 1 729 ? -6.028 17.001 19.557 1.00 90.12 729 ASP A O 1
ATOM 5932 N N . GLN A 1 730 ? -5.114 14.983 19.261 1.00 85.25 730 GLN A N 1
ATOM 5933 C CA . GLN A 1 730 ? -5.458 14.497 20.604 1.00 85.25 730 GLN A CA 1
ATOM 5934 C C . GLN A 1 730 ? -4.809 15.347 21.718 1.00 85.25 730 GLN A C 1
ATOM 5936 O O . GLN A 1 730 ? -5.356 15.446 22.820 1.00 85.25 730 GLN A O 1
ATOM 5941 N N . ASN A 1 731 ? -3.680 16.018 21.449 1.00 82.38 731 ASN A N 1
ATOM 5942 C CA . ASN A 1 731 ? -3.008 16.849 22.452 1.00 82.38 731 ASN A CA 1
ATOM 5943 C C . ASN A 1 731 ? -3.821 18.090 22.825 1.00 82.38 731 ASN A C 1
ATOM 5945 O O . ASN A 1 731 ? -3.673 18.589 23.944 1.00 82.38 731 ASN A O 1
ATOM 5949 N N . TYR A 1 732 ? -4.694 18.567 21.935 1.00 83.56 732 TYR A N 1
ATOM 5950 C CA . TYR A 1 732 ? -5.613 19.669 22.214 1.00 83.56 732 TYR A CA 1
ATOM 5951 C C . TYR A 1 732 ? -6.446 19.394 23.479 1.00 83.56 732 TYR A C 1
ATOM 5953 O O . TYR A 1 732 ? -6.510 20.213 24.399 1.00 83.56 732 TYR A O 1
ATOM 5961 N N . PHE A 1 733 ? -6.997 18.182 23.581 1.00 80.81 733 PHE A N 1
ATOM 5962 C CA . PHE A 1 733 ? -7.822 17.761 24.714 1.00 80.81 733 PHE A CA 1
ATOM 5963 C C . PHE A 1 733 ? -6.990 17.323 25.925 1.00 80.81 733 PHE A C 1
ATOM 5965 O O . PHE A 1 733 ? -7.378 17.583 27.060 1.00 80.81 733 PHE A O 1
ATOM 5972 N N . LEU A 1 734 ? -5.829 16.697 25.705 1.00 74.88 734 LEU A N 1
ATOM 5973 C CA . LEU A 1 734 ? -4.970 16.190 26.785 1.00 74.88 734 LEU A CA 1
ATOM 5974 C C . LEU A 1 734 ? -4.197 17.295 27.526 1.00 74.88 734 LEU A C 1
ATOM 5976 O O . LEU A 1 734 ? -3.943 17.172 28.723 1.00 74.88 734 LEU A O 1
ATOM 5980 N N . SER A 1 735 ? -3.802 18.368 26.833 1.00 68.19 735 SER A N 1
ATOM 5981 C CA . SER A 1 735 ? -3.017 19.471 27.415 1.00 68.19 735 SER A CA 1
ATOM 5982 C C . SER A 1 735 ? -3.863 20.474 28.204 1.00 68.19 735 SER A C 1
ATOM 5984 O O . SER A 1 735 ? -3.351 21.160 29.093 1.00 68.19 735 SER A O 1
ATOM 5986 N N . THR A 1 736 ? -5.167 20.532 27.928 1.00 59.56 736 THR A N 1
ATOM 5987 C CA . THR A 1 736 ? -6.112 21.392 28.639 1.00 59.56 736 THR A CA 1
ATOM 5988 C C . THR A 1 736 ? -6.500 20.721 29.958 1.00 59.56 736 THR A C 1
ATOM 5990 O O . THR A 1 736 ? -7.554 20.106 30.081 1.00 59.56 736 THR A O 1
ATOM 5993 N N . THR A 1 737 ? -5.614 20.809 30.957 1.00 44.66 737 THR A N 1
ATOM 5994 C CA . THR A 1 737 ? -5.801 20.347 32.350 1.00 44.66 737 THR A CA 1
ATOM 5995 C C . THR A 1 737 ? -6.935 21.102 33.067 1.00 44.66 737 THR A C 1
ATOM 5997 O O . THR A 1 737 ? -6.716 21.872 34.001 1.00 44.66 737 THR A O 1
ATOM 6000 N N . GLY A 1 738 ? -8.168 20.917 32.605 1.00 52.84 738 GLY A N 1
ATOM 6001 C CA . GLY A 1 738 ? -9.408 21.243 33.301 1.00 52.84 738 GLY A CA 1
ATOM 6002 C C . GLY A 1 738 ? -10.074 19.980 33.852 1.00 52.84 738 GLY A C 1
ATOM 6003 O O . GLY A 1 738 ? -9.646 18.863 33.574 1.00 52.84 738 GLY A O 1
ATOM 6004 N N . ALA A 1 739 ? -11.138 20.147 34.643 1.00 49.44 739 ALA A N 1
ATOM 6005 C CA . ALA A 1 739 ? -11.864 19.028 35.254 1.00 49.44 739 ALA A CA 1
ATOM 6006 C C . ALA A 1 739 ? -12.580 18.114 34.234 1.00 49.44 739 ALA A C 1
ATOM 6008 O O . ALA A 1 739 ? -12.914 16.986 34.590 1.00 49.44 739 ALA A O 1
ATOM 6009 N N . GLN A 1 740 ? -12.794 18.575 32.991 1.00 55.72 740 GLN A N 1
ATOM 6010 C CA . GLN A 1 740 ? -13.277 17.781 31.855 1.00 55.72 740 GLN A CA 1
ATOM 6011 C C . GLN A 1 740 ? -12.684 18.328 30.536 1.00 55.72 740 GLN A C 1
ATOM 6013 O O . GLN A 1 740 ? -12.814 19.528 30.290 1.00 55.72 740 GLN A O 1
ATOM 6018 N N . PRO A 1 741 ? -12.032 17.500 29.694 1.00 62.69 741 PRO A N 1
ATOM 6019 C CA . PRO A 1 741 ? -11.470 17.921 28.410 1.00 62.69 741 PRO A CA 1
ATOM 6020 C C . PRO A 1 741 ? -12.575 17.998 27.345 1.00 62.69 741 PRO A C 1
ATOM 6022 O O . PRO A 1 741 ? -12.755 17.082 26.540 1.00 62.69 741 PRO A O 1
ATOM 6025 N N . MET A 1 742 ? -13.356 19.077 27.383 1.00 70.88 742 MET A N 1
ATOM 6026 C CA . MET A 1 742 ? -14.469 19.323 26.466 1.00 70.88 742 MET A CA 1
ATOM 6027 C C . MET A 1 742 ? -14.322 20.698 25.810 1.00 70.88 742 MET A C 1
ATOM 6029 O O . MET A 1 742 ? -14.100 21.689 26.505 1.00 70.88 742 MET A O 1
ATOM 6033 N N . ASP A 1 743 ? -14.467 20.753 24.488 1.00 76.81 743 ASP A N 1
ATOM 6034 C CA . ASP A 1 743 ? -14.667 21.993 23.735 1.00 76.81 743 ASP A CA 1
ATOM 6035 C C . ASP A 1 743 ? -16.157 22.151 23.439 1.00 76.81 743 ASP A C 1
ATOM 6037 O O . ASP A 1 743 ? -16.844 21.172 23.144 1.00 76.81 743 ASP A O 1
ATOM 6041 N N . TYR A 1 744 ? -16.679 23.365 23.563 1.00 77.31 744 TYR A N 1
ATOM 6042 C CA . TYR A 1 744 ? -18.090 23.615 23.318 1.00 77.31 744 TYR A CA 1
ATOM 6043 C C . TYR A 1 744 ? -18.357 25.032 22.837 1.00 77.31 744 TYR A C 1
ATOM 6045 O O . TYR A 1 744 ? -17.629 25.975 23.157 1.00 77.31 744 TYR A O 1
ATOM 6053 N N . GLU A 1 745 ? -19.437 25.171 22.081 1.00 77.50 745 GLU A N 1
ATOM 6054 C CA . GLU A 1 745 ? -20.015 26.447 21.687 1.00 77.50 745 GLU A CA 1
ATOM 6055 C C . GLU A 1 745 ? -21.500 26.422 22.020 1.00 77.50 745 GLU A C 1
ATOM 6057 O O . GLU A 1 745 ? -22.280 25.736 21.367 1.00 77.50 745 GLU A O 1
ATOM 6062 N N . ASP A 1 746 ? -21.881 27.166 23.059 1.00 68.94 746 ASP A N 1
ATOM 6063 C CA . ASP A 1 746 ? -23.274 27.232 23.512 1.00 68.94 746 ASP A CA 1
ATOM 6064 C C . ASP A 1 746 ? -24.098 28.257 22.712 1.00 68.94 746 ASP A C 1
ATOM 6066 O O . ASP A 1 746 ? -25.321 28.135 22.609 1.00 68.94 746 ASP A O 1
ATOM 6070 N N . GLU A 1 747 ? -23.447 29.281 22.144 1.00 69.62 747 GLU A N 1
ATOM 6071 C CA . GLU A 1 747 ? -24.114 30.317 21.354 1.00 69.62 747 GLU A CA 1
ATOM 6072 C C . GLU A 1 747 ? -24.084 29.970 19.854 1.00 69.62 747 GLU A C 1
ATOM 6074 O O . GLU A 1 747 ? -23.003 29.782 19.289 1.00 69.62 747 GLU A O 1
ATOM 6079 N N . PRO A 1 748 ? -25.248 29.906 19.177 1.00 67.00 748 PRO A N 1
ATOM 6080 C CA . PRO A 1 748 ? -25.302 29.635 17.746 1.00 67.00 748 PRO A CA 1
ATOM 6081 C C . PRO A 1 748 ? -24.713 30.813 16.962 1.00 67.00 748 PRO A C 1
ATOM 6083 O O . PRO A 1 748 ? -25.222 31.936 17.044 1.00 67.00 748 PRO A O 1
ATOM 6086 N N . GLY A 1 749 ? -23.673 30.556 16.169 1.00 69.88 749 GLY A N 1
ATOM 6087 C CA . GLY A 1 749 ? -23.124 31.532 15.231 1.00 69.88 749 GLY A CA 1
ATOM 6088 C C . GLY A 1 749 ? -23.892 31.574 13.909 1.00 69.88 749 GLY A C 1
ATOM 6089 O O . GLY A 1 749 ? -24.800 30.784 13.659 1.00 69.88 749 GLY A O 1
ATOM 6090 N N . GLU A 1 750 ? -23.497 32.480 13.010 1.00 73.12 750 GLU A N 1
ATOM 6091 C CA . GLU A 1 750 ? -24.104 32.585 11.668 1.00 73.12 750 GLU A CA 1
ATOM 6092 C C . GLU A 1 750 ? -23.861 31.337 10.794 1.00 73.12 750 GLU A C 1
ATOM 6094 O O . GLU A 1 750 ? -24.615 31.084 9.853 1.00 73.12 750 GLU A O 1
ATOM 6099 N N . CYS A 1 751 ? -22.817 30.559 11.110 1.00 77.69 751 CYS A N 1
ATOM 6100 C CA . CYS A 1 751 ? -22.336 29.439 10.300 1.00 77.69 751 CYS A CA 1
ATOM 6101 C C . CYS A 1 751 ? -22.098 28.132 11.064 1.00 77.69 751 CYS A C 1
ATOM 6103 O O . CYS A 1 751 ? -21.584 27.190 10.460 1.00 77.69 751 CYS A O 1
ATOM 6105 N N . HIS A 1 752 ? -22.454 28.058 12.349 1.00 75.69 752 HIS A N 1
ATOM 6106 C CA . HIS A 1 752 ? -22.293 26.846 13.150 1.00 75.69 752 HIS A CA 1
ATOM 6107 C C . HIS A 1 752 ? -23.447 26.665 14.156 1.00 75.69 752 HIS A C 1
ATOM 6109 O O . HIS A 1 752 ? -23.878 27.643 14.776 1.00 75.69 752 HIS A O 1
ATOM 6115 N N . PRO A 1 753 ? -23.979 25.436 14.320 1.00 82.31 753 PRO A N 1
ATOM 6116 C CA . PRO A 1 753 ? -24.872 25.110 15.430 1.00 82.31 753 PRO A CA 1
ATOM 6117 C C . PRO A 1 753 ? -24.116 25.099 16.765 1.00 82.31 753 PRO A C 1
ATOM 6119 O O . PRO A 1 753 ? -22.891 24.953 16.771 1.00 82.31 753 PRO A O 1
ATOM 6122 N N . PRO A 1 754 ? -24.841 25.157 17.895 1.00 86.62 754 PRO A N 1
ATOM 6123 C CA . PRO A 1 754 ? -24.281 24.817 19.192 1.00 86.62 754 PRO A CA 1
ATOM 6124 C C . PRO A 1 754 ? -23.841 23.348 19.228 1.00 86.62 754 PRO A C 1
ATOM 6126 O O . PRO A 1 754 ? -24.590 22.457 18.803 1.00 86.62 754 PRO A O 1
ATOM 6129 N N . TYR A 1 755 ? -22.640 23.093 19.740 1.00 89.31 755 TYR A N 1
ATOM 6130 C CA . TYR A 1 755 ? -22.091 21.743 19.864 1.00 89.31 755 TYR A CA 1
ATOM 6131 C C . TYR A 1 755 ? -21.237 21.582 21.120 1.00 89.31 755 TYR A C 1
ATOM 6133 O O . TYR A 1 755 ? -20.678 22.544 21.648 1.00 89.31 755 TYR A O 1
ATOM 6141 N N . TRP A 1 756 ? -21.079 20.328 21.539 1.00 89.50 756 TRP A N 1
ATOM 6142 C CA . TRP A 1 756 ? -20.169 19.901 22.598 1.00 89.50 756 TRP A CA 1
ATOM 6143 C C . TRP A 1 756 ? -19.325 18.736 22.083 1.00 89.50 756 TRP A C 1
ATOM 6145 O O . TRP A 1 756 ? -19.865 17.750 21.583 1.00 89.50 756 TRP A O 1
ATOM 6155 N N . ALA A 1 757 ? -18.006 18.843 22.191 1.00 90.44 757 ALA A N 1
ATOM 6156 C CA . ALA A 1 757 ? -17.046 17.843 21.750 1.00 90.44 757 ALA A CA 1
ATOM 6157 C C . ALA A 1 757 ? -16.145 17.429 22.919 1.00 90.44 757 ALA A C 1
ATOM 6159 O O . ALA A 1 757 ? -15.396 18.245 23.456 1.00 90.44 757 ALA A O 1
ATOM 6160 N N . ALA A 1 758 ? -16.210 16.161 23.315 1.00 89.31 758 ALA A N 1
ATOM 6161 C CA . ALA A 1 758 ? -15.447 15.603 24.426 1.00 89.31 758 ALA A CA 1
ATOM 6162 C C . ALA A 1 758 ? -14.607 14.413 23.961 1.00 89.31 758 ALA A C 1
ATOM 6164 O O . ALA A 1 758 ? -15.122 13.462 23.368 1.00 89.31 758 ALA A O 1
ATOM 6165 N N . TYR A 1 759 ? -13.310 14.442 24.256 1.00 89.31 759 TYR A N 1
ATOM 6166 C CA . TYR A 1 759 ? -12.428 13.308 23.991 1.00 89.31 759 TYR A CA 1
ATOM 6167 C C . TYR A 1 759 ? -12.726 12.165 24.961 1.00 89.31 759 TYR A C 1
ATOM 6169 O O . TYR A 1 759 ? -12.817 12.384 26.172 1.00 89.31 759 TYR A O 1
ATOM 6177 N N . VAL A 1 760 ? -12.874 10.946 24.441 1.00 89.19 760 VAL A N 1
ATOM 6178 C CA . VAL A 1 760 ? -13.120 9.763 25.267 1.00 89.19 760 VAL A CA 1
ATOM 6179 C C . VAL A 1 760 ? -11.770 9.261 25.799 1.00 89.19 760 VAL A C 1
ATOM 6181 O O . VAL A 1 760 ? -10.936 8.813 25.007 1.00 89.19 760 VAL A O 1
ATOM 6184 N N . PRO A 1 761 ? -11.524 9.323 27.123 1.00 86.19 761 PRO A N 1
ATOM 6185 C CA . PRO A 1 761 ? -10.219 9.001 27.691 1.00 86.19 761 PRO A CA 1
ATOM 6186 C C . PRO A 1 761 ? -9.742 7.601 27.307 1.00 86.19 761 PRO A C 1
ATOM 6188 O O . PRO A 1 761 ? -10.535 6.663 27.276 1.00 86.19 761 PRO A O 1
ATOM 6191 N N . ASN A 1 762 ? -8.435 7.464 27.069 1.00 88.25 762 ASN A N 1
ATOM 6192 C CA . ASN A 1 762 ? -7.781 6.203 26.708 1.00 88.25 762 ASN A CA 1
ATOM 6193 C C . ASN A 1 762 ? -8.377 5.523 25.459 1.00 88.25 762 ASN A C 1
ATOM 6195 O O . ASN A 1 762 ? -8.348 4.300 25.347 1.00 88.25 762 ASN A O 1
ATOM 6199 N N . THR A 1 763 ? -8.902 6.292 24.503 1.00 92.12 763 THR A N 1
ATOM 6200 C CA . THR A 1 763 ? -9.363 5.764 23.211 1.00 92.12 763 THR A CA 1
ATOM 6201 C C . THR A 1 763 ? -9.051 6.732 22.076 1.00 92.12 763 THR A C 1
ATOM 6203 O O . THR A 1 763 ? -8.791 7.899 22.322 1.00 92.12 763 THR A O 1
ATOM 6206 N N . ASN A 1 764 ? -9.146 6.291 20.826 1.00 92.94 764 ASN A N 1
ATOM 6207 C CA . ASN A 1 764 ? -9.054 7.164 19.650 1.00 92.94 764 ASN A CA 1
ATOM 6208 C C . ASN A 1 764 ? -10.351 7.949 19.335 1.00 92.94 764 ASN A C 1
ATOM 6210 O O . ASN A 1 764 ? -10.450 8.527 18.251 1.00 92.94 764 ASN A O 1
ATOM 6214 N N . LEU A 1 765 ? -11.358 7.929 20.216 1.00 93.88 765 LEU A N 1
ATOM 6215 C CA . LEU A 1 765 ? -12.710 8.409 19.921 1.00 93.88 765 LEU A CA 1
ATOM 6216 C C . LEU A 1 765 ? -12.975 9.828 20.440 1.00 93.88 765 LEU A C 1
ATOM 6218 O O . LEU A 1 765 ? -12.554 10.216 21.532 1.00 93.88 765 LEU A O 1
ATOM 6222 N N . LEU A 1 766 ? -13.773 10.575 19.679 1.00 93.38 766 LEU A N 1
ATOM 6223 C CA . LEU A 1 766 ? -14.322 11.873 20.058 1.00 93.38 766 LEU A CA 1
ATOM 6224 C C . LEU A 1 766 ? -15.854 11.788 20.095 1.00 93.38 766 LEU A C 1
ATOM 6226 O O . LEU A 1 766 ? -16.491 11.434 19.102 1.00 93.38 766 LEU A O 1
ATOM 6230 N N . LEU A 1 767 ? -16.450 12.115 21.241 1.00 92.94 767 LEU A N 1
ATOM 6231 C CA . LEU A 1 767 ? -17.896 12.263 21.395 1.00 92.94 767 LEU A CA 1
ATOM 6232 C C . LEU A 1 767 ? -18.293 13.672 20.963 1.00 92.94 767 LEU A C 1
ATOM 6234 O O . LEU A 1 767 ? -17.783 14.644 21.513 1.00 92.94 767 LEU A O 1
ATOM 6238 N N . VAL A 1 768 ? -19.223 13.781 20.020 1.00 92.50 768 VAL A N 1
ATOM 6239 C CA . VAL A 1 768 ? -19.742 15.052 19.512 1.00 92.50 768 VAL A CA 1
ATOM 6240 C C . VAL A 1 768 ? -21.255 15.072 19.671 1.00 92.50 768 VAL A C 1
ATOM 6242 O O . VAL A 1 768 ? -21.957 14.214 19.140 1.00 92.50 768 VAL A O 1
ATOM 6245 N N . VAL A 1 769 ? -21.766 16.063 20.391 1.00 90.81 769 VAL A N 1
ATOM 6246 C CA . VAL A 1 769 ? -23.197 16.309 20.563 1.00 90.81 769 VAL A CA 1
ATOM 6247 C C . VAL A 1 769 ? -23.544 17.605 19.856 1.00 90.81 769 VAL A C 1
ATOM 6249 O O . VAL A 1 769 ? -22.952 18.643 20.142 1.00 90.81 769 VAL A O 1
ATOM 6252 N N . VAL A 1 770 ? -24.494 17.545 18.932 1.00 89.62 770 VAL A N 1
ATOM 6253 C CA . VAL A 1 770 ? -24.954 18.690 18.144 1.00 89.62 770 VAL A CA 1
ATOM 6254 C C . VAL A 1 770 ? -26.399 18.972 18.515 1.00 89.62 770 VAL A C 1
ATOM 6256 O O . VAL A 1 770 ? -27.225 18.060 18.546 1.00 89.62 770 VAL A O 1
ATOM 6259 N N . LYS A 1 771 ? -26.717 20.229 18.817 1.00 86.56 771 LYS A N 1
ATOM 6260 C CA . LYS A 1 771 ? -28.101 20.628 19.066 1.00 86.56 771 LYS A CA 1
ATOM 6261 C C . LYS A 1 771 ? -28.865 20.705 17.748 1.00 86.56 771 LYS A C 1
ATOM 6263 O O . LYS A 1 771 ? -28.426 21.382 16.820 1.00 86.56 771 LYS A O 1
ATOM 6268 N N . ASN A 1 772 ? -30.010 20.037 17.687 1.00 81.25 772 ASN A N 1
ATOM 6269 C CA . ASN A 1 772 ? -30.880 20.054 16.525 1.00 81.25 772 ASN A CA 1
ATOM 6270 C C . ASN A 1 772 ? -31.686 21.363 16.534 1.00 81.25 772 ASN A C 1
ATOM 6272 O O . ASN A 1 772 ? -32.580 21.558 17.357 1.00 81.25 772 ASN A O 1
ATOM 6276 N N . GLU A 1 773 ? -31.323 22.307 15.668 1.00 70.81 773 GLU A N 1
ATOM 6277 C CA . GLU A 1 773 ? -32.088 23.535 15.456 1.00 70.81 773 GLU A CA 1
ATOM 6278 C C . GLU A 1 773 ? -32.525 23.603 13.992 1.00 70.81 773 GLU A C 1
ATOM 6280 O O . GLU A 1 773 ? -31.687 23.566 13.091 1.00 70.81 773 GLU A O 1
ATOM 6285 N N . ASP A 1 774 ? -33.830 23.769 13.754 1.00 63.44 774 ASP A N 1
ATOM 6286 C CA . ASP A 1 774 ? -34.397 24.073 12.434 1.00 63.44 774 ASP A CA 1
ATOM 6287 C C . ASP A 1 774 ? -34.010 25.506 12.010 1.00 63.44 774 ASP A C 1
ATOM 6289 O O . ASP A 1 774 ? -34.828 26.432 12.003 1.00 63.44 774 ASP A O 1
ATOM 6293 N N . ARG A 1 775 ? -32.728 25.733 11.712 1.00 65.00 775 ARG A N 1
ATOM 6294 C CA . ARG A 1 775 ? -32.205 26.996 11.180 1.00 65.00 775 ARG A CA 1
ATOM 6295 C C . ARG A 1 775 ? -31.548 26.774 9.828 1.00 65.00 775 ARG A C 1
ATOM 6297 O O . ARG A 1 775 ? -30.662 25.941 9.672 1.00 65.00 775 ARG A O 1
ATOM 6304 N N . GLU A 1 776 ? -31.941 27.594 8.861 1.00 65.75 776 GLU A N 1
ATOM 6305 C CA . GLU A 1 776 ? -31.211 27.720 7.604 1.00 65.75 776 GLU A CA 1
ATOM 6306 C C . GLU A 1 776 ? -29.952 28.567 7.838 1.00 65.75 776 GLU A C 1
ATOM 6308 O O . GLU A 1 776 ? -30.034 29.745 8.197 1.00 65.75 776 GLU A O 1
ATOM 6313 N N . TYR A 1 777 ? -28.779 27.959 7.656 1.00 72.38 777 TYR A N 1
ATOM 6314 C CA . TYR A 1 777 ? -27.495 28.658 7.715 1.00 72.38 777 TYR A CA 1
ATOM 6315 C C . TYR A 1 777 ? -27.264 29.497 6.457 1.00 72.38 777 TYR A C 1
ATOM 6317 O O . TYR A 1 777 ? -27.781 29.205 5.377 1.00 72.38 777 TYR A O 1
ATOM 6325 N N . SER A 1 778 ? -26.454 30.548 6.589 1.00 70.50 778 SER A N 1
ATOM 6326 C CA . SER A 1 778 ? -26.101 31.410 5.460 1.00 70.50 778 SER A CA 1
ATOM 6327 C C . SER A 1 778 ? -25.412 30.618 4.342 1.00 70.50 778 SER A C 1
ATOM 6329 O O . SER A 1 778 ? -24.519 29.811 4.589 1.00 70.50 778 SER A O 1
ATOM 6331 N N . TYR A 1 779 ? -25.757 30.906 3.084 1.00 70.19 779 TYR A N 1
ATOM 6332 C CA . TYR A 1 779 ? -25.092 30.301 1.921 1.00 70.19 779 TYR A CA 1
ATOM 6333 C C . TYR A 1 779 ? -23.590 30.648 1.842 1.00 70.19 779 TYR A C 1
ATOM 6335 O O . TYR A 1 779 ? -22.821 29.954 1.186 1.00 70.19 779 TYR A O 1
ATOM 6343 N N . ASN A 1 780 ? -23.150 31.713 2.522 1.00 79.31 780 ASN A N 1
ATOM 6344 C CA . ASN A 1 780 ? -21.752 32.155 2.518 1.00 79.31 780 ASN A CA 1
ATOM 6345 C C . ASN A 1 780 ? -20.846 31.374 3.487 1.00 79.31 780 ASN A C 1
ATOM 6347 O O . ASN A 1 780 ? -19.666 31.708 3.613 1.00 79.31 780 ASN A O 1
ATOM 6351 N N . CYS A 1 781 ? -21.372 30.377 4.197 1.00 80.19 781 CYS A N 1
ATOM 6352 C CA . CYS A 1 781 ? -20.577 29.584 5.123 1.00 80.19 781 CYS A CA 1
ATOM 6353 C C . CYS A 1 781 ? -19.589 28.687 4.373 1.00 80.19 781 CYS A C 1
ATOM 6355 O O . CYS A 1 781 ? -19.924 28.041 3.381 1.00 80.19 781 CYS A O 1
ATOM 6357 N N . LYS A 1 782 ? -18.351 28.648 4.865 1.00 84.25 782 LYS A N 1
ATOM 6358 C CA . LYS A 1 782 ? -17.309 27.783 4.318 1.00 84.25 782 LYS A CA 1
ATOM 6359 C C . LYS A 1 782 ? -17.647 26.324 4.631 1.00 84.25 782 LYS A C 1
ATOM 6361 O O . LYS A 1 782 ? -17.974 25.999 5.767 1.00 84.25 782 LYS A O 1
ATOM 6366 N N . GLU A 1 783 ? -17.555 25.460 3.628 1.00 84.94 783 GLU A N 1
ATOM 6367 C CA . GLU A 1 783 ? -17.761 24.021 3.799 1.00 84.94 783 GLU A CA 1
ATOM 6368 C C . GLU A 1 783 ? -16.415 23.289 3.915 1.00 84.94 783 GLU A C 1
ATOM 6370 O O . GLU A 1 783 ? -15.461 23.646 3.206 1.00 84.94 783 GLU A O 1
ATOM 6375 N N . PRO A 1 784 ? -16.326 22.254 4.771 1.00 88.56 784 PRO A N 1
ATOM 6376 C CA . PRO A 1 784 ? -15.125 21.454 4.890 1.00 88.56 784 PRO A CA 1
ATOM 6377 C C . PRO A 1 784 ? -14.945 20.583 3.637 1.00 88.56 784 PRO A C 1
ATOM 6379 O O . PRO A 1 784 ? -15.920 20.183 2.991 1.00 88.56 784 PRO A O 1
ATOM 6382 N N . PRO A 1 785 ? -13.698 20.246 3.275 1.00 87.94 785 PRO A N 1
ATOM 6383 C CA . PRO A 1 785 ? -13.454 19.322 2.181 1.00 87.94 785 PRO A CA 1
ATOM 6384 C C . PRO A 1 785 ? -14.004 17.916 2.465 1.00 87.94 785 PRO A C 1
ATOM 6386 O O . PRO A 1 785 ? -14.044 17.464 3.605 1.00 87.94 785 PRO A O 1
ATOM 6389 N N . ASN A 1 786 ? -14.385 17.202 1.403 1.00 88.62 786 ASN A N 1
ATOM 6390 C CA . ASN A 1 786 ? -14.808 15.801 1.475 1.00 88.62 786 ASN A CA 1
ATOM 6391 C C . ASN A 1 786 ? -13.592 14.857 1.333 1.00 88.62 786 ASN A C 1
ATOM 6393 O O . ASN A 1 786 ? -12.619 15.203 0.666 1.00 88.62 786 ASN A O 1
ATOM 6397 N N . THR A 1 787 ? -13.686 13.657 1.911 1.00 90.12 787 THR A N 1
ATOM 6398 C CA . THR A 1 787 ? -12.718 12.553 1.789 1.00 90.12 787 THR A CA 1
ATOM 6399 C C . THR A 1 787 ? -12.897 11.707 0.521 1.00 90.12 787 THR A C 1
ATOM 6401 O O . THR A 1 787 ? -12.117 10.785 0.292 1.00 90.12 787 THR A O 1
ATOM 6404 N N . LYS A 1 788 ? -13.923 11.969 -0.304 1.00 90.00 788 LYS A N 1
ATOM 6405 C CA . LYS A 1 788 ? -14.115 11.265 -1.584 1.00 90.00 788 LYS A CA 1
ATOM 6406 C C . LYS A 1 788 ? -12.963 11.587 -2.556 1.00 90.00 788 LYS A C 1
ATOM 6408 O O . LYS A 1 788 ? -12.715 12.777 -2.768 1.00 90.00 788 LYS A O 1
ATOM 6413 N N . PRO A 1 789 ? -12.315 10.576 -3.173 1.00 90.75 789 PRO A N 1
ATOM 6414 C CA . PRO A 1 789 ? -11.296 10.799 -4.194 1.00 90.75 789 PRO A CA 1
ATOM 6415 C C . PRO A 1 789 ? -11.830 11.641 -5.349 1.00 90.75 789 PRO A C 1
ATOM 6417 O O . PRO A 1 789 ? -12.965 11.451 -5.795 1.00 90.75 789 PRO A O 1
ATOM 6420 N N . ARG A 1 790 ? -11.024 12.594 -5.819 1.00 90.12 790 ARG A N 1
ATOM 6421 C CA . ARG A 1 790 ? -11.360 13.445 -6.963 1.00 90.12 790 ARG A CA 1
ATOM 6422 C C . ARG A 1 790 ? -10.215 13.453 -7.968 1.00 90.12 790 ARG A C 1
ATOM 6424 O O . ARG A 1 790 ? -9.071 13.596 -7.550 1.00 90.12 790 ARG A O 1
ATOM 6431 N N . PRO A 1 791 ? -10.495 13.375 -9.275 1.00 88.94 791 PRO A N 1
ATOM 6432 C CA . PRO A 1 791 ? -9.476 13.594 -10.287 1.00 88.94 791 PRO A CA 1
ATOM 6433 C C . PRO A 1 791 ? -8.836 14.975 -10.137 1.00 88.94 791 PRO A C 1
ATOM 6435 O O . PRO A 1 791 ? -9.514 15.979 -9.898 1.00 88.94 791 PRO A O 1
ATOM 6438 N N . THR A 1 792 ? -7.520 15.025 -10.295 1.00 87.50 792 THR A N 1
ATOM 6439 C CA . THR A 1 792 ? -6.766 16.278 -10.358 1.00 87.50 792 THR A CA 1
ATOM 6440 C C . THR A 1 792 ? -7.146 17.080 -11.603 1.00 87.50 792 THR A C 1
ATOM 6442 O O . THR A 1 792 ? -7.582 16.529 -12.612 1.00 87.50 792 THR A O 1
ATOM 6445 N N . ILE A 1 793 ? -6.923 18.398 -11.566 1.00 84.62 793 ILE A N 1
ATOM 6446 C CA . ILE A 1 793 ? -7.241 19.314 -12.679 1.00 84.62 793 ILE A CA 1
ATOM 6447 C C . ILE A 1 793 ? -6.561 18.874 -13.984 1.00 84.62 793 ILE A C 1
ATOM 6449 O O . ILE A 1 793 ? -7.159 18.939 -15.051 1.00 84.62 793 ILE A O 1
ATOM 6453 N N . ASN A 1 794 ? -5.326 18.378 -13.911 1.00 82.44 794 ASN A N 1
ATOM 6454 C CA . ASN A 1 794 ? -4.618 17.895 -15.096 1.00 82.44 794 ASN A CA 1
ATOM 6455 C C . ASN A 1 794 ? -5.286 16.647 -15.693 1.00 82.44 794 ASN A C 1
ATOM 6457 O O . ASN A 1 794 ? -5.349 16.522 -16.912 1.00 82.44 794 ASN A O 1
ATOM 6461 N N . SER A 1 795 ? -5.839 15.771 -14.853 1.00 81.31 795 SER A N 1
ATOM 6462 C CA . SER A 1 795 ? -6.491 14.528 -15.283 1.00 81.31 795 SER A CA 1
ATOM 6463 C C . SER A 1 795 ? -7.889 14.731 -15.871 1.00 81.31 795 SER A C 1
ATOM 6465 O O . SER A 1 795 ? -8.379 13.867 -16.589 1.00 81.31 795 SER A O 1
ATOM 6467 N N . THR A 1 796 ? -8.546 15.861 -15.594 1.00 81.81 796 THR A N 1
ATOM 6468 C CA . THR A 1 796 ? -9.860 16.180 -16.179 1.00 81.81 796 THR A CA 1
ATOM 6469 C C . THR A 1 796 ? -9.764 16.879 -17.536 1.00 81.81 796 THR A C 1
ATOM 6471 O O . THR A 1 796 ? -10.771 17.017 -18.226 1.00 81.81 796 THR A O 1
ATOM 6474 N N . THR A 1 797 ? -8.572 17.337 -17.936 1.00 79.88 797 THR A N 1
ATOM 6475 C CA . THR A 1 797 ? -8.395 18.126 -19.170 1.00 79.88 797 THR A CA 1
ATOM 6476 C C . THR A 1 797 ? -8.070 17.295 -20.404 1.00 79.88 797 THR A C 1
ATOM 6478 O O . THR A 1 797 ? -8.414 17.703 -21.511 1.00 79.88 797 THR A O 1
ATOM 6481 N N . SER A 1 798 ? -7.399 16.158 -20.240 1.00 78.19 798 SER A N 1
ATOM 6482 C CA . SER A 1 798 ? -6.915 15.322 -21.338 1.00 78.19 798 SER A CA 1
ATOM 6483 C C . SER A 1 798 ? -6.736 13.890 -20.845 1.00 78.19 798 SER A C 1
ATOM 6485 O O . SER A 1 798 ? -6.363 13.663 -19.694 1.00 78.19 798 SER A O 1
ATOM 6487 N N . PHE A 1 799 ? -7.017 12.932 -21.730 1.00 79.00 799 PHE A N 1
ATOM 6488 C CA . PHE A 1 799 ? -6.780 11.509 -21.482 1.00 79.00 799 PHE A CA 1
ATOM 6489 C C . PHE A 1 799 ? -5.286 11.165 -21.549 1.00 79.00 799 PHE A C 1
ATOM 6491 O O . PHE A 1 799 ? -4.831 10.177 -20.977 1.00 79.00 799 PHE A O 1
ATOM 6498 N N . GLU A 1 800 ? -4.511 11.965 -22.279 1.00 80.62 800 GLU A N 1
ATOM 6499 C CA . GLU A 1 800 ? -3.087 11.771 -22.466 1.00 80.62 800 GLU A CA 1
ATOM 6500 C C . GLU A 1 800 ? -2.298 12.185 -21.209 1.00 80.62 800 GLU A C 1
ATOM 6502 O O . GLU A 1 800 ? -2.504 13.273 -20.662 1.00 80.62 800 GLU A O 1
ATOM 6507 N N . PRO A 1 801 ? -1.306 11.387 -20.772 1.00 77.44 801 PRO A N 1
ATOM 6508 C CA . PRO A 1 801 ? -0.547 11.636 -19.546 1.00 77.44 801 PRO A CA 1
ATOM 6509 C C . PRO A 1 801 ? 0.522 12.734 -19.720 1.00 77.44 801 PRO A C 1
ATOM 6511 O O . PRO A 1 801 ? 1.679 12.567 -19.335 1.00 77.44 801 PRO A O 1
ATOM 6514 N N . CYS A 1 802 ? 0.167 13.884 -20.298 1.00 81.25 802 CYS A N 1
ATOM 6515 C CA . CYS A 1 802 ? 1.095 14.987 -20.568 1.00 81.25 802 CYS A CA 1
ATOM 6516 C C . CYS A 1 802 ? 1.708 15.561 -19.282 1.00 81.25 802 CYS A C 1
ATOM 6518 O O . CYS A 1 802 ? 2.865 15.968 -19.271 1.00 81.25 802 CYS A O 1
ATOM 6520 N N . HIS A 1 803 ? 0.964 15.530 -18.175 1.00 78.12 803 HIS A N 1
ATOM 6521 C CA . HIS A 1 803 ? 1.451 15.937 -16.855 1.00 78.12 803 HIS A CA 1
ATOM 6522 C C . HIS A 1 803 ? 2.552 15.009 -16.304 1.00 78.12 803 HIS A C 1
ATOM 6524 O O . HIS A 1 803 ? 3.278 15.398 -15.395 1.00 78.12 803 HIS A O 1
ATOM 6530 N N . LYS A 1 804 ? 2.725 13.799 -16.862 1.00 83.38 804 LYS A N 1
ATOM 6531 C CA . LYS A 1 804 ? 3.811 12.876 -16.491 1.00 83.38 804 LYS A CA 1
ATOM 6532 C C . LYS A 1 804 ? 5.126 13.180 -17.219 1.00 83.38 804 LYS A C 1
ATOM 6534 O O . LYS A 1 804 ? 6.146 12.577 -16.892 1.00 83.38 804 LYS A O 1
ATOM 6539 N N . LEU A 1 805 ? 5.148 14.109 -18.183 1.00 83.88 805 LEU A N 1
ATOM 6540 C CA . LEU A 1 805 ? 6.359 14.438 -18.951 1.00 83.88 805 LEU A CA 1
ATOM 6541 C C . LEU A 1 805 ? 7.508 14.933 -18.063 1.00 83.88 805 LEU A C 1
ATOM 6543 O O . LEU A 1 805 ? 8.665 14.610 -18.337 1.00 83.88 805 LEU A O 1
ATOM 6547 N N . ASP A 1 806 ? 7.195 15.629 -16.970 1.00 83.62 806 ASP A N 1
ATOM 6548 C CA . ASP A 1 806 ? 8.195 16.138 -16.027 1.00 83.62 806 ASP A CA 1
ATOM 6549 C C . ASP A 1 806 ? 8.945 15.010 -15.297 1.00 83.62 806 ASP A C 1
ATOM 6551 O O . ASP A 1 806 ? 10.133 15.151 -14.996 1.00 83.62 806 ASP A O 1
ATOM 6555 N N . LEU A 1 807 ? 8.321 13.834 -15.121 1.00 84.38 807 LEU A N 1
ATOM 6556 C CA . LEU A 1 807 ? 9.014 12.638 -14.621 1.00 84.38 807 LEU A CA 1
ATOM 6557 C C . LEU A 1 807 ? 10.109 12.159 -15.586 1.00 84.38 807 LEU A C 1
ATOM 6559 O O . LEU A 1 807 ? 11.105 11.563 -15.173 1.00 84.38 807 LEU A O 1
ATOM 6563 N N . GLY A 1 808 ? 9.957 12.440 -16.883 1.00 82.69 808 GLY A N 1
ATOM 6564 C CA . GLY A 1 808 ? 10.975 12.183 -17.898 1.00 82.69 808 GLY A CA 1
ATOM 6565 C C . GLY A 1 808 ? 12.264 12.978 -17.677 1.00 82.69 808 GLY A C 1
ATOM 6566 O O . GLY A 1 808 ? 13.329 12.528 -18.101 1.00 82.69 808 GLY A O 1
ATOM 6567 N N . GLY A 1 809 ? 12.183 14.121 -16.986 1.00 85.75 809 GLY A N 1
ATOM 6568 C CA . GLY A 1 809 ? 13.328 14.958 -16.624 1.00 85.75 809 GLY A CA 1
ATOM 6569 C C . GLY A 1 809 ? 14.102 14.477 -15.393 1.00 85.75 809 GLY A C 1
ATOM 6570 O O . GLY A 1 809 ? 15.186 14.996 -15.118 1.00 85.75 809 GLY A O 1
ATOM 6571 N N . LEU A 1 810 ? 13.581 13.494 -14.649 1.00 90.94 810 LEU A N 1
ATOM 6572 C CA . LEU A 1 810 ? 14.263 12.954 -13.476 1.00 90.94 810 LEU A CA 1
ATOM 6573 C C . LEU A 1 810 ? 15.526 12.185 -13.868 1.00 90.94 810 LEU A C 1
ATOM 6575 O O . LEU A 1 810 ? 15.637 11.590 -14.940 1.00 90.94 810 LEU A O 1
ATOM 6579 N N . ILE A 1 811 ? 16.498 12.184 -12.958 1.00 90.88 811 ILE A N 1
ATOM 6580 C CA . ILE A 1 811 ? 17.801 11.553 -13.174 1.00 90.88 811 ILE A CA 1
ATOM 6581 C C . ILE A 1 811 ? 17.630 10.051 -13.400 1.00 90.88 811 ILE A C 1
ATOM 6583 O O . ILE A 1 811 ? 16.890 9.385 -12.676 1.00 90.88 811 ILE A O 1
ATOM 6587 N N . ARG A 1 812 ? 18.361 9.521 -14.383 1.00 91.94 812 ARG A N 1
ATOM 6588 C CA . ARG A 1 812 ? 18.433 8.095 -14.710 1.00 91.94 812 ARG A CA 1
ATOM 6589 C C . ARG A 1 812 ? 19.887 7.682 -14.825 1.00 91.94 812 ARG A C 1
ATOM 6591 O O . ARG A 1 812 ? 20.708 8.433 -15.357 1.00 91.94 812 ARG A O 1
ATOM 6598 N N . ARG A 1 813 ? 20.202 6.487 -14.342 1.00 89.69 813 ARG A N 1
ATOM 6599 C CA . ARG A 1 813 ? 21.536 5.911 -14.468 1.00 89.69 813 ARG A CA 1
ATOM 6600 C C . ARG A 1 813 ? 21.580 5.034 -15.724 1.00 89.69 813 ARG A C 1
ATOM 6602 O O . ARG A 1 813 ? 20.754 4.128 -15.845 1.00 89.69 813 ARG A O 1
ATOM 6609 N N . PRO A 1 814 ? 22.509 5.268 -16.666 1.00 84.00 814 PRO A N 1
ATOM 6610 C CA . PRO A 1 814 ? 22.664 4.389 -17.818 1.00 84.00 814 PRO A CA 1
ATOM 6611 C C . PRO A 1 814 ? 23.120 2.995 -17.370 1.00 84.00 814 PRO A C 1
ATOM 6613 O O . PRO A 1 814 ? 23.803 2.853 -16.357 1.00 84.00 814 PRO A O 1
ATOM 6616 N N . LEU A 1 815 ? 22.747 1.971 -18.134 1.00 79.69 815 LEU A N 1
ATOM 6617 C CA . LEU A 1 815 ? 23.261 0.616 -17.931 1.00 79.69 815 LEU A CA 1
ATOM 6618 C C . LEU A 1 815 ? 24.768 0.556 -18.242 1.00 79.69 815 LEU A C 1
ATOM 6620 O O . LEU A 1 815 ? 25.298 1.393 -18.980 1.00 79.69 815 LEU A O 1
ATOM 6624 N N . GLU A 1 816 ? 25.461 -0.431 -17.674 1.00 70.38 816 GLU A N 1
ATOM 6625 C CA . GLU A 1 816 ? 26.891 -0.633 -17.916 1.00 70.38 816 GLU A CA 1
ATOM 6626 C C . GLU A 1 816 ? 27.157 -1.029 -19.379 1.00 70.38 816 GLU A C 1
ATOM 6628 O O . GLU A 1 816 ? 26.622 -2.016 -19.875 1.00 70.38 816 GLU A O 1
ATOM 6633 N N . GLY A 1 817 ? 28.025 -0.270 -20.059 1.00 69.25 817 GLY A N 1
ATOM 6634 C CA . GLY A 1 817 ? 28.466 -0.557 -21.429 1.00 69.25 817 GLY A CA 1
ATOM 6635 C C . GLY A 1 817 ? 27.566 0.045 -22.513 1.00 69.25 817 GLY A C 1
ATOM 6636 O O . GLY A 1 817 ? 26.483 -0.448 -22.809 1.00 69.25 817 GLY A O 1
ATOM 6637 N N . CYS A 1 818 ? 28.046 1.105 -23.169 1.00 77.62 818 CYS A N 1
ATOM 6638 C CA . CYS A 1 818 ? 27.381 1.707 -24.325 1.00 77.62 818 CYS A CA 1
ATOM 6639 C C . CYS A 1 818 ? 28.138 1.336 -25.609 1.00 77.62 818 CYS A C 1
ATOM 6641 O O . CYS A 1 818 ? 29.230 1.846 -25.858 1.00 77.62 818 CYS A O 1
ATOM 6643 N N . TYR A 1 819 ? 27.562 0.448 -26.424 1.00 81.88 819 TYR A N 1
ATOM 6644 C CA . TYR A 1 819 ? 28.180 -0.072 -27.651 1.00 81.88 819 TYR A CA 1
ATOM 6645 C C . TYR A 1 819 ? 27.553 0.559 -28.901 1.00 81.88 819 TYR A C 1
ATOM 6647 O O . TYR A 1 819 ? 26.784 -0.072 -29.621 1.00 81.88 819 TYR A O 1
ATOM 6655 N N . THR A 1 820 ? 27.850 1.831 -29.170 1.00 80.75 820 THR A N 1
ATOM 6656 C CA . THR A 1 820 ? 27.257 2.564 -30.309 1.00 80.75 820 THR A CA 1
ATOM 6657 C C . THR A 1 820 ? 28.106 2.519 -31.579 1.00 80.75 820 THR A C 1
ATOM 6659 O O . THR A 1 820 ? 27.565 2.583 -32.691 1.00 80.75 820 THR A O 1
ATOM 6662 N N . TYR A 1 821 ? 29.426 2.383 -31.437 1.00 81.12 821 TYR A N 1
ATOM 6663 C CA . TYR A 1 821 ? 30.386 2.474 -32.534 1.00 81.12 821 TYR A CA 1
ATOM 6664 C C . TYR A 1 821 ? 31.567 1.519 -32.342 1.00 81.12 821 TYR A C 1
ATOM 6666 O O . TYR A 1 821 ? 32.089 1.382 -31.240 1.00 81.12 821 TYR A O 1
ATOM 6674 N N . HIS A 1 822 ? 32.035 0.921 -33.440 1.00 82.75 822 HIS A N 1
ATOM 6675 C CA . HIS A 1 822 ? 33.291 0.176 -33.479 1.00 82.75 822 HIS A CA 1
ATOM 6676 C C . HIS A 1 822 ? 34.040 0.443 -34.799 1.00 82.75 822 HIS A C 1
ATOM 6678 O O . HIS A 1 822 ? 33.433 0.534 -35.868 1.00 82.75 822 HIS A O 1
ATOM 6684 N N . ASP A 1 823 ? 35.373 0.549 -34.765 1.00 80.38 823 ASP A N 1
ATOM 6685 C CA . ASP A 1 823 ? 36.178 0.927 -35.943 1.00 80.38 823 ASP A CA 1
ATOM 6686 C C . ASP A 1 823 ? 36.089 -0.099 -37.090 1.00 80.38 823 ASP A C 1
ATOM 6688 O O . ASP A 1 823 ? 36.023 0.280 -38.262 1.00 80.38 823 ASP A O 1
ATOM 6692 N N . LYS A 1 824 ? 36.018 -1.397 -36.758 1.00 77.44 824 LYS A N 1
ATOM 6693 C CA . LYS A 1 824 ? 35.886 -2.493 -37.742 1.00 77.44 824 LYS A CA 1
ATOM 6694 C C . LYS A 1 824 ? 34.528 -2.539 -38.452 1.00 77.44 824 LYS A C 1
ATOM 6696 O O . LYS A 1 824 ? 34.407 -3.215 -39.465 1.00 77.44 824 LYS A O 1
ATOM 6701 N N . GLU A 1 825 ? 33.528 -1.799 -37.974 1.00 76.62 825 GLU A N 1
ATOM 6702 C CA . GLU A 1 825 ? 32.199 -1.763 -38.595 1.00 76.62 825 GLU A CA 1
ATOM 6703 C C . GLU A 1 825 ? 32.223 -1.142 -40.001 1.00 76.62 825 GLU A C 1
ATOM 6705 O O . GLU A 1 825 ? 31.397 -1.474 -40.845 1.00 76.62 825 GLU A O 1
ATOM 6710 N N . ARG A 1 826 ? 33.214 -0.289 -40.296 1.00 67.31 826 ARG A N 1
ATOM 6711 C CA . ARG A 1 826 ? 33.414 0.309 -41.630 1.00 67.31 826 ARG A CA 1
ATOM 6712 C C . ARG A 1 826 ? 33.595 -0.729 -42.738 1.00 67.31 826 ARG A C 1
ATOM 6714 O O . ARG A 1 826 ? 33.354 -0.415 -43.898 1.00 67.31 826 ARG A O 1
ATOM 6721 N N . ASN A 1 827 ? 34.034 -1.934 -42.380 1.00 62.97 827 ASN A N 1
ATOM 6722 C CA . ASN A 1 827 ? 34.282 -3.014 -43.326 1.00 62.97 827 ASN A CA 1
ATOM 6723 C C . ASN A 1 827 ? 33.003 -3.784 -43.697 1.00 62.97 827 ASN A C 1
ATOM 6725 O O . ASN A 1 827 ? 33.065 -4.659 -44.556 1.00 62.97 827 ASN A O 1
ATOM 6729 N N . ILE A 1 828 ? 31.866 -3.473 -43.063 1.00 65.50 828 ILE A N 1
ATOM 6730 C CA . ILE A 1 828 ? 30.585 -4.146 -43.280 1.00 65.50 828 ILE A CA 1
ATOM 6731 C C . ILE A 1 828 ? 29.787 -3.371 -44.332 1.00 65.50 828 ILE A C 1
ATOM 6733 O O . ILE A 1 828 ? 29.282 -2.281 -44.072 1.00 65.50 828 ILE A O 1
ATOM 6737 N N . THR A 1 829 ? 29.652 -3.945 -45.526 1.00 61.62 829 THR A N 1
ATOM 6738 C CA . THR A 1 829 ? 28.914 -3.354 -46.660 1.00 61.62 829 THR A CA 1
ATOM 6739 C C . THR A 1 829 ? 27.455 -3.814 -46.747 1.00 61.62 829 THR A C 1
ATOM 6741 O O . THR A 1 829 ? 26.720 -3.375 -47.631 1.00 61.62 829 THR A O 1
ATOM 6744 N N . ALA A 1 830 ? 27.007 -4.674 -45.826 1.00 64.88 830 ALA A N 1
ATOM 6745 C CA . ALA A 1 830 ? 25.653 -5.215 -45.798 1.00 64.88 830 ALA A CA 1
ATOM 6746 C C . ALA A 1 830 ? 24.607 -4.122 -45.503 1.00 64.88 830 ALA A C 1
ATOM 6748 O O . ALA A 1 830 ? 24.370 -3.746 -44.349 1.00 64.88 830 ALA A O 1
ATOM 6749 N N . CYS A 1 831 ? 23.971 -3.649 -46.574 1.00 68.31 831 CYS A N 1
ATOM 6750 C CA . CYS A 1 831 ? 22.899 -2.663 -46.595 1.00 68.31 831 CYS A CA 1
ATOM 6751 C C . CYS A 1 831 ? 21.746 -3.254 -47.424 1.00 68.31 831 CYS A C 1
ATOM 6753 O O . CYS A 1 831 ? 21.907 -3.443 -48.633 1.00 68.31 831 CYS A O 1
ATOM 6755 N N . GLY A 1 832 ? 20.649 -3.625 -46.746 1.00 60.84 832 GLY A N 1
ATOM 6756 C CA . GLY A 1 832 ? 19.552 -4.496 -47.208 1.00 60.84 832 GLY A CA 1
ATOM 6757 C C . GLY A 1 832 ? 19.201 -4.466 -48.701 1.00 60.84 832 GLY A C 1
ATOM 6758 O O . GLY A 1 832 ? 19.333 -3.445 -49.374 1.00 60.84 832 GLY A O 1
ATOM 6759 N N . LEU A 1 833 ? 18.776 -5.614 -49.232 1.00 57.09 833 LEU A N 1
ATOM 6760 C CA . LEU A 1 833 ? 18.428 -5.776 -50.646 1.00 57.09 833 LEU A CA 1
ATOM 6761 C C . LEU A 1 833 ? 17.116 -5.050 -50.975 1.00 57.09 833 LEU A C 1
ATOM 6763 O O . LEU A 1 833 ? 16.147 -5.142 -50.229 1.00 57.09 833 LEU A O 1
ATOM 6767 N N . GLY A 1 834 ? 17.099 -4.345 -52.107 1.00 48.31 834 GLY A N 1
ATOM 6768 C CA . GLY A 1 834 ? 15.877 -3.854 -52.743 1.00 48.31 834 GLY A CA 1
ATOM 6769 C C . GLY A 1 834 ? 15.592 -4.669 -53.999 1.00 48.31 834 GLY A C 1
ATOM 6770 O O . GLY A 1 834 ? 16.527 -5.067 -54.696 1.00 48.31 834 GLY A O 1
ATOM 6771 N N . SER A 1 835 ? 14.319 -4.922 -54.286 1.00 42.94 835 SER A N 1
ATOM 6772 C CA . SER A 1 835 ? 13.892 -5.480 -55.566 1.00 42.94 835 SER A CA 1
ATOM 6773 C C . SER A 1 835 ? 13.784 -4.350 -56.595 1.00 42.94 835 SER A C 1
ATOM 6775 O O . SER A 1 835 ? 13.277 -3.266 -56.311 1.00 42.94 835 SER A O 1
ATOM 6777 N N . VAL A 1 836 ? 14.307 -4.581 -57.801 1.00 38.22 836 VAL A N 1
ATOM 6778 C CA . VAL A 1 836 ? 14.162 -3.654 -58.930 1.00 38.22 836 VAL A CA 1
ATOM 6779 C C . VAL A 1 836 ? 13.217 -4.299 -59.927 1.00 38.22 836 VAL A C 1
ATOM 6781 O O . VAL A 1 836 ? 13.537 -5.333 -60.508 1.00 38.22 836 VAL A O 1
ATOM 6784 N N . ILE A 1 837 ? 12.059 -3.684 -60.152 1.00 42.72 837 ILE A N 1
ATOM 6785 C CA . ILE A 1 837 ? 11.194 -4.054 -61.271 1.00 42.72 837 ILE A CA 1
ATOM 6786 C C . ILE A 1 837 ? 11.737 -3.334 -62.507 1.00 42.72 837 ILE A C 1
ATOM 6788 O O . ILE A 1 837 ? 11.732 -2.105 -62.575 1.00 42.72 837 ILE A O 1
ATOM 6792 N N . ARG A 1 838 ? 12.234 -4.092 -63.489 1.00 39.00 838 ARG A N 1
ATOM 6793 C CA . ARG A 1 838 ? 12.585 -3.553 -64.808 1.00 39.00 838 ARG A CA 1
ATOM 6794 C C . ARG A 1 838 ? 11.321 -3.479 -65.659 1.00 39.00 838 ARG A C 1
ATOM 6796 O O . ARG A 1 838 ? 10.747 -4.505 -66.006 1.00 39.00 838 ARG A O 1
ATOM 6803 N N . THR A 1 839 ? 10.895 -2.268 -65.994 1.00 48.22 839 THR A N 1
ATOM 6804 C CA . THR A 1 839 ? 9.818 -2.034 -66.956 1.00 48.22 839 THR A CA 1
ATOM 6805 C C . THR A 1 839 ? 10.346 -2.177 -68.383 1.00 48.22 839 THR A C 1
ATOM 6807 O O . THR A 1 839 ? 11.383 -1.616 -68.737 1.00 48.22 839 THR A O 1
ATOM 6810 N N . ASP A 1 840 ? 9.638 -2.947 -69.211 1.00 47.22 840 ASP A N 1
ATOM 6811 C CA . ASP A 1 840 ? 9.937 -3.065 -70.638 1.00 47.22 840 ASP A CA 1
ATOM 6812 C C . ASP A 1 840 ? 9.521 -1.772 -71.362 1.00 47.22 840 ASP A C 1
ATOM 6814 O O . ASP A 1 840 ? 8.360 -1.346 -71.317 1.00 47.22 840 ASP A O 1
ATOM 6818 N N . LEU A 1 841 ? 10.486 -1.141 -72.037 1.00 50.00 841 LEU A N 1
ATOM 6819 C CA . LEU A 1 841 ? 10.326 0.100 -72.796 1.00 50.00 841 LEU A CA 1
ATOM 6820 C C . LEU A 1 841 ? 9.233 -0.023 -73.878 1.00 50.00 841 LEU A C 1
ATOM 6822 O O . LEU A 1 841 ? 8.585 0.968 -74.220 1.00 50.00 841 LEU A O 1
ATOM 6826 N N . ALA A 1 842 ? 8.996 -1.237 -74.388 1.00 53.72 842 ALA A N 1
ATOM 6827 C CA . ALA A 1 842 ? 7.962 -1.512 -75.381 1.00 53.72 842 ALA A CA 1
ATOM 6828 C C . ALA A 1 842 ? 6.543 -1.348 -74.810 1.00 53.72 842 ALA A C 1
ATOM 6830 O O . ALA A 1 842 ? 5.662 -0.816 -75.487 1.00 53.72 842 ALA A O 1
ATOM 6831 N N . LEU A 1 843 ? 6.325 -1.729 -73.546 1.00 51.81 843 LEU A N 1
ATOM 6832 C CA . LEU A 1 843 ? 5.025 -1.609 -72.882 1.00 51.81 843 LEU A CA 1
ATOM 6833 C C . LEU A 1 843 ? 4.702 -0.143 -72.547 1.00 51.81 843 LEU A C 1
ATOM 6835 O O . LEU A 1 843 ? 3.555 0.288 -72.659 1.00 51.81 843 LEU A O 1
ATOM 6839 N N . LEU A 1 844 ? 5.723 0.639 -72.189 1.00 52.62 844 LEU A N 1
ATOM 6840 C CA . LEU A 1 844 ? 5.594 2.057 -71.842 1.00 52.62 844 LEU A CA 1
ATOM 6841 C C . LEU A 1 844 ? 5.338 2.936 -73.079 1.00 52.62 844 LEU A C 1
ATOM 6843 O O . LEU A 1 844 ? 4.539 3.868 -73.026 1.00 52.62 844 LEU A O 1
ATOM 6847 N N . LEU A 1 845 ? 5.939 2.599 -74.226 1.00 55.47 845 LEU A N 1
ATOM 6848 C CA . LEU A 1 845 ? 5.647 3.253 -75.508 1.00 55.47 845 LEU A CA 1
ATOM 6849 C C . LEU A 1 845 ? 4.243 2.909 -76.028 1.00 55.47 845 LEU A C 1
ATOM 6851 O O . LEU A 1 845 ? 3.554 3.782 -76.558 1.00 55.47 845 LEU A O 1
ATOM 6855 N N . MET A 1 846 ? 3.783 1.671 -75.827 1.00 53.56 846 MET A N 1
ATOM 6856 C CA . MET A 1 846 ? 2.437 1.251 -76.227 1.00 53.56 846 MET A CA 1
ATOM 6857 C C . MET A 1 846 ? 1.352 1.914 -75.367 1.00 53.56 846 MET A C 1
ATOM 6859 O O . MET A 1 846 ? 0.373 2.424 -75.913 1.00 53.56 846 MET A O 1
ATOM 6863 N N . THR A 1 847 ? 1.541 2.019 -74.050 1.00 53.34 847 THR A N 1
ATOM 6864 C CA . THR A 1 847 ? 0.591 2.720 -73.164 1.00 53.34 847 THR A CA 1
ATOM 6865 C C . THR A 1 847 ? 0.614 4.237 -73.359 1.00 53.34 847 THR A C 1
ATOM 6867 O O . THR A 1 847 ? -0.451 4.853 -73.378 1.00 53.34 847 THR A O 1
ATOM 6870 N N . ALA A 1 848 ? 1.778 4.843 -73.621 1.00 52.53 848 ALA A N 1
ATOM 6871 C CA . ALA A 1 848 ? 1.880 6.258 -73.987 1.00 52.53 848 ALA A CA 1
ATOM 6872 C C . ALA A 1 848 ? 1.187 6.566 -75.327 1.00 52.53 848 ALA A C 1
ATOM 6874 O O . ALA A 1 848 ? 0.513 7.588 -75.454 1.00 52.53 848 ALA A O 1
ATOM 6875 N N . SER A 1 849 ? 1.283 5.665 -76.312 1.00 52.84 849 SER A N 1
ATOM 6876 C CA . SER A 1 849 ? 0.574 5.808 -77.590 1.00 52.84 849 SER A CA 1
ATOM 6877 C C . SER A 1 849 ? -0.948 5.648 -77.446 1.00 52.84 849 SER A C 1
ATOM 6879 O O . SER A 1 849 ? -1.704 6.388 -78.076 1.00 52.84 849 SER A O 1
ATOM 6881 N N . ALA A 1 850 ? -1.408 4.772 -76.546 1.00 50.09 850 ALA A N 1
ATOM 6882 C CA . ALA A 1 850 ? -2.824 4.621 -76.212 1.00 50.09 850 ALA A CA 1
ATOM 6883 C C . ALA A 1 850 ? -3.379 5.829 -75.430 1.00 50.09 850 ALA A C 1
ATOM 6885 O O . ALA A 1 850 ? -4.508 6.257 -75.674 1.00 50.09 850 ALA A O 1
ATOM 6886 N N . ALA A 1 851 ? -2.578 6.430 -74.544 1.00 48.31 851 ALA A N 1
ATOM 6887 C CA . ALA A 1 851 ? -2.935 7.652 -73.822 1.00 48.31 851 ALA A CA 1
ATOM 6888 C C . ALA A 1 851 ? -3.008 8.883 -74.750 1.00 48.31 851 ALA A C 1
ATOM 6890 O O . ALA A 1 851 ? -3.922 9.696 -74.620 1.00 48.31 851 ALA A O 1
ATOM 6891 N N . LEU A 1 852 ? -2.111 8.986 -75.739 1.00 47.97 852 LEU A N 1
ATOM 6892 C CA . LEU A 1 852 ? -2.157 10.016 -76.788 1.00 47.97 852 LEU A CA 1
ATOM 6893 C C . LEU A 1 852 ? -3.375 9.869 -77.716 1.00 47.97 852 LEU A C 1
ATOM 6895 O O . LEU A 1 852 ? -3.924 10.873 -78.161 1.00 47.97 852 LEU A O 1
ATOM 6899 N N . LEU A 1 853 ? -3.836 8.639 -77.967 1.00 44.28 853 LEU A N 1
ATOM 6900 C CA . LEU A 1 853 ? -5.066 8.371 -78.724 1.00 44.28 853 LEU A CA 1
ATOM 6901 C C . LEU A 1 853 ? -6.340 8.714 -77.935 1.00 44.28 853 LEU A C 1
ATOM 6903 O O . LEU A 1 853 ? -7.309 9.178 -78.533 1.00 44.28 853 LEU A O 1
ATOM 6907 N N . MET A 1 854 ? -6.342 8.555 -76.606 1.00 45.69 854 MET A N 1
ATOM 6908 C CA . MET A 1 854 ? -7.469 8.973 -75.758 1.00 45.69 854 MET A CA 1
ATOM 6909 C C . MET A 1 854 ? -7.510 10.486 -75.489 1.00 45.69 854 MET A C 1
ATOM 6911 O O . MET A 1 854 ? -8.590 11.031 -75.287 1.00 45.69 854 MET A O 1
ATOM 6915 N N . GLY A 1 855 ? -6.378 11.193 -75.572 1.00 43.97 855 GLY A N 1
ATOM 6916 C CA . GLY A 1 855 ? -6.334 12.662 -75.504 1.00 43.97 855 GLY A CA 1
ATOM 6917 C C . GLY A 1 855 ? -6.912 13.384 -76.731 1.00 43.97 855 GLY A C 1
ATOM 6918 O O . GLY A 1 855 ? -7.094 14.597 -76.688 1.00 43.97 855 GLY A O 1
ATOM 6919 N N . ALA A 1 856 ? -7.212 12.664 -77.818 1.00 41.97 856 ALA A N 1
ATOM 6920 C CA . ALA A 1 856 ? -7.796 13.222 -79.042 1.00 41.97 856 ALA A CA 1
ATOM 6921 C C . ALA A 1 856 ? -9.341 13.218 -79.061 1.00 41.97 856 ALA A C 1
ATOM 6923 O O . ALA A 1 856 ? -9.938 13.703 -80.021 1.00 41.97 856 ALA A O 1
ATOM 6924 N N . PHE A 1 857 ? -9.987 12.705 -78.007 1.00 45.59 857 PHE A N 1
ATOM 6925 C CA . PHE A 1 857 ? -11.431 12.816 -77.771 1.00 45.59 857 PHE A CA 1
ATOM 6926 C C . PHE A 1 857 ? -11.687 13.360 -76.355 1.00 45.59 857 PHE A C 1
ATOM 6928 O O . PHE A 1 857 ? -12.160 12.645 -75.473 1.00 45.59 857 PHE A O 1
ATOM 6935 N N . SER A 1 858 ? -11.361 14.636 -76.146 1.00 38.38 858 SER A N 1
ATOM 6936 C CA . SER A 1 858 ? -11.900 15.475 -75.069 1.00 38.38 858 SER A CA 1
ATOM 6937 C C . SER A 1 858 ? -12.344 16.811 -75.632 1.00 38.38 858 SER A C 1
ATOM 6939 O O . SER A 1 858 ? -11.696 17.294 -76.587 1.00 38.38 858 SER A O 1
#

Sequence (858 aa):
MVITDYVPGNLTEVFEKYNREVIDGKTYIPVRVFTYLIGKEVTNVNEIRWMACLNRGYFVHIHSVEEVQQQVLKYINVIARPMILEGKDPPPTWTHANIDYTRTTHWDVSPDKDKPDEDKLVTSVAIPAFDYGSNQKQNDVILLGVAGTDVPIDSIAKLAQPHQLGVNGYSFIVSNNGYLLLHPLLITTINGVMQDNYNSVDFVEVEQVDDGKGSRELGEQIQELRRSLVMGIDGNMTKIKVLYHYDNMRRISRVQHDYFFKQLVGTPFSMGISLPRRYGDTELLLKDNPLEAKQGKELTGINVTDYFRFSYRIHPDWVYCKYHYLEGHESDTPEIELWKFLVRLSHSDLNITIKQYMDEAVSTWTKQTHCGNARRELGKDDYYCTEDLVKQLVFDAKLSTPYFEKWDATDEEWELAKKYNVTVRFIATSSGLTRWHYIFDPTKNERVNDTGYRHKDYPGKVFGDIYYNAIEETWYKAAVLQHMITPESLVIATPLPILDDIIEKKPPIENEDGDITITASYAIFYKDNEFETPASVVGFEYSYLQFYERFMEITNASWSGTKELSCHGDDYDCYVIDSSGYVVLSRNKDQVGSFFGTINKHVFQTFLDKNIFDHVEVFNYQALCPHSIVPEGESCSWTLNTPFTILGSLLKWLLTQMLLFASNLYGLDRYSYAVPVEDDYIDSIYNEGPTGEPSTLPPPMENKTIPAKEDNEGPPFSCDHSIRLFILDQNYFLSTTGAQPMDYEDEPGECHPPYWAAYVPNTNLLLVVVKNEDREYSYNCKEPPNTKPRPTINSTTSFEPCHKLDLGGLIRRPLEGCYTYHDKERNITACGLGSVIRTDLALLLMTASAALLMGAFS

pLDDT: mean 77.88, std 17.27, range [27.83, 96.44]

Secondary structure (DSSP, 8-state):
-EEES---S--HHHHHHHS-EEETTEEE------EEEESSS-S-HHHHHHHHHHTT--EEEE-SHHHHHHHHTTHHHHHHHHHHHH-SPPPPEE--SEE-HHHHHHH--SS-TTS--GGGEEEEEEEEEEE-SS-TTT---EEEEEEEEEEEHHHHHHHT-HHHH-TT-EEEEE-TTSBEEE-TT---EETTEE-TTGGG-BGGGT--BSS---TT---HHHHHHHHHHHHT--EEEEEEEEEEEETTTTEEEEEEEEEEEEE-TTSS-EEEEEEETTTSS-----SS-GGGHHHHHHHT---GGGGGSBSEEE-TTS-SEEES--TTT--SSHHHHHHHHHHHHHTT---TT--SS-----SS--HHHHSSTTSPPPPTT-EEE-HHHHHHHHHHHHHHHHHHHS----HHHHHHHHHTTEEEEEEEETTSEEEEEESS-GGGS-EE-TTS-EE-S--S--HHHH---GGGSHHHHHHHHHHTT-TTPBEEEPPPP---SS-S-PPPSB-TTS-BEEEEEEEEEEEETTEEEEEEEEEEEEEHHHHHHHHHHHHHS-SSS-----TTSTTEEEEEE-TTSBEEE-SSGGGTTSBHHHHSHHHHHHHHHTTSEEEEEEEEEEEEE-GGGS------------HHHHHHHHHHHHHHHHHHHHHHHTTGGGG--------SS-SSSTT---------PPPP-----------SSPSPEEEEEEEEEEEE-HHHHHH--SSS-EEEE-S--SS---EEEEE-TTBS-EEEEEE----PPPTTPPPPPP-S-EE-HHHHH-SS-GGGGGGGGS--PPPS------GGGGG-------------HHHHHHHHHHHHHHTT--

Radius of gyration: 36.19 Å; chains: 1; bounding box: 77×69×118 Å

Foldseek 3Di:
DAEDQADPDAPVVVCVVPQWDQDPNDTHGQDQDEYEHEADDGPDLVRSLCVRLVRQFFYFYHHDPVCCVVRVVVRVFSQCVLVVVVVDFDAWAKAFKDFDLVCCCPPVQDVCNPFGDLQRIKMKTKGWDWDPDDPPPQLRIGTPGIDIDIDGLLVVLQVQQVLLQFFPKDKWKAFLLQFTRDDPQQDQDFLRHGAPCSRPHGPQLRWAFPPQDDPPPDDPVVQVVSVCFNVFPFDKDWQTFTFDADQQNFATDTFTWIKGKGDDPSYRMIMMMIHTPAASVDDDFDPDQLLCVVVCCVPPVDALCVLVFWAKFFAQSHFAKDFPACVVVDDPGVQLSVLVVSVCSRVVVDDQVDAPDDPDPPVDDDPDCVVHPVDDPADRRHMYGDSRLNRLVSVVSVVCRVCAVDPPDDPVVVVVCVLQVFQKKWKFFSSRMIGMHGDPDNQLMWGADNSSDIDGNDPDDHPCNVVRNRSSDPLNNVQVSVCVVPVLFKEKDANAWDQDPSRPDIDDQADPVRWGKIKIKHWDWDDDPSGIHTTMIIITIGTLVSVQVVVQVVQPDDDPPDPDDHCVDPQKWKFKAFQFQATCDTPDPVRHNPHNLVVAQLVVVVCPVVVQKDKDKDKNQQDWAWPVLADDDPPPPDPPDDVVVVVVVVVVVVVVVVVVVVCVVVPVVVPDDADPDDDPDPPDPPPDDDPDDPPDDDPDPPPPPPPPPPPVIDDTAGFMWMFMIMGGPPCQQVVPPDPFSKDWDPDDDLRHFTKIWGDDPSYSMIMIMGGDDPDDHDPPHDGDDGRRIDTDPVVSHDRDVPVCVVSVVRDGDDDPDDSRDDPSSVSNSDHDDDRDDDDDPVVVVVVVVVVVVVVVPD

Organism: Manduca sexta (NCBI:txid7130)

InterPro domains:
  IPR013680 Voltage-dependent calcium channel, alpha-2/delta subunit, conserved region [PF08473] (512-626)
  IPR051173 Voltage-dependent calcium channel subunit alpha-2/delta [PTHR10166] (1-822)